Protein AF-A0A4P1QQV0-F1 (afdb_monomer)

InterPro domains:
  IPR004294 Carotenoid oxygenase [PF03055] (55-415)
  IPR004938 Xyloglucan fucosyltransferase [PF03254] (453-888)
  IPR004938 Xyloglucan fucosyltransferase [PTHR31889] (452-916)

pLDDT: mean 86.98, std 12.22, range [26.97, 98.62]

Structure (mmCIF, N/CA/C/O backbone):
data_AF-A0A4P1QQV0-F1
#
_entry.id   AF-A0A4P1QQV0-F1
#
loop_
_atom_site.group_PDB
_atom_site.id
_atom_site.type_symbol
_atom_site.label_atom_id
_atom_site.label_alt_id
_atom_site.label_comp_id
_atom_site.label_asym_id
_atom_site.label_entity_id
_atom_site.label_seq_id
_atom_site.pdbx_PDB_ins_code
_atom_site.Cartn_x
_atom_site.Cartn_y
_atom_site.Cartn_z
_atom_site.occupancy
_atom_site.B_iso_or_equiv
_atom_site.auth_seq_id
_atom_site.auth_comp_id
_atom_site.auth_asym_id
_atom_site.auth_atom_id
_atom_site.pdbx_PDB_model_num
ATOM 1 N N . MET A 1 1 ? -5.397 29.997 20.749 1.00 28.81 1 MET A N 1
ATOM 2 C CA . MET A 1 1 ? -5.699 28.592 20.401 1.00 28.81 1 MET A CA 1
ATOM 3 C C . MET A 1 1 ? -4.624 28.133 19.436 1.00 28.81 1 MET A C 1
ATOM 5 O O . MET A 1 1 ? -4.626 28.580 18.302 1.00 28.81 1 MET A O 1
ATOM 9 N N . GLY A 1 2 ? -3.623 27.404 19.932 1.00 26.97 2 GLY A N 1
ATOM 10 C CA . GLY A 1 2 ? -2.485 26.960 19.126 1.00 26.97 2 GLY A CA 1
ATOM 11 C C . GLY A 1 2 ? -2.745 25.570 18.563 1.00 26.97 2 GLY A C 1
ATOM 12 O O . GLY A 1 2 ? -2.901 24.629 19.336 1.00 26.97 2 GLY A O 1
ATOM 13 N N . ASP A 1 3 ? -2.794 25.460 17.238 1.00 30.89 3 ASP A N 1
ATOM 14 C CA . ASP A 1 3 ? -2.775 24.190 16.512 1.00 30.89 3 ASP A CA 1
ATOM 15 C C . ASP A 1 3 ? -1.402 23.522 16.691 1.00 30.89 3 ASP A C 1
ATOM 17 O O . ASP A 1 3 ? -0.443 23.806 15.967 1.00 30.89 3 ASP A O 1
ATOM 21 N N . GLU A 1 4 ? -1.279 22.621 17.667 1.00 36.97 4 GLU A N 1
ATOM 22 C CA . GLU A 1 4 ? -0.143 21.701 17.712 1.00 36.97 4 GLU A CA 1
ATOM 23 C C . GLU A 1 4 ? -0.261 20.716 16.537 1.00 36.97 4 GLU A C 1
ATOM 25 O O . GLU A 1 4 ? -1.077 19.792 16.532 1.00 36.97 4 GLU A O 1
ATOM 30 N N . LYS A 1 5 ? 0.561 20.932 15.502 1.00 41.78 5 LYS A N 1
ATOM 31 C CA . LYS A 1 5 ? 0.723 20.025 14.359 1.00 41.78 5 LYS A CA 1
ATOM 32 C C . LYS A 1 5 ? 1.166 18.639 14.851 1.00 41.78 5 LYS A C 1
ATOM 34 O O . LYS A 1 5 ? 2.349 18.426 15.110 1.00 41.78 5 LYS A O 1
ATOM 39 N N . LYS A 1 6 ? 0.232 17.685 14.945 1.00 48.50 6 LYS A N 1
ATOM 40 C CA . LYS A 1 6 ? 0.545 16.258 15.139 1.00 48.50 6 LYS A CA 1
ATOM 41 C C . LYS A 1 6 ? 1.461 15.791 13.999 1.00 48.50 6 LYS A C 1
ATOM 43 O O . LYS A 1 6 ? 1.125 15.975 12.827 1.00 48.50 6 LYS A O 1
ATOM 48 N N . LYS A 1 7 ? 2.633 15.232 14.321 1.00 48.97 7 LYS A N 1
ATOM 49 C CA . LYS A 1 7 ? 3.580 14.713 13.320 1.00 48.97 7 LYS A CA 1
ATOM 50 C C . LYS A 1 7 ? 2.992 13.450 12.680 1.00 48.97 7 LYS A C 1
ATOM 52 O O . LYS A 1 7 ? 2.766 12.456 13.367 1.00 48.97 7 LYS A O 1
ATOM 57 N N . LYS A 1 8 ? 2.734 13.502 11.371 1.00 44.75 8 LYS A N 1
ATOM 58 C CA . LYS A 1 8 ? 2.303 12.342 10.580 1.00 44.75 8 LYS A CA 1
ATOM 59 C C . LYS A 1 8 ? 3.512 11.498 10.177 1.00 44.75 8 LYS A C 1
ATOM 61 O O . LYS A 1 8 ? 4.556 12.042 9.822 1.00 44.75 8 LYS A O 1
ATOM 66 N N . ILE A 1 9 ? 3.348 10.184 10.226 1.00 50.03 9 ILE A N 1
ATOM 67 C CA . ILE A 1 9 ? 4.211 9.196 9.573 1.00 50.03 9 ILE A CA 1
ATOM 68 C C . ILE A 1 9 ? 3.624 8.962 8.162 1.00 50.03 9 ILE A C 1
ATOM 70 O O . ILE A 1 9 ? 2.456 9.277 7.920 1.00 50.03 9 ILE A O 1
ATOM 74 N N . ASN A 1 10 ? 4.427 8.488 7.202 1.00 49.56 10 ASN A N 1
ATOM 75 C CA . ASN A 1 10 ? 3.963 8.181 5.838 1.00 49.56 10 ASN A CA 1
ATOM 76 C C . ASN A 1 10 ? 2.647 7.366 5.857 1.00 49.56 10 ASN A C 1
ATOM 78 O O . ASN A 1 10 ? 2.529 6.428 6.640 1.00 49.56 10 ASN A O 1
ATOM 82 N N . GLY A 1 11 ? 1.683 7.711 4.991 1.00 54.28 11 GLY A N 1
ATOM 83 C CA . GLY A 1 11 ? 0.434 6.947 4.815 1.00 54.28 11 GLY A CA 1
ATOM 84 C C . GLY A 1 11 ? -0.737 7.315 5.741 1.00 54.28 11 GLY A C 1
ATOM 85 O O . GLY A 1 11 ? -1.587 6.475 5.999 1.00 54.28 11 GLY A O 1
ATOM 86 N N . GLY A 1 12 ? -0.792 8.539 6.284 1.00 67.06 12 GLY A N 1
ATOM 87 C CA . GLY A 1 12 ? -1.937 8.999 7.095 1.00 67.06 12 GLY A CA 1
ATOM 88 C C . GLY A 1 12 ? -1.940 8.518 8.555 1.00 67.06 12 GLY A C 1
ATOM 89 O O . GLY A 1 12 ? -2.862 8.837 9.306 1.00 67.06 12 G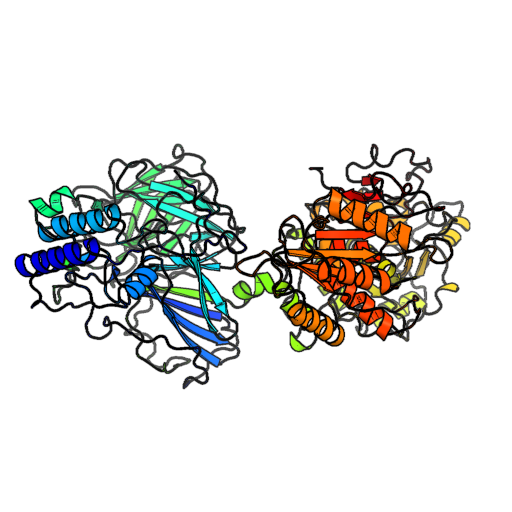LY A O 1
ATOM 90 N N . ILE A 1 13 ? -0.893 7.805 8.986 1.00 84.69 13 ILE A N 1
ATOM 91 C CA . ILE A 1 13 ? -0.717 7.338 10.367 1.00 84.69 13 ILE A CA 1
ATOM 92 C C . ILE A 1 13 ? -0.191 8.484 11.239 1.00 84.69 13 ILE A C 1
ATOM 94 O O . ILE A 1 13 ? 0.818 9.130 10.944 1.00 84.69 13 ILE A O 1
ATOM 98 N N . VAL A 1 14 ? -0.865 8.731 12.355 1.00 88.06 14 VAL A N 1
ATOM 99 C CA . VAL A 1 14 ? -0.533 9.764 13.332 1.00 88.06 14 VAL A CA 1
ATOM 100 C C . VAL A 1 14 ? 0.299 9.154 14.452 1.00 88.06 14 VAL A C 1
ATOM 102 O O . VAL A 1 14 ? -0.146 8.239 15.150 1.00 88.06 14 VAL A O 1
ATOM 105 N N . LYS A 1 15 ? 1.502 9.695 14.669 1.00 89.19 15 LYS A N 1
ATOM 106 C CA . LYS A 1 15 ? 2.315 9.310 15.822 1.00 89.19 15 LYS A CA 1
ATOM 107 C C . LYS A 1 15 ? 1.627 9.774 17.109 1.00 89.19 15 LYS A C 1
ATOM 109 O O . LYS A 1 15 ? 1.236 10.936 17.223 1.00 89.19 15 LYS A O 1
ATOM 114 N N . VAL A 1 16 ? 1.482 8.864 18.067 1.00 90.62 16 VAL A N 1
ATOM 115 C CA . VAL A 1 16 ? 0.832 9.130 19.355 1.00 90.62 16 VAL A CA 1
ATOM 116 C C . VAL A 1 16 ? 1.882 9.597 20.359 1.00 90.62 16 VAL A C 1
ATOM 118 O O . VAL A 1 16 ? 2.790 8.842 20.690 1.00 90.62 16 VAL A O 1
ATOM 121 N N . GLU A 1 17 ? 1.774 10.854 20.795 1.00 92.44 17 GLU A N 1
ATOM 122 C CA . GLU A 1 17 ? 2.676 11.502 21.763 1.00 92.44 17 GLU A CA 1
ATOM 123 C C . GLU A 1 17 ? 1.850 12.340 22.767 1.00 92.44 17 GLU A C 1
ATOM 125 O O . GLU A 1 17 ? 1.796 13.570 22.647 1.00 92.44 17 GLU A O 1
ATOM 130 N N . PRO A 1 18 ? 1.138 11.701 23.717 1.00 94.06 18 PRO A N 1
ATOM 131 C CA . PRO A 1 18 ? 0.326 12.404 24.709 1.00 94.06 18 PRO A CA 1
ATOM 132 C C . PRO A 1 18 ? 1.200 13.171 25.714 1.00 94.06 18 PRO A C 1
ATOM 134 O O . PRO A 1 18 ? 2.331 12.779 26.008 1.00 94.06 18 PRO A O 1
ATOM 137 N N . LYS A 1 19 ? 0.666 14.260 26.278 1.00 94.75 19 LYS A N 1
ATOM 138 C CA . LYS A 1 19 ? 1.368 15.152 27.223 1.00 94.75 19 LYS A CA 1
ATOM 139 C C . LYS A 1 19 ? 0.699 15.188 28.610 1.00 94.75 19 LYS A C 1
ATOM 141 O O . LYS A 1 19 ? 0.204 16.246 29.016 1.00 94.75 19 LYS A O 1
ATOM 146 N N . PRO A 1 20 ? 0.690 14.070 29.362 1.00 93.94 20 PRO A N 1
ATOM 147 C CA . PRO A 1 20 ? 0.177 14.049 30.730 1.00 93.94 20 PRO A CA 1
ATOM 148 C C . PRO A 1 20 ? 1.051 14.892 31.673 1.00 93.94 20 PRO A C 1
ATOM 150 O O . PRO A 1 20 ? 2.231 15.140 31.406 1.00 93.94 20 PRO A O 1
ATOM 153 N N . LYS A 1 21 ? 0.496 15.315 32.816 1.00 92.69 21 LYS A N 1
ATOM 154 C CA . LYS A 1 21 ? 1.224 16.117 33.816 1.00 92.69 21 LYS A CA 1
ATOM 155 C C . LYS A 1 21 ? 1.221 15.478 35.199 1.00 92.69 21 LYS A C 1
ATOM 157 O O . LYS A 1 21 ? 0.175 15.315 35.826 1.00 92.69 21 LYS A O 1
ATOM 162 N N . LYS A 1 22 ? 2.421 15.231 35.734 1.00 88.25 22 LYS A N 1
ATOM 163 C CA . LYS A 1 22 ? 2.633 15.023 37.176 1.00 88.25 22 LYS A CA 1
ATOM 164 C C . LYS A 1 22 ? 2.656 16.372 37.898 1.00 88.25 22 LYS A C 1
ATOM 166 O O . LYS A 1 22 ? 3.213 17.345 37.398 1.00 88.25 22 LYS A O 1
ATOM 171 N N . GLY A 1 23 ? 2.060 16.433 39.086 1.00 89.62 23 GLY A N 1
ATOM 172 C CA . GLY A 1 23 ? 2.042 17.653 39.894 1.00 89.62 23 GLY A CA 1
ATOM 173 C C . GLY A 1 23 ? 1.128 17.559 41.110 1.00 89.62 23 GLY A C 1
ATOM 174 O O . GLY A 1 23 ? 0.591 16.493 41.417 1.00 89.62 23 GLY A O 1
ATOM 175 N N . PHE A 1 24 ? 0.942 18.691 41.793 1.00 91.00 24 PHE A N 1
ATOM 176 C CA . PHE A 1 24 ? 0.086 18.792 42.978 1.00 91.00 24 PHE A CA 1
ATOM 177 C C . PHE A 1 24 ? -1.354 18.350 42.683 1.00 91.00 24 PHE A C 1
ATOM 179 O O . PHE A 1 24 ? -1.897 17.513 43.397 1.00 91.00 24 PHE A O 1
ATOM 186 N N . SER A 1 25 ? -1.930 18.819 41.571 1.00 90.00 25 SER A N 1
ATOM 187 C CA . SER A 1 25 ? -3.295 18.471 41.162 1.00 90.00 25 SER A CA 1
ATOM 188 C C . SER A 1 25 ? -3.485 16.964 40.950 1.00 90.00 25 SER A C 1
ATOM 190 O O . SER A 1 25 ? -4.475 16.416 41.415 1.00 90.00 25 SER A O 1
ATOM 192 N N . CYS A 1 26 ? -2.516 16.269 40.337 1.00 92.88 26 CYS A N 1
ATOM 193 C CA . CYS A 1 26 ? -2.547 14.805 40.202 1.00 92.88 26 CYS A CA 1
ATOM 194 C C . CYS A 1 26 ? -2.596 14.114 41.574 1.00 92.88 26 CYS A C 1
ATOM 196 O O . CYS A 1 26 ? -3.436 13.248 41.790 1.00 92.88 26 CYS A O 1
ATOM 198 N N . LYS A 1 27 ? -1.744 14.532 42.524 1.00 92.94 27 LYS A N 1
ATOM 199 C CA . LYS A 1 27 ? -1.697 13.946 43.876 1.00 92.94 27 LYS A CA 1
ATOM 200 C C . LYS A 1 27 ? -3.004 14.145 44.646 1.00 92.94 27 LYS A C 1
ATOM 202 O O . LYS A 1 27 ? -3.452 13.223 45.319 1.00 92.94 27 LYS A O 1
ATOM 207 N N . VAL A 1 28 ? -3.606 15.331 44.545 1.00 94.50 28 VAL A N 1
ATOM 208 C CA . VAL A 1 28 ? -4.887 15.639 45.199 1.00 94.50 28 VAL A CA 1
ATOM 209 C C . VAL A 1 28 ? -6.013 14.780 44.624 1.00 94.50 28 VAL A C 1
ATOM 211 O O . VAL A 1 28 ? -6.783 14.205 45.388 1.00 94.50 28 VAL A O 1
ATOM 214 N N . ILE A 1 29 ? -6.087 14.641 43.297 1.00 94.56 29 ILE A N 1
ATOM 215 C CA . ILE A 1 29 ? -7.108 13.801 42.656 1.00 94.56 29 ILE A CA 1
ATOM 216 C C . ILE A 1 29 ? -6.908 12.324 43.009 1.00 94.56 29 ILE A C 1
ATOM 218 O O . ILE A 1 29 ? -7.879 11.636 43.294 1.00 94.56 29 ILE A O 1
ATOM 222 N N . ASP A 1 30 ? -5.668 11.835 43.038 1.00 93.44 30 ASP A N 1
ATOM 223 C CA . ASP A 1 30 ? -5.383 10.448 43.420 1.00 93.44 30 ASP A CA 1
ATOM 224 C C . ASP A 1 30 ? -5.745 10.165 44.888 1.00 93.44 30 ASP A C 1
ATOM 226 O O . ASP A 1 30 ? -6.200 9.071 45.217 1.00 93.44 30 ASP A O 1
ATOM 230 N N . LEU A 1 31 ? -5.569 11.142 45.786 1.00 93.94 31 LEU A N 1
ATOM 231 C CA . LEU A 1 31 ? -6.027 11.032 47.174 1.00 93.94 31 LEU A CA 1
ATOM 232 C C . LEU A 1 31 ? -7.559 10.989 47.251 1.00 93.94 31 LEU A C 1
ATOM 234 O O . LEU A 1 31 ? -8.109 10.183 48.001 1.00 93.94 31 LEU A O 1
ATOM 238 N N . LEU A 1 32 ? -8.234 11.827 46.459 1.00 94.44 32 LEU A N 1
ATOM 239 C CA . LEU A 1 32 ? -9.691 11.846 46.357 1.00 94.44 32 LEU A CA 1
ATOM 240 C C . LEU A 1 32 ? -10.234 10.511 45.828 1.00 94.44 32 LEU A C 1
ATOM 242 O O . LEU A 1 32 ? -11.150 9.960 46.428 1.00 94.44 32 LEU A O 1
ATOM 246 N N . GLU A 1 33 ? -9.645 9.963 44.762 1.00 94.25 33 GLU A N 1
ATOM 247 C CA . GLU A 1 33 ? -10.017 8.655 44.208 1.00 94.25 33 GLU A CA 1
ATOM 248 C C . GLU A 1 33 ? -9.857 7.547 45.248 1.00 94.25 33 GLU A C 1
ATOM 250 O O . GLU A 1 33 ? -10.793 6.790 45.479 1.00 94.25 33 GLU A O 1
ATOM 255 N N . LYS A 1 34 ? -8.723 7.497 45.958 1.00 92.81 34 LYS A N 1
ATOM 256 C CA . LYS A 1 34 ? -8.511 6.513 47.032 1.00 92.81 34 LYS A CA 1
ATOM 257 C C . LYS A 1 34 ? -9.562 6.607 48.135 1.00 92.81 34 LYS A C 1
ATOM 259 O O . LYS A 1 34 ? -9.987 5.580 48.656 1.00 92.81 34 LYS A O 1
ATOM 264 N N . LEU A 1 35 ? -9.969 7.821 48.504 1.00 93.88 35 LEU A N 1
ATOM 265 C CA . LEU A 1 35 ? -11.002 8.037 49.514 1.00 93.88 35 LEU A CA 1
ATOM 266 C C . LEU A 1 35 ? -12.379 7.584 49.012 1.00 93.88 35 LEU A C 1
ATOM 268 O O . LEU A 1 35 ? -13.092 6.909 49.748 1.00 93.88 35 LEU A O 1
ATOM 272 N N . VAL A 1 36 ? -12.723 7.892 47.758 1.00 93.19 36 VAL A N 1
ATOM 273 C CA . VAL A 1 36 ? -13.963 7.425 47.118 1.00 93.19 36 VAL A CA 1
ATOM 274 C C . VAL A 1 36 ? -13.999 5.900 47.048 1.00 93.19 36 VAL A C 1
ATOM 276 O O . VAL A 1 36 ? -14.971 5.301 47.496 1.00 93.19 36 VAL A O 1
ATOM 279 N N . VAL A 1 37 ? -12.933 5.264 46.561 1.00 91.12 37 VAL A N 1
ATOM 280 C CA . VAL A 1 37 ? -12.830 3.800 46.467 1.00 91.12 37 VAL A CA 1
ATOM 281 C C . VAL A 1 37 ? -12.969 3.162 47.847 1.00 91.12 37 VAL A C 1
ATOM 283 O O . VAL A 1 37 ? -13.774 2.258 48.017 1.00 91.12 37 VAL A O 1
ATOM 286 N N . LYS A 1 38 ? -12.285 3.687 48.869 1.00 91.38 38 LYS A N 1
ATOM 287 C CA . LYS A 1 38 ? -12.387 3.163 50.239 1.00 91.38 38 LYS A CA 1
ATOM 288 C C . LYS A 1 38 ? -13.804 3.250 50.828 1.00 91.38 38 LYS A C 1
ATOM 290 O O . LYS A 1 38 ? -14.156 2.419 51.658 1.00 91.38 38 LYS A O 1
ATOM 295 N N . LEU A 1 39 ? -14.577 4.277 50.474 1.00 90.81 39 LEU A N 1
ATOM 296 C CA . LEU A 1 39 ? -15.914 4.507 51.032 1.00 90.81 39 LEU A CA 1
ATOM 297 C C . LEU A 1 39 ? -17.029 3.788 50.265 1.00 90.81 39 LEU A C 1
ATOM 299 O O . LEU A 1 39 ? -18.043 3.449 50.867 1.00 90.81 39 LEU A O 1
ATOM 303 N N . PHE A 1 40 ? -16.865 3.603 48.954 1.00 87.56 40 PHE A N 1
ATOM 304 C CA . PHE A 1 40 ? -17.956 3.211 48.056 1.00 87.56 40 PHE A CA 1
ATOM 305 C C . PHE A 1 40 ? -17.685 1.934 47.248 1.00 87.56 40 PHE A C 1
ATOM 307 O O . PHE A 1 40 ? -18.562 1.521 46.491 1.00 87.56 40 PHE A O 1
ATOM 314 N N . TYR A 1 41 ? -16.513 1.309 47.388 1.00 85.88 41 TYR A N 1
ATOM 315 C CA . TYR A 1 41 ? -16.156 0.077 46.686 1.00 85.88 41 TYR A CA 1
ATOM 316 C C . TYR A 1 41 ? -15.678 -1.004 47.662 1.00 85.88 41 TYR A C 1
ATOM 318 O O . TYR A 1 41 ? -14.809 -0.760 48.500 1.00 85.88 41 TYR A O 1
ATOM 326 N N . ASP A 1 42 ? -16.228 -2.212 47.537 1.00 83.88 42 ASP A N 1
ATOM 327 C CA . ASP A 1 42 ? -15.823 -3.367 48.340 1.00 83.88 42 ASP A CA 1
ATOM 328 C C . ASP A 1 42 ? -14.694 -4.138 47.643 1.00 83.88 42 ASP A C 1
ATOM 330 O O . ASP A 1 42 ? -14.918 -4.934 46.733 1.00 83.88 42 ASP A O 1
ATOM 334 N N . SER A 1 43 ? -13.458 -3.907 48.089 1.00 80.44 43 SER A N 1
ATOM 335 C CA . SER A 1 43 ? -12.269 -4.568 47.544 1.00 80.44 43 SER A CA 1
ATOM 336 C C . SER A 1 43 ? -12.101 -6.028 47.981 1.00 80.44 43 SER A C 1
ATOM 338 O O . SER A 1 43 ? -11.128 -6.658 47.573 1.00 80.44 43 SER A O 1
ATOM 340 N N . SER A 1 44 ? -12.969 -6.558 48.851 1.00 79.31 44 SER A N 1
ATOM 341 C CA . SER A 1 44 ? -12.918 -7.968 49.264 1.00 79.31 44 SER A CA 1
ATOM 342 C C . SER A 1 44 ? -13.528 -8.917 48.227 1.00 79.31 44 SER A C 1
ATOM 344 O O . SER A 1 44 ? -13.255 -10.117 48.254 1.00 79.31 44 SER A O 1
ATOM 346 N N . ILE A 1 45 ? -14.315 -8.379 47.291 1.00 76.81 45 ILE A N 1
ATOM 347 C CA . ILE A 1 45 ? -14.943 -9.140 46.215 1.00 76.81 45 ILE A CA 1
ATOM 348 C C . ILE A 1 45 ? -13.878 -9.488 45.158 1.00 76.81 45 ILE A C 1
ATOM 350 O O . ILE A 1 45 ? -13.246 -8.581 44.611 1.00 76.81 45 ILE A O 1
ATOM 354 N N . PRO A 1 46 ? -13.655 -10.779 44.847 1.00 70.81 46 PRO A N 1
ATOM 355 C CA . PRO A 1 46 ? -12.667 -11.182 43.853 1.00 70.81 46 PRO A CA 1
ATOM 356 C C . PRO A 1 46 ? -13.089 -10.767 42.438 1.00 70.81 46 PRO A C 1
ATOM 358 O O . PRO A 1 46 ? -14.269 -10.792 42.088 1.00 70.81 46 PRO A O 1
ATOM 361 N N . HIS A 1 47 ? -12.103 -10.436 41.603 1.00 78.69 47 HIS A N 1
ATOM 362 C CA . HIS A 1 47 ? -12.318 -10.096 40.200 1.00 78.69 47 HIS A CA 1
ATOM 363 C C . HIS A 1 47 ? -12.184 -11.334 39.316 1.00 78.69 47 HIS A C 1
ATOM 365 O O . HIS A 1 47 ? -11.077 -11.704 38.927 1.00 78.69 47 HIS A O 1
ATOM 371 N N . HIS A 1 48 ? -13.313 -11.916 38.906 1.00 82.56 48 HIS A N 1
ATOM 372 C CA . HIS A 1 48 ? -13.312 -13.116 38.063 1.00 82.56 48 HIS A CA 1
ATOM 373 C C . HIS A 1 48 ? -12.472 -12.949 36.781 1.00 82.56 48 HIS A C 1
ATOM 375 O O . HIS A 1 48 ? -11.709 -13.839 36.409 1.00 82.56 48 HIS A O 1
ATOM 381 N N . TYR A 1 49 ? -12.549 -11.774 36.146 1.00 85.75 49 TYR A N 1
ATOM 382 C CA . TYR A 1 49 ? -11.814 -11.450 34.915 1.00 85.75 49 TYR A CA 1
ATOM 383 C C . TYR A 1 49 ? -10.336 -11.087 35.115 1.00 85.75 49 TYR A C 1
ATOM 385 O O . TYR A 1 49 ? -9.687 -10.647 34.171 1.00 85.75 49 TYR A O 1
ATOM 393 N N . LEU A 1 50 ? -9.796 -11.250 36.322 1.00 89.50 50 LEU A N 1
ATOM 394 C CA . LEU A 1 50 ? -8.363 -11.120 36.608 1.00 89.50 50 LEU A CA 1
ATOM 395 C C . LEU A 1 50 ? -7.763 -12.423 37.152 1.00 89.50 50 LEU A C 1
ATOM 397 O O . LEU A 1 50 ? -6.560 -12.476 37.413 1.00 89.50 50 LEU A O 1
ATOM 401 N N . ASP A 1 51 ? -8.576 -13.473 37.274 1.00 87.75 51 ASP A N 1
ATOM 402 C CA . ASP A 1 51 ? -8.184 -14.763 37.825 1.00 87.75 51 ASP A CA 1
ATOM 403 C C . ASP A 1 51 ? -7.986 -15.823 36.729 1.00 87.75 51 ASP A C 1
ATOM 405 O O . ASP A 1 51 ? -8.446 -15.705 35.590 1.00 87.75 51 ASP A O 1
ATOM 409 N N . ALA A 1 52 ? -7.283 -16.902 37.082 1.00 90.19 52 ALA A N 1
ATOM 410 C CA . ALA A 1 52 ? -7.027 -18.047 36.205 1.00 90.19 52 ALA A CA 1
ATOM 411 C C . ALA A 1 52 ? -6.509 -17.630 34.807 1.00 90.19 52 ALA A C 1
ATOM 413 O O . ALA A 1 52 ? -5.501 -16.927 34.701 1.00 90.19 52 ALA A O 1
ATOM 414 N N . ASN A 1 53 ? -7.162 -18.079 33.728 1.00 92.50 53 ASN A N 1
ATOM 415 C CA . ASN A 1 53 ? -6.750 -17.759 32.358 1.00 92.50 53 ASN A CA 1
ATOM 416 C C . ASN A 1 53 ? -7.209 -16.368 31.875 1.00 92.50 53 ASN A C 1
ATOM 418 O O . ASN A 1 53 ? -6.809 -15.950 30.791 1.00 92.50 53 ASN A O 1
ATOM 422 N N . PHE A 1 54 ? -8.018 -15.643 32.655 1.00 91.44 54 PHE A N 1
ATOM 423 C CA . PHE A 1 54 ? -8.304 -14.223 32.412 1.00 91.44 54 PHE A CA 1
ATOM 424 C C . PHE A 1 54 ? -7.229 -13.303 33.005 1.00 91.44 54 PHE A C 1
ATOM 426 O O . PHE A 1 54 ? -7.129 -12.143 32.616 1.00 91.44 54 PHE A O 1
ATOM 433 N N . GLY A 1 55 ? -6.402 -13.812 33.923 1.00 92.62 55 GLY A N 1
ATOM 434 C CA . GLY A 1 55 ? -5.362 -13.017 34.564 1.00 92.62 55 GLY A CA 1
ATOM 435 C C . GLY A 1 55 ? -4.343 -12.428 33.574 1.00 92.62 55 GLY A C 1
ATOM 436 O O . GLY A 1 55 ? -3.966 -13.093 32.598 1.00 92.62 55 GLY A O 1
ATOM 437 N N . PRO A 1 56 ? -3.843 -11.206 33.836 1.00 93.44 56 PRO A N 1
ATOM 438 C CA . PRO A 1 56 ? -2.948 -10.501 32.926 1.00 93.44 56 PRO A CA 1
ATOM 439 C C . PRO A 1 56 ? -1.579 -11.172 32.797 1.00 93.44 56 PRO A C 1
ATOM 441 O O . PRO A 1 56 ? -1.100 -11.878 33.690 1.00 93.44 56 PRO A O 1
ATOM 444 N N . ILE A 1 57 ? -0.918 -10.886 31.679 1.00 93.56 57 ILE A N 1
ATOM 445 C CA . ILE A 1 57 ? 0.500 -11.143 31.439 1.00 93.56 57 ILE A CA 1
ATOM 446 C C . ILE A 1 57 ? 1.232 -9.808 31.386 1.00 93.56 57 ILE A C 1
ATOM 448 O O . ILE A 1 57 ? 0.904 -8.920 30.603 1.00 93.56 57 ILE A O 1
ATOM 452 N N . PHE A 1 58 ? 2.251 -9.663 32.227 1.00 90.62 58 PHE A N 1
ATOM 453 C CA . PHE A 1 58 ? 2.967 -8.395 32.364 1.00 90.62 58 PHE A CA 1
ATOM 454 C C . PHE A 1 58 ? 4.108 -8.227 31.356 1.00 90.62 58 PHE A C 1
ATOM 456 O O . PHE A 1 58 ? 4.476 -7.092 31.031 1.00 90.62 58 PHE A O 1
ATOM 463 N N . HIS A 1 59 ? 4.661 -9.336 30.859 1.00 92.50 59 HIS A N 1
ATOM 464 C CA . HIS A 1 59 ? 5.843 -9.358 30.001 1.00 92.50 59 HIS A CA 1
ATOM 465 C C . HIS A 1 59 ? 5.486 -9.701 28.554 1.00 92.50 59 HIS A C 1
ATOM 467 O O . HIS A 1 59 ? 4.773 -10.664 28.289 1.00 92.50 59 HIS A O 1
ATOM 473 N N . GLU A 1 60 ? 6.014 -8.908 27.624 1.00 95.75 60 GLU A N 1
ATOM 474 C CA . GLU A 1 60 ? 5.951 -9.182 26.188 1.00 95.75 60 GLU A CA 1
ATOM 475 C C . GLU A 1 60 ? 6.949 -10.289 25.825 1.00 95.75 60 GLU A C 1
ATOM 477 O O . GLU A 1 60 ? 8.040 -10.369 26.391 1.00 95.75 60 GLU A O 1
ATOM 482 N N . THR A 1 61 ? 6.594 -11.126 24.856 1.00 96.31 61 THR A N 1
ATOM 483 C CA . THR A 1 61 ? 7.451 -12.200 24.346 1.00 96.31 61 THR A CA 1
ATOM 484 C C . THR A 1 61 ? 8.000 -11.774 22.987 1.00 96.31 61 THR A C 1
ATOM 486 O O . THR A 1 61 ? 7.203 -11.490 22.092 1.00 96.31 61 THR A O 1
ATOM 489 N N . PRO A 1 62 ? 9.327 -11.647 22.793 1.00 95.38 62 PRO A N 1
ATOM 490 C CA . PRO A 1 62 ? 9.895 -11.392 21.469 1.00 95.38 62 PRO A CA 1
ATOM 491 C C . PRO A 1 62 ? 9.669 -12.584 20.526 1.00 95.38 62 PRO A C 1
ATOM 493 O O . PRO A 1 62 ? 9.335 -13.665 21.017 1.00 95.38 62 PRO A O 1
ATOM 496 N N . PRO A 1 63 ? 9.861 -12.413 19.203 1.00 95.88 63 PRO A N 1
ATOM 497 C CA . PRO A 1 63 ? 9.746 -13.507 18.244 1.00 95.88 63 PRO A CA 1
ATOM 498 C C . PRO A 1 63 ? 10.553 -14.727 18.696 1.00 95.88 63 PRO A C 1
ATOM 500 O O . PRO A 1 63 ? 11.783 -14.707 18.750 1.00 95.88 63 PRO A O 1
ATOM 503 N N . THR A 1 64 ? 9.837 -15.776 19.085 1.00 95.44 64 THR A N 1
ATOM 504 C CA . THR A 1 64 ? 10.399 -17.004 19.640 1.00 95.44 64 THR A CA 1
ATOM 505 C C . THR A 1 64 ? 10.260 -18.100 18.601 1.00 95.44 64 THR A C 1
ATOM 507 O O . THR A 1 64 ? 9.158 -18.573 18.322 1.00 95.44 64 THR A O 1
ATOM 510 N N . ILE A 1 65 ? 11.393 -18.452 18.002 1.00 92.38 65 ILE A N 1
ATOM 511 C CA . ILE A 1 65 ? 11.521 -19.500 16.986 1.00 92.38 65 ILE A CA 1
ATOM 512 C C . ILE A 1 65 ? 11.680 -20.885 17.632 1.00 92.38 65 ILE A C 1
ATOM 514 O O . ILE A 1 65 ? 11.906 -20.993 18.836 1.00 92.38 65 ILE A O 1
ATOM 518 N N . ASN A 1 66 ? 11.647 -21.941 16.811 1.00 87.12 66 ASN A N 1
ATOM 519 C CA . ASN A 1 66 ? 11.886 -23.335 17.221 1.00 87.12 66 ASN A CA 1
ATOM 520 C C . ASN A 1 66 ? 10.919 -23.832 18.308 1.00 87.12 66 ASN A C 1
ATOM 522 O O . ASN A 1 66 ? 11.316 -24.550 19.227 1.00 87.12 66 ASN A O 1
ATOM 526 N N . LEU A 1 67 ? 9.648 -23.447 18.199 1.00 93.81 67 LEU A N 1
ATOM 527 C CA . LEU A 1 67 ? 8.598 -23.948 19.079 1.00 93.81 67 LEU A CA 1
ATOM 528 C C . LEU A 1 67 ? 8.460 -25.473 18.924 1.00 93.81 67 LEU A C 1
ATOM 530 O O . LEU A 1 67 ? 8.473 -25.957 17.785 1.00 93.81 67 LEU A O 1
ATOM 534 N N . PRO A 1 68 ? 8.313 -26.240 20.021 1.00 93.38 68 PRO A N 1
ATOM 535 C CA . PRO A 1 68 ? 8.079 -27.674 19.928 1.00 93.38 68 PRO A CA 1
ATOM 536 C C . PRO A 1 68 ? 6.814 -27.959 19.111 1.00 93.38 68 PRO A C 1
ATOM 538 O O . PRO A 1 68 ? 5.731 -27.462 19.423 1.00 93.38 68 PRO A O 1
ATOM 541 N N . LEU A 1 69 ? 6.972 -28.758 18.055 1.00 92.00 69 LEU A N 1
ATOM 542 C CA . LEU A 1 69 ? 5.912 -29.130 17.124 1.00 92.00 69 LEU A CA 1
ATOM 543 C C . LEU A 1 69 ? 5.693 -30.644 17.184 1.00 92.00 69 LEU A C 1
ATOM 545 O O . LEU A 1 69 ? 6.620 -31.419 16.948 1.00 92.00 69 LEU A O 1
ATOM 549 N N . LYS A 1 70 ? 4.461 -31.068 17.470 1.00 91.81 70 LYS A N 1
ATOM 550 C CA . LYS A 1 70 ? 3.998 -32.454 17.286 1.00 91.81 70 LYS A CA 1
ATOM 551 C C . LYS A 1 70 ? 3.112 -32.502 16.045 1.00 91.81 70 LYS A C 1
ATOM 553 O O . LYS A 1 70 ? 2.247 -31.646 15.904 1.00 91.81 70 LYS A O 1
ATOM 558 N N . GLY A 1 71 ? 3.303 -33.484 15.166 1.00 90.62 71 GLY A N 1
ATOM 559 C CA . GLY A 1 71 ? 2.621 -33.529 13.866 1.00 90.62 71 GLY A CA 1
ATOM 560 C C . GLY A 1 71 ? 3.337 -32.684 12.808 1.00 90.62 71 GLY A C 1
ATOM 561 O O . GLY A 1 71 ? 4.562 -32.577 12.837 1.00 90.62 71 GLY A O 1
ATOM 562 N N . TYR A 1 72 ? 2.596 -32.105 11.862 1.00 88.31 72 TYR A N 1
ATOM 563 C CA . TYR A 1 72 ? 3.174 -31.355 10.741 1.00 88.31 72 TYR A CA 1
ATOM 564 C C . TYR A 1 72 ? 2.297 -30.162 10.337 1.00 88.31 72 TYR A C 1
ATOM 566 O O . TYR A 1 72 ? 1.095 -30.306 10.127 1.00 88.31 72 TYR A O 1
ATOM 574 N N . LEU A 1 73 ? 2.905 -28.978 10.221 1.00 87.31 73 LEU A N 1
ATOM 575 C CA . LEU A 1 73 ? 2.236 -27.774 9.726 1.00 87.31 73 LEU A CA 1
ATOM 576 C C . LEU A 1 73 ? 2.239 -27.785 8.188 1.00 87.31 73 LEU A C 1
ATOM 578 O O . LEU A 1 73 ? 3.325 -27.840 7.616 1.00 87.31 73 LEU A O 1
ATOM 582 N N . PRO A 1 74 ? 1.076 -27.706 7.513 1.00 82.88 74 PRO A N 1
ATOM 583 C CA . PRO A 1 74 ? 1.017 -27.731 6.052 1.00 82.88 74 PRO A CA 1
ATOM 584 C C . PRO A 1 74 ? 1.843 -26.618 5.396 1.00 82.88 74 PRO A C 1
ATOM 586 O O . PRO A 1 74 ? 1.664 -25.449 5.732 1.00 82.88 74 PRO A O 1
ATOM 589 N N . ASP A 1 75 ? 2.660 -26.959 4.394 1.00 76.69 75 ASP A N 1
ATOM 590 C CA . ASP A 1 75 ? 3.502 -25.991 3.662 1.00 76.69 75 ASP A CA 1
ATOM 591 C C . ASP A 1 75 ? 2.696 -24.866 2.988 1.00 76.69 75 ASP A C 1
ATOM 593 O O . ASP A 1 75 ? 3.222 -23.787 2.723 1.00 76.69 75 ASP A O 1
ATOM 597 N N . CYS A 1 76 ? 1.412 -25.099 2.697 1.00 75.12 76 CYS A N 1
ATOM 598 C CA . CYS A 1 76 ? 0.527 -24.096 2.106 1.00 75.12 76 CYS A CA 1
ATOM 599 C C . CYS A 1 76 ? 0.026 -23.043 3.111 1.00 75.12 76 CYS A C 1
ATOM 601 O O . CYS A 1 76 ? -0.485 -22.001 2.695 1.00 75.12 76 CYS A O 1
ATOM 603 N N . LEU A 1 77 ? 0.164 -23.283 4.419 1.00 82.94 77 LEU A N 1
ATOM 604 C CA . LEU A 1 77 ? -0.298 -22.379 5.467 1.00 82.94 77 LEU A CA 1
ATOM 605 C C . LEU A 1 77 ? 0.784 -21.340 5.789 1.00 82.94 77 LEU A C 1
ATOM 607 O O . LEU A 1 77 ? 1.507 -21.469 6.769 1.00 82.94 77 LEU A O 1
ATOM 611 N N . ASN A 1 78 ? 0.876 -20.289 4.970 1.00 86.38 78 ASN A N 1
ATOM 612 C CA . ASN A 1 78 ? 1.863 -19.218 5.146 1.00 86.38 78 ASN A CA 1
ATOM 613 C C . ASN A 1 78 ? 1.200 -17.881 5.504 1.00 86.38 78 ASN A C 1
ATOM 615 O O . ASN A 1 78 ? 0.426 -17.311 4.726 1.00 86.38 78 ASN A O 1
ATOM 619 N N . GLY A 1 79 ? 1.529 -17.346 6.679 1.00 90.75 79 GLY A N 1
ATOM 620 C CA . GLY A 1 79 ? 0.927 -16.116 7.190 1.00 90.75 79 GLY A CA 1
ATOM 621 C C . GLY A 1 79 ? 1.256 -15.836 8.652 1.00 90.75 79 GLY A C 1
ATOM 622 O O . GLY A 1 79 ? 2.187 -16.409 9.217 1.00 90.75 79 GLY A O 1
ATOM 623 N N . GLU A 1 80 ? 0.507 -14.917 9.242 1.00 94.31 80 GLU A N 1
ATOM 624 C CA . GLU A 1 80 ? 0.555 -14.576 10.661 1.00 94.31 80 GLU A CA 1
ATOM 625 C C . GLU A 1 80 ? -0.853 -14.724 11.242 1.00 94.31 80 GLU A C 1
ATOM 627 O O . GLU A 1 80 ? -1.763 -13.968 10.887 1.00 94.31 80 GLU A O 1
ATOM 632 N N . PHE A 1 81 ? -1.044 -15.693 12.137 1.00 95.81 81 PHE A N 1
ATOM 633 C CA . PHE A 1 81 ? -2.251 -15.754 12.953 1.00 95.81 81 PHE A CA 1
ATOM 634 C C . PHE A 1 81 ? -2.100 -14.790 14.124 1.00 95.81 81 PHE A C 1
ATOM 636 O O . PHE A 1 81 ? -1.228 -14.973 14.966 1.00 95.81 81 PHE A O 1
ATOM 643 N N . VAL A 1 82 ? -2.958 -13.781 14.201 1.00 97.00 82 VAL A N 1
ATOM 644 C CA . VAL A 1 82 ? -2.958 -12.790 15.277 1.00 97.00 82 VAL A CA 1
ATOM 645 C C . VAL A 1 82 ? -4.266 -12.852 16.046 1.00 97.00 82 VAL A C 1
ATOM 647 O O . VAL A 1 82 ? -5.337 -12.961 15.458 1.00 97.00 82 VAL A O 1
ATOM 650 N N . ARG A 1 83 ? -4.211 -12.726 17.370 1.00 97.19 83 ARG A N 1
ATOM 651 C CA . ARG A 1 83 ? -5.406 -12.550 18.200 1.00 97.19 83 ARG A CA 1
ATOM 652 C C . ARG A 1 83 ? -5.183 -11.445 19.209 1.00 97.19 83 ARG A C 1
ATOM 654 O O . ARG A 1 83 ? -4.206 -11.482 19.957 1.00 97.19 83 ARG A O 1
ATOM 661 N N . VAL A 1 84 ? -6.107 -10.490 19.234 1.00 97.50 84 VAL A N 1
ATOM 662 C CA . VAL A 1 84 ? -6.110 -9.408 20.215 1.00 97.50 84 VAL A CA 1
ATOM 663 C C . VAL A 1 84 ? -7.017 -9.765 21.391 1.00 97.50 84 VAL A C 1
ATOM 665 O O . VAL A 1 84 ? -7.985 -10.517 21.258 1.00 97.50 84 VAL A O 1
ATOM 668 N N . GLY A 1 85 ? -6.680 -9.258 22.566 1.00 96.62 85 GLY A N 1
ATOM 669 C CA . GLY A 1 85 ? -7.529 -9.370 23.736 1.00 96.62 85 GLY A CA 1
ATOM 670 C C . GLY A 1 85 ? -7.173 -8.354 24.814 1.00 96.62 85 GLY A C 1
ATOM 671 O O . GLY A 1 85 ? -6.171 -7.640 24.694 1.00 96.62 85 GLY A O 1
ATOM 672 N N . PRO A 1 86 ? -7.999 -8.285 25.864 1.00 96.25 86 PRO A N 1
ATOM 673 C CA . PRO A 1 86 ? -7.787 -7.401 26.991 1.00 96.25 86 PRO A CA 1
ATOM 674 C C . PRO A 1 86 ? -6.737 -7.996 27.930 1.00 96.25 86 PRO A C 1
ATOM 676 O O . PRO A 1 86 ? -6.826 -9.142 28.360 1.00 96.25 86 PRO A O 1
ATOM 679 N N . ASN A 1 87 ? -5.747 -7.193 28.285 1.00 96.44 87 ASN A N 1
ATOM 680 C CA . ASN A 1 87 ? -4.686 -7.574 29.195 1.00 96.44 87 ASN A CA 1
ATOM 681 C C . ASN A 1 87 ? -4.246 -6.321 29.971 1.00 96.44 87 ASN A C 1
ATOM 683 O O . ASN A 1 87 ? -3.416 -5.564 29.476 1.00 96.44 87 ASN A O 1
ATOM 687 N N . PRO A 1 88 ? -4.808 -6.038 31.158 1.00 95.56 88 PRO A N 1
ATOM 688 C CA . PRO A 1 88 ? -4.488 -4.817 31.894 1.00 95.56 88 PRO A CA 1
ATOM 689 C C . PRO A 1 88 ? -3.007 -4.802 32.293 1.00 95.56 88 PRO A C 1
ATOM 691 O O . PRO A 1 88 ? -2.541 -5.687 33.015 1.00 95.56 88 PRO A O 1
ATOM 694 N N . LYS A 1 89 ? -2.255 -3.792 31.837 1.00 95.44 89 LYS A N 1
ATOM 695 C CA . LYS A 1 89 ? -0.825 -3.653 32.163 1.00 95.44 89 LYS A CA 1
ATOM 696 C C . LYS A 1 89 ? -0.613 -3.347 33.644 1.00 95.44 89 LYS A C 1
ATOM 698 O O . LYS A 1 89 ? 0.346 -3.826 34.248 1.00 95.44 89 LYS A O 1
ATOM 703 N N . PHE A 1 90 ? -1.511 -2.545 34.208 1.00 94.62 90 PHE A N 1
ATOM 704 C CA . PHE A 1 90 ? -1.525 -2.151 35.610 1.00 94.62 90 PHE A CA 1
ATOM 705 C C . PHE A 1 90 ? -2.785 -2.679 36.286 1.00 94.62 90 PHE A C 1
ATOM 707 O O . PHE A 1 90 ? -3.856 -2.709 35.679 1.00 94.62 90 PHE A O 1
ATOM 714 N N . ALA A 1 91 ? -2.663 -3.057 37.560 1.00 90.75 91 ALA A N 1
ATOM 715 C CA . ALA A 1 91 ? -3.812 -3.486 38.345 1.00 90.75 91 ALA A CA 1
ATOM 716 C C . ALA A 1 91 ? -4.888 -2.378 38.380 1.00 90.75 91 ALA A C 1
ATOM 718 O O . ALA A 1 91 ? -4.547 -1.199 38.553 1.00 90.75 91 ALA A O 1
ATOM 719 N N . PRO A 1 92 ? -6.175 -2.725 38.207 1.00 89.31 92 PRO A N 1
ATOM 720 C CA . PRO A 1 92 ? -7.253 -1.758 38.328 1.00 89.31 92 PRO A CA 1
ATOM 721 C C . PRO A 1 92 ? -7.332 -1.223 39.762 1.00 89.31 92 PRO A C 1
ATOM 723 O O . PRO A 1 92 ? -7.038 -1.922 40.726 1.00 89.31 92 PRO A O 1
ATOM 726 N N . VAL A 1 93 ? -7.722 0.046 39.892 1.00 86.69 93 VAL A N 1
ATOM 727 C CA . VAL A 1 93 ? -7.855 0.714 41.199 1.00 86.69 93 VAL A CA 1
ATOM 728 C C . VAL A 1 93 ? -9.085 0.208 41.966 1.00 86.69 93 VAL A C 1
ATOM 730 O O . VAL A 1 93 ? -9.053 0.148 43.192 1.00 86.69 93 VAL A O 1
ATOM 733 N N . ALA A 1 94 ? -10.156 -0.128 41.245 1.00 87.44 94 ALA A N 1
ATOM 734 C CA . ALA A 1 94 ? -11.428 -0.596 41.782 1.00 87.44 94 ALA A CA 1
ATOM 735 C C . ALA A 1 94 ? -12.095 -1.552 40.775 1.00 87.44 94 ALA A C 1
ATOM 737 O O . ALA A 1 94 ? -11.520 -2.591 40.465 1.00 87.44 94 ALA A O 1
ATOM 738 N N . GLY A 1 95 ? -13.258 -1.193 40.226 1.00 85.62 95 GLY A N 1
ATOM 739 C CA . GLY A 1 95 ? -14.026 -2.036 39.318 1.00 85.62 95 GLY A CA 1
ATOM 740 C C . GLY A 1 95 ? -13.255 -2.436 38.055 1.00 85.62 95 GLY A C 1
ATOM 741 O O . GLY A 1 95 ? -12.437 -1.682 37.516 1.00 85.62 95 GLY A O 1
ATOM 742 N N . TYR A 1 96 ? -13.530 -3.647 37.566 1.00 87.56 96 TYR A N 1
ATOM 743 C CA . TYR A 1 96 ? -12.937 -4.173 36.339 1.00 87.56 96 TYR A CA 1
ATOM 744 C C . TYR A 1 96 ? -13.909 -5.095 35.601 1.00 87.56 96 TYR A C 1
ATOM 746 O O . TYR A 1 96 ? -14.401 -6.073 36.168 1.00 87.56 96 TYR A O 1
ATOM 754 N N . HIS A 1 97 ? -14.148 -4.790 34.328 1.00 87.50 97 HIS A N 1
ATOM 755 C CA . HIS A 1 97 ? -14.835 -5.654 33.378 1.00 87.50 97 HIS A CA 1
ATOM 756 C C . HIS A 1 97 ? -13.822 -6.255 32.394 1.00 87.50 97 HIS A C 1
ATOM 758 O O . HIS A 1 97 ? -12.796 -5.640 32.103 1.00 87.50 97 HIS A O 1
ATOM 764 N N . TRP A 1 98 ? -14.115 -7.422 31.813 1.00 87.00 98 TRP A N 1
ATOM 765 C CA . TRP A 1 98 ? -13.213 -8.070 30.850 1.00 87.00 98 TRP A CA 1
ATOM 766 C C . TRP A 1 98 ? -12.825 -7.141 29.686 1.00 87.00 98 TRP A C 1
ATOM 768 O O . TRP A 1 98 ? -11.684 -7.129 29.241 1.00 87.00 98 TRP A O 1
ATOM 778 N N . PHE A 1 99 ? -13.747 -6.282 29.247 1.00 89.81 99 PHE A N 1
ATOM 779 C CA . PHE A 1 99 ? -13.539 -5.344 28.133 1.00 89.81 99 PHE A CA 1
ATOM 780 C C . PHE A 1 99 ? -12.567 -4.189 28.452 1.00 89.81 99 PHE A C 1
ATOM 782 O O . PHE A 1 99 ? -12.172 -3.460 27.543 1.00 89.81 99 PHE A O 1
ATOM 789 N N . ASP A 1 100 ? -12.157 -4.010 29.713 1.00 91.38 100 ASP A N 1
ATOM 790 C CA . ASP A 1 100 ? -11.385 -2.844 30.168 1.00 91.38 100 ASP A CA 1
ATOM 791 C C . ASP A 1 100 ? -9.865 -2.959 29.999 1.00 91.38 100 ASP A C 1
ATOM 793 O O . ASP A 1 100 ? -9.158 -1.952 30.138 1.00 91.38 100 ASP A O 1
ATOM 797 N N . GLY A 1 101 ? -9.347 -4.170 29.766 1.00 94.31 101 GLY A N 1
ATOM 798 C CA . GLY A 1 101 ? -7.905 -4.424 29.683 1.00 94.31 101 GLY A CA 1
ATOM 799 C C . GLY A 1 101 ? -7.248 -3.780 28.463 1.00 94.31 101 GLY A C 1
ATOM 800 O O . GLY A 1 101 ? -7.883 -3.620 27.423 1.00 94.31 101 GLY A O 1
ATOM 801 N N . ASP A 1 102 ? -5.963 -3.443 28.569 1.00 97.62 102 ASP A N 1
ATOM 802 C CA . ASP A 1 102 ? -5.190 -2.913 27.441 1.00 97.62 102 ASP A CA 1
ATOM 803 C C . ASP A 1 102 ? -5.074 -3.952 26.321 1.00 97.62 102 ASP A C 1
ATOM 805 O O . ASP A 1 102 ? -5.005 -5.150 26.587 1.00 97.62 102 ASP A O 1
ATOM 809 N N . GLY A 1 103 ? -5.060 -3.519 25.062 1.00 97.75 103 GLY A N 1
ATOM 810 C CA . GLY A 1 103 ? -4.944 -4.429 23.928 1.00 97.75 103 GLY A CA 1
ATOM 811 C C . GLY A 1 103 ? -3.580 -5.104 23.898 1.00 97.75 103 GLY A C 1
ATOM 812 O O . GLY A 1 103 ? -2.554 -4.434 23.787 1.00 97.75 103 GLY A O 1
ATOM 813 N N . MET A 1 104 ? -3.567 -6.433 23.952 1.00 98.12 104 MET A N 1
ATOM 814 C CA . MET A 1 104 ? -2.377 -7.248 23.729 1.00 98.12 104 MET A CA 1
ATOM 815 C C . MET A 1 104 ? -2.635 -8.216 22.580 1.00 98.12 104 MET A C 1
ATOM 817 O O . MET A 1 104 ? -3.644 -8.921 22.559 1.00 98.12 104 MET A O 1
ATOM 821 N N . ILE A 1 105 ? -1.728 -8.218 21.605 1.00 98.31 105 ILE A N 1
ATOM 822 C CA . ILE A 1 105 ? -1.775 -9.092 20.438 1.00 98.31 105 ILE A CA 1
ATOM 823 C C . ILE A 1 105 ? -0.821 -10.255 20.674 1.00 98.31 105 ILE A C 1
ATOM 825 O O . ILE A 1 105 ? 0.352 -10.056 20.995 1.00 98.31 105 ILE A O 1
ATOM 829 N N . HIS A 1 106 ? -1.336 -11.461 20.478 1.00 98.06 106 HIS A N 1
ATOM 830 C CA . HIS A 1 106 ? -0.556 -12.686 20.383 1.00 98.06 106 HIS A CA 1
ATOM 831 C C . HIS A 1 106 ? -0.473 -13.093 18.914 1.00 98.06 106 HIS A C 1
ATOM 833 O O . HIS A 1 106 ? -1.512 -13.207 18.263 1.00 98.06 106 HIS A O 1
ATOM 839 N N . GLY A 1 107 ? 0.745 -13.271 18.408 1.00 97.12 107 GLY A N 1
ATOM 840 C CA . GLY A 1 107 ? 1.027 -13.668 17.030 1.00 97.12 107 GLY A CA 1
ATOM 841 C C . GLY A 1 107 ? 1.633 -15.067 16.961 1.00 97.12 107 GLY A C 1
ATOM 842 O O . GLY A 1 107 ? 2.429 -15.449 17.825 1.00 97.12 107 GLY A O 1
ATOM 843 N N . LEU A 1 108 ? 1.228 -15.833 15.953 1.00 96.81 108 LEU A N 1
ATOM 844 C CA . LEU A 1 108 ? 1.837 -17.088 15.543 1.00 96.81 108 LEU A CA 1
ATOM 845 C C . LEU A 1 108 ? 2.112 -17.020 14.035 1.00 96.81 108 LEU A C 1
ATOM 847 O O . LEU A 1 108 ? 1.224 -17.276 13.211 1.00 96.81 108 LEU A O 1
ATOM 851 N N . ARG A 1 109 ? 3.353 -16.689 13.676 1.00 94.31 109 ARG A N 1
ATOM 852 C CA . ARG A 1 109 ? 3.859 -16.771 12.304 1.00 94.31 109 ARG A CA 1
ATOM 853 C C . ARG A 1 109 ? 3.922 -18.232 11.915 1.00 94.31 109 ARG A C 1
ATOM 855 O O . ARG A 1 109 ? 4.553 -19.009 12.627 1.00 94.31 109 ARG A O 1
ATOM 862 N N . ILE A 1 110 ? 3.344 -18.591 10.776 1.00 93.12 110 ILE A N 1
ATOM 863 C CA . ILE A 1 110 ? 3.554 -19.898 10.151 1.00 93.12 110 ILE A CA 1
ATOM 864 C C . ILE A 1 110 ? 4.187 -19.654 8.787 1.00 93.12 110 ILE A C 1
ATOM 866 O O . ILE A 1 110 ? 3.676 -18.858 7.992 1.00 93.12 110 ILE A O 1
ATOM 870 N N . LYS A 1 111 ? 5.341 -20.278 8.551 1.00 88.31 111 LYS A N 1
ATOM 871 C CA . LYS A 1 111 ? 6.078 -20.166 7.292 1.00 88.31 111 LYS A CA 1
ATOM 872 C C . LYS A 1 111 ? 6.900 -21.423 7.044 1.00 88.31 111 LYS A C 1
ATOM 874 O O . LYS A 1 111 ? 7.679 -21.813 7.912 1.00 88.31 111 LYS A O 1
ATOM 879 N N . ASP A 1 112 ? 6.733 -22.031 5.873 1.00 85.12 112 ASP A N 1
ATOM 880 C CA . ASP A 1 112 ? 7.516 -23.191 5.421 1.00 85.12 112 ASP A CA 1
ATOM 881 C C . ASP A 1 112 ? 7.541 -24.328 6.468 1.00 85.12 112 ASP A C 1
ATOM 883 O O . ASP A 1 112 ? 8.600 -24.828 6.861 1.00 85.12 112 ASP A O 1
ATOM 887 N N . GLY A 1 113 ? 6.365 -24.658 7.015 1.00 85.56 113 GLY A N 1
ATOM 888 C CA . GLY A 1 113 ? 6.193 -25.702 8.033 1.00 85.56 113 GLY A CA 1
ATOM 889 C C . GLY A 1 113 ? 6.727 -25.356 9.433 1.00 85.56 113 GLY A C 1
ATOM 890 O O . GLY A 1 113 ? 6.728 -26.214 10.317 1.00 85.56 113 GLY A O 1
ATOM 891 N N . LYS A 1 114 ? 7.180 -24.118 9.671 1.00 89.75 114 LYS A N 1
ATOM 892 C CA . LYS A 1 114 ? 7.712 -23.646 10.962 1.00 89.75 114 LYS A CA 1
ATOM 893 C C . LYS A 1 114 ? 6.794 -22.622 11.611 1.00 89.75 114 LYS A C 1
ATOM 895 O O . LYS A 1 114 ? 6.100 -21.883 10.916 1.00 89.75 114 LYS A O 1
ATOM 900 N N . ALA A 1 115 ? 6.852 -22.550 12.941 1.00 93.75 115 ALA A N 1
ATOM 901 C CA . ALA A 1 115 ? 6.096 -21.593 13.739 1.00 93.75 115 ALA A CA 1
ATOM 902 C C . ALA A 1 115 ? 7.002 -20.670 14.576 1.00 93.75 115 ALA A C 1
ATOM 904 O O . ALA A 1 115 ? 7.971 -21.135 15.184 1.00 93.75 115 ALA A O 1
ATOM 905 N N . THR A 1 116 ? 6.643 -19.386 14.647 1.00 95.75 116 THR A N 1
ATOM 906 C CA . THR A 1 116 ? 7.260 -18.377 15.528 1.00 95.75 116 THR A CA 1
ATOM 907 C C . THR A 1 116 ? 6.172 -17.693 16.344 1.00 95.75 116 THR A C 1
ATOM 909 O O . THR A 1 116 ? 5.179 -17.248 15.778 1.00 95.75 116 THR A O 1
ATOM 912 N N . TYR A 1 117 ? 6.350 -17.585 17.660 1.00 97.50 117 TYR A N 1
ATOM 913 C CA . TYR A 1 117 ? 5.380 -16.940 18.552 1.00 97.50 117 TYR A CA 1
ATOM 914 C C . TYR A 1 117 ? 5.865 -15.567 19.018 1.00 97.50 117 TYR A C 1
ATOM 916 O O . TYR A 1 117 ? 7.048 -15.392 19.312 1.00 97.50 117 TYR A O 1
ATOM 924 N N . VAL A 1 118 ? 4.943 -14.616 19.158 1.00 97.56 118 VAL A N 1
ATOM 925 C CA . VAL A 1 118 ? 5.207 -13.273 19.685 1.00 97.56 118 VAL A CA 1
ATOM 926 C C . VAL A 1 118 ? 4.045 -12.791 20.555 1.00 97.56 118 VAL A C 1
ATOM 928 O O . VAL A 1 118 ? 2.893 -13.190 20.370 1.00 97.56 118 VAL A O 1
ATOM 931 N N . SER A 1 119 ? 4.324 -11.882 21.489 1.00 97.69 119 SER A N 1
ATOM 932 C CA . SER A 1 119 ? 3.278 -11.103 22.149 1.00 97.69 119 SER A CA 1
ATOM 933 C C . SER A 1 119 ? 3.687 -9.642 22.357 1.00 97.69 119 SER A C 1
ATOM 935 O O . SER A 1 119 ? 4.826 -9.342 22.737 1.00 97.69 119 SER A O 1
ATOM 937 N N . ARG A 1 120 ? 2.767 -8.717 22.060 1.00 97.81 120 ARG A N 1
ATOM 938 C CA . ARG A 1 120 ? 2.993 -7.261 22.097 1.00 97.81 120 ARG A CA 1
ATOM 939 C C . ARG A 1 120 ? 1.753 -6.522 22.579 1.00 97.81 120 ARG A C 1
ATOM 941 O O . ARG A 1 120 ? 0.646 -6.810 22.132 1.00 97.81 120 ARG A O 1
ATOM 948 N N . PHE A 1 121 ? 1.940 -5.525 23.434 1.00 98.31 121 PHE A N 1
ATOM 949 C CA . PHE A 1 121 ? 0.904 -4.543 23.725 1.00 98.31 121 PHE A CA 1
ATOM 950 C C . PHE A 1 121 ? 0.720 -3.604 22.533 1.00 98.31 121 PHE A C 1
ATOM 952 O O . PHE A 1 121 ? 1.689 -3.138 21.925 1.00 98.31 121 PHE A O 1
ATOM 959 N N . VAL A 1 122 ? -0.529 -3.253 22.245 1.00 98.06 122 VAL A N 1
ATOM 960 C CA . VAL A 1 122 ? -0.837 -2.129 21.366 1.00 98.06 122 VAL A CA 1
ATOM 961 C C . VAL A 1 122 ? -0.482 -0.849 22.115 1.00 98.06 122 VAL A C 1
ATOM 963 O O . VAL A 1 122 ? -1.020 -0.567 23.185 1.00 98.06 122 VAL A O 1
ATOM 966 N N . ARG A 1 123 ? 0.446 -0.057 21.570 1.00 96.94 123 ARG A N 1
ATOM 967 C CA . ARG A 1 123 ? 0.982 1.149 22.227 1.00 96.94 123 ARG A CA 1
ATOM 968 C C . ARG A 1 123 ? 0.015 2.337 22.133 1.00 96.94 123 ARG A C 1
ATOM 970 O O . ARG A 1 123 ? 0.324 3.356 21.511 1.00 96.94 123 ARG A O 1
ATOM 977 N N . THR A 1 124 ? -1.155 2.200 22.754 1.00 97.44 124 THR A N 1
ATOM 978 C CA . THR A 1 124 ? -2.221 3.210 22.768 1.00 97.44 124 THR A CA 1
ATOM 979 C C . THR A 1 124 ? -1.833 4.469 23.545 1.00 97.44 124 THR A C 1
ATOM 981 O O . THR A 1 124 ? -0.961 4.444 24.415 1.00 97.44 124 THR A O 1
ATOM 984 N N . SER A 1 125 ? -2.516 5.584 23.262 1.00 96.62 125 SER A N 1
ATOM 985 C CA . SER A 1 125 ? -2.398 6.828 24.039 1.00 96.62 125 SER A CA 1
ATOM 986 C C . SER A 1 125 ? -2.638 6.595 25.533 1.00 96.62 125 SER A C 1
ATOM 988 O O . SER A 1 125 ? -1.901 7.121 26.368 1.00 96.62 125 SER A O 1
ATOM 990 N N . ARG A 1 126 ? -3.645 5.779 25.870 1.00 96.19 126 ARG A N 1
ATOM 991 C CA . ARG A 1 126 ? -3.968 5.397 27.248 1.00 96.19 126 ARG A CA 1
ATOM 992 C C . ARG A 1 126 ? -2.803 4.661 27.907 1.00 96.19 126 ARG A C 1
ATOM 994 O O . ARG A 1 126 ? -2.330 5.109 28.949 1.00 96.19 126 ARG A O 1
ATOM 1001 N N . LEU A 1 127 ? -2.302 3.597 27.277 1.00 96.69 127 LEU A N 1
ATOM 1002 C CA . LEU A 1 127 ? -1.234 2.773 27.843 1.00 96.69 127 LEU A CA 1
ATOM 1003 C C . LEU A 1 127 ? 0.051 3.581 28.066 1.00 96.69 127 LEU A C 1
ATOM 1005 O O . LEU A 1 127 ? 0.627 3.522 29.147 1.00 96.69 127 LEU A O 1
ATOM 1009 N N . GLN A 1 128 ? 0.460 4.400 27.091 1.00 96.94 128 GLN A N 1
ATOM 1010 C CA . GLN A 1 128 ? 1.649 5.254 27.226 1.00 96.94 128 GLN A CA 1
ATOM 1011 C C . GLN A 1 128 ? 1.542 6.221 28.418 1.00 96.94 128 GLN A C 1
ATOM 1013 O O . GLN A 1 128 ? 2.526 6.485 29.112 1.00 96.94 128 GLN A O 1
ATOM 1018 N N . GLN A 1 129 ? 0.345 6.756 28.678 1.00 97.50 129 GLN A N 1
ATOM 1019 C CA . GLN A 1 129 ? 0.111 7.634 29.823 1.00 97.50 129 GLN A CA 1
ATOM 1020 C C . GLN A 1 129 ? 0.118 6.867 31.147 1.00 97.50 129 GLN A C 1
ATOM 1022 O O . GLN A 1 129 ? 0.710 7.338 32.117 1.00 97.50 129 GLN A O 1
ATOM 1027 N N . GLU A 1 130 ? -0.495 5.687 31.211 1.00 96.31 130 GLU A N 1
ATOM 1028 C CA . GLU A 1 130 ? -0.461 4.853 32.418 1.00 96.31 130 GLU A CA 1
ATOM 1029 C C . GLU A 1 130 ? 0.959 4.356 32.724 1.00 96.31 130 GLU A C 1
ATOM 1031 O O . GLU A 1 130 ? 1.369 4.387 33.883 1.00 96.31 130 GLU A O 1
ATOM 1036 N N . GLU A 1 131 ? 1.766 4.040 31.704 1.00 95.94 131 GLU A N 1
ATOM 1037 C CA . GLU A 1 131 ? 3.205 3.771 31.840 1.00 95.94 131 GLU A CA 1
ATOM 1038 C C . GLU A 1 131 ? 3.962 4.991 32.386 1.00 95.94 131 GLU A C 1
ATOM 1040 O O . GLU A 1 131 ? 4.780 4.854 33.298 1.00 95.94 131 GLU A O 1
ATOM 1045 N N . TYR A 1 132 ? 3.642 6.203 31.918 1.00 96.12 132 TYR A N 1
ATOM 1046 C CA . TYR A 1 132 ? 4.207 7.437 32.472 1.00 96.12 132 TYR A CA 1
ATOM 1047 C C . TYR A 1 132 ? 3.877 7.612 33.964 1.00 96.12 132 TYR A C 1
ATOM 1049 O O . TYR A 1 132 ? 4.725 8.075 34.737 1.00 96.12 132 TYR A O 1
ATOM 1057 N N . PHE A 1 133 ? 2.672 7.243 34.403 1.00 95.31 133 PHE A N 1
ATOM 1058 C CA . PHE A 1 133 ? 2.269 7.309 35.812 1.00 95.31 133 PHE A CA 1
ATOM 1059 C C . PHE A 1 133 ? 2.695 6.095 36.650 1.00 95.31 133 PHE A C 1
ATOM 1061 O O . PHE A 1 133 ? 2.749 6.222 37.873 1.00 95.31 133 PHE A O 1
ATOM 1068 N N . GLY A 1 134 ? 2.995 4.955 36.026 1.00 95.00 134 GLY A N 1
ATOM 1069 C CA . GLY A 1 134 ? 3.245 3.672 36.689 1.00 95.00 134 GLY A CA 1
ATOM 1070 C C . GLY A 1 134 ? 2.007 3.074 37.369 1.00 95.00 134 GLY A C 1
ATOM 1071 O O . GLY A 1 134 ? 2.147 2.312 38.321 1.00 95.00 134 GLY A O 1
ATOM 1072 N N . SER A 1 135 ? 0.799 3.480 36.965 1.00 93.81 135 SER A N 1
ATOM 1073 C CA . SER A 1 135 ? -0.471 3.032 37.558 1.00 93.81 135 SER A CA 1
ATOM 1074 C C . SER A 1 135 ? -1.649 3.288 36.618 1.00 93.81 135 SER A C 1
ATOM 1076 O O . SER A 1 135 ? -1.583 4.189 35.780 1.00 93.81 135 SER A O 1
ATOM 1078 N N . ALA A 1 136 ? -2.740 2.538 36.801 1.00 93.44 136 ALA A N 1
ATOM 1079 C CA . ALA A 1 136 ? -3.991 2.779 36.090 1.00 93.44 136 ALA A CA 1
ATOM 1080 C C . ALA A 1 136 ? -4.567 4.163 36.448 1.00 93.44 136 ALA A C 1
ATOM 1082 O O . ALA A 1 136 ? -4.619 4.536 37.624 1.00 93.44 136 ALA A O 1
ATOM 1083 N N . LYS A 1 137 ? -5.001 4.928 35.440 1.00 92.62 137 LYS A N 1
ATOM 1084 C CA . LYS A 1 137 ? -5.517 6.305 35.587 1.00 92.62 137 LYS A CA 1
ATOM 1085 C C . LYS A 1 137 ? -6.849 6.548 34.901 1.00 92.62 137 LYS A C 1
ATOM 1087 O O . LYS A 1 137 ? -7.558 7.478 35.293 1.00 92.62 137 LYS A O 1
ATOM 1092 N N . PHE A 1 138 ? -7.176 5.751 33.893 1.00 92.31 138 PHE A N 1
ATOM 1093 C CA . PHE A 1 138 ? -8.401 5.926 33.132 1.00 92.31 138 PHE A CA 1
ATOM 1094 C C . PHE A 1 138 ? -9.560 5.160 33.776 1.00 92.31 138 PHE A C 1
ATOM 1096 O O . PHE A 1 138 ? -9.388 4.083 34.365 1.00 92.31 138 PHE A O 1
ATOM 1103 N N . MET A 1 139 ? -10.744 5.758 33.663 1.00 88.75 139 MET A N 1
ATOM 1104 C CA . MET A 1 139 ? -12.011 5.159 34.076 1.00 88.75 139 MET A CA 1
ATOM 1105 C C . MET A 1 139 ? -12.304 3.889 33.271 1.00 88.75 139 MET A C 1
ATOM 1107 O O . MET A 1 139 ? -12.021 3.832 32.071 1.00 88.75 139 MET A O 1
ATOM 1111 N N . LYS A 1 140 ? -12.896 2.897 33.935 1.00 89.25 140 LYS A N 1
ATOM 1112 C CA . LYS A 1 140 ? -13.242 1.586 33.380 1.00 89.25 140 LYS A CA 1
ATOM 1113 C C . LYS A 1 140 ? -14.755 1.377 33.346 1.00 89.25 140 LYS A C 1
ATOM 1115 O O . LYS A 1 140 ? -15.483 1.992 34.119 1.00 89.25 140 LYS A O 1
ATOM 1120 N N . ILE A 1 141 ? -15.233 0.493 32.476 1.00 86.06 141 ILE A N 1
ATOM 1121 C CA . ILE A 1 141 ? -16.634 0.053 32.428 1.00 86.06 141 ILE A CA 1
ATOM 1122 C C . ILE A 1 141 ? -17.019 -0.594 33.758 1.00 86.06 141 ILE A C 1
ATOM 1124 O O . ILE A 1 141 ? -18.091 -0.302 34.282 1.00 86.06 141 ILE A O 1
ATOM 1128 N N . GLY A 1 142 ? -16.122 -1.390 34.347 1.00 85.06 142 GLY A N 1
ATOM 1129 C CA . GLY A 1 142 ? -16.338 -1.989 35.664 1.00 85.06 142 GLY A CA 1
ATOM 1130 C C . GLY A 1 142 ? -16.565 -0.976 36.795 1.00 85.06 142 GLY A C 1
ATOM 1131 O O . GLY A 1 142 ? -17.133 -1.343 37.819 1.00 85.06 142 GLY A O 1
ATOM 1132 N N . ASP A 1 143 ? -16.174 0.294 36.620 1.00 86.00 143 ASP A N 1
ATOM 1133 C CA . ASP A 1 143 ? -16.440 1.352 37.601 1.00 86.00 143 ASP A CA 1
ATOM 1134 C C . ASP A 1 143 ? -17.885 1.891 37.511 1.00 86.00 143 ASP A C 1
ATOM 1136 O O . ASP A 1 143 ? -18.376 2.492 38.463 1.00 86.00 143 ASP A O 1
ATOM 1140 N N . LEU A 1 144 ? -18.587 1.705 36.384 1.00 85.44 144 LEU A N 1
ATOM 1141 C CA . LEU A 1 144 ? -19.821 2.423 36.019 1.00 85.44 144 LEU A CA 1
ATOM 1142 C C . LEU A 1 144 ? -21.104 1.831 36.621 1.00 85.44 144 LEU A C 1
ATOM 1144 O O . LEU A 1 144 ? -22.070 1.560 35.905 1.00 85.44 144 LEU A O 1
ATOM 1148 N N . LYS A 1 145 ? -21.133 1.662 37.944 1.00 84.31 145 LYS A N 1
ATOM 1149 C CA . LYS A 1 145 ? -22.314 1.184 38.673 1.00 84.31 145 LYS A CA 1
ATOM 1150 C C . LYS A 1 145 ? -22.632 2.069 39.877 1.00 84.31 145 LYS A C 1
ATOM 1152 O O . LYS A 1 145 ? -21.745 2.418 40.660 1.00 84.31 145 LYS A O 1
ATOM 1157 N N . GLY A 1 146 ? -23.905 2.433 40.027 1.00 85.75 146 GLY A N 1
ATOM 1158 C CA . GLY A 1 146 ? -24.393 3.181 41.185 1.00 85.75 146 GLY A CA 1
ATOM 1159 C C . GLY A 1 146 ? -23.771 4.571 41.362 1.00 85.75 146 GLY A C 1
ATOM 1160 O O . GLY A 1 146 ? -23.276 5.207 40.426 1.00 85.75 146 GLY A O 1
ATOM 1161 N N . ILE A 1 147 ? -23.785 5.052 42.610 1.00 87.62 147 ILE A N 1
ATOM 1162 C CA . ILE A 1 147 ? -23.164 6.329 43.010 1.00 87.62 147 ILE A CA 1
ATOM 1163 C C . ILE A 1 147 ? -21.641 6.288 42.818 1.00 87.62 147 ILE A C 1
ATOM 1165 O O . ILE A 1 147 ? -21.048 7.300 42.441 1.00 87.62 147 ILE A O 1
ATOM 1169 N N . PHE A 1 148 ? -21.013 5.126 43.030 1.00 88.56 148 PHE A N 1
ATOM 1170 C CA . PHE A 1 148 ? -19.579 4.939 42.816 1.00 88.56 148 PHE A CA 1
ATOM 1171 C C . PHE A 1 148 ? -19.175 5.303 41.381 1.00 88.56 148 PHE A C 1
ATOM 1173 O O . PHE A 1 148 ? -18.297 6.146 41.185 1.00 88.56 148 PHE A O 1
ATOM 1180 N N . GLY A 1 149 ? -19.892 4.779 40.383 1.00 88.31 149 GLY A N 1
ATOM 1181 C CA . GLY A 1 149 ? -19.653 5.108 38.979 1.00 88.31 149 GLY A CA 1
ATOM 1182 C C . GLY A 1 149 ? -19.796 6.593 38.670 1.00 88.31 149 GLY A C 1
ATOM 1183 O O . GLY A 1 149 ? -18.954 7.159 37.972 1.00 88.31 149 GLY A O 1
ATOM 1184 N N . LEU A 1 150 ? -20.791 7.272 39.254 1.00 89.94 150 LEU A N 1
ATOM 1185 C CA . LEU A 1 150 ? -20.934 8.723 39.100 1.00 89.94 150 LEU A CA 1
ATOM 1186 C C . LEU A 1 150 ? -19.708 9.478 39.640 1.00 89.94 150 LEU A C 1
ATOM 1188 O O . LEU A 1 150 ? -19.230 10.417 38.997 1.00 89.94 150 LEU A O 1
ATOM 1192 N N . LEU A 1 151 ? -19.185 9.087 40.804 1.00 92.31 151 LEU A N 1
ATOM 1193 C CA . LEU A 1 151 ? -17.995 9.713 41.388 1.00 92.31 151 LEU A CA 1
ATOM 1194 C C . LEU A 1 151 ? -16.750 9.468 40.525 1.00 92.31 151 LEU A C 1
ATOM 1196 O O . LEU A 1 151 ? -15.996 10.408 40.270 1.00 92.31 151 LEU A O 1
ATOM 1200 N N . MET A 1 152 ? -16.575 8.251 40.005 1.00 91.50 152 MET A N 1
ATOM 1201 C CA . MET A 1 152 ? -15.456 7.905 39.120 1.00 91.50 152 MET A CA 1
ATOM 1202 C C . MET A 1 152 ? -15.504 8.674 37.790 1.00 91.50 152 MET A C 1
ATOM 1204 O O . MET A 1 152 ? -14.476 9.194 37.346 1.00 91.50 152 MET A O 1
ATOM 1208 N N . VAL A 1 153 ? -16.693 8.862 37.200 1.00 90.69 153 VAL A N 1
ATOM 1209 C CA . VAL A 1 153 ? -16.889 9.724 36.016 1.00 90.69 153 VAL A CA 1
ATOM 1210 C C . VAL A 1 153 ? -16.424 11.154 36.300 1.00 90.69 153 VAL A C 1
ATOM 1212 O O . VAL A 1 153 ? -15.663 11.729 35.517 1.00 90.69 153 VAL A O 1
ATOM 1215 N N . ASN A 1 154 ? -16.834 11.726 37.436 1.00 93.12 154 ASN A N 1
ATOM 1216 C CA . ASN A 1 154 ? -16.446 13.085 37.823 1.00 93.12 154 ASN A CA 1
ATOM 1217 C C . ASN A 1 154 ? -14.937 13.209 38.087 1.00 93.12 154 ASN A C 1
ATOM 1219 O O . ASN A 1 154 ? -14.327 14.205 37.691 1.00 93.12 154 ASN A O 1
ATOM 1223 N N . ILE A 1 155 ? -14.312 12.193 38.690 1.00 93.88 155 ILE A N 1
ATOM 1224 C CA . ILE A 1 155 ? -12.855 12.137 38.874 1.00 93.88 155 ILE A CA 1
ATOM 1225 C C . ILE A 1 155 ? -12.140 12.140 37.518 1.00 93.88 155 ILE A C 1
ATOM 1227 O O . ILE A 1 155 ? -11.210 12.929 37.329 1.00 93.88 155 ILE A O 1
ATOM 1231 N N . ASN A 1 156 ? -12.577 11.328 36.549 1.00 92.31 156 ASN A N 1
ATOM 1232 C CA . ASN A 1 156 ? -11.964 11.308 35.217 1.00 92.31 156 ASN A CA 1
ATOM 1233 C C . ASN A 1 156 ? -12.123 12.655 34.493 1.00 92.31 156 ASN A C 1
ATOM 1235 O O . ASN A 1 156 ? -11.158 13.182 33.938 1.00 92.31 156 ASN A O 1
ATOM 1239 N N . MET A 1 157 ? -13.312 13.267 34.561 1.00 92.94 157 MET A N 1
ATOM 1240 C CA . MET A 1 157 ? -13.543 14.612 34.018 1.00 92.94 157 MET A CA 1
ATOM 1241 C C . MET A 1 157 ? -12.621 15.655 34.661 1.00 92.94 157 MET A C 1
ATOM 1243 O O . MET A 1 157 ? -12.066 16.510 33.965 1.00 92.94 157 MET A O 1
ATOM 1247 N N . LEU A 1 158 ? -12.410 15.572 35.977 1.00 94.62 158 LEU A N 1
ATOM 1248 C CA . LEU A 1 158 ? -11.504 16.457 36.701 1.00 94.62 158 LEU A CA 1
ATOM 1249 C C . LEU A 1 158 ? -10.040 16.249 36.278 1.00 94.62 158 LEU A C 1
ATOM 1251 O O . LEU A 1 158 ? -9.329 17.236 36.072 1.00 94.62 158 LEU A O 1
ATOM 1255 N N . ARG A 1 159 ? -9.601 14.995 36.080 1.00 94.75 159 ARG A N 1
ATOM 1256 C CA . ARG A 1 159 ? -8.263 14.669 35.545 1.00 94.75 159 ARG A CA 1
ATOM 1257 C C . ARG A 1 159 ? -8.040 15.314 34.182 1.00 94.75 159 ARG A C 1
ATOM 1259 O O . ARG A 1 159 ? -7.001 15.945 33.985 1.00 94.75 159 ARG A O 1
ATOM 1266 N N . ASN A 1 160 ? -9.005 15.196 33.272 1.00 93.06 160 ASN A N 1
ATOM 1267 C CA . ASN A 1 160 ? -8.906 15.775 31.933 1.00 93.06 160 ASN A CA 1
ATOM 1268 C C . ASN A 1 160 ? -8.904 17.318 31.988 1.00 93.06 160 ASN A C 1
ATOM 1270 O O . ASN A 1 160 ? -8.004 17.969 31.456 1.00 93.06 160 ASN A O 1
ATOM 1274 N N . LYS A 1 161 ? -9.830 17.932 32.742 1.00 93.44 161 LYS A N 1
ATOM 1275 C CA . LYS A 1 161 ? -9.920 19.400 32.881 1.00 93.44 161 LYS A CA 1
ATOM 1276 C C . LYS A 1 161 ? -8.649 20.024 33.464 1.00 93.44 161 LYS A C 1
ATOM 1278 O O . LYS A 1 161 ? -8.229 21.095 33.027 1.00 93.44 161 LYS A O 1
ATOM 1283 N N . LEU A 1 162 ? -8.023 19.354 34.432 1.00 93.81 162 LEU A N 1
ATOM 1284 C CA . LEU A 1 162 ? -6.760 19.784 35.040 1.00 93.81 162 LEU A CA 1
ATOM 1285 C C . LEU A 1 162 ? -5.518 19.330 34.251 1.00 93.81 162 LEU A C 1
ATOM 1287 O O . LEU A 1 162 ? -4.396 19.562 34.704 1.00 93.81 162 LEU A O 1
ATOM 1291 N N . LYS A 1 163 ? -5.702 18.732 33.063 1.00 92.75 163 LYS A N 1
ATOM 1292 C CA . LYS A 1 163 ? -4.640 18.234 32.173 1.00 92.75 163 LYS A CA 1
ATOM 1293 C C . LYS A 1 163 ? -3.681 17.263 32.865 1.00 92.75 163 LYS A C 1
ATOM 1295 O O . LYS A 1 163 ? -2.482 17.263 32.587 1.00 92.75 163 LYS A O 1
ATOM 1300 N N . VAL A 1 164 ? -4.200 16.477 33.808 1.00 95.00 164 VAL A N 1
ATOM 1301 C CA . VAL A 1 164 ? -3.463 15.363 34.415 1.00 95.00 164 VAL A CA 1
ATOM 1302 C C . VAL A 1 164 ? -3.309 14.260 33.375 1.00 95.00 164 VAL A C 1
ATOM 1304 O O . VAL A 1 164 ? -2.193 13.810 33.138 1.00 95.00 164 VAL A O 1
ATOM 1307 N N . VAL A 1 165 ? -4.404 13.912 32.699 1.00 95.38 165 VAL A N 1
ATOM 1308 C CA . VAL A 1 165 ? -4.414 13.052 31.507 1.00 95.38 165 VAL A CA 1
ATOM 1309 C C . VAL A 1 165 ? -4.632 13.897 30.250 1.00 95.38 165 VAL A C 1
ATOM 1311 O O . VAL A 1 165 ? -5.183 14.997 30.322 1.00 95.38 165 VAL A O 1
ATOM 1314 N N . ASP A 1 166 ? -4.192 13.381 29.109 1.00 94.62 166 ASP A N 1
ATOM 1315 C CA . ASP A 1 166 ? -4.334 13.968 27.780 1.00 94.62 166 ASP A CA 1
ATOM 1316 C C . ASP A 1 166 ? -5.174 13.042 26.887 1.00 94.62 166 ASP A C 1
ATOM 1318 O O . ASP A 1 166 ? -4.689 12.043 26.357 1.00 94.62 166 ASP A O 1
ATOM 1322 N N . GLU A 1 167 ? -6.452 13.375 26.713 1.00 91.81 167 GLU A N 1
ATOM 1323 C CA . GLU A 1 167 ? -7.387 12.607 25.878 1.00 91.81 167 GLU A CA 1
ATOM 1324 C C . GLU A 1 167 ? -7.378 13.059 24.399 1.00 91.81 167 GLU A C 1
ATOM 1326 O O . GLU A 1 167 ? -8.200 12.608 23.603 1.00 91.81 167 GLU A O 1
ATOM 1331 N N . SER A 1 168 ? -6.443 13.926 23.975 1.00 91.12 168 SER A N 1
ATOM 1332 C CA . SER A 1 168 ? -6.403 14.461 22.599 1.00 91.12 168 SER A CA 1
ATOM 1333 C C . SER A 1 168 ? -6.125 13.413 21.508 1.00 91.12 168 SER A C 1
ATOM 1335 O O . SER A 1 168 ? -6.295 13.695 20.314 1.00 91.12 168 SER A O 1
ATOM 1337 N N . TYR A 1 169 ? -5.695 12.210 21.894 1.00 91.06 169 TYR A N 1
ATOM 1338 C CA . TYR A 1 169 ? -5.479 11.043 21.030 1.00 91.06 169 TYR A CA 1
ATOM 1339 C C . TYR A 1 169 ? -6.434 9.882 21.351 1.00 91.06 169 TYR A C 1
ATOM 1341 O O . TYR A 1 169 ? -6.139 8.747 20.992 1.00 91.06 169 TYR A O 1
ATOM 1349 N N . GLY A 1 170 ? -7.547 10.154 22.035 1.00 90.81 170 GLY A N 1
ATOM 1350 C CA . GLY A 1 170 ? -8.465 9.113 22.486 1.00 90.81 170 GLY A CA 1
ATOM 1351 C C . GLY A 1 170 ? -8.025 8.449 23.794 1.00 90.81 170 GLY A C 1
ATOM 1352 O O . GLY A 1 170 ? -7.005 8.807 24.396 1.00 90.81 170 GLY A O 1
ATOM 1353 N N . ARG A 1 171 ? -8.850 7.504 24.252 1.00 92.12 171 ARG A N 1
ATOM 1354 C CA . ARG A 1 171 ? -8.744 6.810 25.554 1.00 92.12 171 ARG A CA 1
ATOM 1355 C C . ARG A 1 171 ? -8.972 5.294 25.458 1.00 92.12 171 ARG A C 1
ATOM 1357 O O . ARG A 1 171 ? -9.112 4.625 26.481 1.00 92.12 171 ARG A O 1
ATOM 1364 N N . GLY A 1 172 ? -9.075 4.775 24.243 1.00 93.06 172 GLY A N 1
ATOM 1365 C CA . GLY A 1 172 ? -9.363 3.385 23.940 1.00 93.06 172 GLY A CA 1
ATOM 1366 C C . GLY A 1 172 ? -8.178 2.469 24.202 1.00 93.06 172 GLY A C 1
ATOM 1367 O O . GLY A 1 172 ? -7.022 2.886 24.316 1.00 93.06 172 GLY A O 1
ATOM 1368 N N . THR A 1 173 ? -8.496 1.186 24.303 1.00 95.75 173 THR A N 1
ATOM 1369 C CA . THR A 1 173 ? -7.550 0.114 24.629 1.00 95.75 173 THR A CA 1
ATOM 1370 C C . THR A 1 173 ? -7.057 -0.643 23.400 1.00 95.75 173 THR A C 1
ATOM 1372 O O . THR A 1 173 ? -6.075 -1.366 23.517 1.00 95.75 173 THR A O 1
ATOM 1375 N N . ALA A 1 174 ? -7.697 -0.466 22.236 1.00 97.00 174 ALA A N 1
ATOM 1376 C CA . ALA A 1 174 ? -7.416 -1.207 20.998 1.00 97.00 174 ALA A CA 1
ATOM 1377 C C . ALA A 1 174 ? -7.388 -2.737 21.206 1.00 97.00 174 ALA A C 1
ATOM 1379 O O . ALA A 1 174 ? -6.503 -3.426 20.703 1.00 97.00 174 ALA A O 1
ATOM 1380 N N . ASN A 1 175 ? -8.323 -3.254 22.012 1.00 96.75 175 ASN A N 1
ATOM 1381 C CA . ASN A 1 175 ? -8.315 -4.638 22.482 1.00 96.75 175 ASN A CA 1
ATOM 1382 C C . ASN A 1 175 ? -9.334 -5.554 21.794 1.00 96.75 175 ASN A C 1
ATOM 1384 O O . ASN A 1 175 ? -9.298 -6.749 22.057 1.00 96.75 175 ASN A O 1
ATOM 1388 N N . THR A 1 176 ? -10.249 -5.010 20.986 1.00 95.94 176 THR A N 1
ATOM 1389 C CA . THR A 1 176 ? -11.494 -5.690 20.613 1.00 95.94 176 THR A CA 1
ATOM 1390 C C . THR A 1 176 ? -11.283 -6.585 19.403 1.00 95.94 176 THR A C 1
ATOM 1392 O O . THR A 1 176 ? -11.400 -7.800 19.520 1.00 95.94 176 THR A O 1
ATOM 1395 N N . ALA A 1 177 ? -10.900 -6.012 18.261 1.00 96.75 177 ALA A N 1
ATOM 1396 C CA . ALA A 1 177 ? -10.760 -6.757 17.015 1.00 96.75 177 ALA A CA 1
ATOM 1397 C C . ALA A 1 177 ? -9.553 -6.322 16.182 1.00 96.75 177 ALA A C 1
ATOM 1399 O O . ALA A 1 177 ? -8.909 -5.306 16.458 1.00 96.75 177 ALA A O 1
ATOM 1400 N N . LEU A 1 178 ? -9.259 -7.117 15.154 1.00 97.12 178 LEU A N 1
ATOM 1401 C CA . LEU A 1 178 ? -8.209 -6.873 14.175 1.00 97.12 178 LEU A CA 1
ATOM 1402 C C . LEU A 1 178 ? -8.794 -6.969 12.766 1.00 97.12 178 LEU A C 1
ATOM 1404 O O . LEU A 1 178 ? -9.564 -7.887 12.487 1.00 97.12 178 LEU A O 1
ATOM 1408 N N . ILE A 1 179 ? -8.396 -6.062 11.876 1.00 95.69 179 ILE A N 1
ATOM 1409 C CA . ILE A 1 179 ? -8.737 -6.141 10.450 1.00 95.69 179 ILE A CA 1
ATOM 1410 C C . ILE A 1 179 ? -7.570 -5.691 9.579 1.00 95.69 179 ILE A C 1
ATOM 1412 O O . ILE A 1 179 ? -6.835 -4.781 9.953 1.00 95.69 179 ILE A O 1
ATOM 1416 N N . TYR A 1 180 ? -7.384 -6.312 8.416 1.00 93.44 180 TYR A N 1
ATOM 1417 C CA . TYR A 1 180 ? -6.352 -5.910 7.463 1.00 93.44 180 TYR A CA 1
ATOM 1418 C C . TYR A 1 180 ? -6.956 -5.095 6.319 1.00 93.44 180 TYR A C 1
ATOM 1420 O O . TYR A 1 180 ? -7.815 -5.586 5.592 1.00 93.44 180 TYR A O 1
ATOM 1428 N N . HIS A 1 181 ? -6.500 -3.857 6.145 1.00 91.94 181 HIS A N 1
ATOM 1429 C CA . HIS A 1 181 ? -6.966 -2.973 5.078 1.00 91.94 181 HIS A CA 1
ATOM 1430 C C . HIS A 1 181 ? -5.881 -1.957 4.709 1.00 91.94 181 HIS A C 1
ATOM 1432 O O . HIS A 1 181 ? -5.165 -1.456 5.578 1.00 91.94 181 HIS A O 1
ATOM 1438 N N . HIS A 1 182 ? -5.755 -1.637 3.418 1.00 86.19 182 HIS A N 1
ATOM 1439 C CA . HIS A 1 182 ? -4.765 -0.688 2.903 1.00 86.19 182 HIS A CA 1
ATOM 1440 C C . HIS A 1 182 ? -3.331 -0.947 3.420 1.00 86.19 182 HIS A C 1
ATOM 1442 O O . HIS A 1 182 ? -2.684 -0.069 3.990 1.00 86.19 182 HIS A O 1
ATOM 1448 N N . GLY A 1 183 ? -2.855 -2.191 3.308 1.00 80.62 183 GLY A N 1
ATOM 1449 C CA . GLY A 1 183 ? -1.492 -2.577 3.704 1.00 80.62 183 GLY A CA 1
ATOM 1450 C C . GLY A 1 183 ? -1.233 -2.642 5.218 1.00 80.62 183 GLY A C 1
ATOM 1451 O O . GLY A 1 183 ? -0.144 -3.036 5.635 1.00 80.62 183 GLY A O 1
ATOM 1452 N N . ASN A 1 184 ? -2.215 -2.295 6.054 1.00 86.81 184 ASN A N 1
ATOM 1453 C CA . ASN A 1 184 ? -2.059 -2.200 7.502 1.00 86.81 184 ASN A CA 1
ATOM 1454 C C . ASN A 1 184 ? -2.982 -3.183 8.229 1.00 86.81 184 ASN A C 1
ATOM 1456 O O . ASN A 1 184 ? -4.163 -3.300 7.903 1.00 86.81 184 ASN A O 1
ATOM 1460 N N . LEU A 1 185 ? -2.455 -3.838 9.267 1.00 95.31 185 LEU A N 1
ATOM 1461 C CA . LEU A 1 185 ? -3.273 -4.524 10.265 1.00 95.31 185 LEU A CA 1
ATOM 1462 C C . LEU A 1 185 ? -3.752 -3.478 11.277 1.00 95.31 185 LEU A C 1
ATOM 1464 O O . LEU A 1 185 ? -2.939 -2.793 11.887 1.00 95.31 185 LEU A O 1
ATOM 1468 N N . LEU A 1 186 ? -5.055 -3.323 11.456 1.00 96.94 186 LEU A N 1
ATOM 1469 C CA . LEU A 1 186 ? -5.654 -2.322 12.330 1.00 96.94 186 LEU A CA 1
ATOM 1470 C C . LEU A 1 186 ? -6.169 -2.987 13.605 1.00 96.94 186 LEU A C 1
ATOM 1472 O O . LEU A 1 186 ? -7.004 -3.882 13.528 1.00 96.94 186 LEU A O 1
ATOM 1476 N N . ALA A 1 187 ? -5.695 -2.532 14.764 1.00 98.00 187 ALA A N 1
ATOM 1477 C CA . ALA A 1 187 ? -6.235 -2.881 16.074 1.00 98.00 187 ALA A CA 1
ATOM 1478 C C . ALA A 1 187 ? -7.369 -1.923 16.445 1.00 98.00 187 ALA A C 1
ATOM 1480 O O . ALA A 1 187 ? -7.196 -0.699 16.422 1.00 98.00 187 ALA A O 1
ATOM 1481 N N . LEU A 1 188 ? -8.529 -2.491 16.763 1.00 97.44 188 LEU A N 1
ATOM 1482 C CA . LEU A 1 188 ? -9.793 -1.778 16.895 1.00 97.44 188 LEU A CA 1
ATOM 1483 C C . LEU A 1 188 ? -10.314 -1.824 18.331 1.00 97.44 188 LEU A C 1
ATOM 1485 O O . LEU A 1 188 ? -10.099 -2.788 19.070 1.00 97.44 188 LEU A O 1
ATOM 1489 N N . ASN A 1 189 ? -11.022 -0.770 18.720 1.00 95.50 189 ASN A N 1
ATOM 1490 C CA . ASN A 1 189 ? -11.783 -0.713 19.957 1.00 95.50 189 ASN A CA 1
ATOM 1491 C C . ASN A 1 189 ? -13.061 0.081 19.731 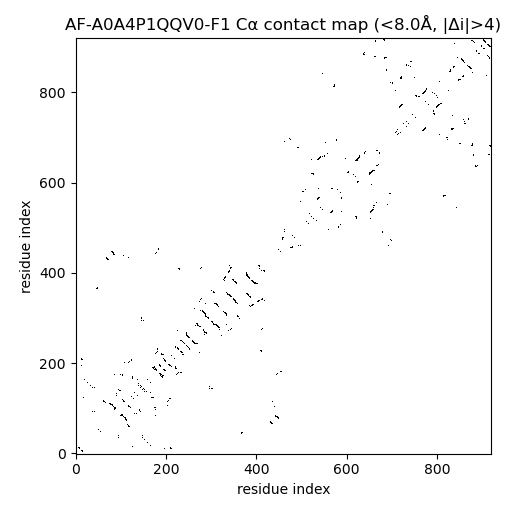1.00 95.50 189 ASN A C 1
ATOM 1493 O O . ASN A 1 189 ? -13.028 1.117 19.080 1.00 95.50 189 ASN A O 1
ATOM 1497 N N . GLU A 1 190 ? -14.142 -0.385 20.345 1.00 90.75 190 GLU A N 1
ATOM 1498 C CA . GLU A 1 190 ? -15.510 0.085 20.125 1.00 90.75 190 GLU A CA 1
ATOM 1499 C C . GLU A 1 190 ? -15.702 1.610 20.134 1.00 90.75 190 GLU A C 1
ATOM 1501 O O . GLU A 1 190 ? -16.519 2.152 19.394 1.00 90.75 190 GLU A O 1
ATOM 1506 N N . GLY A 1 191 ? -14.953 2.313 20.987 1.00 88.19 191 GLY A N 1
ATOM 1507 C CA . GLY A 1 191 ? -15.132 3.740 21.235 1.00 88.19 191 GLY A CA 1
ATOM 1508 C C . GLY A 1 191 ? -13.973 4.630 20.794 1.00 88.19 191 GLY A C 1
ATOM 1509 O O . GLY A 1 191 ? -13.946 5.789 21.212 1.00 88.19 191 GLY A O 1
ATOM 1510 N N . ASP A 1 192 ? -12.998 4.129 20.031 1.00 92.81 192 ASP A N 1
ATOM 1511 C CA . ASP A 1 192 ? -11.798 4.901 19.682 1.00 92.81 192 ASP A CA 1
ATOM 1512 C C . ASP A 1 192 ? -11.334 4.676 18.236 1.00 92.81 192 ASP A C 1
ATOM 1514 O O . ASP A 1 192 ? -11.891 3.886 17.480 1.00 92.81 192 ASP A O 1
ATOM 1518 N N . LYS A 1 193 ? -10.319 5.431 17.825 1.00 94.19 193 LYS A N 1
ATOM 1519 C CA . LYS A 1 193 ? -9.711 5.337 16.502 1.00 94.19 193 LYS A CA 1
ATOM 1520 C C . LYS A 1 193 ? -8.849 4.074 16.367 1.00 94.19 193 LYS A C 1
ATOM 1522 O O . LYS A 1 193 ? -8.218 3.660 17.344 1.00 94.19 193 LYS A O 1
ATOM 1527 N N . PRO A 1 194 ? -8.734 3.510 15.150 1.00 95.81 194 PRO A N 1
ATOM 1528 C CA . PRO A 1 194 ? -7.864 2.368 14.888 1.00 95.81 194 PRO A CA 1
ATOM 1529 C C . PRO A 1 194 ? -6.384 2.668 15.151 1.00 95.81 194 PRO A C 1
ATOM 1531 O O . PRO A 1 194 ? -5.901 3.769 14.871 1.00 95.81 194 PRO A O 1
ATOM 1534 N N . TYR A 1 195 ? -5.639 1.657 15.594 1.00 96.94 195 TYR A N 1
ATOM 1535 C CA . TYR A 1 195 ? -4.176 1.688 15.672 1.00 96.94 195 TYR A CA 1
ATOM 1536 C C . TYR A 1 195 ? -3.567 0.788 14.598 1.00 96.94 195 TYR A C 1
ATOM 1538 O O . TYR A 1 195 ? -3.871 -0.399 14.536 1.00 96.94 195 TYR A O 1
ATOM 1546 N N . ALA A 1 196 ? -2.690 1.340 13.761 1.00 96.06 196 ALA A N 1
ATOM 1547 C CA . ALA A 1 196 ? -1.982 0.587 12.736 1.00 96.06 196 ALA A CA 1
ATOM 1548 C C . ALA A 1 196 ? -0.844 -0.234 13.355 1.00 96.06 196 ALA A C 1
ATOM 1550 O O . ALA A 1 196 ? 0.012 0.294 14.073 1.00 96.06 196 ALA A O 1
ATOM 1551 N N . ILE A 1 197 ? -0.829 -1.523 13.040 1.00 96.12 197 ILE A N 1
ATOM 1552 C CA . ILE A 1 197 ? 0.145 -2.523 13.452 1.00 96.12 197 ILE A CA 1
ATOM 1553 C C . ILE A 1 197 ? 0.869 -3.020 12.202 1.00 96.12 197 ILE A C 1
ATOM 1555 O O . ILE A 1 197 ? 0.254 -3.415 11.210 1.00 96.12 197 ILE A O 1
ATOM 1559 N N . LYS A 1 198 ? 2.197 -3.012 12.257 1.00 90.44 198 LYS A N 1
ATOM 1560 C CA . LYS A 1 198 ? 3.054 -3.628 11.253 1.00 90.44 198 LYS A CA 1
ATOM 1561 C C . LYS A 1 198 ? 3.382 -5.054 11.667 1.00 90.44 198 LYS A C 1
ATOM 1563 O O . LYS A 1 198 ? 3.783 -5.268 12.808 1.00 90.44 198 LYS A O 1
ATOM 1568 N N . VAL A 1 199 ? 3.256 -5.980 10.721 1.00 90.00 199 VAL A N 1
ATOM 1569 C CA . VAL A 1 199 ? 3.722 -7.366 10.841 1.00 90.00 199 VAL A CA 1
ATOM 1570 C C . VAL A 1 199 ? 5.059 -7.480 10.112 1.00 90.00 199 VAL A C 1
ATOM 1572 O O . VAL A 1 199 ? 5.151 -7.122 8.935 1.00 90.00 199 VAL A O 1
ATOM 1575 N N . PHE A 1 200 ? 6.107 -7.917 10.805 1.00 85.31 200 PHE A N 1
ATOM 1576 C CA . PHE A 1 200 ? 7.436 -8.111 10.228 1.00 85.31 200 PHE A CA 1
ATOM 1577 C C . PHE A 1 200 ? 7.627 -9.535 9.690 1.00 85.31 200 PHE A C 1
ATOM 1579 O O . PHE A 1 200 ? 6.871 -10.451 9.999 1.00 85.31 200 PHE A O 1
ATOM 1586 N N . GLU A 1 201 ? 8.647 -9.726 8.849 1.00 82.75 201 GLU A N 1
ATOM 1587 C CA . GLU A 1 201 ? 8.947 -11.036 8.249 1.00 82.75 201 GLU A CA 1
ATOM 1588 C C . GLU A 1 201 ? 9.320 -12.103 9.281 1.00 82.75 201 GLU A C 1
ATOM 1590 O O . GLU A 1 201 ? 8.967 -13.269 9.103 1.00 82.75 201 GLU A O 1
ATOM 1595 N N . ASP A 1 202 ? 9.996 -11.699 10.356 1.00 84.25 202 ASP A N 1
ATOM 1596 C CA . ASP A 1 202 ? 10.388 -12.556 11.478 1.00 84.25 202 ASP A CA 1
ATOM 1597 C C . ASP A 1 202 ? 9.226 -12.883 12.433 1.00 84.25 202 ASP A C 1
ATOM 1599 O O . ASP A 1 202 ? 9.412 -13.651 13.375 1.00 84.25 202 ASP A O 1
ATOM 1603 N N . GLY A 1 203 ? 8.034 -12.337 12.175 1.00 87.81 203 GLY A N 1
ATOM 1604 C CA . GLY A 1 203 ? 6.851 -12.487 13.015 1.00 87.81 203 GLY A CA 1
ATOM 1605 C C . GLY A 1 203 ? 6.732 -11.443 14.123 1.00 87.81 203 GLY A C 1
ATOM 1606 O O . GLY A 1 203 ? 5.795 -11.536 14.906 1.00 87.81 203 GLY A O 1
ATOM 1607 N N . ASP A 1 204 ? 7.623 -10.444 14.233 1.00 93.69 204 ASP A N 1
ATOM 1608 C CA . ASP A 1 204 ? 7.409 -9.374 15.218 1.00 93.69 204 ASP A CA 1
ATOM 1609 C C . ASP A 1 204 ? 6.231 -8.463 14.826 1.00 93.69 204 ASP A C 1
ATOM 1611 O O . ASP A 1 204 ? 5.878 -8.308 13.652 1.00 93.69 204 ASP A O 1
ATOM 1615 N N . LEU A 1 205 ? 5.646 -7.808 15.828 1.00 95.25 205 LEU A N 1
ATOM 1616 C CA . LEU A 1 205 ? 4.544 -6.865 15.685 1.00 95.25 205 LEU A CA 1
ATOM 1617 C C . LEU A 1 205 ? 4.944 -5.502 16.256 1.00 95.25 205 LEU A C 1
ATOM 1619 O O . LEU A 1 205 ? 5.434 -5.393 17.380 1.00 95.25 205 LEU A O 1
ATOM 1623 N N . GLN A 1 206 ? 4.678 -4.428 15.515 1.00 94.25 206 GLN A N 1
ATOM 1624 C CA . GLN A 1 206 ? 4.931 -3.065 15.989 1.00 94.25 206 GLN A CA 1
ATOM 1625 C C . GLN A 1 206 ? 3.727 -2.162 15.775 1.00 94.25 206 GLN A C 1
ATOM 1627 O O . GLN A 1 206 ? 3.239 -2.006 14.660 1.00 94.25 206 GLN A O 1
ATOM 1632 N N . THR A 1 207 ? 3.304 -1.479 16.839 1.00 95.69 207 THR A N 1
ATOM 1633 C CA . THR A 1 207 ? 2.362 -0.361 16.721 1.00 95.69 207 THR A CA 1
ATOM 1634 C C . THR A 1 207 ? 3.044 0.820 16.030 1.00 95.69 207 THR A C 1
ATOM 1636 O O . THR A 1 207 ? 4.005 1.379 16.557 1.00 95.69 207 THR A O 1
ATOM 1639 N N . LEU A 1 208 ? 2.541 1.214 14.862 1.00 92.94 208 LEU A N 1
ATOM 1640 C CA . LEU A 1 208 ? 3.037 2.362 14.100 1.00 92.94 208 LEU A CA 1
ATOM 1641 C C . LEU A 1 208 ? 2.447 3.682 14.609 1.00 92.94 208 LEU A C 1
ATOM 1643 O O . LEU A 1 208 ? 3.143 4.695 14.684 1.00 92.94 208 LEU A O 1
ATOM 1647 N N . GLY A 1 209 ? 1.161 3.676 14.956 1.00 92.06 209 GLY A N 1
ATOM 1648 C CA . GLY A 1 209 ? 0.437 4.859 15.408 1.00 92.06 209 GLY A CA 1
ATOM 1649 C C . GLY A 1 209 ? -1.068 4.732 15.197 1.00 92.06 209 GLY A C 1
ATOM 1650 O O . GLY A 1 209 ? -1.572 3.663 14.872 1.00 92.06 209 GLY A O 1
ATOM 1651 N N . MET A 1 210 ? -1.779 5.837 15.383 1.00 93.31 210 MET A N 1
ATOM 1652 C CA . MET A 1 210 ? -3.236 5.922 15.261 1.00 93.31 210 MET A CA 1
ATOM 1653 C C . MET A 1 210 ? -3.638 6.354 13.845 1.00 93.31 210 MET A C 1
ATOM 1655 O O . MET A 1 210 ? -2.967 7.191 13.246 1.00 93.31 210 MET A O 1
ATOM 1659 N N . VAL A 1 211 ? -4.749 5.844 13.319 1.00 92.62 211 VAL A N 1
ATOM 1660 C CA . VAL A 1 211 ? -5.284 6.218 12.001 1.00 92.62 211 VAL A CA 1
ATOM 1661 C C . VAL A 1 211 ? -6.464 7.174 12.176 1.00 92.62 211 VAL A C 1
ATOM 1663 O O . VAL A 1 211 ? -7.449 6.840 12.829 1.00 92.62 211 VAL A O 1
ATOM 1666 N N . ASP A 1 212 ? -6.376 8.378 11.602 1.00 89.69 212 ASP A N 1
ATOM 1667 C CA . ASP A 1 212 ? -7.461 9.375 11.642 1.00 89.69 212 ASP A CA 1
ATOM 1668 C C . ASP A 1 212 ? -8.023 9.756 10.263 1.00 89.69 212 ASP A C 1
ATOM 1670 O O . ASP A 1 212 ? -8.872 10.649 10.175 1.00 89.69 212 ASP A O 1
ATOM 1674 N N . TYR A 1 213 ? -7.576 9.057 9.211 1.00 89.31 213 TYR A N 1
ATOM 1675 C CA . TYR A 1 213 ? -8.005 9.233 7.820 1.00 89.31 213 TYR A CA 1
ATOM 1676 C C . TYR A 1 213 ? -7.918 10.691 7.359 1.00 89.31 213 TYR A C 1
ATOM 1678 O O . TYR A 1 213 ? -8.897 11.278 6.904 1.00 89.31 213 TYR A O 1
ATOM 1686 N N . ASP A 1 214 ? -6.754 11.313 7.557 1.00 85.50 214 ASP A N 1
ATOM 1687 C CA . ASP A 1 214 ? -6.528 12.733 7.272 1.00 85.50 214 ASP A CA 1
ATOM 1688 C C . ASP A 1 214 ? -7.533 13.652 7.977 1.00 85.50 214 ASP A C 1
ATOM 1690 O O . ASP A 1 214 ? -8.016 14.638 7.419 1.00 85.50 214 ASP A O 1
ATOM 1694 N N . LYS A 1 215 ? -7.809 13.338 9.248 1.00 88.38 215 LYS A N 1
ATOM 1695 C CA . LYS A 1 215 ? -8.805 13.998 10.107 1.00 88.38 215 LYS A CA 1
ATOM 1696 C C . LYS A 1 215 ? -10.264 13.833 9.657 1.00 88.38 215 LYS A C 1
ATOM 1698 O O . LYS A 1 215 ? -11.133 14.493 10.224 1.00 88.38 215 LYS A O 1
ATOM 1703 N N . ARG A 1 216 ? -10.566 12.964 8.685 1.00 90.31 216 ARG A N 1
ATOM 1704 C CA . ARG A 1 216 ? -11.948 12.694 8.240 1.00 90.31 216 ARG A CA 1
ATOM 1705 C C . ARG A 1 216 ? -12.721 11.816 9.230 1.00 90.31 216 ARG A C 1
ATOM 1707 O O . ARG A 1 216 ? -13.951 11.885 9.265 1.00 90.31 216 ARG A O 1
ATOM 1714 N N . LEU A 1 217 ? -12.017 11.063 10.081 1.00 90.88 217 LEU A N 1
ATOM 1715 C CA . LEU A 1 217 ? -12.614 10.299 11.176 1.00 90.88 217 LEU A CA 1
ATOM 1716 C C . LEU A 1 217 ? -12.781 11.168 12.434 1.00 90.88 217 LEU A C 1
ATOM 1718 O O . LEU A 1 217 ? -11.839 11.376 13.211 1.00 90.88 217 LEU A O 1
ATOM 1722 N N . ALA A 1 218 ? -14.005 11.665 12.622 1.00 85.56 218 ALA A N 1
ATOM 1723 C CA . ALA A 1 218 ? -14.403 12.524 13.743 1.00 85.56 218 ALA A CA 1
ATOM 1724 C C . ALA A 1 218 ? -15.353 11.849 14.754 1.00 85.56 218 ALA A C 1
ATOM 1726 O O . ALA A 1 218 ? -15.604 12.410 15.815 1.00 85.56 218 ALA A O 1
ATOM 1727 N N . HIS A 1 219 ? -15.867 10.662 14.434 1.00 86.06 219 HIS A N 1
ATOM 1728 C CA . HIS A 1 219 ? -16.757 9.864 15.282 1.00 86.06 219 HIS A CA 1
ATOM 1729 C C . HIS A 1 219 ? -16.064 8.553 15.702 1.00 86.06 219 HIS A C 1
ATOM 1731 O O . HIS A 1 219 ? -15.014 8.229 15.135 1.00 86.06 219 HIS A O 1
ATOM 1737 N N . PRO A 1 220 ? -16.617 7.801 16.674 1.00 84.88 220 PRO A N 1
ATOM 1738 C CA . PRO A 1 220 ? -16.134 6.462 17.007 1.00 84.88 220 PRO A CA 1
ATOM 1739 C C . PRO A 1 220 ? -16.063 5.542 15.782 1.00 84.88 220 PRO A C 1
ATOM 1741 O O . PRO A 1 220 ? -16.826 5.704 14.827 1.00 84.88 220 PRO A O 1
ATOM 1744 N N . PHE A 1 221 ? -15.132 4.594 15.813 1.00 92.06 221 PHE A N 1
ATOM 1745 C CA . PHE A 1 221 ? -14.932 3.577 14.788 1.00 92.06 221 PHE A CA 1
ATOM 1746 C C . PHE A 1 221 ? -15.160 2.226 15.468 1.00 92.06 221 PHE A C 1
ATOM 1748 O O . PHE A 1 221 ? -14.342 1.815 16.286 1.00 92.06 221 PHE A O 1
ATOM 1755 N N . THR A 1 222 ? -16.291 1.578 15.187 1.00 93.12 222 THR A N 1
ATOM 1756 C CA . THR A 1 222 ? -16.664 0.315 15.851 1.00 93.12 222 THR A CA 1
ATOM 1757 C C . THR A 1 222 ? -15.644 -0.787 15.583 1.00 93.12 222 THR A C 1
ATOM 1759 O O . THR A 1 222 ? -14.843 -0.719 14.644 1.00 93.12 222 THR A O 1
ATOM 1762 N N . ALA A 1 223 ? -15.658 -1.831 16.411 1.00 93.31 223 ALA A N 1
ATOM 1763 C CA . ALA A 1 223 ? -14.693 -2.914 16.286 1.00 93.31 223 ALA A CA 1
ATOM 1764 C C . ALA A 1 223 ? -14.933 -3.845 15.082 1.00 93.31 223 ALA A C 1
ATOM 1766 O O . ALA A 1 223 ? -14.067 -4.661 14.782 1.00 93.31 223 ALA A O 1
ATOM 1767 N N . HIS A 1 224 ? -16.054 -3.715 14.364 1.00 96.06 224 HIS A N 1
ATOM 1768 C CA . HIS A 1 224 ? -16.461 -4.676 13.333 1.00 96.06 224 HIS A CA 1
ATOM 1769 C C . HIS A 1 224 ? -16.704 -4.080 11.938 1.00 96.06 224 HIS A C 1
ATOM 1771 O O . HIS A 1 224 ? -17.765 -4.297 11.346 1.00 96.06 224 HIS A O 1
ATOM 1777 N N . PRO A 1 225 ? -15.727 -3.374 11.343 1.00 96.81 225 PRO A N 1
ATOM 1778 C CA . PRO A 1 225 ? -15.798 -3.067 9.923 1.00 96.81 225 PRO A CA 1
ATOM 1779 C C . PRO A 1 225 ? -15.805 -4.357 9.084 1.00 96.81 225 PRO A C 1
ATOM 1781 O O . PRO A 1 225 ? -15.276 -5.392 9.498 1.00 96.81 225 PRO A O 1
ATOM 1784 N N . LYS A 1 226 ? -16.366 -4.293 7.874 1.00 97.19 226 LYS A N 1
ATOM 1785 C CA . LYS A 1 226 ? -16.356 -5.397 6.902 1.00 97.19 226 LYS A CA 1
ATOM 1786 C C . LYS A 1 226 ? -15.598 -4.966 5.652 1.00 97.19 226 LYS A C 1
ATOM 1788 O O . LYS A 1 226 ? -15.875 -3.900 5.110 1.00 97.19 226 LYS A O 1
ATOM 1793 N N . VAL A 1 227 ? -14.651 -5.782 5.196 1.00 96.19 227 VAL A N 1
ATOM 1794 C CA . VAL A 1 227 ? -13.934 -5.567 3.929 1.00 96.19 227 VAL A CA 1
ATOM 1795 C C . VAL A 1 227 ? -14.597 -6.414 2.850 1.00 96.19 227 VAL A C 1
ATOM 1797 O O . VAL A 1 227 ? -14.761 -7.619 3.041 1.00 96.19 227 VAL A O 1
ATOM 1800 N N . ASP A 1 228 ? -14.977 -5.802 1.729 1.00 92.94 228 ASP A N 1
ATOM 1801 C CA . ASP A 1 228 ? -15.440 -6.545 0.556 1.00 92.94 228 ASP A CA 1
ATOM 1802 C C . ASP A 1 228 ? -14.217 -7.098 -0.198 1.00 92.94 228 ASP A C 1
ATOM 1804 O O . ASP A 1 228 ? -13.411 -6.317 -0.712 1.00 92.94 228 ASP A O 1
ATOM 1808 N N . PRO A 1 229 ? -14.052 -8.429 -0.300 1.00 82.44 229 PRO A N 1
ATOM 1809 C CA . PRO A 1 229 ? -12.884 -9.025 -0.941 1.00 82.44 229 PRO A CA 1
ATOM 1810 C C . PRO A 1 229 ? -12.793 -8.747 -2.452 1.00 82.44 229 PRO A C 1
ATOM 1812 O O . PRO A 1 229 ? -11.728 -8.958 -3.030 1.00 82.44 229 PRO A O 1
ATOM 1815 N N . PHE A 1 230 ? -13.870 -8.280 -3.099 1.00 81.69 230 PHE A N 1
ATOM 1816 C CA . PHE A 1 230 ? -13.897 -8.004 -4.541 1.00 81.69 230 PHE A CA 1
ATOM 1817 C C . PHE A 1 230 ? -13.562 -6.552 -4.875 1.00 81.69 230 PHE A C 1
ATOM 1819 O O . PHE A 1 230 ? -12.864 -6.306 -5.857 1.00 81.69 230 PHE A O 1
ATOM 1826 N N . THR A 1 231 ? -14.046 -5.594 -4.080 1.00 82.38 231 THR A N 1
ATOM 1827 C CA . THR A 1 231 ? -13.740 -4.169 -4.293 1.00 82.38 231 THR A CA 1
ATOM 1828 C C . THR A 1 231 ? -12.529 -3.702 -3.492 1.00 82.38 231 THR A C 1
ATOM 1830 O O . THR A 1 231 ? -11.970 -2.652 -3.789 1.00 82.38 231 THR A O 1
ATOM 1833 N N . GLY A 1 232 ? -12.125 -4.461 -2.468 1.00 84.94 232 GLY A N 1
ATOM 1834 C CA . GLY A 1 232 ? -11.078 -4.077 -1.525 1.00 84.94 232 GLY A CA 1
ATOM 1835 C C . GLY A 1 232 ? -11.499 -2.967 -0.557 1.00 84.94 232 GLY A C 1
ATOM 1836 O O . GLY A 1 232 ? -10.694 -2.565 0.278 1.00 84.94 232 GLY A O 1
ATOM 1837 N N . GLU A 1 233 ? -12.734 -2.472 -0.650 1.00 93.88 233 GLU A N 1
ATOM 1838 C CA . GLU A 1 233 ? -13.252 -1.398 0.193 1.00 93.88 233 GLU A CA 1
ATOM 1839 C C . GLU A 1 233 ? -13.638 -1.914 1.579 1.00 93.88 233 GLU A C 1
ATOM 1841 O O . GLU A 1 233 ? -14.115 -3.039 1.744 1.00 93.88 233 GLU A O 1
ATOM 1846 N N . MET A 1 234 ? -13.478 -1.056 2.582 1.00 97.44 234 MET A N 1
ATOM 1847 C CA . MET A 1 234 ? -13.895 -1.308 3.951 1.00 97.44 234 MET A CA 1
ATOM 1848 C C . MET A 1 234 ? -15.118 -0.470 4.310 1.00 97.44 234 MET A C 1
ATOM 1850 O O . MET A 1 234 ? -15.103 0.760 4.271 1.00 97.44 234 MET A O 1
ATOM 1854 N N . PHE A 1 235 ? -16.164 -1.153 4.739 1.00 98.00 235 PHE A N 1
ATOM 1855 C CA . PHE A 1 235 ? -17.402 -0.581 5.233 1.00 98.00 235 PHE A CA 1
ATOM 1856 C C . PHE A 1 235 ? -17.364 -0.554 6.758 1.00 98.00 235 PHE A C 1
ATOM 1858 O O . PHE A 1 235 ? -16.986 -1.536 7.397 1.00 98.00 235 PHE A O 1
ATOM 1865 N N . THR A 1 236 ? -17.725 0.574 7.360 1.00 96.81 236 THR A N 1
ATOM 1866 C CA . THR A 1 236 ? -17.659 0.761 8.813 1.00 96.81 236 THR A CA 1
ATOM 1867 C C . THR A 1 236 ? -18.734 1.724 9.290 1.00 96.81 236 THR A C 1
ATOM 1869 O O . THR A 1 236 ? -19.289 2.502 8.515 1.00 96.81 236 THR A O 1
ATOM 1872 N N . PHE A 1 237 ? -19.015 1.706 10.585 1.00 95.94 237 PHE A N 1
ATOM 1873 C CA . PHE A 1 237 ? -19.899 2.668 11.218 1.00 95.94 237 PHE A CA 1
ATOM 1874 C C . PHE A 1 237 ? -19.404 3.020 12.624 1.00 95.94 237 PHE A C 1
ATOM 1876 O O . PHE A 1 237 ? -18.546 2.347 13.200 1.00 95.94 237 PHE A O 1
ATOM 1883 N N . GLY A 1 238 ? -19.941 4.104 13.168 1.00 95.38 238 GLY A N 1
ATOM 1884 C CA . GLY A 1 238 ? -19.781 4.500 14.560 1.00 95.38 238 GLY A CA 1
ATOM 1885 C C . GLY A 1 238 ? -21.128 4.825 15.175 1.00 95.38 238 GLY A C 1
ATOM 1886 O O . GLY A 1 238 ? -21.980 5.386 14.485 1.00 95.38 238 GLY A O 1
ATOM 1887 N N . TYR A 1 239 ? -21.303 4.529 16.462 1.00 93.75 239 TYR A N 1
ATOM 1888 C CA . TYR A 1 239 ? -22.460 4.984 17.228 1.00 93.75 239 TYR A CA 1
ATOM 1889 C C . TYR A 1 239 ? -22.059 5.947 18.360 1.00 93.75 239 TYR A C 1
ATOM 1891 O O . TYR A 1 239 ? -20.906 5.988 18.793 1.00 93.75 239 TYR A O 1
ATOM 1899 N N . SER A 1 240 ? -23.005 6.766 18.818 1.00 91.31 240 SER A N 1
ATOM 1900 C CA . SER A 1 240 ? -22.786 7.862 19.767 1.00 91.31 240 SER A CA 1
ATOM 1901 C C . SER A 1 240 ? -23.924 7.977 20.782 1.00 91.31 240 SER A C 1
ATOM 1903 O O . SER A 1 240 ? -25.053 7.570 20.529 1.00 91.31 240 SER A O 1
ATOM 1905 N N . GLN A 1 241 ? -23.640 8.596 21.931 1.00 89.50 241 GLN A N 1
ATOM 1906 C CA . GLN A 1 241 ? -24.649 8.942 22.942 1.00 89.50 241 GLN A CA 1
ATOM 1907 C C . GLN A 1 241 ? -25.404 10.243 22.612 1.00 89.50 241 GLN A C 1
ATOM 1909 O O . GLN A 1 241 ? -26.392 10.570 23.268 1.00 89.50 241 GLN A O 1
ATOM 1914 N N . THR A 1 242 ? -24.951 10.996 21.605 1.00 90.12 242 THR A N 1
ATOM 1915 C CA . THR A 1 242 ? -25.584 12.232 21.119 1.00 90.12 242 THR A CA 1
ATOM 1916 C C . THR A 1 242 ? -25.800 12.173 19.606 1.00 90.12 242 THR A C 1
ATOM 1918 O O . THR A 1 242 ? -24.945 11.600 18.926 1.00 90.12 242 THR A O 1
ATOM 1921 N N . PRO A 1 243 ? -26.860 12.803 19.059 1.00 90.69 243 PRO A N 1
ATOM 1922 C CA . PRO A 1 243 ? -27.096 12.844 17.617 1.00 90.69 243 PRO A CA 1
ATOM 1923 C C . PRO A 1 243 ? -25.917 13.441 16.814 1.00 90.69 243 PRO A C 1
ATOM 1925 O O . PRO A 1 243 ? -25.308 14.406 17.287 1.00 90.69 243 PRO A O 1
ATOM 1928 N N . PRO A 1 244 ? -25.621 12.934 15.599 1.00 93.00 244 PRO A N 1
ATOM 1929 C CA . PRO A 1 244 ? -26.198 11.727 14.999 1.00 93.00 244 PRO A CA 1
ATOM 1930 C C . PRO A 1 244 ? -25.783 10.466 15.774 1.00 93.00 244 PRO A C 1
ATOM 1932 O O . PRO A 1 244 ? -24.607 10.277 16.081 1.00 93.00 244 PRO A O 1
ATOM 1935 N N . TYR A 1 245 ? -26.758 9.610 16.100 1.00 94.44 245 TYR A N 1
ATOM 1936 C CA . TYR A 1 245 ? -26.521 8.432 16.940 1.00 94.44 245 TYR A CA 1
ATOM 1937 C C . TYR A 1 245 ? -25.770 7.327 16.212 1.00 94.44 245 TYR A C 1
ATOM 1939 O O . TYR A 1 245 ? -25.042 6.595 16.867 1.00 94.44 245 TYR A O 1
ATOM 1947 N N . VAL A 1 246 ? -25.918 7.218 14.891 1.00 95.75 246 VAL A N 1
ATOM 1948 C CA . VAL A 1 246 ? -25.207 6.254 14.047 1.00 95.75 246 VAL A CA 1
ATOM 1949 C C . VAL A 1 246 ? -24.674 6.985 12.818 1.00 95.75 246 VAL A C 1
ATOM 1951 O O . VAL A 1 246 ? -25.363 7.807 12.215 1.00 95.75 246 VAL A O 1
ATOM 1954 N N . THR A 1 247 ? -23.421 6.726 12.455 1.00 95.69 247 THR A N 1
ATOM 1955 C CA . THR A 1 247 ? -22.772 7.286 11.264 1.00 95.69 247 THR A CA 1
ATOM 1956 C C . THR A 1 247 ? -22.062 6.185 10.495 1.00 95.69 247 THR A C 1
ATOM 1958 O O . THR A 1 247 ? -21.126 5.577 11.010 1.00 95.69 247 THR A O 1
ATOM 1961 N N . TYR A 1 248 ? -22.479 5.959 9.255 1.00 96.81 248 TYR A N 1
ATOM 1962 C CA . TYR A 1 248 ? -21.905 4.987 8.334 1.00 96.81 248 TYR A CA 1
ATOM 1963 C C . TYR A 1 248 ? -20.838 5.613 7.426 1.00 96.81 248 TYR A C 1
ATOM 1965 O O . TYR A 1 248 ? -20.885 6.805 7.102 1.00 96.81 248 TYR A O 1
ATOM 1973 N N . ARG A 1 249 ? -19.845 4.808 7.039 1.00 95.56 249 ARG A N 1
ATOM 1974 C CA . ARG A 1 249 ? -18.688 5.200 6.232 1.00 95.56 249 ARG A CA 1
ATOM 1975 C C . ARG A 1 249 ? -18.266 4.080 5.290 1.00 95.56 249 ARG A C 1
ATOM 1977 O O . ARG A 1 249 ? -18.230 2.909 5.660 1.00 95.56 249 ARG A O 1
ATOM 1984 N N . VAL A 1 250 ? -17.808 4.498 4.115 1.00 96.75 250 VAL A N 1
ATOM 1985 C CA . VAL A 1 250 ? -17.071 3.660 3.165 1.00 96.75 250 VAL A CA 1
ATOM 1986 C C . VAL A 1 250 ? -15.634 4.159 3.106 1.00 96.75 250 VAL A C 1
ATOM 1988 O O . VAL A 1 250 ? -15.391 5.369 3.081 1.00 96.75 250 VAL A O 1
ATOM 1991 N N . ILE A 1 251 ? -14.677 3.244 3.095 1.00 96.19 251 ILE A N 1
ATOM 1992 C CA . ILE A 1 251 ? -13.255 3.529 2.943 1.00 96.19 251 ILE A CA 1
ATOM 1993 C C . ILE A 1 251 ? -12.779 2.753 1.718 1.00 96.19 251 ILE A C 1
ATOM 1995 O O . ILE A 1 251 ? -12.938 1.538 1.663 1.00 96.19 251 ILE A O 1
ATOM 1999 N N . SER A 1 252 ? -12.208 3.448 0.739 1.00 89.94 252 SER A N 1
ATOM 2000 C CA . SER A 1 252 ? -11.676 2.826 -0.477 1.00 89.94 252 SER A CA 1
ATOM 2001 C C . SER A 1 252 ? -10.550 1.837 -0.154 1.00 89.94 252 SER A C 1
ATOM 2003 O O . SER A 1 252 ? -9.842 2.069 0.826 1.00 89.94 252 SER A O 1
ATOM 2005 N N . GLU A 1 253 ? -10.237 0.893 -1.046 1.00 85.44 253 GLU A N 1
ATOM 2006 C CA . GLU A 1 253 ? -9.044 0.022 -0.933 1.00 85.44 253 GLU A CA 1
ATOM 2007 C C . GLU A 1 253 ? -7.736 0.810 -0.668 1.00 85.44 253 GLU A C 1
ATOM 2009 O O . GLU A 1 253 ? -6.844 0.373 0.069 1.00 85.44 253 GLU A O 1
ATOM 2014 N N . ASP A 1 254 ? -7.642 2.032 -1.204 1.00 78.81 254 ASP A N 1
ATOM 2015 C CA . ASP A 1 254 ? -6.512 2.950 -1.022 1.00 78.81 254 ASP A CA 1
ATOM 2016 C C . ASP A 1 254 ? -6.537 3.758 0.295 1.00 78.81 254 ASP A C 1
ATOM 2018 O O . ASP A 1 254 ? -5.755 4.688 0.479 1.00 78.81 254 ASP A O 1
ATOM 2022 N N . GLY A 1 255 ? -7.423 3.428 1.236 1.00 85.44 255 GLY A N 1
ATOM 2023 C CA . GLY A 1 255 ? -7.472 4.075 2.549 1.00 85.44 255 GLY A CA 1
ATOM 2024 C C . GLY A 1 255 ? -8.126 5.462 2.576 1.00 85.44 255 GLY A C 1
ATOM 2025 O O . GLY A 1 255 ? -8.089 6.117 3.617 1.00 85.44 255 GLY A O 1
ATOM 2026 N N . TYR A 1 256 ? -8.759 5.923 1.493 1.00 89.06 256 TYR A N 1
ATOM 2027 C CA . TYR A 1 256 ? -9.544 7.158 1.489 1.00 89.06 256 TYR A CA 1
ATOM 2028 C C . TYR A 1 256 ? -10.923 6.942 2.128 1.00 89.06 256 TYR A C 1
ATOM 2030 O O . TYR A 1 256 ? -11.719 6.136 1.659 1.00 89.06 256 TYR A O 1
ATOM 2038 N N . MET A 1 257 ? -11.233 7.688 3.192 1.00 93.00 257 MET A N 1
ATOM 2039 C CA . MET A 1 257 ? -12.540 7.636 3.859 1.00 93.00 257 MET A CA 1
ATOM 2040 C C . MET A 1 257 ? -13.545 8.565 3.168 1.00 93.00 257 MET A C 1
ATOM 2042 O O . MET A 1 257 ? -13.397 9.784 3.224 1.00 93.00 257 MET A O 1
ATOM 2046 N N . HIS A 1 258 ? -14.605 8.028 2.573 1.00 93.12 258 HIS A N 1
ATOM 2047 C CA . HIS A 1 258 ? -15.668 8.814 1.941 1.00 93.12 258 HIS A CA 1
ATOM 2048 C C . HIS A 1 258 ? -16.516 9.597 2.959 1.00 93.12 258 HIS A C 1
ATOM 2050 O O . HIS A 1 258 ? -16.330 9.494 4.176 1.00 93.12 258 HIS A O 1
ATOM 2056 N N . ASP A 1 259 ? -17.398 10.463 2.459 1.00 93.69 259 ASP A N 1
ATOM 2057 C CA . ASP A 1 259 ? -18.270 11.308 3.284 1.00 93.69 259 ASP A CA 1
ATOM 2058 C C . ASP A 1 259 ? -19.198 10.473 4.194 1.00 93.69 259 ASP A C 1
ATOM 2060 O O . ASP A 1 259 ? -19.511 9.328 3.862 1.00 93.69 259 ASP A O 1
ATOM 2064 N N . PRO A 1 260 ? -19.580 10.995 5.379 1.00 94.88 260 PRO A N 1
ATOM 2065 C CA . PRO A 1 260 ? -20.425 10.267 6.321 1.00 94.88 260 PRO A CA 1
ATOM 2066 C C . PRO A 1 260 ? -21.856 10.158 5.818 1.00 94.88 260 PRO A C 1
ATOM 2068 O O . PRO A 1 260 ? -22.389 11.118 5.269 1.00 94.88 260 PRO A O 1
ATOM 2071 N N . VAL A 1 261 ? -22.502 9.044 6.152 1.00 95.94 261 VAL A N 1
ATOM 2072 C CA . VAL A 1 261 ? -23.947 8.859 6.002 1.00 95.94 261 VAL A CA 1
ATOM 2073 C C . VAL A 1 261 ? -24.552 8.695 7.399 1.00 95.94 261 VAL A C 1
ATOM 2075 O O . VAL A 1 261 ? -24.404 7.632 8.007 1.00 95.94 261 VAL A O 1
ATOM 2078 N N . PRO A 1 262 ? -25.166 9.742 7.975 1.00 95.62 262 PRO A N 1
ATOM 2079 C CA . PRO A 1 262 ? -25.896 9.621 9.233 1.00 95.62 262 PRO A CA 1
ATOM 2080 C C . PRO A 1 262 ? -27.097 8.685 9.068 1.00 95.62 262 PRO A C 1
ATOM 2082 O O . PRO A 1 262 ? -27.811 8.792 8.074 1.00 95.62 262 PRO A O 1
ATOM 2085 N N . ILE A 1 263 ? -27.323 7.802 10.042 1.00 95.75 263 ILE A N 1
ATOM 2086 C CA . ILE A 1 263 ? -28.503 6.931 10.102 1.00 95.75 263 ILE A CA 1
ATOM 2087 C C . ILE A 1 263 ? -29.344 7.357 11.304 1.00 95.75 263 ILE A C 1
ATOM 2089 O O . ILE A 1 263 ? -28.875 7.345 12.448 1.00 95.75 263 ILE A O 1
ATOM 2093 N N . THR A 1 264 ? -30.581 7.761 11.043 1.00 94.38 264 THR A N 1
ATOM 2094 C CA . THR A 1 264 ? -31.507 8.270 12.048 1.00 94.38 264 THR A CA 1
ATOM 2095 C C . THR A 1 264 ? -32.177 7.115 12.781 1.00 94.38 264 THR A C 1
ATOM 2097 O O . THR A 1 264 ? -32.908 6.306 12.211 1.00 94.38 264 THR A O 1
ATOM 2100 N N . ILE A 1 265 ? -31.961 7.085 14.093 1.00 94.44 265 ILE A N 1
ATOM 2101 C CA . ILE A 1 265 ? -32.657 6.226 15.055 1.00 94.44 265 ILE A CA 1
ATOM 2102 C C . ILE A 1 265 ? -33.201 7.099 16.191 1.00 94.44 265 ILE A C 1
ATOM 2104 O O . ILE A 1 265 ? -32.758 8.236 16.364 1.00 94.44 265 ILE A O 1
ATOM 2108 N N . SER A 1 266 ? -34.191 6.606 16.938 1.00 90.75 266 SER A N 1
ATOM 2109 C CA . SER A 1 266 ? -34.911 7.430 17.921 1.00 90.75 266 SER A CA 1
ATOM 2110 C C . SER A 1 266 ? -34.086 7.746 19.165 1.00 90.75 266 SER A C 1
ATOM 2112 O O . SER A 1 266 ? -34.234 8.817 19.746 1.00 90.75 266 SER A O 1
ATOM 2114 N N . ASP A 1 267 ? -33.213 6.824 19.558 1.00 92.69 267 ASP A N 1
ATOM 2115 C CA . ASP A 1 267 ? -32.520 6.836 20.838 1.00 92.69 267 ASP A CA 1
ATOM 2116 C C . ASP A 1 267 ? -31.100 6.272 20.679 1.00 92.69 267 ASP A C 1
ATOM 2118 O O . ASP A 1 267 ? -30.840 5.507 19.747 1.00 92.69 267 ASP A O 1
ATOM 2122 N N . PRO A 1 268 ? -30.166 6.600 21.588 1.00 93.25 268 PRO A N 1
ATOM 2123 C CA . PRO A 1 268 ? -28.836 6.012 21.573 1.00 93.25 268 PRO A CA 1
ATOM 2124 C C . PRO A 1 268 ? -28.902 4.542 22.009 1.00 93.25 268 PRO A C 1
ATOM 2126 O O . PRO A 1 268 ? -29.136 4.237 23.185 1.00 93.25 268 PRO A O 1
ATOM 2129 N N . VAL A 1 269 ? -28.640 3.638 21.068 1.00 93.88 269 VAL A N 1
ATOM 2130 C CA . VAL A 1 269 ? -28.543 2.189 21.299 1.00 93.88 269 VAL A CA 1
ATOM 2131 C C . VAL A 1 269 ? -27.113 1.699 21.108 1.00 93.88 269 VAL A C 1
ATOM 2133 O O . VAL A 1 269 ? -26.325 2.300 20.374 1.00 93.88 269 VAL A O 1
ATOM 2136 N N . MET A 1 270 ? -26.765 0.608 21.783 1.00 92.44 270 MET A N 1
ATOM 2137 C CA . MET A 1 270 ? -25.514 -0.107 21.554 1.00 92.44 270 MET A CA 1
ATOM 2138 C C . MET A 1 270 ? -25.654 -0.966 20.295 1.00 92.44 270 MET A C 1
ATOM 2140 O O . MET A 1 270 ? -26.548 -1.807 20.215 1.00 92.44 270 MET A O 1
ATOM 2144 N N . MET A 1 271 ? -24.776 -0.738 19.318 1.00 93.81 271 MET A N 1
ATOM 2145 C CA . MET A 1 271 ? -24.753 -1.457 18.046 1.00 93.81 271 MET A CA 1
ATOM 2146 C C . MET A 1 271 ? -23.328 -1.948 17.795 1.00 93.81 271 MET A C 1
ATOM 2148 O O . MET A 1 271 ? -22.486 -1.183 17.334 1.00 93.81 271 MET A O 1
ATOM 2152 N N . HIS A 1 272 ? -23.062 -3.205 18.155 1.00 93.50 272 HIS A N 1
ATOM 2153 C CA . HIS A 1 272 ? -21.700 -3.745 18.181 1.00 93.50 272 HIS A CA 1
ATOM 2154 C C . HIS A 1 272 ? -21.136 -4.072 16.797 1.00 93.50 272 HIS A C 1
ATOM 2156 O O . HIS A 1 272 ? -20.004 -3.734 16.451 1.00 93.50 272 HIS A O 1
ATOM 2162 N N . ASP A 1 273 ? -21.956 -4.747 16.002 1.00 95.56 273 ASP A N 1
ATOM 2163 C CA . ASP A 1 273 ? -21.605 -5.258 14.688 1.00 95.56 273 ASP A CA 1
ATOM 2164 C C . ASP A 1 273 ? -22.643 -4.779 13.667 1.00 95.56 273 ASP A C 1
ATOM 2166 O O . ASP A 1 273 ? -23.680 -4.206 14.006 1.00 95.56 273 ASP A O 1
ATOM 2170 N N . PHE A 1 274 ? -22.358 -5.016 12.398 1.00 97.12 274 PHE A N 1
ATOM 2171 C CA . PHE A 1 274 ? -23.274 -4.847 11.280 1.00 97.12 274 PHE A CA 1
ATOM 2172 C C . PHE A 1 274 ? -22.941 -5.901 10.216 1.00 97.12 274 PHE A C 1
ATOM 2174 O O . PHE A 1 274 ? -22.053 -6.735 10.406 1.00 97.12 274 PHE A O 1
ATOM 2181 N N . ALA A 1 275 ? -23.654 -5.920 9.099 1.00 97.62 275 ALA A N 1
ATOM 2182 C CA . ALA A 1 275 ? -23.321 -6.813 7.995 1.00 97.62 275 ALA A CA 1
ATOM 2183 C C . ALA A 1 275 ? -23.368 -6.075 6.661 1.00 97.62 275 ALA A C 1
ATOM 2185 O O . ALA A 1 275 ? -24.012 -5.035 6.532 1.00 97.62 275 ALA A O 1
ATOM 2186 N N . ILE A 1 276 ? -22.681 -6.629 5.668 1.00 98.06 276 ILE A N 1
ATOM 2187 C CA . ILE A 1 276 ? -22.744 -6.173 4.281 1.00 98.06 276 ILE A CA 1
ATOM 2188 C C . ILE A 1 276 ? -23.157 -7.338 3.390 1.00 98.06 276 ILE A C 1
ATOM 2190 O O . ILE A 1 276 ? -22.927 -8.491 3.747 1.00 98.06 276 ILE A O 1
ATOM 2194 N N . THR A 1 277 ? -23.720 -7.021 2.235 1.00 97.75 277 THR A N 1
ATOM 2195 C CA . THR A 1 277 ? -23.897 -7.913 1.090 1.00 97.75 277 THR A CA 1
ATOM 2196 C C . THR A 1 277 ? -23.164 -7.329 -0.124 1.00 97.75 277 THR A C 1
ATOM 2198 O O . THR A 1 277 ? -22.416 -6.347 -0.015 1.00 97.75 277 THR A O 1
ATOM 2201 N N . GLU A 1 278 ? -23.369 -7.912 -1.304 1.00 94.06 278 GLU A N 1
ATOM 2202 C CA . GLU A 1 278 ? -22.864 -7.347 -2.554 1.00 94.06 278 GLU A CA 1
ATOM 2203 C C . GLU A 1 278 ? -23.375 -5.920 -2.801 1.00 94.06 278 GLU A C 1
ATOM 2205 O O . GLU A 1 278 ? -22.613 -5.083 -3.272 1.00 94.06 278 GLU A O 1
ATOM 2210 N N . ASN A 1 279 ? -24.613 -5.601 -2.418 1.00 95.69 279 ASN A N 1
ATOM 2211 C CA . ASN A 1 279 ? -25.234 -4.309 -2.714 1.00 95.69 279 ASN A CA 1
ATOM 2212 C C . ASN A 1 279 ? -25.720 -3.532 -1.484 1.00 95.69 279 ASN A C 1
ATOM 2214 O O . ASN A 1 279 ? -25.951 -2.325 -1.590 1.00 95.69 279 ASN A O 1
ATOM 2218 N N . TYR A 1 280 ? -25.842 -4.160 -0.313 1.00 98.38 280 TYR A N 1
ATOM 2219 C CA . TYR A 1 280 ? -26.468 -3.559 0.867 1.00 98.38 280 TYR A CA 1
ATOM 2220 C C . TYR A 1 280 ? -25.573 -3.582 2.112 1.00 98.38 280 TYR A C 1
ATOM 2222 O O . TYR A 1 280 ? -24.674 -4.404 2.255 1.00 98.38 280 TYR A O 1
ATOM 2230 N N . ALA A 1 281 ? -25.839 -2.660 3.032 1.00 98.25 281 ALA A N 1
ATOM 2231 C CA . ALA A 1 281 ? -25.392 -2.672 4.417 1.00 98.25 281 ALA A CA 1
ATOM 2232 C C . ALA A 1 281 ? -26.614 -2.884 5.325 1.00 98.25 281 ALA A C 1
ATOM 2234 O O . ALA A 1 281 ? -27.697 -2.364 5.048 1.00 98.25 281 ALA A O 1
ATOM 2235 N N . ILE A 1 282 ? -26.443 -3.653 6.399 1.00 98.50 282 ILE A N 1
ATOM 2236 C CA . ILE A 1 282 ? -27.510 -4.058 7.317 1.00 98.50 282 ILE A CA 1
ATOM 2237 C C . ILE A 1 282 ? -27.184 -3.528 8.713 1.00 98.50 282 ILE A C 1
ATOM 2239 O O . ILE A 1 282 ? -26.235 -3.990 9.347 1.00 98.50 282 ILE A O 1
ATOM 2243 N N . PHE A 1 283 ? -27.985 -2.579 9.193 1.00 97.62 283 PHE A N 1
ATOM 2244 C CA . PHE A 1 283 ? -27.890 -1.986 10.528 1.00 97.62 283 PHE A CA 1
ATOM 2245 C C . PHE A 1 283 ? -28.879 -2.642 11.486 1.00 97.62 283 PHE A C 1
ATOM 2247 O O . PHE A 1 283 ? -29.987 -2.997 11.088 1.00 97.62 283 PHE A O 1
ATOM 2254 N N . MET A 1 284 ? -28.501 -2.764 12.757 1.00 95.69 284 MET A N 1
ATOM 2255 C CA . MET A 1 284 ? -29.302 -3.447 13.775 1.00 95.69 284 MET A CA 1
ATOM 2256 C C . MET A 1 284 ? -29.683 -2.469 14.886 1.00 95.69 284 MET A C 1
ATOM 2258 O O . MET A 1 284 ? -28.902 -2.209 15.798 1.00 95.69 284 MET A O 1
ATOM 2262 N N . ASP A 1 285 ? -30.879 -1.899 14.793 1.00 96.12 285 ASP A N 1
ATOM 2263 C CA . ASP A 1 285 ? -31.452 -1.069 15.849 1.00 96.12 285 ASP A CA 1
ATOM 2264 C C . ASP A 1 285 ? -32.152 -1.978 16.866 1.00 96.12 285 ASP A C 1
ATOM 2266 O O . ASP A 1 285 ? -33.318 -2.366 16.723 1.00 96.12 285 ASP A O 1
ATOM 2270 N N . LEU A 1 286 ? -31.362 -2.407 17.850 1.00 95.75 286 LEU A N 1
ATOM 2271 C CA . LEU A 1 286 ? -31.744 -3.375 18.872 1.00 95.75 286 LEU A CA 1
ATOM 2272 C C . LEU A 1 286 ? -31.977 -2.658 20.208 1.00 95.75 286 LEU A C 1
ATOM 2274 O O . LEU A 1 286 ? -31.296 -1.675 20.502 1.00 95.75 286 LEU A O 1
ATOM 2278 N N . PRO A 1 287 ? -32.895 -3.144 21.061 1.00 94.12 287 PRO A N 1
ATOM 2279 C CA . PRO A 1 287 ? -33.376 -2.390 22.218 1.00 94.12 287 PRO A CA 1
ATOM 2280 C C . PRO A 1 287 ? -32.440 -2.445 23.441 1.00 94.12 287 PRO A C 1
ATOM 2282 O O . PRO A 1 287 ? -32.896 -2.622 24.569 1.00 94.12 287 PRO A O 1
ATOM 2285 N N . LEU A 1 288 ? -31.129 -2.276 23.238 1.00 92.62 288 LEU A N 1
ATOM 2286 C CA . LEU A 1 288 ? -30.128 -2.107 24.295 1.00 92.62 288 LEU A CA 1
ATOM 2287 C C . LEU A 1 288 ? -29.703 -0.634 24.373 1.00 92.62 288 LEU A C 1
ATOM 2289 O O . LEU A 1 288 ? -28.848 -0.172 23.617 1.00 92.62 288 LEU A O 1
ATOM 2293 N N . TYR A 1 289 ? -30.315 0.113 25.288 1.00 92.00 289 TYR A N 1
ATOM 2294 C CA . TYR A 1 289 ? -30.221 1.572 25.340 1.00 92.00 289 TYR A CA 1
ATOM 2295 C C . TYR A 1 289 ? -29.116 2.070 26.269 1.00 92.00 289 TYR A C 1
ATOM 2297 O O . TYR A 1 289 ? -28.894 1.521 27.351 1.00 92.00 289 TYR A O 1
ATOM 2305 N N . PHE A 1 290 ? -28.508 3.200 25.905 1.00 88.94 290 PHE A N 1
ATOM 2306 C CA . PHE A 1 290 ? -27.663 3.979 26.808 1.00 88.94 290 PHE A CA 1
ATOM 2307 C C . PHE A 1 290 ? -28.527 4.808 27.766 1.00 88.94 290 PHE A C 1
ATOM 2309 O O . PHE A 1 290 ? -29.080 5.842 27.384 1.00 88.94 290 PHE A O 1
ATOM 2316 N N . ARG A 1 291 ? -28.605 4.407 29.042 1.00 86.75 291 ARG A N 1
ATOM 2317 C CA . ARG A 1 291 ? -29.412 5.088 30.071 1.00 86.75 291 ARG A CA 1
ATOM 2318 C C . ARG A 1 291 ? -28.597 5.500 31.310 1.00 86.75 291 ARG A C 1
ATOM 2320 O O . ARG A 1 291 ? -28.858 5.030 32.415 1.00 86.75 291 ARG A O 1
ATOM 2327 N N . PRO A 1 292 ? -27.675 6.482 31.204 1.00 83.25 292 PRO A N 1
ATOM 2328 C CA . PRO A 1 292 ? -26.840 6.921 32.333 1.00 83.25 292 PRO A CA 1
ATOM 2329 C C . PRO A 1 292 ? -27.612 7.373 33.584 1.00 83.25 292 PRO A C 1
ATOM 2331 O O . PRO A 1 292 ? -27.088 7.313 34.693 1.00 83.25 292 PRO A O 1
ATOM 2334 N N . LYS A 1 293 ? -28.862 7.838 33.429 1.00 83.81 293 LYS A N 1
ATOM 2335 C CA . LYS A 1 293 ? -29.722 8.236 34.559 1.00 83.81 293 LYS A CA 1
ATOM 2336 C C . LYS A 1 293 ? -30.143 7.044 35.426 1.00 83.81 293 LYS A C 1
ATOM 2338 O O . LYS A 1 293 ? -30.344 7.226 36.626 1.00 83.81 293 LYS A O 1
ATOM 2343 N N . GLU A 1 294 ? -30.280 5.859 34.836 1.00 83.50 294 GLU A N 1
ATOM 2344 C CA . GLU A 1 294 ? -30.655 4.631 35.547 1.00 83.50 294 GLU A CA 1
ATOM 2345 C C . GLU A 1 294 ? -29.489 4.092 36.383 1.00 83.50 294 GLU A C 1
ATOM 2347 O O . GLU A 1 294 ? -29.727 3.536 37.450 1.00 83.50 294 GLU A O 1
ATOM 2352 N N . MET A 1 295 ? -28.236 4.380 36.002 1.00 82.88 295 MET A N 1
ATOM 2353 C CA . MET A 1 295 ? -27.045 3.957 36.752 1.00 82.88 295 MET A CA 1
ATOM 2354 C C . MET A 1 295 ? -27.114 4.337 38.237 1.00 82.88 295 MET A C 1
ATOM 2356 O O . MET A 1 295 ? -26.819 3.525 39.108 1.00 82.88 295 MET A O 1
ATOM 2360 N N . VAL A 1 296 ? -27.537 5.569 38.539 1.00 83.12 296 VAL A N 1
ATOM 2361 C CA . VAL A 1 296 ? -27.638 6.072 39.920 1.00 83.12 296 VAL A CA 1
ATOM 2362 C C . VAL A 1 296 ? -28.989 5.736 40.550 1.00 83.12 296 VAL A C 1
ATOM 2364 O O . VAL A 1 296 ? -29.041 5.413 41.732 1.00 83.12 296 VAL A O 1
ATOM 2367 N N . LYS A 1 297 ? -30.084 5.823 39.781 1.00 84.38 297 LYS A N 1
ATOM 2368 C CA . LYS A 1 297 ? -31.448 5.630 40.303 1.00 84.38 297 LYS A CA 1
ATOM 2369 C C . LYS A 1 297 ? -31.784 4.171 40.593 1.00 84.38 297 LYS A C 1
ATOM 2371 O O . LYS A 1 297 ? -32.462 3.895 41.574 1.00 84.38 297 LYS A O 1
ATOM 2376 N N . GLU A 1 298 ? -31.335 3.268 39.731 1.00 79.56 298 GLU A N 1
ATOM 2377 C CA . GLU A 1 298 ? -31.673 1.842 39.767 1.00 79.56 298 GLU A CA 1
ATOM 2378 C C . GLU A 1 298 ? -30.479 0.965 40.159 1.00 79.56 298 GLU A C 1
ATOM 2380 O O . GLU A 1 298 ? -30.626 -0.247 40.272 1.00 79.56 298 GLU A O 1
ATOM 2385 N N . ASN A 1 299 ? -29.306 1.567 40.393 1.00 79.81 299 ASN A N 1
ATOM 2386 C CA . ASN A 1 299 ? -28.066 0.863 40.727 1.00 79.81 299 ASN A CA 1
ATOM 2387 C C . ASN A 1 299 ? -27.668 -0.206 39.684 1.00 79.81 299 ASN A C 1
ATOM 2389 O O . ASN A 1 299 ? -27.170 -1.278 40.037 1.00 79.81 299 ASN A O 1
ATOM 2393 N N . LYS A 1 300 ? -27.892 0.102 38.402 1.00 79.00 300 LYS A N 1
ATOM 2394 C CA . LYS A 1 300 ? -27.574 -0.742 37.239 1.00 79.00 300 LYS A CA 1
ATOM 2395 C C . LYS A 1 300 ? -26.350 -0.229 36.477 1.00 79.00 300 LYS A C 1
ATOM 2397 O O . LYS A 1 300 ? -25.864 0.874 36.744 1.00 79.00 300 LYS A O 1
ATOM 2402 N N . LEU A 1 301 ? -25.850 -1.012 35.526 1.00 77.75 301 LEU A N 1
ATOM 2403 C CA . LEU A 1 301 ? -24.932 -0.508 34.498 1.00 77.75 301 LEU A CA 1
ATOM 2404 C C . LEU A 1 301 ? -25.611 0.559 33.619 1.00 77.75 301 LEU A C 1
ATOM 2406 O O . LEU A 1 301 ? -26.827 0.722 33.607 1.00 77.75 301 LEU A O 1
ATOM 2410 N N . ILE A 1 302 ? -24.817 1.302 32.844 1.00 82.50 302 ILE A N 1
ATOM 2411 C CA . ILE A 1 302 ? -25.324 2.352 31.936 1.00 82.50 302 ILE A CA 1
ATOM 2412 C C . ILE A 1 302 ? -26.096 1.814 30.714 1.00 82.50 302 ILE A C 1
ATOM 2414 O O . ILE A 1 302 ? -26.580 2.613 29.910 1.00 82.50 302 ILE A O 1
ATOM 2418 N N . PHE A 1 303 ? -26.174 0.491 30.561 1.00 84.62 303 PHE A N 1
ATOM 2419 C CA . PHE A 1 303 ? -26.848 -0.202 29.469 1.00 84.62 303 PHE A CA 1
ATOM 2420 C C . PHE A 1 303 ? -28.077 -0.928 30.002 1.00 84.62 303 PHE A C 1
ATOM 2422 O O . PHE A 1 303 ? -27.947 -1.772 30.886 1.00 84.62 303 PHE A O 1
ATOM 2429 N N . SER A 1 304 ? -29.238 -0.642 29.419 1.00 86.44 304 SER A N 1
ATOM 2430 C CA . SER A 1 304 ? -30.506 -1.249 29.828 1.00 86.44 304 SER A CA 1
ATOM 2431 C C . SER A 1 304 ? -31.222 -1.833 28.621 1.00 86.44 304 SER A C 1
ATOM 2433 O O . SER A 1 304 ? -31.498 -1.121 27.650 1.00 86.44 304 SER A O 1
ATOM 2435 N N . PHE A 1 305 ? -31.519 -3.130 28.682 1.00 89.38 305 PHE A N 1
ATOM 2436 C CA . PHE A 1 305 ? -32.289 -3.819 27.655 1.00 89.38 305 PHE A CA 1
ATOM 2437 C C . PHE A 1 305 ? -33.793 -3.618 27.875 1.00 89.38 305 PHE A C 1
ATOM 2439 O O . PHE A 1 305 ? -34.291 -3.795 28.987 1.00 89.38 305 PHE A O 1
ATOM 2446 N N . ASP A 1 306 ? -34.525 -3.259 26.823 1.00 90.75 306 ASP A N 1
ATOM 2447 C CA . ASP A 1 306 ? -35.980 -3.110 26.850 1.00 90.75 306 ASP A CA 1
ATOM 2448 C C . ASP A 1 306 ? -36.647 -4.299 26.145 1.00 90.75 306 ASP A C 1
ATOM 2450 O O . ASP A 1 306 ? -36.775 -4.343 24.918 1.00 90.75 306 ASP A O 1
ATOM 2454 N N . SER A 1 307 ? -37.101 -5.272 26.935 1.00 90.12 307 SER A N 1
ATOM 2455 C CA . SER A 1 307 ? -37.776 -6.475 26.433 1.00 90.12 307 SER A CA 1
ATOM 2456 C C . SER A 1 307 ? -39.148 -6.196 25.805 1.00 90.12 307 SER A C 1
ATOM 2458 O O . SER A 1 307 ? -39.706 -7.066 25.135 1.00 90.12 307 SER A O 1
ATOM 2460 N N . THR A 1 308 ? -39.703 -4.987 25.970 1.00 91.69 308 THR A N 1
ATOM 2461 C CA . THR A 1 308 ? -41.012 -4.614 25.407 1.00 91.69 308 THR A CA 1
ATOM 2462 C C . THR A 1 308 ? -40.929 -4.116 23.962 1.00 91.69 308 THR A C 1
ATOM 2464 O O . THR A 1 308 ? -41.947 -4.022 23.271 1.00 91.69 308 THR A O 1
ATOM 2467 N N . LYS A 1 309 ? -39.723 -3.794 23.481 1.00 93.06 309 LYS A N 1
ATOM 2468 C CA . LYS A 1 309 ? -39.479 -3.250 22.141 1.00 93.06 309 LYS A CA 1
ATOM 2469 C C . LYS A 1 309 ? -39.115 -4.356 21.156 1.00 93.06 309 LYS A C 1
ATOM 2471 O O . LYS A 1 309 ? -38.424 -5.307 21.498 1.00 93.06 309 LYS A O 1
ATOM 2476 N N . LYS A 1 310 ? -39.557 -4.234 19.907 1.00 93.38 310 LYS A N 1
ATOM 2477 C CA . LYS A 1 310 ? -39.121 -5.129 18.825 1.00 93.38 310 LYS A CA 1
ATOM 2478 C C . LYS A 1 310 ? -37.705 -4.781 18.363 1.00 93.38 310 LYS A C 1
ATOM 2480 O O . LYS A 1 310 ? -37.265 -3.648 18.537 1.00 93.38 310 LYS A O 1
ATOM 2485 N N . ALA A 1 311 ? -37.031 -5.742 17.737 1.00 94.81 311 ALA A N 1
ATOM 2486 C CA . ALA A 1 311 ? -35.777 -5.499 17.033 1.00 94.81 311 ALA A CA 1
ATOM 2487 C C . ALA A 1 311 ? -36.061 -4.950 15.627 1.00 94.81 311 ALA A C 1
ATOM 2489 O O . ALA A 1 311 ? -36.987 -5.423 14.956 1.00 94.81 311 ALA A O 1
ATOM 2490 N N . ARG A 1 312 ? -35.271 -3.969 15.174 1.00 96.12 312 ARG A N 1
ATOM 2491 C CA . ARG A 1 312 ? -35.384 -3.392 13.829 1.00 96.12 312 ARG A CA 1
ATOM 2492 C C . ARG A 1 312 ? -34.088 -3.561 13.040 1.00 96.12 312 ARG A C 1
ATOM 2494 O O . ARG A 1 312 ? -33.000 -3.332 13.557 1.00 96.12 312 ARG A O 1
ATOM 2501 N N . PHE A 1 313 ? -34.217 -3.914 11.767 1.00 98.00 313 PHE A N 1
ATOM 2502 C CA . PHE A 1 313 ? -33.097 -4.140 10.854 1.00 98.00 313 PHE A CA 1
ATOM 2503 C C . PHE A 1 313 ? -33.212 -3.201 9.659 1.00 98.00 313 PHE A C 1
ATOM 2505 O O . PHE A 1 313 ? -34.206 -3.240 8.935 1.00 98.00 313 PHE A O 1
ATOM 2512 N N . GLY A 1 314 ? -32.228 -2.326 9.484 1.00 98.00 314 GLY A N 1
ATOM 2513 C CA . GLY A 1 314 ? -32.194 -1.328 8.423 1.00 98.00 314 GLY A CA 1
ATOM 2514 C C . GLY A 1 314 ? -31.323 -1.806 7.275 1.00 98.00 314 GLY A C 1
ATOM 2515 O O . GLY A 1 314 ? -30.108 -1.889 7.432 1.00 98.00 314 GLY A O 1
ATOM 2516 N N . VAL A 1 315 ? -31.927 -2.106 6.128 1.00 98.44 315 VAL A N 1
ATOM 2517 C CA . VAL A 1 315 ? -31.210 -2.495 4.908 1.00 98.44 315 VAL A CA 1
ATOM 2518 C C . VAL A 1 315 ? -31.040 -1.262 4.026 1.00 98.44 315 VAL A C 1
ATOM 2520 O O . VAL A 1 315 ? -32.023 -0.688 3.558 1.00 98.44 315 VAL A O 1
ATOM 2523 N N . LEU A 1 316 ? -29.796 -0.839 3.816 1.00 98.19 316 LEU A N 1
ATOM 2524 C CA . LEU A 1 316 ? -29.425 0.366 3.073 1.00 98.19 316 LEU A CA 1
ATOM 2525 C C . LEU A 1 316 ? -28.552 -0.016 1.871 1.00 98.19 316 LEU A C 1
ATOM 2527 O O . LEU A 1 316 ? -27.600 -0.769 2.062 1.00 98.19 316 LEU A O 1
ATOM 2531 N N . PRO A 1 317 ? -28.781 0.509 0.653 1.00 97.81 317 PRO A N 1
ATOM 2532 C CA . PRO A 1 317 ? -27.814 0.366 -0.433 1.00 97.81 317 PRO A CA 1
ATOM 2533 C C . PRO A 1 317 ? -26.433 0.862 0.010 1.00 97.81 317 PRO A C 1
ATOM 2535 O O . PRO A 1 317 ? -26.287 1.996 0.466 1.00 97.81 317 PRO A O 1
ATOM 2538 N N . ARG A 1 318 ? -25.397 0.032 -0.113 1.00 95.62 318 ARG A N 1
ATOM 2539 C CA . ARG A 1 318 ? -24.117 0.248 0.586 1.00 95.62 318 ARG A CA 1
ATOM 2540 C C . ARG A 1 318 ? -23.351 1.508 0.160 1.00 95.62 318 ARG A C 1
ATOM 2542 O O . ARG A 1 318 ? -22.475 1.947 0.900 1.00 95.62 318 ARG A O 1
ATOM 2549 N N . TYR A 1 319 ? -23.691 2.097 -0.991 1.00 95.81 319 TYR A N 1
ATOM 2550 C CA . TYR A 1 319 ? -23.134 3.361 -1.504 1.00 95.81 319 TYR A CA 1
ATOM 2551 C C . TYR A 1 319 ? -24.114 4.543 -1.457 1.00 95.81 319 TYR A C 1
ATOM 2553 O O . TYR A 1 319 ? -23.856 5.579 -2.082 1.00 95.81 319 TYR A O 1
ATOM 2561 N N . ALA A 1 320 ? -25.240 4.404 -0.751 1.00 94.75 320 ALA A N 1
ATOM 2562 C CA . ALA A 1 320 ? -26.182 5.496 -0.552 1.00 94.75 320 ALA A CA 1
ATOM 2563 C C . ALA A 1 320 ? -25.464 6.726 0.029 1.00 94.75 320 ALA A C 1
ATOM 2565 O O . ALA A 1 320 ? -24.552 6.604 0.846 1.00 94.75 320 ALA A O 1
ATOM 2566 N N . LYS A 1 321 ? -25.849 7.920 -0.430 1.00 94.00 321 LYS A N 1
ATOM 2567 C CA . LYS A 1 321 ? -25.285 9.195 0.051 1.00 94.00 321 LYS A CA 1
ATOM 2568 C C . LYS A 1 321 ? -26.036 9.754 1.256 1.00 94.00 321 LYS A C 1
ATOM 2570 O O . LYS A 1 321 ? -25.523 10.630 1.943 1.00 94.00 321 LYS A O 1
ATOM 2575 N N . ASP A 1 322 ? -27.222 9.222 1.509 1.00 93.56 322 ASP A N 1
ATOM 2576 C CA . ASP A 1 322 ? -28.124 9.581 2.589 1.00 93.56 322 ASP A CA 1
ATOM 2577 C C . ASP A 1 322 ? -28.947 8.353 3.005 1.00 93.56 322 ASP A C 1
ATOM 2579 O O . ASP A 1 322 ? -28.920 7.301 2.361 1.00 93.56 322 ASP A O 1
ATOM 2583 N N . GLU A 1 323 ? -29.683 8.491 4.103 1.00 93.38 323 GLU A N 1
ATOM 2584 C CA . GLU A 1 323 ? -30.523 7.428 4.646 1.00 93.38 323 GLU A CA 1
ATOM 2585 C C . GLU A 1 323 ? -31.863 7.238 3.922 1.00 93.38 323 GLU A C 1
ATOM 2587 O O . GLU A 1 323 ? -32.595 6.322 4.278 1.00 93.38 323 GLU A O 1
ATOM 2592 N N . GLN A 1 324 ? -32.227 8.048 2.916 1.00 94.50 324 GLN A N 1
ATOM 2593 C CA . GLN A 1 324 ? -33.581 8.021 2.326 1.00 94.50 324 GLN A CA 1
ATOM 2594 C C . GLN A 1 324 ? -33.938 6.666 1.701 1.00 94.50 324 GLN A C 1
ATOM 2596 O O . GLN A 1 324 ? -35.108 6.330 1.540 1.00 94.50 324 GLN A O 1
ATOM 2601 N N . HIS A 1 325 ? -32.915 5.886 1.360 1.00 93.19 325 HIS A N 1
ATOM 2602 C CA . HIS A 1 325 ? -33.030 4.578 0.732 1.00 93.19 325 HIS A CA 1
ATOM 2603 C C . HIS A 1 325 ? -32.996 3.419 1.739 1.00 93.19 325 HIS A C 1
ATOM 2605 O O . HIS A 1 325 ? -32.990 2.260 1.323 1.00 93.19 325 HIS A O 1
ATOM 2611 N N . ILE A 1 326 ? -32.938 3.698 3.047 1.00 96.88 326 ILE A N 1
ATOM 2612 C CA . ILE A 1 326 ? -32.974 2.654 4.069 1.00 96.88 326 ILE A CA 1
ATOM 2613 C C . ILE A 1 326 ? -34.374 2.049 4.160 1.00 96.88 326 ILE A C 1
ATOM 2615 O O . ILE A 1 326 ? -35.383 2.755 4.217 1.00 96.88 326 ILE A O 1
ATOM 2619 N N . ARG A 1 327 ? -34.442 0.720 4.225 1.00 97.44 327 ARG A N 1
ATOM 2620 C CA . ARG A 1 327 ? -35.686 -0.012 4.456 1.00 97.44 327 ARG A CA 1
ATOM 2621 C C . ARG A 1 327 ? -35.605 -0.752 5.783 1.00 97.44 327 ARG A C 1
ATOM 2623 O O . ARG A 1 327 ? -34.740 -1.603 5.968 1.00 97.44 327 ARG A O 1
ATOM 2630 N N . TRP A 1 328 ? -36.501 -0.407 6.705 1.00 97.62 328 TRP A N 1
ATOM 2631 C CA . TRP A 1 328 ? -36.553 -0.995 8.042 1.00 97.62 328 TRP A CA 1
ATOM 2632 C C . TRP A 1 328 ? -37.499 -2.193 8.094 1.00 97.62 328 TRP A C 1
ATOM 2634 O O . TRP A 1 328 ? -38.635 -2.121 7.628 1.00 97.62 328 TRP A O 1
ATOM 2644 N N . PHE A 1 329 ? -37.034 -3.270 8.715 1.00 98.19 329 PHE A N 1
ATOM 2645 C CA . PHE A 1 329 ? -37.774 -4.504 8.944 1.00 98.19 329 PHE A CA 1
ATOM 2646 C C . PHE A 1 329 ? -37.892 -4.770 10.442 1.00 98.19 329 PHE A C 1
ATOM 2648 O O . PHE A 1 329 ? -36.924 -4.586 11.177 1.00 98.19 329 PHE A O 1
ATOM 2655 N N . GLU A 1 330 ? -39.057 -5.225 10.899 1.00 96.69 330 GLU A N 1
ATOM 2656 C CA . GLU A 1 330 ? -39.274 -5.588 12.301 1.00 96.69 330 GLU A CA 1
ATOM 2657 C C . GLU A 1 330 ? -39.225 -7.104 12.497 1.00 96.69 330 GLU A C 1
ATOM 2659 O O . GLU A 1 330 ? -39.870 -7.858 11.769 1.00 96.69 330 GLU A O 1
ATOM 2664 N N . LEU A 1 331 ? -38.525 -7.540 13.542 1.00 95.62 331 LEU A N 1
ATOM 2665 C CA . LEU A 1 331 ? -38.525 -8.917 14.028 1.00 95.62 331 LEU A CA 1
ATOM 2666 C C . LEU A 1 331 ? -38.821 -8.942 15.541 1.00 95.62 331 LEU A C 1
ATOM 2668 O O . LEU A 1 331 ? -38.751 -7.904 16.211 1.00 95.62 331 LEU A O 1
ATOM 2672 N N . PRO A 1 332 ? -39.197 -10.107 16.106 1.00 94.06 332 PRO A N 1
ATOM 2673 C CA . PRO A 1 332 ? -39.325 -10.278 17.552 1.00 94.06 332 PRO A CA 1
ATOM 2674 C C . PRO A 1 332 ? -38.105 -9.764 18.329 1.00 94.06 332 PRO A C 1
ATOM 2676 O O . PRO A 1 332 ? -36.995 -9.740 17.805 1.00 94.06 332 PRO A O 1
ATOM 2679 N N . ASN A 1 333 ? -38.328 -9.368 19.585 1.00 91.88 333 ASN A N 1
ATOM 2680 C CA . ASN A 1 333 ? -37.295 -8.831 20.469 1.00 91.88 333 ASN A CA 1
ATOM 2681 C C . ASN A 1 333 ? -36.052 -9.746 20.526 1.00 91.88 333 ASN A C 1
ATOM 2683 O O . ASN A 1 333 ? -36.155 -10.969 20.690 1.00 91.88 333 ASN A O 1
ATOM 2687 N N . CYS A 1 334 ? -34.878 -9.140 20.352 1.00 92.75 334 CYS A N 1
ATOM 2688 C CA . CYS A 1 334 ? -33.595 -9.819 20.441 1.00 92.75 334 CYS A CA 1
ATOM 2689 C C . CYS A 1 334 ? -32.434 -8.836 20.585 1.00 92.75 334 CYS A C 1
ATOM 2691 O O . CYS A 1 334 ? -32.570 -7.650 20.283 1.00 92.75 334 CYS A O 1
ATOM 2693 N N . PHE A 1 335 ? -31.272 -9.362 20.962 1.00 93.62 335 PHE A N 1
ATOM 2694 C CA . PHE A 1 335 ? -29.999 -8.664 20.861 1.00 93.62 335 PHE A CA 1
ATOM 2695 C C . PHE A 1 335 ? -28.975 -9.504 20.093 1.00 93.62 335 PHE A C 1
ATOM 2697 O O . PHE A 1 335 ? -29.055 -10.730 20.096 1.00 93.62 335 PHE A O 1
ATOM 2704 N N . ILE A 1 336 ? -28.033 -8.847 19.422 1.00 94.00 336 ILE A N 1
ATOM 2705 C CA . ILE A 1 336 ? -26.991 -9.476 18.611 1.00 94.00 336 ILE A CA 1
ATOM 2706 C C . ILE A 1 336 ? -25.685 -8.748 18.910 1.00 94.00 336 ILE A C 1
ATOM 2708 O O . ILE A 1 336 ? -25.584 -7.544 18.669 1.00 94.00 336 ILE A O 1
ATOM 2712 N N . PHE A 1 337 ? -24.683 -9.485 19.394 1.00 91.69 337 PHE A N 1
ATOM 2713 C CA . PHE A 1 337 ? -23.305 -8.990 19.420 1.00 91.69 337 PHE A CA 1
ATOM 2714 C C . PHE A 1 337 ? -22.621 -9.209 18.071 1.00 91.69 337 PHE A C 1
ATOM 2716 O O . PHE A 1 337 ? -22.015 -8.280 17.555 1.00 91.69 337 PHE A O 1
ATOM 2723 N N . HIS A 1 338 ? -22.748 -10.400 17.474 1.00 94.06 338 HIS A N 1
ATOM 2724 C CA . HIS A 1 338 ? -21.971 -10.768 16.289 1.00 94.06 338 HIS A CA 1
ATOM 2725 C C . HIS A 1 338 ? -22.819 -11.340 15.158 1.00 94.06 338 HIS A C 1
ATOM 2727 O O . HIS A 1 338 ? -23.677 -12.204 15.360 1.00 94.06 338 HIS A O 1
ATOM 2733 N N . ASN A 1 339 ? -22.487 -10.926 13.938 1.00 94.00 339 ASN A N 1
ATOM 2734 C CA . ASN A 1 339 ? -22.999 -11.520 12.713 1.00 94.00 339 ASN A CA 1
ATOM 2735 C C . ASN A 1 339 ? -21.971 -12.478 12.108 1.00 94.00 339 ASN A C 1
ATOM 2737 O O . ASN A 1 339 ? -20.774 -12.194 12.092 1.00 94.00 339 ASN A O 1
ATOM 2741 N N . ALA A 1 340 ? -22.444 -13.594 11.554 1.00 91.94 340 ALA A N 1
ATOM 2742 C CA . ALA A 1 340 ? -21.598 -14.521 10.814 1.00 91.94 340 ALA A CA 1
ATOM 2743 C C . ALA A 1 340 ? -21.347 -14.017 9.385 1.00 91.94 340 ALA A C 1
ATOM 2745 O O . ALA A 1 340 ? -20.201 -13.779 9.013 1.00 91.94 340 ALA A O 1
ATOM 2746 N N . ASN A 1 341 ? -22.404 -13.852 8.583 1.00 94.69 341 ASN A N 1
ATOM 2747 C CA . ASN A 1 341 ? -22.332 -13.304 7.224 1.00 94.69 341 ASN A CA 1
ATOM 2748 C C . ASN A 1 341 ? -23.725 -12.878 6.735 1.00 94.69 341 ASN A C 1
ATOM 2750 O O . ASN A 1 341 ? -24.733 -13.265 7.328 1.00 94.69 341 ASN A O 1
ATOM 2754 N N . ALA A 1 342 ? -23.781 -12.138 5.630 1.00 97.12 342 ALA A N 1
ATOM 2755 C CA . ALA A 1 342 ? -25.014 -11.830 4.917 1.00 97.12 342 ALA A CA 1
ATOM 2756 C C . ALA A 1 342 ? -24.813 -11.919 3.398 1.00 97.12 342 ALA A C 1
ATOM 2758 O O . ALA A 1 342 ? -23.693 -11.782 2.909 1.00 97.12 342 ALA A O 1
ATOM 2759 N N . TRP A 1 343 ? -25.885 -12.174 2.650 1.00 97.44 343 TRP A N 1
ATOM 2760 C CA . TRP A 1 343 ? -25.874 -12.199 1.184 1.00 97.44 343 TRP A CA 1
ATOM 2761 C C . TRP A 1 343 ? -27.270 -11.943 0.609 1.00 97.44 343 TRP A C 1
ATOM 2763 O O . TRP A 1 343 ? -28.247 -11.836 1.346 1.00 97.44 343 TRP A O 1
ATOM 2773 N N . GLU A 1 344 ? -27.357 -11.843 -0.713 1.00 97.06 344 GLU A N 1
ATOM 2774 C CA . GLU A 1 344 ? -28.608 -11.649 -1.450 1.00 97.06 344 GLU A CA 1
ATOM 2775 C C . GLU A 1 344 ? -29.040 -12.958 -2.132 1.00 97.06 344 GLU A C 1
ATOM 2777 O O . GLU A 1 344 ? -28.220 -13.654 -2.737 1.00 97.06 344 GLU A O 1
ATOM 2782 N N . GLU A 1 345 ? -30.325 -13.301 -2.029 1.00 95.50 345 GLU A N 1
ATOM 2783 C CA . GLU A 1 345 ? -30.985 -14.392 -2.753 1.00 95.50 345 GLU A CA 1
ATOM 2784 C C . GLU A 1 345 ? -32.237 -13.841 -3.434 1.00 95.50 345 GLU A C 1
ATOM 2786 O O . GLU A 1 345 ? -33.249 -13.602 -2.779 1.00 95.50 345 GLU A O 1
ATOM 2791 N N . GLU A 1 346 ? -32.169 -13.646 -4.752 1.00 93.50 346 GLU A N 1
ATOM 2792 C CA . GLU A 1 346 ? -33.260 -13.056 -5.538 1.00 93.50 346 GLU A CA 1
ATOM 2793 C C . GLU A 1 346 ? -33.705 -11.694 -4.969 1.00 93.50 346 GLU A C 1
ATOM 2795 O O . GLU A 1 346 ? -32.967 -10.716 -5.062 1.00 93.50 346 GLU A O 1
ATOM 2800 N N . ASP A 1 347 ? -34.899 -11.633 -4.376 1.00 95.12 347 ASP A N 1
ATOM 2801 C CA . ASP A 1 347 ? -35.488 -10.431 -3.780 1.00 95.12 347 ASP A CA 1
ATOM 2802 C C . ASP A 1 347 ? -35.275 -10.343 -2.258 1.00 95.12 347 ASP A C 1
ATOM 2804 O O . ASP A 1 347 ? -35.828 -9.453 -1.602 1.00 95.12 347 ASP A O 1
ATOM 2808 N N . GLU A 1 348 ? -34.518 -11.271 -1.672 1.00 97.31 348 GLU A N 1
ATOM 2809 C CA . GLU A 1 348 ? -34.275 -11.358 -0.237 1.00 97.31 348 GLU A CA 1
ATOM 2810 C C . GLU A 1 348 ? -32.824 -11.058 0.131 1.00 97.31 348 GLU A C 1
ATOM 2812 O O . GLU A 1 348 ? -31.878 -11.495 -0.519 1.00 97.31 348 GLU A O 1
ATOM 2817 N N . VAL A 1 349 ? -32.650 -10.363 1.249 1.00 98.25 349 VAL A N 1
ATOM 2818 C CA . VAL A 1 349 ? -31.375 -10.276 1.957 1.00 98.25 349 VAL A CA 1
ATOM 2819 C C . VAL A 1 349 ? -31.397 -11.288 3.096 1.00 98.25 349 VAL A C 1
ATOM 2821 O O . VAL A 1 349 ? -32.305 -11.272 3.929 1.00 98.25 349 VAL A O 1
ATOM 2824 N N . VAL A 1 350 ? -30.397 -12.163 3.137 1.00 98.06 350 VAL A N 1
ATOM 2825 C CA . VAL A 1 350 ? -30.223 -13.198 4.160 1.00 98.06 350 VAL A CA 1
ATOM 2826 C C . VAL A 1 350 ? -29.111 -12.777 5.113 1.00 98.06 350 VAL A C 1
ATOM 2828 O O . VAL A 1 350 ? -28.035 -12.384 4.671 1.00 98.06 350 VAL A O 1
ATOM 2831 N N . LEU A 1 351 ? -29.350 -12.881 6.418 1.00 97.56 351 LEU A N 1
ATOM 2832 C CA . LEU A 1 351 ? -28.394 -12.597 7.487 1.00 97.56 351 LEU A CA 1
ATOM 2833 C C . LEU A 1 351 ? -28.273 -13.812 8.407 1.00 97.56 351 LEU A C 1
ATOM 2835 O O . LEU A 1 351 ? -29.267 -14.283 8.955 1.00 97.56 351 LEU A O 1
ATOM 2839 N N . ILE A 1 352 ? -27.048 -14.283 8.626 1.00 95.62 352 ILE A N 1
ATOM 2840 C CA . ILE A 1 352 ? -26.737 -15.308 9.624 1.00 95.62 352 ILE A CA 1
ATOM 2841 C C . ILE A 1 352 ? -26.110 -14.636 10.838 1.00 95.62 352 ILE A C 1
ATOM 2843 O O . ILE A 1 352 ? -25.107 -13.930 10.710 1.00 95.62 352 ILE A O 1
ATOM 2847 N N . THR A 1 353 ? -26.682 -14.857 12.018 1.00 94.25 353 THR A N 1
ATOM 2848 C CA . THR A 1 353 ? -26.349 -14.077 13.214 1.00 94.25 353 THR A CA 1
ATOM 2849 C C . THR A 1 353 ? -26.445 -14.874 14.514 1.00 94.25 353 THR A C 1
ATOM 2851 O O . THR A 1 353 ? -27.179 -15.862 14.589 1.00 94.25 353 THR A O 1
ATOM 2854 N N . CYS A 1 354 ? -25.692 -14.450 15.531 1.00 92.69 354 CYS A N 1
ATOM 2855 C CA . CYS A 1 354 ? -25.720 -14.997 16.885 1.00 92.69 354 CYS A CA 1
ATOM 2856 C C . CYS A 1 354 ? -26.654 -14.147 17.754 1.00 92.69 354 CYS A C 1
ATOM 2858 O O . CYS A 1 354 ? -26.337 -13.019 18.134 1.00 92.69 354 CYS A O 1
ATOM 2860 N N . ARG A 1 355 ? -27.833 -14.697 18.036 1.00 91.06 355 ARG A N 1
ATOM 2861 C CA . ARG A 1 355 ? -28.930 -14.028 18.731 1.00 91.06 355 ARG A CA 1
ATOM 2862 C C . ARG A 1 355 ? -28.930 -14.369 20.221 1.00 91.06 355 ARG A C 1
ATOM 2864 O O . ARG A 1 355 ? -28.830 -15.538 20.579 1.00 91.06 355 ARG A O 1
ATOM 2871 N N . ILE A 1 356 ? -29.166 -13.357 21.053 1.00 89.31 356 ILE A N 1
ATOM 2872 C CA . ILE A 1 356 ? -29.453 -13.467 22.488 1.00 89.31 356 ILE A CA 1
ATOM 2873 C C . ILE A 1 356 ? -30.900 -13.050 22.747 1.00 89.31 356 ILE A C 1
ATOM 2875 O O . ILE A 1 356 ? -31.404 -12.070 22.181 1.00 89.31 356 ILE A O 1
ATOM 2879 N N . GLU A 1 357 ? -31.562 -13.783 23.632 1.00 85.38 357 GLU A N 1
ATOM 2880 C CA . GLU A 1 357 ? -32.869 -13.432 24.172 1.00 85.38 357 GLU A CA 1
ATOM 2881 C C . GLU A 1 357 ? -32.710 -12.742 25.536 1.00 85.38 357 GLU A C 1
ATOM 2883 O O . GLU A 1 357 ? -32.122 -13.308 26.448 1.00 85.38 357 GLU A O 1
ATOM 2888 N N . ASN A 1 358 ? -33.232 -11.515 25.669 1.00 81.75 358 ASN A N 1
ATOM 2889 C CA . ASN A 1 358 ? -33.255 -10.735 26.918 1.00 81.75 358 ASN A CA 1
ATOM 2890 C C . ASN A 1 358 ? -31.896 -10.620 27.660 1.00 81.75 358 ASN A C 1
ATOM 2892 O O . ASN A 1 358 ? -31.801 -11.052 28.811 1.00 81.75 358 ASN A O 1
ATOM 2896 N N . PRO A 1 359 ? -30.845 -10.027 27.052 1.00 82.81 359 PRO A N 1
ATOM 2897 C CA . PRO A 1 359 ? -29.542 -9.894 27.706 1.00 82.81 359 PRO A CA 1
ATOM 2898 C C . PRO A 1 359 ? -29.601 -9.016 28.968 1.00 82.81 359 PRO A C 1
ATOM 2900 O O . PRO A 1 359 ? -30.147 -7.912 28.941 1.00 82.81 359 PRO A O 1
ATOM 2903 N N . ASP A 1 360 ? -28.940 -9.465 30.038 1.00 76.69 360 ASP A N 1
ATOM 2904 C CA . ASP A 1 360 ? -28.706 -8.684 31.261 1.00 76.69 360 ASP A CA 1
ATOM 2905 C C . ASP A 1 360 ? -27.202 -8.491 31.520 1.00 76.69 360 ASP A C 1
ATOM 2907 O O . ASP A 1 360 ? -26.515 -9.352 32.075 1.00 76.69 360 ASP A O 1
ATOM 2911 N N . LEU A 1 361 ? -26.675 -7.333 31.115 1.00 72.69 361 LEU A N 1
ATOM 2912 C CA . LEU A 1 361 ? -25.247 -7.033 31.233 1.00 72.69 361 LEU A CA 1
ATOM 2913 C C . LEU A 1 361 ? -24.766 -6.866 32.684 1.00 72.69 361 LEU A C 1
ATOM 2915 O O . LEU A 1 361 ? -23.565 -6.969 32.934 1.00 72.69 361 LEU A O 1
ATOM 2919 N N . ASP A 1 362 ? -25.659 -6.652 33.655 1.00 67.81 362 ASP A N 1
ATOM 2920 C CA . ASP A 1 362 ? -25.273 -6.607 35.069 1.00 67.81 362 ASP A CA 1
ATOM 2921 C C . ASP A 1 362 ? -24.845 -7.992 35.588 1.00 67.81 362 ASP A C 1
ATOM 2923 O O . ASP A 1 362 ? -23.994 -8.069 36.479 1.00 67.81 362 ASP A O 1
ATOM 2927 N N . MET A 1 363 ? -25.368 -9.081 35.004 1.00 60.59 363 MET A N 1
ATOM 2928 C CA . MET A 1 363 ? -25.038 -10.464 35.384 1.00 60.59 363 MET A CA 1
ATOM 2929 C C . MET A 1 363 ? -23.645 -10.919 34.931 1.00 60.59 363 MET A C 1
ATOM 2931 O O . MET A 1 363 ? -23.119 -11.894 35.463 1.00 60.59 363 MET A O 1
ATOM 2935 N N . VAL A 1 364 ? -23.039 -10.213 33.974 1.00 57.12 364 VAL A N 1
ATOM 2936 C CA . VAL A 1 364 ? -21.678 -10.474 33.472 1.00 57.12 364 VAL A CA 1
ATOM 2937 C C . VAL A 1 364 ? -20.665 -9.443 33.980 1.00 57.12 364 VAL A C 1
ATOM 2939 O O . VAL A 1 364 ? -19.528 -9.399 33.524 1.00 57.12 364 VAL A O 1
ATOM 2942 N N . ASN A 1 365 ? -21.038 -8.610 34.957 1.00 59.34 365 ASN A N 1
ATOM 2943 C CA . ASN A 1 365 ? -20.104 -7.693 35.602 1.00 59.34 365 ASN A CA 1
ATOM 2944 C C . ASN A 1 365 ? -19.235 -8.447 36.632 1.00 59.34 365 ASN A C 1
ATOM 2946 O O . ASN A 1 365 ? -19.745 -9.269 37.391 1.00 59.34 365 ASN A O 1
ATOM 2950 N N . GLY A 1 366 ? -17.924 -8.172 36.664 1.00 53.59 366 GLY A N 1
ATOM 2951 C CA . GLY A 1 366 ? -16.841 -9.058 37.142 1.00 53.59 366 GLY A CA 1
ATOM 2952 C C . GLY A 1 366 ? -16.833 -9.547 38.605 1.00 53.59 366 GLY A C 1
ATOM 2953 O O . GLY A 1 366 ? -15.833 -10.132 39.019 1.00 53.59 366 GLY A O 1
ATOM 2954 N N . ALA A 1 367 ? -17.904 -9.323 39.369 1.00 54.38 367 ALA A N 1
ATOM 2955 C CA . ALA A 1 367 ? -18.091 -9.713 40.768 1.00 54.38 367 ALA A CA 1
ATOM 2956 C C . ALA A 1 367 ? -18.832 -11.056 40.971 1.00 54.38 367 ALA A C 1
ATOM 2958 O O . ALA A 1 367 ? -18.812 -11.592 42.079 1.00 54.38 367 ALA A O 1
ATOM 2959 N N . VAL A 1 368 ? -19.512 -11.605 39.954 1.00 52.28 368 VAL A N 1
ATOM 2960 C CA . VAL A 1 368 ? -20.418 -12.759 40.132 1.00 52.28 368 VAL A CA 1
ATOM 2961 C C . VAL A 1 368 ? -19.821 -14.049 39.568 1.00 52.28 368 VAL A C 1
ATOM 2963 O O . VAL A 1 368 ? -19.481 -14.139 38.390 1.00 52.28 368 VAL A O 1
ATOM 2966 N N . LYS A 1 369 ? -19.732 -15.077 40.419 1.00 43.81 369 LYS A N 1
ATOM 2967 C CA . LYS A 1 369 ? -19.411 -16.454 40.031 1.00 43.81 369 LYS A CA 1
ATOM 2968 C C . LYS A 1 369 ? -20.713 -17.197 39.681 1.00 43.81 369 LYS A C 1
ATOM 2970 O O . LYS A 1 369 ? -21.538 -17.412 40.559 1.00 43.81 369 LYS A O 1
ATOM 2975 N N . GLU A 1 370 ? -20.847 -17.564 38.405 1.00 51.94 370 GLU A N 1
ATOM 2976 C CA . GLU A 1 370 ? -21.701 -18.621 37.817 1.00 51.94 370 GLU A CA 1
ATOM 2977 C C . GLU A 1 370 ? -23.230 -18.623 38.072 1.00 51.94 370 GLU A C 1
ATOM 2979 O O . GLU A 1 370 ? -23.719 -19.097 39.094 1.00 51.94 370 GLU A O 1
ATOM 2984 N N . LYS A 1 371 ? -23.987 -18.241 37.029 1.00 43.88 371 LYS A N 1
ATOM 2985 C CA . LYS A 1 371 ? -25.011 -19.058 36.330 1.00 43.88 371 LYS A CA 1
ATOM 2986 C C . LYS A 1 371 ? -25.405 -18.332 35.031 1.00 43.88 371 LYS A C 1
ATOM 2988 O O . LYS A 1 371 ? -26.272 -17.468 35.030 1.00 43.88 371 LYS A O 1
ATOM 2993 N N . LEU A 1 372 ? -24.729 -18.663 33.928 1.00 51.25 372 LEU A N 1
ATOM 2994 C CA . LEU A 1 372 ? -24.949 -18.100 32.581 1.00 51.25 372 LEU A CA 1
ATOM 2995 C C . LEU A 1 372 ? -26.168 -18.718 31.863 1.00 51.25 372 LEU A C 1
ATOM 2997 O O . LEU A 1 372 ? -26.251 -18.659 30.640 1.00 51.25 372 LEU A O 1
ATOM 3001 N N . ASP A 1 373 ? -27.121 -19.301 32.598 1.00 47.41 373 ASP A N 1
ATOM 3002 C CA . ASP A 1 373 ? -28.308 -19.937 32.006 1.00 47.41 373 ASP A CA 1
ATOM 3003 C C . ASP A 1 373 ? -29.134 -18.935 31.160 1.00 47.41 373 ASP A C 1
ATOM 3005 O O . ASP A 1 373 ? -29.838 -19.339 30.237 1.00 47.41 373 ASP A O 1
ATOM 3009 N N . SER A 1 374 ? -29.005 -17.624 31.425 1.00 48.97 374 SER A N 1
ATOM 3010 C CA . SER A 1 374 ? -29.661 -16.526 30.696 1.00 48.97 374 SER A CA 1
ATOM 3011 C C . SER A 1 374 ? -28.889 -15.975 29.484 1.00 48.97 374 SER A C 1
ATOM 3013 O O . SER A 1 374 ? -29.444 -15.169 28.745 1.00 48.97 374 SER A O 1
ATOM 3015 N N . PHE A 1 375 ? -27.639 -16.389 29.241 1.00 62.09 375 PHE A N 1
ATOM 3016 C CA . PHE A 1 375 ? -26.793 -15.890 28.139 1.00 62.09 375 PHE A CA 1
ATOM 3017 C C . PHE A 1 375 ? -26.497 -17.002 27.127 1.00 62.09 375 PHE A C 1
ATOM 3019 O O . PHE A 1 375 ? -25.357 -17.414 26.905 1.00 62.09 375 PHE A O 1
ATOM 3026 N N . THR A 1 376 ? -27.551 -17.523 26.506 1.00 76.31 376 THR A N 1
ATOM 3027 C CA . THR A 1 376 ? -27.431 -18.483 25.407 1.00 76.31 376 THR A CA 1
ATOM 3028 C C . THR A 1 376 ? -27.432 -17.744 24.071 1.00 76.31 376 THR A C 1
ATOM 3030 O O . THR A 1 376 ? -28.447 -17.221 23.624 1.00 76.31 376 THR A O 1
ATOM 3033 N N . ASN A 1 377 ? -26.259 -17.680 23.438 1.00 84.19 377 ASN A N 1
ATOM 3034 C CA . ASN A 1 377 ? -26.112 -17.190 22.069 1.00 84.19 377 ASN A CA 1
ATOM 3035 C C . ASN A 1 377 ? -26.517 -18.287 21.089 1.00 84.19 377 ASN A C 1
ATOM 3037 O O . ASN A 1 377 ? -25.890 -19.338 21.068 1.00 84.19 377 ASN A O 1
ATOM 3041 N N . GLU A 1 378 ? -27.517 -18.067 20.250 1.00 88.75 378 GLU A N 1
ATOM 3042 C CA . GLU A 1 378 ? -28.019 -19.082 19.326 1.00 88.75 378 GLU A CA 1
ATOM 3043 C C . GLU A 1 378 ? -27.889 -18.617 17.876 1.00 88.75 378 GLU A C 1
ATOM 3045 O O . GLU A 1 378 ? -28.111 -17.449 17.562 1.00 88.75 378 GLU A O 1
ATOM 3050 N N . LEU A 1 379 ? -27.554 -19.533 16.965 1.00 91.19 379 LEU A N 1
ATOM 3051 C CA . LEU A 1 379 ? -27.398 -19.195 15.551 1.00 91.19 379 LEU A CA 1
ATOM 3052 C C . LEU A 1 379 ? -28.768 -19.102 14.865 1.00 91.19 379 LEU A C 1
ATOM 3054 O O . LEU A 1 379 ? -29.541 -20.064 14.899 1.00 91.19 379 LEU A O 1
ATOM 3058 N N . TYR A 1 380 ? -29.048 -17.978 14.210 1.00 94.00 380 TYR A N 1
ATOM 3059 C CA . TYR A 1 380 ? -30.280 -17.716 13.466 1.00 94.00 380 TYR A CA 1
ATOM 3060 C C . TYR A 1 380 ? -29.987 -17.311 12.021 1.00 94.00 380 TYR A C 1
ATOM 3062 O O . TYR A 1 380 ? -29.009 -16.626 11.734 1.00 94.00 380 TYR A O 1
ATOM 3070 N N . GLU A 1 381 ? -30.885 -17.711 11.127 1.00 95.50 381 GLU A N 1
ATOM 3071 C CA . GLU A 1 381 ? -31.048 -17.158 9.787 1.00 95.50 381 GLU A CA 1
ATOM 3072 C C . GLU A 1 381 ? -32.197 -16.153 9.820 1.00 95.50 381 GLU A C 1
ATOM 3074 O O . GLU A 1 381 ? -33.298 -16.486 10.256 1.00 95.50 381 GLU A O 1
ATOM 3079 N N . MET A 1 382 ? -31.950 -14.934 9.361 1.00 97.31 382 MET A N 1
ATOM 3080 C CA . MET A 1 382 ? -32.951 -13.888 9.183 1.00 97.31 382 MET A CA 1
ATOM 3081 C C . MET A 1 382 ? -33.056 -13.555 7.698 1.00 97.31 382 MET A C 1
ATOM 3083 O O . MET A 1 382 ? -32.038 -13.446 7.018 1.00 97.31 382 MET A O 1
ATOM 3087 N N . ARG A 1 383 ? -34.279 -13.405 7.192 1.00 98.25 383 ARG A N 1
ATOM 3088 C CA . ARG A 1 383 ? -34.556 -13.087 5.786 1.00 98.25 383 ARG A CA 1
ATOM 3089 C C . ARG A 1 383 ? -35.389 -11.823 5.694 1.00 98.25 383 ARG A C 1
ATOM 3091 O O . ARG A 1 383 ? -36.391 -11.703 6.400 1.00 98.25 383 ARG A O 1
ATOM 3098 N N . PHE A 1 384 ? -34.991 -10.915 4.811 1.00 98.38 384 PHE A N 1
ATOM 3099 C CA . PHE A 1 384 ? -35.631 -9.622 4.586 1.00 98.38 384 PHE A CA 1
ATOM 3100 C C . PHE A 1 384 ? -36.000 -9.487 3.111 1.00 98.38 384 PHE A C 1
ATOM 3102 O O . PHE A 1 384 ? -35.124 -9.332 2.263 1.00 98.38 384 PHE A O 1
ATOM 3109 N N . ASN A 1 385 ? -37.291 -9.537 2.788 1.00 97.88 385 ASN A N 1
ATOM 3110 C CA . ASN A 1 385 ? -37.748 -9.417 1.411 1.00 97.88 385 ASN A CA 1
ATOM 3111 C C . ASN A 1 385 ? -37.842 -7.940 1.004 1.00 97.88 385 ASN A C 1
ATOM 3113 O O . ASN A 1 385 ? -38.717 -7.190 1.453 1.00 97.88 385 ASN A O 1
ATOM 3117 N N . ILE A 1 386 ? -36.941 -7.527 0.117 1.00 96.19 386 ILE A N 1
ATOM 3118 C CA . ILE A 1 386 ? -36.767 -6.141 -0.314 1.00 96.19 386 ILE A CA 1
ATOM 3119 C C . ILE A 1 386 ? -37.926 -5.663 -1.183 1.00 96.19 386 ILE A C 1
ATOM 3121 O O . ILE A 1 386 ? -38.125 -4.461 -1.280 1.00 96.19 386 ILE A O 1
ATOM 3125 N N . LYS A 1 387 ? -38.744 -6.537 -1.779 1.00 94.88 387 LYS A N 1
ATOM 3126 C CA . LYS A 1 387 ? -39.941 -6.108 -2.521 1.00 94.88 387 LYS A CA 1
ATOM 3127 C C . LYS A 1 387 ? -41.157 -5.994 -1.610 1.00 94.88 387 LYS A C 1
ATOM 3129 O O . LYS A 1 387 ? -41.761 -4.922 -1.528 1.00 94.88 387 LYS A O 1
ATOM 3134 N N . THR A 1 388 ? -41.492 -7.061 -0.889 1.00 96.19 388 THR A N 1
ATOM 3135 C CA . THR A 1 388 ? -42.733 -7.161 -0.104 1.00 96.19 388 THR A CA 1
ATOM 3136 C C . THR A 1 388 ? -42.658 -6.448 1.244 1.00 96.19 388 THR A C 1
ATOM 3138 O O . THR A 1 388 ? -43.690 -6.057 1.780 1.00 96.19 388 THR A O 1
ATOM 3141 N N . GLY A 1 389 ? -41.457 -6.237 1.795 1.00 94.69 389 GLY A N 1
ATOM 3142 C CA . GLY A 1 389 ? -41.274 -5.673 3.137 1.00 94.69 389 GLY A CA 1
ATOM 3143 C C . GLY A 1 389 ? -41.480 -6.685 4.264 1.00 94.69 389 GLY A C 1
ATOM 3144 O O . GLY A 1 389 ? -41.519 -6.292 5.426 1.00 94.69 389 GLY A O 1
ATOM 3145 N N . GLN A 1 390 ? -41.626 -7.972 3.941 1.00 96.69 390 GLN A N 1
ATOM 3146 C CA . GLN A 1 390 ? -41.746 -9.032 4.938 1.00 96.69 390 GLN A CA 1
ATOM 3147 C C . GLN A 1 390 ? -40.371 -9.431 5.483 1.00 96.69 390 GLN A C 1
ATOM 3149 O O . GLN A 1 390 ? -39.379 -9.423 4.754 1.00 96.69 390 GLN A O 1
ATOM 3154 N N . ALA A 1 391 ? -40.328 -9.811 6.759 1.00 97.69 391 ALA A N 1
ATOM 3155 C CA . ALA A 1 391 ? -39.145 -10.367 7.399 1.00 97.69 391 ALA A CA 1
ATOM 3156 C C . ALA A 1 391 ? -39.489 -11.646 8.160 1.00 97.69 391 ALA A C 1
ATOM 3158 O O . ALA A 1 391 ? -40.580 -11.779 8.719 1.00 97.69 391 ALA A O 1
ATOM 3159 N N . SER A 1 392 ? -38.549 -12.584 8.193 1.00 97.00 392 SER A N 1
ATOM 3160 C CA . SER A 1 392 ? -38.675 -13.829 8.948 1.00 97.00 392 SER A CA 1
ATOM 3161 C C . SER A 1 392 ? -37.353 -14.202 9.611 1.00 97.00 392 SER A C 1
ATOM 3163 O O . SER A 1 392 ? -36.293 -13.705 9.235 1.00 97.00 392 SER A O 1
ATOM 3165 N N . GLN A 1 393 ? -37.419 -15.069 10.622 1.00 95.69 393 GLN A N 1
ATOM 3166 C CA . GLN A 1 393 ? -36.234 -15.621 11.267 1.00 95.69 393 GLN A CA 1
ATOM 3167 C C . GLN A 1 393 ? -36.429 -17.097 11.608 1.00 95.69 393 GLN A C 1
ATOM 3169 O O . GLN A 1 393 ? -37.532 -17.526 11.954 1.00 95.69 393 GLN A O 1
ATOM 3174 N N . LYS A 1 394 ? -35.344 -17.865 11.545 1.00 94.88 394 LYS A N 1
ATOM 3175 C CA . LYS A 1 394 ? -35.308 -19.301 11.810 1.00 94.88 394 LYS A CA 1
ATOM 3176 C C . LYS A 1 394 ? -34.051 -19.656 12.596 1.00 94.88 394 LYS A C 1
ATOM 3178 O O . LYS A 1 394 ? -32.946 -19.305 12.200 1.00 94.88 394 LYS A O 1
ATOM 3183 N N . LYS A 1 395 ? -34.215 -20.410 13.681 1.00 93.12 395 LYS A N 1
ATOM 3184 C CA . LYS A 1 395 ? -33.097 -20.969 14.451 1.00 93.12 395 LYS A CA 1
ATOM 3185 C C . LYS A 1 395 ? -32.383 -22.062 13.647 1.00 93.12 395 LYS A C 1
ATOM 3187 O O . LYS A 1 395 ? -33.040 -22.952 13.105 1.00 93.12 395 LYS A O 1
ATOM 3192 N N . LEU A 1 396 ? -31.055 -21.998 13.583 1.00 89.06 396 LEU A N 1
ATOM 3193 C CA . LEU A 1 396 ? -30.197 -22.936 12.848 1.00 89.06 396 LEU A CA 1
ATOM 3194 C C . LEU A 1 396 ? -29.487 -23.955 13.750 1.00 89.06 396 LEU A C 1
ATOM 3196 O O . LEU A 1 396 ? -29.241 -25.075 13.314 1.00 89.06 396 LEU A O 1
ATOM 3200 N N . SER A 1 397 ? -29.150 -23.581 14.988 1.00 74.06 397 SER A N 1
ATOM 3201 C CA . SER A 1 397 ? -28.352 -24.401 15.914 1.00 74.06 397 SER A CA 1
ATOM 3202 C C . SER A 1 397 ? -29.058 -24.571 17.258 1.00 74.06 397 SER A C 1
ATOM 3204 O O . SER A 1 397 ? -29.643 -23.616 17.763 1.00 74.06 397 SER A O 1
ATOM 3206 N N . ALA A 1 398 ? -28.994 -25.772 17.844 1.00 65.38 398 ALA A N 1
ATOM 3207 C CA . ALA A 1 398 ? -29.452 -26.035 19.213 1.00 65.38 398 ALA A CA 1
ATOM 3208 C C . ALA A 1 398 ? -28.387 -25.715 20.290 1.00 65.38 398 ALA A C 1
ATOM 3210 O O . ALA A 1 398 ? -28.774 -25.221 21.346 1.00 65.38 398 ALA A O 1
ATOM 3211 N N . PRO A 1 399 ? -27.076 -25.949 20.058 1.00 74.06 399 PRO A N 1
ATOM 3212 C CA . PRO A 1 399 ? -26.016 -25.468 20.949 1.00 74.06 399 PRO A CA 1
ATOM 3213 C C . PRO A 1 399 ? -25.833 -23.947 20.941 1.00 74.06 399 PRO A C 1
ATOM 3215 O O . PRO A 1 399 ? -26.105 -23.294 19.927 1.00 74.06 399 PRO A O 1
ATOM 3218 N N . ALA A 1 400 ? -25.273 -23.425 22.039 1.00 78.31 400 ALA A N 1
ATOM 3219 C CA . ALA A 1 400 ? -24.840 -22.037 22.133 1.00 78.31 400 ALA A CA 1
ATOM 3220 C C . ALA A 1 400 ? -23.589 -21.787 21.262 1.00 78.31 400 ALA A C 1
ATOM 3222 O O . ALA A 1 400 ? -22.590 -22.495 21.397 1.00 78.31 400 ALA A O 1
ATOM 3223 N N . VAL A 1 401 ? -23.644 -20.796 20.370 1.00 81.06 401 VAL A N 1
ATOM 3224 C CA . VAL A 1 401 ? -22.602 -20.449 19.390 1.00 81.06 401 VAL A CA 1
ATOM 3225 C C . VAL A 1 401 ? -22.411 -18.934 19.364 1.00 81.06 401 VAL A C 1
ATOM 3227 O O . VAL A 1 401 ? -23.370 -18.200 19.148 1.00 81.06 401 VAL A O 1
ATOM 3230 N N . ASP A 1 402 ? -21.172 -18.470 19.520 1.00 83.69 402 ASP A N 1
ATOM 3231 C CA . ASP A 1 402 ? -20.788 -17.056 19.414 1.00 83.69 402 ASP A CA 1
ATOM 3232 C C . ASP A 1 402 ? -19.401 -16.919 18.756 1.00 83.69 402 ASP A C 1
ATOM 3234 O O . ASP A 1 402 ? -18.729 -17.925 18.511 1.00 83.69 402 ASP A O 1
ATOM 3238 N N . PHE A 1 403 ? -18.977 -15.688 18.455 1.00 86.44 403 PHE A N 1
ATOM 3239 C CA . PHE A 1 403 ? -17.758 -15.354 17.710 1.00 86.44 403 PHE A CA 1
ATOM 3240 C C . PHE A 1 403 ? -17.656 -16.108 16.367 1.00 86.44 403 PHE A C 1
ATOM 3242 O O . PHE A 1 403 ? -16.631 -16.743 16.088 1.00 86.44 403 PHE A O 1
ATOM 3249 N N . PRO A 1 404 ? -18.699 -16.064 15.512 1.00 87.69 404 PRO A N 1
ATOM 3250 C CA . PRO A 1 404 ? -18.691 -16.799 14.258 1.00 87.69 404 PRO A CA 1
ATOM 3251 C C . PRO A 1 404 ? -17.555 -16.322 13.345 1.00 87.69 404 PRO A C 1
ATOM 3253 O O . PRO A 1 404 ? -17.227 -15.136 13.270 1.00 87.69 404 PRO A O 1
ATOM 3256 N N . ARG A 1 405 ? -16.964 -17.267 12.613 1.00 84.62 405 ARG A N 1
ATOM 3257 C CA . ARG A 1 405 ? -15.968 -16.998 11.573 1.00 84.62 405 ARG A CA 1
ATOM 3258 C C . ARG A 1 405 ? -16.420 -17.631 10.271 1.00 84.62 405 ARG A C 1
ATOM 3260 O O . ARG A 1 405 ? -16.788 -18.802 10.236 1.00 84.62 405 ARG A O 1
ATOM 3267 N N . VAL A 1 406 ? -16.357 -16.848 9.203 1.00 84.44 406 VAL A N 1
ATOM 3268 C CA . VAL A 1 406 ? -16.599 -17.300 7.833 1.00 84.44 406 VAL A CA 1
ATOM 3269 C C . VAL A 1 406 ? -15.341 -17.123 7.001 1.00 84.44 406 VAL A C 1
ATOM 3271 O O . VAL A 1 406 ? -14.412 -16.417 7.398 1.00 84.44 406 VAL A O 1
ATOM 3274 N N . ASN A 1 407 ? -15.299 -17.784 5.847 1.00 82.75 407 ASN A N 1
ATOM 3275 C CA . ASN A 1 407 ? -14.251 -17.529 4.874 1.00 82.75 407 ASN A CA 1
ATOM 3276 C C . ASN A 1 407 ? -14.376 -16.080 4.376 1.00 82.75 407 ASN A C 1
ATOM 3278 O O . ASN A 1 407 ? -15.334 -15.740 3.684 1.00 82.75 407 ASN A O 1
ATOM 3282 N N . GLU A 1 408 ? -13.399 -15.243 4.726 1.00 84.75 408 GLU A N 1
ATOM 3283 C CA . GLU A 1 408 ? -13.408 -13.805 4.441 1.00 84.75 408 GLU A CA 1
ATOM 3284 C C . GLU A 1 408 ? -13.445 -13.495 2.935 1.00 84.75 408 GLU A C 1
ATOM 3286 O O . GLU A 1 408 ? -13.964 -12.447 2.552 1.00 84.75 408 GLU A O 1
ATOM 3291 N N . SER A 1 409 ? -13.008 -14.425 2.070 1.00 82.62 409 SER A N 1
ATOM 3292 C CA . SER A 1 409 ? -13.147 -14.321 0.606 1.00 82.62 409 SER A CA 1
ATOM 3293 C C . SER A 1 409 ? -14.602 -14.323 0.118 1.00 82.62 409 SER A C 1
ATOM 3295 O O . SER A 1 409 ? -14.854 -14.002 -1.040 1.00 82.62 409 SER A O 1
ATOM 3297 N N . TYR A 1 410 ? -15.554 -14.661 0.989 1.00 85.12 410 TYR A N 1
ATOM 3298 C CA . TYR A 1 410 ? -16.991 -14.668 0.715 1.00 85.12 410 TYR A CA 1
ATOM 3299 C C . TYR A 1 410 ? -17.763 -13.678 1.598 1.00 85.12 410 TYR A C 1
ATOM 3301 O O . TYR A 1 410 ? -18.981 -13.785 1.722 1.00 85.12 410 TYR A O 1
ATOM 3309 N N . THR A 1 411 ? -17.088 -12.706 2.217 1.00 89.44 411 THR A N 1
ATOM 3310 C CA . THR A 1 411 ? -17.779 -11.650 2.973 1.00 89.44 411 THR A CA 1
ATOM 3311 C C . THR A 1 411 ? -18.789 -10.940 2.065 1.00 89.44 411 THR A C 1
ATOM 3313 O O . THR A 1 411 ? -18.451 -10.509 0.959 1.00 89.44 411 THR A O 1
ATOM 3316 N N . GLY A 1 412 ? -20.043 -10.868 2.513 1.00 92.00 412 GLY A N 1
ATOM 3317 C CA . GLY A 1 412 ? -21.153 -10.279 1.760 1.00 92.00 412 GLY A CA 1
ATOM 3318 C C . GLY A 1 412 ? -21.735 -11.151 0.645 1.00 92.00 412 GLY A C 1
ATOM 3319 O O . GLY A 1 412 ? -22.588 -10.693 -0.115 1.00 92.00 412 GLY A O 1
ATOM 3320 N N . ARG A 1 413 ? -21.274 -12.399 0.520 1.00 90.56 413 ARG A N 1
ATOM 3321 C CA . ARG A 1 413 ? -21.711 -13.371 -0.488 1.00 90.56 413 ARG A CA 1
ATOM 3322 C C . ARG A 1 413 ? -22.032 -14.702 0.170 1.00 90.56 413 ARG A C 1
ATOM 3324 O O . ARG A 1 413 ? -21.618 -14.981 1.294 1.00 90.56 413 ARG A O 1
ATOM 3331 N N . LYS A 1 414 ? -22.793 -15.537 -0.537 1.00 88.69 414 LYS A N 1
ATOM 3332 C CA . LYS A 1 414 ? -23.237 -16.824 -0.004 1.00 88.69 414 LYS A CA 1
ATOM 3333 C C . LYS A 1 414 ? -22.032 -17.682 0.383 1.00 88.69 414 LYS A C 1
ATOM 3335 O O . LYS A 1 414 ? -21.150 -17.942 -0.434 1.00 88.69 414 LYS A O 1
ATOM 3340 N N . SER A 1 415 ? -22.014 -18.120 1.636 1.00 81.19 415 SER A N 1
ATOM 3341 C CA . SER A 1 415 ? -20.929 -18.900 2.228 1.00 81.19 415 SER A CA 1
ATOM 3342 C C . SER A 1 415 ? -21.477 -19.978 3.156 1.00 81.19 415 SER A C 1
ATOM 3344 O O . SER A 1 415 ? -22.626 -19.911 3.587 1.00 81.19 415 SER A O 1
ATOM 3346 N N . TYR A 1 416 ? -20.628 -20.928 3.538 1.00 72.50 416 TYR A N 1
ATOM 3347 C CA . TYR A 1 416 ? -20.955 -21.929 4.551 1.00 72.50 416 TYR A CA 1
ATOM 3348 C C . TYR A 1 416 ? -20.365 -21.534 5.909 1.00 72.50 416 TYR A C 1
ATOM 3350 O O . TYR A 1 416 ? -19.214 -21.103 5.989 1.00 72.50 416 TYR A O 1
ATOM 3358 N N . VAL A 1 417 ? -21.153 -21.691 6.975 1.00 68.88 417 VAL A N 1
ATOM 3359 C CA . VAL A 1 417 ? -20.682 -21.618 8.364 1.00 68.88 417 VAL A CA 1
ATOM 3360 C C . VAL A 1 417 ? -20.491 -23.049 8.850 1.00 68.88 417 VAL A C 1
ATOM 3362 O O . VAL A 1 417 ? -21.447 -23.822 8.891 1.00 68.88 417 VAL A O 1
ATOM 3365 N N . HIS A 1 418 ? -19.265 -23.409 9.217 1.00 67.38 418 HIS A N 1
ATOM 3366 C CA . HIS A 1 418 ? -18.983 -24.705 9.826 1.00 67.38 418 HIS A CA 1
ATOM 3367 C C . HIS A 1 418 ? -19.029 -24.562 11.348 1.00 67.38 418 HIS A C 1
ATOM 3369 O O . HIS A 1 418 ? -18.181 -23.893 11.935 1.00 67.38 418 HIS A O 1
ATOM 3375 N N . VAL A 1 419 ? -20.023 -25.186 11.985 1.00 66.75 419 VAL A N 1
ATOM 3376 C CA . VAL A 1 419 ? -20.105 -25.278 13.448 1.00 66.75 419 VAL A CA 1
ATOM 3377 C C . VAL A 1 419 ? -19.456 -26.589 13.871 1.00 66.75 419 VAL A C 1
ATOM 3379 O O . VAL A 1 419 ? -19.950 -27.664 13.539 1.00 66.75 419 VAL A O 1
ATOM 3382 N N . VAL A 1 420 ? -18.334 -26.496 14.580 1.00 69.56 420 VAL A N 1
ATOM 3383 C CA . VAL A 1 420 ? -17.605 -27.653 15.110 1.00 69.56 420 VAL A CA 1
ATOM 3384 C C . VAL A 1 420 ? -17.751 -27.648 16.626 1.00 69.56 420 VAL A C 1
ATOM 3386 O O . VAL A 1 420 ? -17.327 -26.696 17.280 1.00 69.56 420 VAL A O 1
ATOM 3389 N N . ASP A 1 421 ? -18.346 -28.697 17.198 1.00 67.62 421 ASP A N 1
ATOM 3390 C CA . ASP A 1 421 ? -18.355 -28.873 18.651 1.00 67.62 421 ASP A CA 1
ATOM 3391 C C . ASP A 1 421 ? -16.967 -29.340 19.097 1.00 67.62 421 ASP A C 1
ATOM 3393 O O . ASP A 1 421 ? -16.560 -30.474 18.831 1.00 67.62 421 ASP A O 1
ATOM 3397 N N . ALA A 1 422 ? -16.249 -28.459 19.795 1.00 67.12 422 ALA A N 1
ATOM 3398 C CA . ALA A 1 422 ? -14.907 -28.713 20.304 1.00 67.12 422 ALA A CA 1
ATOM 3399 C C . ALA A 1 422 ? -14.815 -29.957 21.209 1.00 67.12 422 ALA A C 1
ATOM 3401 O O . ALA A 1 422 ? -13.743 -30.548 21.296 1.00 67.12 422 ALA A O 1
ATOM 3402 N N . LYS A 1 423 ? -15.912 -30.391 21.852 1.00 67.38 423 LYS A N 1
ATOM 3403 C CA . LYS A 1 423 ? -15.951 -31.632 22.650 1.00 67.38 423 LYS A CA 1
ATOM 3404 C C . LYS A 1 423 ? -15.949 -32.896 21.789 1.00 67.38 423 LYS A C 1
ATOM 3406 O O . LYS A 1 423 ? -15.587 -33.958 22.282 1.00 67.38 423 LYS A O 1
ATOM 3411 N N . THR A 1 424 ? -16.388 -32.784 20.536 1.00 70.75 424 THR A N 1
ATOM 3412 C CA . THR A 1 424 ? -16.513 -33.902 19.581 1.00 70.75 424 THR A CA 1
ATOM 3413 C C . THR A 1 424 ? -15.504 -33.837 18.436 1.00 70.75 424 THR A C 1
ATOM 3415 O O . THR A 1 424 ? -15.411 -34.776 17.647 1.00 70.75 424 THR A O 1
ATOM 3418 N N . MET A 1 425 ? -14.749 -32.739 18.333 1.00 77.19 425 MET A N 1
ATOM 3419 C CA . MET A 1 425 ? -13.634 -32.619 17.401 1.00 77.19 425 MET A CA 1
ATOM 3420 C C . MET A 1 425 ? -12.632 -33.754 17.653 1.00 77.19 425 MET A C 1
ATOM 3422 O O . MET A 1 425 ? -12.424 -34.145 18.802 1.00 77.19 425 MET A O 1
ATOM 3426 N N . SER A 1 426 ? -12.029 -34.288 16.581 1.00 74.25 426 SER A N 1
ATOM 3427 C CA . SER A 1 426 ? -10.999 -35.331 16.686 1.00 74.25 426 SER A CA 1
ATOM 3428 C C . SER A 1 426 ? -9.979 -34.963 17.763 1.00 74.25 426 SER A C 1
ATOM 3430 O O . SER A 1 426 ? -9.435 -33.857 17.744 1.00 74.25 426 SER A O 1
ATOM 3432 N N . ALA A 1 427 ? -9.713 -35.894 18.681 1.00 72.06 427 ALA A N 1
ATOM 3433 C CA . ALA A 1 427 ? -8.706 -35.713 19.723 1.00 72.06 427 ALA A CA 1
ATOM 3434 C C . ALA A 1 427 ? -7.277 -35.628 19.152 1.00 72.06 427 ALA A C 1
ATOM 3436 O O . ALA A 1 427 ? -6.372 -35.170 19.848 1.00 72.06 427 ALA A O 1
ATOM 3437 N N . ASP A 1 428 ? -7.094 -36.026 17.889 1.00 81.88 428 ASP A N 1
ATOM 3438 C CA . ASP A 1 428 ? -5.812 -36.061 17.192 1.00 81.88 428 ASP A CA 1
ATOM 3439 C C . ASP A 1 428 ? -5.705 -34.894 16.189 1.00 81.88 428 ASP A C 1
ATOM 3441 O O . ASP A 1 428 ? -6.180 -35.006 15.051 1.00 81.88 428 ASP A O 1
ATOM 3445 N N . PRO A 1 429 ? -5.120 -33.745 16.577 1.00 86.00 429 PRO A N 1
ATOM 3446 C CA . PRO A 1 429 ? -4.869 -32.634 15.664 1.00 86.00 429 PRO A CA 1
ATOM 3447 C C . PRO A 1 429 ? -3.727 -32.950 14.685 1.00 86.00 429 PRO A C 1
ATOM 3449 O O . PRO A 1 429 ? -2.772 -33.647 15.019 1.00 86.00 429 PRO A O 1
ATOM 3452 N N . VAL A 1 430 ? -3.779 -32.355 13.488 1.00 86.75 430 VAL A N 1
ATOM 3453 C CA . VAL A 1 430 ? -2.717 -32.471 12.462 1.00 86.75 430 VAL A CA 1
ATOM 3454 C C . VAL A 1 430 ? -1.373 -31.919 12.961 1.00 86.75 430 VAL A C 1
ATOM 3456 O O . VAL A 1 430 ? -0.313 -32.448 12.623 1.00 86.75 430 VAL A O 1
ATOM 3459 N N . ALA A 1 431 ? -1.419 -30.860 13.772 1.00 88.81 431 ALA A N 1
ATOM 3460 C CA . ALA A 1 431 ? -0.257 -30.229 14.378 1.00 88.81 431 ALA A CA 1
ATOM 3461 C C . ALA A 1 431 ? -0.594 -29.663 15.765 1.00 88.81 431 ALA A C 1
ATOM 3463 O O . ALA A 1 431 ? -1.668 -29.097 15.967 1.00 88.81 431 ALA A O 1
ATOM 3464 N N . VAL A 1 432 ? 0.352 -29.757 16.701 1.00 91.75 432 VAL A N 1
ATOM 3465 C CA . VAL A 1 432 ? 0.321 -29.098 18.013 1.00 91.75 432 VAL A CA 1
ATOM 3466 C C . VAL A 1 432 ? 1.600 -28.296 18.172 1.00 91.75 432 VAL A C 1
ATOM 3468 O O . VAL A 1 432 ? 2.688 -28.869 18.152 1.00 91.75 432 VAL A O 1
ATOM 3471 N N . VAL A 1 433 ? 1.461 -26.984 18.347 1.00 92.50 433 VAL A N 1
ATOM 3472 C CA . VAL A 1 433 ? 2.576 -26.076 18.633 1.00 92.50 433 VAL A CA 1
ATOM 3473 C C . VAL A 1 433 ? 2.551 -25.733 20.118 1.00 92.50 433 VAL A C 1
ATOM 3475 O O . VAL A 1 433 ? 1.577 -25.160 20.607 1.00 92.50 433 VAL A O 1
ATOM 3478 N N . GLU A 1 434 ? 3.611 -26.077 20.845 1.00 94.06 434 GLU A N 1
ATOM 3479 C CA . GLU A 1 434 ? 3.752 -25.711 22.255 1.00 94.06 434 GLU A CA 1
ATOM 3480 C C . GLU A 1 434 ? 4.259 -24.266 22.368 1.00 94.06 434 GLU A C 1
ATOM 3482 O O . GLU A 1 434 ? 5.307 -23.906 21.830 1.00 94.06 434 GLU A O 1
ATOM 3487 N N . LEU A 1 435 ? 3.493 -23.418 23.057 1.00 94.31 435 LEU A N 1
ATOM 3488 C CA . LEU A 1 435 ? 3.815 -22.001 23.234 1.00 94.31 435 LEU A CA 1
ATOM 3489 C C . LEU A 1 435 ? 4.653 -21.787 24.507 1.00 94.31 435 LEU A C 1
ATOM 3491 O O . LEU A 1 435 ? 4.447 -22.488 25.498 1.00 94.31 435 LEU A O 1
ATOM 3495 N N . PRO A 1 436 ? 5.568 -20.797 24.531 1.00 91.69 436 PRO A N 1
ATOM 3496 C CA . PRO A 1 436 ? 6.516 -20.622 25.637 1.00 91.69 436 PRO A CA 1
ATOM 3497 C C . PRO A 1 436 ? 5.855 -20.180 26.951 1.00 91.69 436 PRO A C 1
ATOM 3499 O O . PRO A 1 436 ? 6.417 -20.374 28.028 1.00 91.69 436 PRO A O 1
ATOM 3502 N N . HIS A 1 437 ? 4.665 -19.581 26.876 1.00 88.94 437 HIS A N 1
ATOM 3503 C CA . HIS A 1 437 ? 3.908 -19.096 28.025 1.00 88.94 437 HIS A CA 1
ATOM 3504 C C . HIS A 1 437 ? 2.407 -19.301 27.810 1.00 88.94 437 HIS A C 1
ATOM 3506 O O . HIS A 1 437 ? 1.944 -19.507 26.687 1.00 88.94 437 HIS A O 1
ATOM 3512 N N . ARG A 1 438 ? 1.637 -19.182 28.900 1.00 93.31 438 ARG A N 1
ATOM 3513 C CA . ARG A 1 438 ? 0.170 -19.116 28.860 1.00 93.31 438 ARG A CA 1
ATOM 3514 C C . ARG A 1 438 ? -0.280 -18.027 27.883 1.00 93.31 438 ARG A C 1
ATOM 3516 O O . ARG A 1 438 ? 0.290 -16.941 27.872 1.00 93.31 438 ARG A O 1
ATOM 3523 N N . VAL A 1 439 ? -1.345 -18.289 27.132 1.00 94.19 439 VAL A N 1
ATOM 3524 C CA . VAL A 1 439 ? -2.050 -17.274 26.345 1.00 94.19 439 VAL A CA 1
ATOM 3525 C C . VAL A 1 439 ? -3.413 -17.028 27.012 1.00 94.19 439 VAL A C 1
ATOM 3527 O O . VAL A 1 439 ? -4.218 -17.963 27.053 1.00 94.19 439 VAL A O 1
ATOM 3530 N N . PRO A 1 440 ? -3.691 -15.824 27.554 1.00 93.69 440 PRO A N 1
ATOM 3531 C CA . PRO A 1 440 ? -4.951 -15.526 28.238 1.00 93.69 440 PRO A CA 1
ATOM 3532 C C . PRO A 1 440 ? -6.140 -15.639 27.287 1.00 93.69 440 PRO A C 1
ATOM 3534 O O . PRO A 1 440 ? -5.957 -15.713 26.072 1.00 93.69 440 PRO A O 1
ATOM 3537 N N . TYR A 1 441 ? -7.371 -15.627 27.788 1.00 93.38 441 TYR A N 1
ATOM 3538 C CA . TYR A 1 441 ? -8.522 -15.478 26.893 1.00 93.38 441 TYR A CA 1
ATOM 3539 C C . TYR A 1 441 ? -8.486 -14.123 26.168 1.00 93.38 441 TYR A C 1
ATOM 3541 O O . TYR A 1 441 ? -8.073 -13.112 26.728 1.00 93.38 441 TYR A O 1
ATOM 3549 N N . GLY A 1 442 ? -8.897 -14.117 24.901 1.00 92.44 442 GLY A N 1
ATOM 3550 C CA . GLY A 1 442 ? -8.940 -12.922 24.058 1.00 92.44 442 GLY A CA 1
ATOM 3551 C C . GLY A 1 442 ? -10.254 -12.833 23.292 1.00 92.44 442 GLY A C 1
ATOM 3552 O O . GLY A 1 442 ? -11.162 -13.623 23.542 1.00 92.44 442 GLY A O 1
ATOM 3553 N N . PHE A 1 443 ? -10.327 -11.892 22.356 1.00 94.00 443 PHE A N 1
ATOM 3554 C CA . PHE A 1 443 ? -11.506 -11.658 21.525 1.00 94.00 443 PHE A CA 1
ATOM 3555 C C . PHE A 1 443 ? -11.249 -12.143 20.095 1.00 94.00 443 PHE A C 1
ATOM 3557 O O . PHE A 1 443 ? -10.978 -13.328 19.879 1.00 94.00 443 PHE A O 1
ATOM 3564 N N . HIS A 1 444 ? -11.322 -11.252 19.105 1.00 94.62 444 HIS A N 1
ATOM 3565 C CA . HIS A 1 444 ? -11.254 -11.635 17.703 1.00 94.62 444 HIS A CA 1
ATOM 3566 C C . HIS A 1 444 ? -9.819 -11.928 17.258 1.00 94.62 444 HIS A C 1
ATOM 3568 O O . HIS A 1 444 ? -8.859 -11.221 17.582 1.00 94.62 444 HIS A O 1
ATOM 3574 N N . ALA A 1 445 ? -9.694 -12.994 16.474 1.00 93.56 445 ALA A N 1
ATOM 3575 C CA . ALA A 1 445 ? -8.475 -13.333 15.762 1.00 93.56 445 ALA A CA 1
ATOM 3576 C C . ALA A 1 445 ? -8.537 -12.859 14.307 1.00 93.56 445 ALA A C 1
ATOM 3578 O O . ALA A 1 445 ? -9.604 -12.539 13.791 1.00 93.56 445 ALA A O 1
ATOM 3579 N N . PHE A 1 446 ? -7.402 -12.837 13.629 1.00 93.31 446 PHE A N 1
ATOM 3580 C CA . PHE A 1 446 ? -7.288 -12.563 12.206 1.00 93.31 446 PHE A CA 1
ATOM 3581 C C . PHE A 1 446 ? -6.104 -13.356 11.644 1.00 93.31 446 PHE A C 1
ATOM 3583 O O . PHE A 1 446 ? -5.140 -13.619 12.362 1.00 93.31 446 PHE A O 1
ATOM 3590 N N . PHE A 1 447 ? -6.163 -13.753 10.373 1.00 92.62 447 PHE A N 1
ATOM 3591 C CA . PHE A 1 447 ? -5.044 -14.418 9.705 1.00 92.62 447 PHE A CA 1
ATOM 3592 C C . PHE A 1 447 ? -4.527 -13.535 8.573 1.00 92.62 447 PHE A C 1
ATOM 3594 O O . PHE A 1 447 ? -5.168 -13.386 7.534 1.00 92.62 447 PHE A O 1
ATOM 3601 N N . VAL A 1 448 ? -3.357 -12.931 8.770 1.00 90.25 448 VAL A N 1
ATOM 3602 C CA . VAL A 1 448 ? -2.715 -12.115 7.739 1.00 90.25 448 VAL A CA 1
ATOM 3603 C C . VAL A 1 448 ? -1.971 -13.051 6.793 1.00 90.25 448 VAL A C 1
ATOM 3605 O O . VAL A 1 448 ? -0.937 -13.614 7.150 1.00 90.25 448 VAL A O 1
ATOM 3608 N N . THR A 1 449 ? -2.497 -13.240 5.583 1.00 85.25 449 THR A N 1
ATOM 3609 C CA . THR A 1 449 ? -1.845 -14.109 4.592 1.00 85.25 449 THR A CA 1
ATOM 3610 C C . THR A 1 449 ? -0.521 -13.517 4.118 1.00 85.25 449 THR A C 1
ATOM 3612 O O . THR A 1 449 ? -0.349 -12.296 4.047 1.00 85.25 449 THR A O 1
ATOM 3615 N N . GLU A 1 450 ? 0.406 -14.380 3.706 1.00 77.12 450 GLU A N 1
ATOM 3616 C CA . GLU A 1 450 ? 1.658 -13.918 3.111 1.00 77.12 450 GLU A CA 1
ATOM 3617 C C . GLU A 1 450 ? 1.423 -13.093 1.831 1.00 77.12 450 GLU A C 1
ATOM 3619 O O . GLU A 1 450 ? 2.140 -12.131 1.581 1.00 77.12 450 GLU A O 1
ATOM 3624 N N . VAL A 1 451 ? 0.382 -13.405 1.048 1.00 65.56 451 VAL A N 1
ATOM 3625 C CA . VAL A 1 451 ? -0.004 -12.628 -0.144 1.00 65.56 451 VAL A CA 1
ATOM 3626 C C . VAL A 1 451 ? -0.409 -11.203 0.238 1.00 65.56 451 VAL A C 1
ATOM 3628 O O . VAL A 1 451 ? 0.050 -10.248 -0.390 1.00 65.56 451 VAL A O 1
ATOM 3631 N N . SER A 1 452 ? -1.199 -11.045 1.305 1.00 65.19 452 SER A N 1
ATOM 3632 C CA . SER A 1 452 ? -1.575 -9.733 1.842 1.00 65.19 452 SER A CA 1
ATOM 3633 C C . SER A 1 452 ? -0.340 -8.941 2.286 1.00 65.19 452 SER A C 1
ATOM 3635 O O . SER A 1 452 ? -0.214 -7.772 1.934 1.00 65.19 452 SER A O 1
ATOM 3637 N N . MET A 1 453 ? 0.626 -9.592 2.948 1.00 61.94 453 MET A N 1
ATOM 3638 C CA . MET A 1 453 ? 1.911 -8.976 3.326 1.00 61.94 453 MET A CA 1
ATOM 3639 C C . MET A 1 453 ? 2.799 -8.639 2.110 1.00 61.94 453 MET A C 1
ATOM 3641 O O . MET A 1 453 ? 3.590 -7.698 2.156 1.00 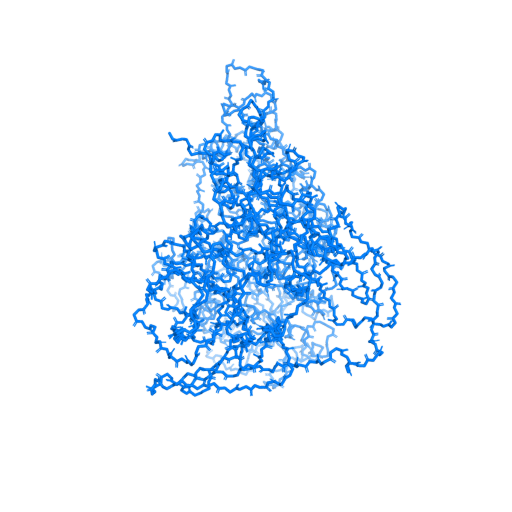61.94 453 MET A O 1
ATOM 3645 N N . LYS A 1 454 ? 2.682 -9.398 1.010 1.00 61.56 454 LYS A N 1
ATOM 3646 C CA . LYS A 1 454 ? 3.495 -9.271 -0.213 1.00 61.56 454 LYS A CA 1
ATOM 3647 C C . LYS A 1 454 ? 2.923 -8.292 -1.252 1.00 61.56 454 LYS A C 1
ATOM 3649 O O . LYS A 1 454 ? 3.664 -7.916 -2.158 1.00 61.56 454 LYS A O 1
ATOM 3654 N N . LYS A 1 455 ? 1.668 -7.823 -1.158 1.00 56.72 455 LYS A N 1
ATOM 3655 C CA . LYS A 1 455 ? 1.050 -6.927 -2.173 1.00 56.72 455 LYS A CA 1
ATOM 3656 C C . LYS A 1 455 ? 1.840 -5.619 -2.382 1.00 56.72 455 LYS A C 1
ATOM 3658 O O . LYS A 1 455 ? 1.936 -5.127 -3.508 1.00 56.72 455 LYS A O 1
ATOM 3663 N N . GLU A 1 456 ? 2.497 -5.107 -1.337 1.00 58.22 456 GLU A N 1
ATOM 3664 C CA . GLU A 1 456 ? 3.449 -3.987 -1.448 1.00 58.22 456 GLU A CA 1
ATOM 3665 C C . GLU A 1 456 ? 4.772 -4.381 -2.126 1.00 58.22 456 GLU A C 1
ATOM 3667 O O . GLU A 1 456 ? 5.287 -3.617 -2.949 1.00 58.22 456 GLU A O 1
ATOM 3672 N N . LYS A 1 457 ? 5.292 -5.589 -1.850 1.00 59.62 457 LYS A N 1
ATOM 3673 C CA . LYS A 1 457 ? 6.490 -6.136 -2.517 1.00 59.62 457 LYS A CA 1
ATOM 3674 C C . LYS A 1 457 ? 6.299 -6.266 -4.028 1.00 59.62 457 LYS A C 1
ATOM 3676 O O . LYS A 1 457 ? 7.262 -6.125 -4.772 1.00 59.62 457 LYS A O 1
ATOM 3681 N N . LEU A 1 458 ? 5.066 -6.503 -4.483 1.00 72.81 458 LEU A N 1
ATOM 3682 C CA . LEU A 1 458 ? 4.737 -6.722 -5.896 1.00 72.81 458 LEU A CA 1
ATOM 3683 C C . LEU A 1 458 ? 4.354 -5.445 -6.666 1.00 72.81 458 LEU A C 1
ATOM 3685 O O . LEU A 1 458 ? 3.858 -5.533 -7.789 1.00 72.81 458 LEU A O 1
ATOM 3689 N N . ILE A 1 459 ? 4.572 -4.256 -6.087 1.00 74.50 459 ILE A N 1
ATOM 3690 C CA . ILE A 1 459 ? 4.290 -2.952 -6.721 1.00 74.50 459 ILE A CA 1
ATOM 3691 C C . ILE A 1 459 ? 2.829 -2.884 -7.211 1.00 74.50 459 ILE A C 1
ATOM 3693 O O . ILE A 1 459 ? 2.551 -2.577 -8.367 1.00 74.50 459 ILE A O 1
ATOM 3697 N N . GLY A 1 460 ? 1.872 -3.238 -6.347 1.00 68.19 460 GLY A N 1
ATOM 3698 C CA . GLY A 1 460 ? 0.449 -3.219 -6.711 1.00 68.19 460 GLY A CA 1
ATOM 3699 C C . GLY A 1 460 ? 0.063 -4.247 -7.781 1.00 68.19 460 GLY A C 1
ATOM 3700 O O . GLY A 1 460 ? -0.906 -4.031 -8.495 1.00 68.19 460 GLY A O 1
ATOM 3701 N N . GLY A 1 461 ? 0.825 -5.340 -7.912 1.00 73.06 461 GLY A N 1
ATOM 3702 C CA . GLY A 1 461 ? 0.553 -6.439 -8.846 1.00 73.06 461 GLY A CA 1
ATOM 3703 C C . GLY A 1 461 ? 1.278 -6.344 -10.192 1.00 73.06 461 GLY A C 1
ATOM 3704 O O . GLY A 1 461 ? 1.131 -7.245 -11.014 1.00 73.06 461 GLY A O 1
ATOM 3705 N N . VAL A 1 462 ? 2.087 -5.300 -10.427 1.00 81.06 462 VAL A N 1
ATOM 3706 C CA . VAL A 1 462 ? 2.944 -5.214 -11.629 1.00 81.06 462 VAL A CA 1
ATOM 3707 C C . VAL A 1 462 ? 3.927 -6.385 -11.688 1.00 81.06 462 VAL A C 1
ATOM 3709 O O . VAL A 1 462 ? 4.184 -6.912 -12.770 1.00 81.06 462 VAL A O 1
ATOM 3712 N N . LEU A 1 463 ? 4.473 -6.799 -10.540 1.00 84.69 463 LEU A N 1
ATOM 3713 C CA . LEU A 1 463 ? 5.442 -7.891 -10.460 1.00 84.69 463 LEU A CA 1
ATOM 3714 C C . LEU A 1 463 ? 4.765 -9.241 -10.201 1.00 84.69 463 LEU A C 1
ATOM 3716 O O . LEU A 1 463 ? 3.848 -9.340 -9.386 1.00 84.69 463 LEU A O 1
ATOM 3720 N N . ALA A 1 464 ? 5.297 -10.289 -10.833 1.00 80.25 464 ALA A N 1
ATOM 3721 C CA . ALA A 1 464 ? 4.896 -11.668 -10.577 1.00 80.25 464 ALA A CA 1
ATOM 3722 C C . ALA A 1 464 ? 5.351 -12.146 -9.196 1.00 80.25 464 ALA A C 1
ATOM 3724 O O . ALA A 1 464 ? 6.496 -11.917 -8.794 1.00 80.25 464 ALA A O 1
ATOM 3725 N N . SER A 1 465 ? 4.504 -12.917 -8.518 1.00 71.75 465 SER A N 1
ATOM 3726 C CA . SER A 1 465 ? 4.965 -13.851 -7.490 1.00 71.75 465 SER A CA 1
ATOM 3727 C C . SER A 1 465 ? 5.652 -15.057 -8.142 1.00 71.75 465 SER A C 1
ATOM 3729 O O . SER A 1 465 ? 5.246 -15.482 -9.221 1.00 71.75 465 SER A O 1
ATOM 3731 N N . GLY A 1 466 ? 6.651 -15.645 -7.478 1.00 73.19 466 GLY A N 1
ATOM 3732 C CA . GLY A 1 466 ? 7.268 -16.911 -7.904 1.00 73.19 466 GLY A CA 1
ATOM 3733 C C . GLY A 1 466 ? 8.721 -16.819 -8.375 1.00 73.19 466 GLY A C 1
ATOM 3734 O O . GLY A 1 466 ? 9.338 -17.856 -8.592 1.00 73.19 466 GLY A O 1
ATOM 3735 N N . PHE A 1 467 ? 9.299 -15.618 -8.493 1.00 79.31 467 PHE A N 1
ATOM 3736 C CA . PHE A 1 467 ? 10.755 -15.495 -8.621 1.00 79.31 467 PHE A CA 1
ATOM 3737 C C . PHE A 1 467 ? 11.435 -15.911 -7.313 1.00 79.31 467 PHE A C 1
ATOM 3739 O O . PHE A 1 467 ? 10.954 -15.570 -6.232 1.00 79.31 467 PHE A O 1
ATOM 3746 N N . ASP A 1 468 ? 12.588 -16.571 -7.414 1.00 79.44 468 ASP A N 1
ATOM 3747 C CA . ASP A 1 468 ? 13.472 -16.785 -6.268 1.00 79.44 468 ASP A CA 1
ATOM 3748 C C . ASP A 1 468 ? 13.976 -15.429 -5.744 1.00 79.44 468 ASP A C 1
ATOM 3750 O O . ASP A 1 468 ? 14.695 -14.710 -6.447 1.00 79.44 468 ASP A O 1
ATOM 3754 N N . GLU A 1 469 ? 13.595 -15.077 -4.510 1.00 77.56 469 GLU A N 1
ATOM 3755 C CA . GLU A 1 469 ? 13.944 -13.794 -3.889 1.00 77.56 469 GLU A CA 1
ATOM 3756 C C . GLU A 1 469 ? 15.466 -13.602 -3.770 1.00 77.56 469 GLU A C 1
ATOM 3758 O O . GLU A 1 469 ? 15.950 -12.470 -3.824 1.00 77.56 469 GLU A O 1
ATOM 3763 N N . THR A 1 470 ? 16.235 -14.691 -3.661 1.00 80.56 470 THR A N 1
ATOM 3764 C CA . THR A 1 470 ? 17.695 -14.619 -3.510 1.00 80.56 470 THR A CA 1
ATOM 3765 C C . THR A 1 470 ? 18.410 -14.348 -4.834 1.00 80.56 470 THR A C 1
ATOM 3767 O O . THR A 1 470 ? 19.420 -13.640 -4.851 1.00 80.56 470 THR A O 1
ATOM 3770 N N . SER A 1 471 ? 17.857 -14.809 -5.961 1.00 84.56 471 SER A N 1
ATOM 3771 C CA . SER A 1 471 ? 18.402 -14.556 -7.303 1.00 84.56 471 SER A CA 1
ATOM 3772 C C . SER A 1 471 ? 18.376 -13.078 -7.716 1.00 84.56 471 SER A C 1
ATOM 3774 O O . SER A 1 471 ? 19.230 -12.630 -8.483 1.00 84.56 471 SER A O 1
ATOM 3776 N N . CYS A 1 472 ? 17.412 -12.305 -7.203 1.00 89.56 472 CYS A N 1
ATOM 3777 C CA . CYS A 1 472 ? 17.257 -10.885 -7.504 1.00 89.56 472 CYS A CA 1
ATOM 3778 C C . CYS A 1 472 ? 16.604 -10.133 -6.336 1.00 89.56 472 CYS A C 1
ATOM 3780 O O . CYS A 1 472 ? 15.402 -9.852 -6.333 1.00 89.56 472 CYS A O 1
ATOM 3782 N N . ILE A 1 473 ? 17.424 -9.745 -5.361 1.00 87.62 473 ILE A N 1
ATOM 3783 C CA . ILE A 1 473 ? 16.985 -9.114 -4.109 1.00 87.62 473 ILE A CA 1
ATOM 3784 C C . ILE A 1 473 ? 16.268 -7.784 -4.379 1.00 87.62 473 ILE A C 1
ATOM 3786 O O . ILE A 1 473 ? 15.255 -7.465 -3.753 1.00 87.62 473 ILE A O 1
ATOM 3790 N N . SER A 1 474 ? 16.758 -7.004 -5.347 1.00 90.69 474 SER A N 1
ATOM 3791 C CA . SER A 1 474 ? 16.204 -5.682 -5.662 1.00 90.69 474 SER A CA 1
ATOM 3792 C C . SER A 1 474 ? 14.725 -5.729 -6.064 1.00 90.69 474 SER A C 1
ATOM 3794 O O . SER A 1 474 ? 13.981 -4.792 -5.762 1.00 90.69 474 SER A O 1
ATOM 3796 N N . ARG A 1 475 ? 14.268 -6.827 -6.684 1.00 90.00 475 ARG A N 1
ATOM 3797 C CA . ARG A 1 475 ? 12.876 -7.013 -7.112 1.00 90.00 475 ARG A CA 1
ATOM 3798 C C . ARG A 1 475 ? 11.905 -6.875 -5.951 1.00 90.00 475 ARG A C 1
ATOM 3800 O O . ARG A 1 475 ? 10.917 -6.161 -6.076 1.00 90.00 475 ARG A O 1
ATOM 3807 N N . PHE A 1 476 ? 12.242 -7.482 -4.817 1.00 81.75 476 PHE A N 1
ATOM 3808 C CA . PHE A 1 476 ? 11.367 -7.556 -3.650 1.00 81.75 476 PHE A CA 1
ATOM 3809 C C . PHE A 1 476 ? 11.785 -6.639 -2.508 1.00 81.75 476 PHE A C 1
ATOM 3811 O O . PHE A 1 476 ? 10.969 -6.367 -1.640 1.00 81.75 476 PHE A O 1
ATOM 3818 N N . GLN A 1 477 ? 13.021 -6.132 -2.493 1.00 84.00 477 GLN A N 1
ATOM 3819 C CA . GLN A 1 477 ? 13.485 -5.214 -1.449 1.00 84.00 477 GLN A CA 1
ATOM 3820 C C . GLN A 1 477 ? 13.330 -3.739 -1.845 1.00 84.00 477 GLN A C 1
ATOM 3822 O O . GLN A 1 477 ? 13.283 -2.866 -0.979 1.00 84.00 477 GLN A O 1
ATOM 3827 N N . SER A 1 478 ? 13.229 -3.429 -3.143 1.00 85.38 478 SER A N 1
ATOM 3828 C CA . SER A 1 478 ? 13.213 -2.040 -3.621 1.00 85.38 478 SER A CA 1
ATOM 3829 C C . SER A 1 478 ? 12.086 -1.183 -3.049 1.00 85.38 478 SER A C 1
ATOM 3831 O O . SER A 1 478 ? 12.287 0.018 -2.865 1.00 85.38 478 SER A O 1
ATOM 3833 N N . HIS A 1 479 ? 10.926 -1.769 -2.735 1.00 82.75 479 HIS A N 1
ATOM 3834 C CA . HIS A 1 479 ? 9.803 -1.027 -2.156 1.00 82.75 479 HIS A CA 1
ATOM 3835 C C . HIS A 1 479 ? 10.140 -0.423 -0.780 1.00 82.75 479 HIS A C 1
ATOM 3837 O O . HIS A 1 479 ? 9.591 0.617 -0.441 1.00 82.75 479 HIS A O 1
ATOM 3843 N N . LEU A 1 480 ? 11.083 -1.004 -0.023 1.00 79.31 480 LEU A N 1
ATOM 3844 C CA . LEU A 1 480 ? 11.520 -0.481 1.281 1.00 79.31 480 LEU A CA 1
ATOM 3845 C C . LEU A 1 480 ? 12.301 0.836 1.168 1.00 79.31 480 LEU A C 1
ATOM 3847 O O . LEU A 1 480 ? 12.392 1.592 2.132 1.00 79.31 480 LEU A O 1
ATOM 3851 N N . TYR A 1 481 ? 12.882 1.095 -0.002 1.00 81.94 481 TYR A N 1
ATOM 3852 C CA . TYR A 1 481 ? 13.714 2.268 -0.278 1.00 81.94 481 TYR A CA 1
ATOM 3853 C C . TYR A 1 481 ? 12.946 3.362 -1.022 1.00 81.94 481 TYR A C 1
ATOM 3855 O O . TYR A 1 481 ? 13.397 4.505 -1.092 1.00 81.94 481 TYR A O 1
ATOM 3863 N N . ARG A 1 482 ? 11.796 3.016 -1.606 1.00 82.44 482 ARG A N 1
ATOM 3864 C CA . ARG A 1 482 ? 10.960 3.922 -2.391 1.00 82.44 482 ARG A CA 1
ATOM 3865 C C . ARG A 1 482 ? 9.835 4.478 -1.529 1.00 82.44 482 ARG A C 1
ATOM 3867 O O . ARG A 1 482 ? 9.333 3.825 -0.621 1.00 82.44 482 ARG A O 1
ATOM 3874 N N . LYS A 1 483 ? 9.395 5.691 -1.853 1.00 78.06 483 LYS A N 1
ATOM 3875 C CA . LYS A 1 483 ? 8.128 6.206 -1.332 1.00 78.06 483 LYS A CA 1
ATOM 3876 C C . LYS A 1 483 ? 6.961 5.438 -1.948 1.00 78.06 483 LYS A C 1
ATOM 3878 O O . LYS A 1 483 ? 7.065 4.944 -3.073 1.00 78.06 483 LYS A O 1
ATOM 3883 N N . ALA A 1 484 ? 5.851 5.369 -1.214 1.00 70.38 484 ALA A N 1
ATOM 3884 C CA . ALA A 1 484 ? 4.601 4.858 -1.755 1.00 70.38 484 ALA A CA 1
ATOM 3885 C C . ALA A 1 484 ? 4.238 5.647 -3.024 1.00 70.38 484 ALA A C 1
ATOM 3887 O O . ALA A 1 484 ? 4.232 6.879 -3.016 1.00 70.38 484 ALA A O 1
ATOM 3888 N N . SER A 1 485 ? 3.998 4.924 -4.118 1.00 74.75 485 SER A N 1
ATOM 3889 C CA . SER A 1 485 ? 3.623 5.529 -5.395 1.00 74.75 485 SER A CA 1
ATOM 3890 C C . SER A 1 485 ? 2.163 5.974 -5.369 1.00 74.75 485 SER A C 1
ATOM 3892 O O . SER A 1 485 ? 1.319 5.138 -5.026 1.00 74.75 485 SER A O 1
ATOM 3894 N N . PRO A 1 486 ? 1.845 7.210 -5.794 1.00 78.19 486 PRO A N 1
ATOM 3895 C CA . PRO A 1 486 ? 0.471 7.585 -6.105 1.00 78.19 486 PRO A CA 1
ATOM 3896 C C . PRO A 1 486 ? -0.016 6.959 -7.425 1.00 78.19 486 PRO A C 1
ATOM 3898 O O . PRO A 1 486 ? -1.206 6.717 -7.565 1.00 78.19 486 PRO A O 1
ATOM 3901 N N . HIS A 1 487 ? 0.891 6.641 -8.356 1.00 86.06 487 HIS A N 1
ATOM 3902 C CA . HIS A 1 487 ? 0.570 6.058 -9.662 1.00 86.06 487 HIS A CA 1
ATOM 3903 C C . HIS A 1 487 ? 0.376 4.546 -9.538 1.00 86.06 487 HIS A C 1
ATOM 3905 O O . HIS A 1 487 ? 1.336 3.814 -9.236 1.00 86.06 487 HIS A O 1
ATOM 3911 N N . LYS A 1 488 ? -0.860 4.080 -9.732 1.00 83.12 488 LYS A N 1
ATOM 3912 C CA . LYS A 1 488 ? -1.253 2.669 -9.610 1.00 83.12 488 LYS A CA 1
ATOM 3913 C C . LYS A 1 488 ? -1.418 2.037 -10.996 1.00 83.12 488 LYS A C 1
ATOM 3915 O O . LYS A 1 488 ? -2.005 2.661 -11.876 1.00 83.12 488 LYS A O 1
ATOM 3920 N N . PRO A 1 489 ? -0.932 0.800 -11.204 1.00 86.38 489 PRO A N 1
ATOM 3921 C CA . PRO A 1 489 ? -1.175 0.091 -12.456 1.00 86.38 489 PRO A CA 1
ATOM 3922 C C . PRO A 1 489 ? -2.672 -0.204 -12.620 1.00 86.38 489 PRO A C 1
ATOM 3924 O O . PRO A 1 489 ? -3.355 -0.530 -11.649 1.00 86.38 489 PRO A O 1
ATOM 3927 N N . SER A 1 490 ? -3.183 -0.159 -13.850 1.00 87.19 490 SER A N 1
ATOM 3928 C CA . SER A 1 490 ? -4.541 -0.640 -14.110 1.00 87.19 490 SER A CA 1
ATOM 3929 C C . SER A 1 490 ? -4.602 -2.174 -14.012 1.00 87.19 490 SER A C 1
ATOM 3931 O O . SER A 1 490 ? -3.629 -2.855 -14.366 1.00 87.19 490 SER A O 1
ATOM 3933 N N . PRO A 1 491 ? -5.750 -2.762 -13.625 1.00 82.75 491 PRO A N 1
ATOM 3934 C CA . PRO A 1 491 ? -5.948 -4.210 -13.706 1.00 82.75 491 PRO A CA 1
ATOM 3935 C C . PRO A 1 491 ? -5.702 -4.763 -15.117 1.00 82.75 491 PRO A C 1
ATOM 3937 O O . PRO A 1 491 ? -5.173 -5.862 -15.277 1.00 82.75 491 PRO A O 1
ATOM 3940 N N . TYR A 1 492 ? -6.026 -3.978 -16.150 1.00 85.50 492 TYR A N 1
ATOM 3941 C CA . TYR A 1 492 ? -5.829 -4.363 -17.545 1.00 85.50 492 TYR A CA 1
ATOM 3942 C C . TYR A 1 492 ? -4.347 -4.437 -17.940 1.00 85.50 492 TYR A C 1
ATOM 3944 O O . TYR A 1 492 ? -3.941 -5.361 -18.646 1.00 85.50 492 TYR A O 1
ATOM 3952 N N . LEU A 1 493 ? -3.512 -3.515 -17.448 1.00 92.56 493 LEU A N 1
ATOM 3953 C CA . LEU A 1 493 ? -2.059 -3.596 -17.608 1.00 92.56 493 LEU A CA 1
ATOM 3954 C C . LEU A 1 493 ? -1.507 -4.847 -16.929 1.00 92.56 493 LEU A C 1
ATOM 3956 O O . LEU A 1 493 ? -0.737 -5.573 -17.550 1.00 92.56 493 LEU A O 1
ATOM 3960 N N . ILE A 1 494 ? -1.920 -5.123 -15.688 1.00 88.56 494 ILE A N 1
ATOM 3961 C CA . ILE A 1 494 ? -1.491 -6.326 -14.962 1.00 88.56 494 ILE A CA 1
ATOM 3962 C C . ILE A 1 494 ? -1.832 -7.570 -15.786 1.00 88.56 494 ILE A C 1
ATOM 3964 O O . ILE A 1 494 ? -0.944 -8.378 -16.049 1.00 88.56 494 ILE A O 1
ATOM 3968 N N . TYR A 1 495 ? -3.073 -7.676 -16.265 1.00 85.31 495 TYR A N 1
ATOM 3969 C CA . TYR A 1 495 ? -3.524 -8.757 -17.143 1.00 85.31 495 TYR A CA 1
ATOM 3970 C C . TYR A 1 495 ? -2.648 -8.911 -18.399 1.00 85.31 495 TYR A C 1
ATOM 3972 O O . TYR A 1 495 ? -2.168 -10.009 -18.681 1.00 85.31 495 TYR A O 1
ATOM 3980 N N . LYS A 1 496 ? -2.359 -7.818 -19.122 1.00 91.88 496 LYS A N 1
ATOM 3981 C CA . LYS A 1 496 ? -1.475 -7.849 -20.303 1.00 91.88 496 LYS A CA 1
ATOM 3982 C C . LYS A 1 496 ? -0.059 -8.318 -19.959 1.00 91.88 496 LYS A C 1
ATOM 3984 O O . LYS A 1 496 ? 0.519 -9.083 -20.725 1.00 91.88 496 LYS A O 1
ATOM 3989 N N . LEU A 1 497 ? 0.490 -7.903 -18.814 1.00 93.75 497 LEU A N 1
ATOM 3990 C CA . LEU A 1 497 ? 1.809 -8.348 -18.356 1.00 93.75 497 LEU A CA 1
ATOM 3991 C C . LEU A 1 497 ? 1.820 -9.848 -18.025 1.00 93.75 497 LEU A C 1
ATOM 3993 O O . LEU A 1 497 ? 2.739 -10.539 -18.455 1.00 93.75 497 LEU A O 1
ATOM 3997 N N . ARG A 1 498 ? 0.789 -10.369 -17.340 1.00 92.44 498 ARG A N 1
ATOM 3998 C CA . ARG A 1 498 ? 0.657 -11.813 -17.059 1.00 92.44 498 ARG A CA 1
ATOM 3999 C C . ARG A 1 498 ? 0.592 -12.630 -18.356 1.00 92.44 498 ARG A C 1
ATOM 4001 O O . ARG A 1 498 ? 1.365 -13.565 -18.534 1.00 92.44 498 ARG A O 1
ATOM 4008 N N . ASN A 1 499 ? -0.260 -12.226 -19.299 1.00 88.62 499 ASN A N 1
ATOM 4009 C CA . ASN A 1 499 ? -0.373 -12.889 -20.603 1.00 88.62 499 ASN A CA 1
ATOM 4010 C C . ASN A 1 499 ? 0.944 -12.855 -21.387 1.00 88.62 499 ASN A C 1
ATOM 4012 O O . ASN A 1 499 ? 1.307 -13.817 -22.064 1.00 88.62 499 ASN A O 1
ATOM 4016 N N . TYR A 1 500 ? 1.664 -11.735 -21.313 1.00 96.06 500 TYR A N 1
ATOM 4017 C CA . TYR A 1 500 ? 2.962 -11.612 -21.956 1.00 96.06 500 TYR A CA 1
ATOM 4018 C C . TYR A 1 500 ? 3.991 -12.567 -21.336 1.00 96.06 500 TYR A C 1
ATOM 4020 O O . TYR A 1 500 ? 4.760 -13.193 -22.065 1.00 96.06 500 TYR A O 1
ATOM 4028 N N . GLU A 1 501 ? 4.014 -12.709 -20.009 1.00 92.50 501 GLU A N 1
ATOM 4029 C CA . GLU A 1 501 ? 4.880 -13.681 -19.335 1.00 92.50 501 GLU A CA 1
ATOM 4030 C C . GLU A 1 501 ? 4.575 -15.108 -19.807 1.00 92.50 501 GLU A C 1
ATOM 4032 O O . GLU A 1 501 ? 5.503 -15.819 -20.181 1.00 92.50 501 GLU A O 1
ATOM 4037 N N . GLU A 1 502 ? 3.301 -15.500 -19.909 1.00 91.12 502 GLU A N 1
ATOM 4038 C CA . GLU A 1 502 ? 2.904 -16.810 -20.449 1.00 91.12 502 GLU A CA 1
ATOM 4039 C C . GLU A 1 502 ? 3.368 -17.013 -21.899 1.00 91.12 502 GLU A C 1
ATOM 4041 O O . GLU A 1 502 ? 3.912 -18.068 -22.253 1.00 91.12 502 GLU A O 1
ATOM 4046 N N . LEU A 1 503 ? 3.201 -15.991 -22.748 1.00 93.81 503 LEU A N 1
ATOM 4047 C CA . LEU A 1 503 ? 3.717 -15.998 -24.115 1.00 93.81 503 LEU A CA 1
ATOM 4048 C C . LEU A 1 503 ? 5.233 -16.217 -24.113 1.00 93.81 503 LEU A C 1
ATOM 4050 O O . LEU A 1 503 ? 5.737 -17.048 -24.874 1.00 93.81 503 LEU A O 1
ATOM 4054 N N . HIS A 1 504 ? 5.954 -15.500 -23.257 1.00 96.12 504 HIS A N 1
ATOM 4055 C CA . HIS A 1 504 ? 7.403 -15.561 -23.187 1.00 96.12 504 HIS A CA 1
ATOM 4056 C C . HIS A 1 504 ? 7.904 -16.898 -22.623 1.00 96.12 504 HIS A C 1
ATOM 4058 O O . HIS A 1 504 ? 8.868 -17.447 -23.153 1.00 96.12 504 HIS A O 1
ATOM 4064 N N . THR A 1 505 ? 7.245 -17.477 -21.620 1.00 93.44 505 THR A N 1
ATOM 4065 C CA . THR A 1 505 ? 7.561 -18.819 -21.107 1.00 93.44 505 THR A CA 1
ATOM 4066 C C . THR A 1 505 ? 7.341 -19.887 -22.180 1.00 93.44 505 THR A C 1
ATOM 4068 O O . THR A 1 505 ? 8.132 -20.820 -22.303 1.00 93.44 505 THR A O 1
ATOM 4071 N N . ARG A 1 506 ? 6.298 -19.747 -23.007 1.00 93.38 506 ARG A N 1
ATOM 4072 C CA . ARG A 1 506 ? 5.988 -20.705 -24.077 1.00 93.38 506 ARG A CA 1
ATOM 4073 C C . ARG A 1 506 ? 6.910 -20.583 -25.293 1.00 93.38 506 ARG A C 1
ATOM 4075 O O . ARG A 1 506 ? 7.285 -21.600 -25.872 1.00 93.38 506 ARG A O 1
ATOM 4082 N N . CYS A 1 507 ? 7.216 -19.357 -25.715 1.00 95.56 507 CYS A N 1
ATOM 4083 C CA . CYS A 1 507 ? 7.863 -19.053 -26.996 1.00 95.56 507 CYS A CA 1
ATOM 4084 C C . CYS A 1 507 ? 9.300 -18.518 -26.866 1.00 95.56 507 CYS A C 1
ATOM 4086 O O . CYS A 1 507 ? 9.948 -18.279 -27.888 1.00 95.56 507 CYS A O 1
ATOM 4088 N N . GLY A 1 508 ? 9.788 -18.296 -25.645 1.00 95.12 508 GLY A N 1
ATOM 4089 C CA . GLY A 1 508 ? 11.102 -17.727 -25.362 1.00 95.12 508 GLY A CA 1
ATOM 4090 C C . GLY A 1 508 ? 12.269 -18.655 -25.710 1.00 95.12 508 GLY A C 1
ATOM 4091 O O . GLY A 1 508 ? 12.065 -19.801 -26.127 1.00 95.12 508 GLY A O 1
ATOM 4092 N N . PRO A 1 509 ? 13.513 -18.175 -25.551 1.00 93.88 509 PRO A N 1
ATOM 4093 C CA . PRO A 1 509 ? 14.712 -18.955 -25.834 1.00 93.88 509 PRO A CA 1
ATOM 4094 C C . PRO A 1 509 ? 14.727 -20.303 -25.105 1.00 93.88 509 PRO A C 1
ATOM 4096 O O . PRO A 1 509 ? 14.161 -20.444 -24.026 1.00 93.88 509 PRO A O 1
ATOM 4099 N N . ASN A 1 510 ? 15.405 -21.295 -25.688 1.00 90.31 510 ASN A N 1
ATOM 4100 C CA . ASN A 1 510 ? 15.530 -22.667 -25.162 1.00 90.31 510 ASN A CA 1
ATOM 4101 C C . ASN A 1 510 ? 14.227 -23.493 -25.122 1.00 90.31 510 ASN A C 1
ATOM 4103 O O . ASN A 1 510 ? 14.240 -24.640 -24.676 1.00 90.31 510 ASN A O 1
ATOM 4107 N N . THR A 1 511 ? 13.113 -22.967 -25.634 1.00 93.81 511 THR A N 1
ATOM 4108 C CA . THR A 1 511 ? 11.867 -23.728 -25.797 1.00 93.81 511 THR A CA 1
ATOM 4109 C C . THR A 1 511 ? 11.820 -24.454 -27.145 1.00 93.81 511 THR A C 1
ATOM 4111 O O . THR A 1 511 ? 12.401 -24.016 -28.141 1.00 93.81 511 THR A O 1
ATOM 4114 N N . ARG A 1 512 ? 11.047 -25.549 -27.224 1.00 91.94 512 ARG A N 1
ATOM 4115 C CA . ARG A 1 512 ? 10.796 -26.249 -28.502 1.00 91.94 512 ARG A CA 1
ATOM 4116 C C . ARG A 1 512 ? 10.110 -25.342 -29.530 1.00 91.94 512 ARG A C 1
ATOM 4118 O O . ARG A 1 512 ? 10.389 -25.445 -30.724 1.00 91.94 512 ARG A O 1
ATOM 4125 N N . ALA A 1 513 ? 9.221 -24.460 -29.067 1.00 92.62 513 ALA A N 1
ATOM 4126 C CA . ALA A 1 513 ? 8.503 -23.518 -29.918 1.00 92.62 513 ALA A CA 1
ATOM 4127 C C . ALA A 1 513 ? 9.452 -22.492 -30.558 1.00 92.62 513 ALA A C 1
ATOM 4129 O O . ALA A 1 513 ? 9.325 -22.220 -31.755 1.00 92.62 513 ALA A O 1
ATOM 4130 N N . TYR A 1 514 ? 10.442 -21.999 -29.805 1.00 93.94 514 TYR A N 1
ATOM 4131 C CA . TYR A 1 514 ? 11.493 -21.125 -30.326 1.00 93.94 514 TYR A CA 1
ATOM 4132 C C . TYR A 1 514 ? 12.320 -21.792 -31.417 1.00 93.94 514 TYR A C 1
ATOM 4134 O O . TYR A 1 514 ? 12.403 -21.262 -32.525 1.00 93.94 514 TYR A O 1
ATOM 4142 N N . THR A 1 515 ? 12.870 -22.980 -31.152 1.00 92.12 515 THR A N 1
ATOM 4143 C CA . THR A 1 515 ? 13.688 -23.704 -32.136 1.00 92.12 515 THR A CA 1
ATOM 4144 C C . THR A 1 515 ? 12.912 -23.967 -33.425 1.00 92.12 515 THR A C 1
ATOM 4146 O O . THR A 1 515 ? 13.415 -23.693 -34.513 1.00 92.12 515 THR A O 1
ATOM 4149 N N . ARG A 1 516 ? 11.657 -24.426 -33.314 1.00 90.50 516 ARG A N 1
ATOM 4150 C CA . ARG A 1 516 ? 10.791 -24.689 -34.472 1.00 90.50 516 ARG A CA 1
ATOM 4151 C C . ARG A 1 516 ? 10.490 -23.420 -35.269 1.00 90.50 516 ARG A C 1
ATOM 4153 O O . ARG A 1 516 ? 10.532 -23.457 -36.495 1.00 90.50 516 ARG A O 1
ATOM 4160 N N . SER A 1 517 ? 10.175 -22.320 -34.587 1.00 91.75 517 SER A N 1
ATOM 4161 C CA . SER A 1 517 ? 9.847 -21.054 -35.250 1.00 91.75 517 SER A CA 1
ATOM 4162 C C . SER A 1 517 ? 11.077 -20.464 -35.946 1.00 91.75 517 SER A C 1
ATOM 4164 O O . SER A 1 517 ? 10.990 -20.092 -37.111 1.00 91.75 517 SER A O 1
ATOM 4166 N N . MET A 1 518 ? 12.243 -20.459 -35.289 1.00 91.31 518 MET A N 1
ATOM 4167 C CA . MET A 1 518 ? 13.493 -19.966 -35.882 1.00 91.31 518 MET A CA 1
ATOM 4168 C C . MET A 1 518 ? 13.928 -20.774 -37.111 1.00 91.31 518 MET A C 1
ATOM 4170 O O . MET A 1 518 ? 14.334 -20.171 -38.100 1.00 91.31 518 MET A O 1
ATOM 4174 N N . MET A 1 519 ? 13.796 -22.108 -37.097 1.00 89.06 519 MET A N 1
ATOM 4175 C CA . MET A 1 519 ? 14.093 -22.945 -38.273 1.00 89.06 519 MET A CA 1
ATOM 4176 C C . MET A 1 519 ? 13.242 -22.556 -39.489 1.00 89.06 519 MET A C 1
ATOM 4178 O O . MET A 1 519 ? 13.771 -22.395 -40.585 1.00 89.06 519 MET A O 1
ATOM 4182 N N . LYS A 1 520 ? 11.936 -22.343 -39.292 1.00 86.56 520 LYS A N 1
ATOM 4183 C CA . LYS A 1 520 ? 11.025 -21.923 -40.369 1.00 86.56 520 LYS A CA 1
ATOM 4184 C C . LYS A 1 520 ? 11.345 -20.536 -40.914 1.00 86.56 520 LYS A C 1
ATOM 4186 O O . LYS A 1 520 ? 11.318 -20.334 -42.123 1.00 86.56 520 LYS A O 1
ATOM 4191 N N . ILE A 1 521 ? 11.674 -19.598 -40.024 1.00 88.62 521 ILE A N 1
ATOM 4192 C CA . ILE A 1 521 ? 12.033 -18.226 -40.399 1.00 88.62 521 ILE A CA 1
ATOM 4193 C C . ILE A 1 521 ? 13.289 -18.218 -41.278 1.00 88.62 521 ILE A C 1
ATOM 4195 O O . ILE A 1 521 ? 13.309 -17.521 -42.292 1.00 88.62 521 ILE A O 1
ATOM 4199 N N . VAL A 1 522 ? 14.303 -19.015 -40.921 1.00 88.06 522 VAL A N 1
ATOM 4200 C CA . VAL A 1 522 ? 15.546 -19.163 -41.699 1.00 88.06 522 VAL A CA 1
ATOM 4201 C C . VAL A 1 522 ? 15.292 -19.799 -43.068 1.00 88.06 522 VAL A C 1
ATOM 4203 O O . VAL A 1 522 ? 15.913 -19.384 -44.040 1.00 88.06 522 VAL A O 1
ATOM 4206 N N . ASN A 1 523 ? 14.354 -20.744 -43.164 1.00 84.75 523 ASN A N 1
ATOM 4207 C CA . ASN A 1 523 ? 13.974 -21.386 -44.427 1.00 84.75 523 ASN A CA 1
ATOM 4208 C C . ASN A 1 523 ? 12.972 -20.567 -45.268 1.00 84.75 523 ASN A C 1
ATOM 4210 O O . ASN A 1 523 ? 12.509 -21.056 -46.295 1.00 84.75 523 ASN A O 1
ATOM 4214 N N . SER A 1 524 ? 12.613 -19.350 -44.839 1.00 76.88 524 SER A N 1
ATOM 4215 C CA . SER A 1 524 ? 11.642 -18.474 -45.517 1.00 76.88 524 SER A CA 1
ATOM 4216 C C . SER A 1 524 ? 10.256 -19.103 -45.746 1.00 76.88 524 SER A C 1
ATOM 4218 O O . SER A 1 524 ? 9.541 -18.729 -46.672 1.00 76.88 524 SER A O 1
ATOM 4220 N N . GLU A 1 525 ? 9.829 -20.029 -44.882 1.00 67.25 525 GLU A N 1
ATOM 4221 C CA . GLU A 1 525 ? 8.488 -20.621 -44.947 1.00 67.25 525 GLU A CA 1
ATOM 4222 C C . GLU A 1 525 ? 7.448 -19.672 -44.326 1.00 67.25 525 GLU A C 1
ATOM 4224 O O . GLU A 1 525 ? 7.305 -19.614 -43.103 1.00 67.25 525 GLU A O 1
ATOM 4229 N N . ASN A 1 526 ? 6.693 -18.947 -45.160 1.00 58.69 526 ASN A N 1
ATOM 4230 C CA . ASN A 1 526 ? 5.705 -17.951 -44.713 1.00 58.69 526 ASN A CA 1
ATOM 4231 C C . ASN A 1 526 ? 4.270 -18.494 -44.552 1.00 58.69 526 ASN A C 1
ATOM 4233 O O . ASN A 1 526 ? 3.327 -17.735 -44.330 1.00 58.69 526 ASN A O 1
ATOM 4237 N N . ASN A 1 527 ? 4.082 -19.815 -44.640 1.00 51.94 527 ASN A N 1
ATOM 4238 C CA . ASN A 1 527 ? 2.758 -20.430 -44.564 1.00 51.94 527 ASN A CA 1
ATOM 4239 C C . ASN A 1 527 ? 2.132 -20.189 -43.184 1.00 51.94 527 ASN A C 1
ATOM 4241 O O . ASN A 1 527 ? 2.629 -20.723 -42.186 1.00 51.94 527 ASN A O 1
ATOM 4245 N N . GLY A 1 528 ? 1.041 -19.411 -43.161 1.00 51.00 528 GLY A N 1
ATOM 4246 C CA . GLY A 1 528 ? 0.249 -18.962 -42.006 1.00 51.00 528 GLY A CA 1
ATOM 4247 C C . GLY A 1 528 ? -0.351 -20.082 -41.150 1.00 51.00 528 GLY A C 1
ATOM 4248 O O . GLY A 1 528 ? -1.561 -20.196 -40.991 1.00 51.00 528 GLY A O 1
ATOM 4249 N N . ASN A 1 529 ? 0.507 -20.924 -40.584 1.00 50.78 529 ASN A N 1
ATOM 4250 C CA . ASN A 1 529 ? 0.133 -22.040 -39.739 1.00 50.78 529 ASN A CA 1
ATOM 4251 C C . ASN A 1 529 ? -0.191 -21.556 -38.325 1.00 50.78 529 ASN A C 1
ATOM 4253 O O . ASN A 1 529 ? 0.631 -20.916 -37.662 1.00 50.78 529 ASN A O 1
ATOM 4257 N N . ALA A 1 530 ? -1.364 -21.959 -37.836 1.00 50.75 530 ALA A N 1
ATOM 4258 C CA . ALA A 1 530 ? -1.727 -21.870 -36.431 1.00 50.75 530 ALA A CA 1
ATOM 4259 C C . ALA A 1 530 ? -0.629 -22.522 -35.561 1.00 50.75 530 ALA A C 1
ATOM 4261 O O . ALA A 1 530 ? -0.303 -23.698 -35.731 1.00 50.75 530 ALA A O 1
ATOM 4262 N N . GLY A 1 531 ? -0.028 -21.744 -34.651 1.00 61.44 531 GLY A N 1
ATOM 4263 C CA . GLY A 1 531 ? 0.955 -22.228 -33.669 1.00 61.44 531 GLY A CA 1
ATOM 4264 C C . GLY A 1 531 ? 2.414 -21.778 -33.848 1.00 61.44 531 GLY A C 1
ATOM 4265 O O . GLY A 1 531 ? 3.271 -22.285 -33.125 1.00 61.44 531 GLY A O 1
ATOM 4266 N N . MET A 1 532 ? 2.730 -20.856 -34.769 1.00 79.81 532 MET A N 1
ATOM 4267 C CA . MET A 1 532 ? 4.071 -20.248 -34.870 1.00 79.81 532 MET A CA 1
ATOM 4268 C C . MET A 1 532 ? 4.197 -18.994 -33.987 1.00 79.81 532 MET A C 1
ATOM 4270 O O . MET A 1 532 ? 3.301 -18.152 -33.977 1.00 79.81 532 MET A O 1
ATOM 4274 N N . CYS A 1 533 ? 5.306 -18.861 -33.254 1.00 91.88 533 CYS A N 1
ATOM 4275 C CA . CYS A 1 533 ? 5.571 -17.694 -32.409 1.00 91.88 533 CYS A CA 1
ATOM 4276 C C . CYS A 1 533 ? 6.174 -16.545 -33.237 1.00 91.88 533 CYS A C 1
ATOM 4278 O O . CYS A 1 533 ? 6.968 -16.785 -34.150 1.00 91.88 533 CYS A O 1
ATOM 4280 N N . LYS A 1 534 ? 5.832 -15.300 -32.890 1.00 94.88 534 LYS A N 1
ATOM 4281 C CA . LYS A 1 534 ? 6.395 -14.085 -33.496 1.00 94.88 534 LYS A CA 1
ATOM 4282 C C . LYS A 1 534 ? 7.410 -13.437 -32.559 1.00 94.88 534 LYS A C 1
ATOM 4284 O O . LYS A 1 534 ? 7.262 -13.489 -31.338 1.00 94.88 534 LYS A O 1
ATOM 4289 N N . TYR A 1 535 ? 8.425 -12.803 -33.134 1.00 97.00 535 TYR A N 1
ATOM 4290 C CA . TYR A 1 535 ? 9.580 -12.292 -32.401 1.00 97.00 535 TYR A CA 1
ATOM 4291 C C . TYR A 1 535 ? 9.876 -10.838 -32.750 1.00 97.00 535 TYR A C 1
ATOM 4293 O O . TYR A 1 535 ? 9.672 -10.395 -33.885 1.00 97.00 535 TYR A O 1
ATOM 4301 N N . LEU A 1 536 ? 10.382 -10.116 -31.755 1.00 97.94 536 LEU A N 1
ATOM 4302 C CA . LEU A 1 536 ? 10.886 -8.757 -31.871 1.00 97.94 536 LEU A CA 1
ATOM 4303 C C . LEU A 1 536 ? 12.256 -8.680 -31.195 1.00 97.94 536 LEU A C 1
ATOM 4305 O O . LEU A 1 536 ? 12.371 -8.765 -29.974 1.00 97.94 536 LEU A O 1
ATOM 4309 N N . VAL A 1 537 ? 13.306 -8.525 -31.993 1.00 97.88 537 VAL A N 1
ATOM 4310 C CA . VAL A 1 537 ? 14.681 -8.399 -31.512 1.00 97.88 537 VAL A CA 1
ATOM 4311 C C . VAL A 1 537 ? 15.019 -6.923 -31.344 1.00 97.88 537 VAL A C 1
ATOM 4313 O O . VAL A 1 537 ? 15.104 -6.188 -32.324 1.00 97.88 537 VAL A O 1
ATOM 4316 N N . CYS A 1 538 ? 15.244 -6.495 -30.106 1.00 96.88 538 CYS A N 1
ATOM 4317 C CA . CYS A 1 538 ? 15.698 -5.152 -29.770 1.00 96.88 538 CYS A CA 1
ATOM 4318 C C . CYS A 1 538 ? 17.228 -5.077 -29.845 1.00 96.88 538 CYS A C 1
ATOM 4320 O O . CYS A 1 538 ? 17.940 -5.817 -29.156 1.00 96.88 538 CYS A O 1
ATOM 4322 N N . VAL A 1 539 ? 17.737 -4.151 -30.658 1.00 95.00 539 VAL A N 1
ATOM 4323 C CA . VAL A 1 539 ? 19.157 -3.791 -30.749 1.00 95.00 539 VAL A CA 1
ATOM 4324 C C . VAL A 1 539 ? 19.322 -2.355 -30.239 1.00 95.00 539 VAL A C 1
ATOM 4326 O O . VAL A 1 539 ? 19.356 -1.410 -31.036 1.00 95.00 539 VAL A O 1
ATOM 4329 N N . PRO A 1 540 ? 19.384 -2.161 -28.911 1.00 92.56 540 PRO A N 1
ATOM 4330 C CA . PRO A 1 540 ? 19.538 -0.839 -28.329 1.00 92.56 540 PRO A CA 1
ATOM 4331 C C . PRO A 1 540 ? 20.975 -0.329 -28.516 1.00 92.56 540 PRO A C 1
ATOM 4333 O O . PRO A 1 540 ? 21.943 -1.089 -28.448 1.00 92.56 540 PRO A O 1
ATOM 4336 N N . VAL A 1 541 ? 21.133 0.972 -28.754 1.00 90.81 541 VAL A N 1
ATOM 4337 C CA . VAL A 1 541 ? 22.422 1.599 -29.108 1.00 90.81 541 VAL A CA 1
ATOM 4338 C C . VAL A 1 541 ? 22.679 2.893 -28.328 1.00 90.81 541 VAL A C 1
ATOM 4340 O O . VAL A 1 541 ? 21.798 3.400 -27.638 1.00 90.81 541 VAL A O 1
ATOM 4343 N N . ASN A 1 542 ? 23.907 3.420 -28.420 1.00 89.56 542 ASN A N 1
ATOM 4344 C CA . ASN A 1 542 ? 24.437 4.550 -27.637 1.00 89.56 542 ASN A CA 1
ATOM 4345 C C . ASN A 1 542 ? 24.548 4.244 -26.127 1.00 89.56 542 ASN A C 1
ATOM 4347 O O . ASN A 1 542 ? 24.773 3.097 -25.744 1.00 89.56 542 ASN A O 1
ATOM 4351 N N . GLY A 1 543 ? 24.503 5.270 -25.268 1.00 88.81 543 GLY A N 1
ATOM 4352 C CA . GLY A 1 543 ? 24.685 5.131 -23.817 1.00 88.81 543 GLY A CA 1
ATOM 4353 C C . GLY A 1 543 ? 23.522 4.430 -23.105 1.00 88.81 543 GLY A C 1
ATOM 4354 O O . GLY A 1 543 ? 22.422 4.338 -23.644 1.00 88.81 543 GLY A O 1
ATOM 4355 N N . LEU A 1 544 ? 23.761 3.976 -21.870 1.00 93.00 544 LEU A N 1
ATOM 4356 C CA . LEU A 1 544 ? 22.823 3.156 -21.089 1.00 93.00 544 LEU A CA 1
ATOM 4357 C C . LEU A 1 544 ? 21.412 3.764 -20.968 1.00 93.00 544 LEU A C 1
ATOM 4359 O O . LEU A 1 544 ? 20.435 3.043 -21.149 1.00 93.00 544 LEU A O 1
ATOM 4363 N N . GLY A 1 545 ? 21.293 5.081 -20.758 1.00 95.00 545 GLY A N 1
ATOM 4364 C CA . GLY A 1 545 ? 19.993 5.766 -20.704 1.00 95.00 545 GLY A CA 1
ATOM 4365 C C . GLY A 1 545 ? 19.162 5.596 -21.983 1.00 95.00 545 GLY A C 1
ATOM 4366 O O . GLY A 1 545 ? 17.991 5.231 -21.909 1.00 95.00 545 GLY A O 1
ATOM 4367 N N . ASN A 1 546 ? 19.784 5.754 -23.160 1.00 95.19 546 ASN A N 1
ATOM 4368 C CA . ASN A 1 546 ? 19.131 5.546 -24.463 1.00 95.19 546 ASN A CA 1
ATOM 4369 C C . ASN A 1 546 ? 18.678 4.095 -24.640 1.00 95.19 546 ASN A C 1
ATOM 4371 O O . ASN A 1 546 ? 17.609 3.824 -25.182 1.00 95.19 546 ASN A O 1
ATOM 4375 N N . GLN A 1 547 ? 19.493 3.153 -24.168 1.00 95.31 547 GLN A N 1
ATOM 4376 C CA . GLN A 1 547 ? 19.174 1.735 -24.267 1.00 95.31 547 GLN A CA 1
ATOM 4377 C C . GLN A 1 547 ? 17.959 1.378 -23.417 1.00 95.31 547 GLN A C 1
ATOM 4379 O O . GLN A 1 547 ? 17.062 0.703 -23.905 1.00 95.31 547 GLN A O 1
ATOM 4384 N N . MET A 1 548 ? 17.888 1.868 -22.180 1.00 97.62 548 MET A N 1
ATOM 4385 C CA . MET A 1 548 ? 16.772 1.586 -21.277 1.00 97.62 548 MET A CA 1
ATOM 4386 C C . MET A 1 548 ? 15.442 2.151 -21.791 1.00 97.62 548 MET A C 1
ATOM 4388 O O . MET A 1 548 ? 14.447 1.429 -21.821 1.00 97.62 548 MET A O 1
ATOM 4392 N N . ILE A 1 549 ? 15.419 3.407 -22.253 1.00 97.88 549 ILE A N 1
ATOM 4393 C CA . ILE A 1 549 ? 14.202 3.996 -22.840 1.00 97.88 549 ILE A CA 1
ATOM 4394 C C . ILE A 1 549 ? 13.777 3.271 -24.124 1.00 97.88 549 ILE A C 1
ATOM 4396 O O . ILE A 1 549 ? 12.595 2.987 -24.304 1.00 97.88 549 ILE A O 1
ATOM 4400 N N . SER A 1 550 ? 14.735 2.877 -24.968 1.00 97.19 550 SER A N 1
ATOM 4401 C CA . SER A 1 550 ? 14.481 2.122 -26.200 1.00 97.19 550 SER A CA 1
ATOM 4402 C C . SER A 1 550 ? 13.948 0.712 -25.916 1.00 97.19 550 SER A C 1
ATOM 4404 O O . SER A 1 550 ? 12.973 0.283 -26.535 1.00 97.19 550 SER A O 1
ATOM 4406 N N . ILE A 1 551 ? 14.510 0.005 -24.928 1.00 98.19 551 ILE A N 1
ATOM 4407 C CA . ILE A 1 551 ? 14.032 -1.319 -24.499 1.00 98.19 551 ILE A CA 1
ATOM 4408 C C . ILE A 1 551 ? 12.597 -1.225 -23.973 1.00 98.19 551 ILE A C 1
ATOM 4410 O O . ILE A 1 551 ? 11.764 -2.032 -24.374 1.00 98.19 551 ILE A O 1
ATOM 4414 N N . ALA A 1 552 ? 12.282 -0.238 -23.127 1.00 98.38 552 ALA A N 1
ATOM 4415 C CA . ALA A 1 552 ? 10.926 -0.058 -22.606 1.00 98.38 552 ALA A CA 1
ATOM 4416 C C . ALA A 1 552 ? 9.908 0.247 -23.721 1.00 98.38 552 ALA A C 1
ATOM 4418 O O . ALA A 1 552 ? 8.832 -0.350 -23.751 1.00 98.38 552 ALA A O 1
ATOM 4419 N N . ALA A 1 553 ? 10.266 1.113 -24.677 1.00 98.25 553 ALA A N 1
ATOM 4420 C CA . ALA A 1 553 ? 9.428 1.408 -25.841 1.00 98.25 553 ALA A CA 1
ATOM 4421 C C . ALA A 1 553 ? 9.214 0.168 -26.729 1.00 98.25 553 ALA A C 1
ATOM 4423 O O . ALA A 1 553 ? 8.094 -0.130 -27.145 1.00 98.25 553 ALA A O 1
ATOM 4424 N N . THR A 1 554 ? 10.282 -0.600 -26.960 1.00 98.31 554 THR A N 1
ATOM 4425 C CA . THR A 1 554 ? 10.237 -1.845 -27.740 1.00 98.31 554 THR A CA 1
ATOM 4426 C C . THR A 1 554 ? 9.418 -2.921 -27.032 1.00 98.31 554 THR A C 1
ATOM 4428 O O . THR A 1 554 ? 8.702 -3.671 -27.687 1.00 98.31 554 THR A O 1
ATOM 4431 N N . PHE A 1 555 ? 9.472 -2.981 -25.701 1.00 98.62 555 PHE A N 1
ATOM 4432 C CA . PHE A 1 555 ? 8.659 -3.893 -24.904 1.00 98.62 555 PHE A CA 1
ATOM 4433 C C . PHE A 1 555 ? 7.167 -3.582 -25.015 1.00 98.62 555 PHE A C 1
ATOM 4435 O O . PHE A 1 555 ? 6.384 -4.495 -25.261 1.00 98.62 555 PHE A O 1
ATOM 4442 N N . LEU A 1 556 ? 6.767 -2.310 -24.909 1.00 98.50 556 LEU A N 1
ATOM 4443 C CA . LEU A 1 556 ? 5.367 -1.937 -25.118 1.00 98.50 556 LEU A CA 1
ATOM 4444 C C . LEU A 1 556 ? 4.891 -2.350 -26.515 1.00 98.50 556 LEU A C 1
ATOM 4446 O O . LEU A 1 556 ? 3.828 -2.948 -26.656 1.00 98.50 556 LEU A O 1
ATOM 4450 N N . TYR A 1 557 ? 5.707 -2.097 -27.538 1.00 98.25 557 TYR A N 1
ATOM 4451 C CA . TYR A 1 557 ? 5.406 -2.530 -28.899 1.00 98.25 557 TYR A CA 1
ATOM 4452 C C . TYR A 1 557 ? 5.297 -4.063 -29.022 1.00 98.25 557 TYR A C 1
ATOM 4454 O O . TYR A 1 557 ? 4.413 -4.561 -29.716 1.00 98.25 557 TYR A O 1
ATOM 4462 N N . ALA A 1 558 ? 6.129 -4.824 -28.303 1.00 98.25 558 ALA A N 1
ATOM 4463 C CA . ALA A 1 558 ? 6.044 -6.284 -28.239 1.00 98.25 558 ALA A CA 1
ATOM 4464 C C . ALA A 1 558 ? 4.710 -6.761 -27.639 1.00 98.25 558 ALA A C 1
ATOM 4466 O O . ALA A 1 558 ? 4.072 -7.650 -28.200 1.00 98.25 558 ALA A O 1
ATOM 4467 N N . VAL A 1 559 ? 4.265 -6.134 -26.543 1.00 97.81 559 VAL A N 1
ATOM 4468 C CA . VAL A 1 559 ? 2.980 -6.427 -25.883 1.00 97.81 559 VAL A CA 1
ATOM 4469 C C . VAL A 1 559 ? 1.795 -6.095 -26.793 1.00 97.81 559 VAL A C 1
ATOM 4471 O O . VAL A 1 559 ? 0.842 -6.862 -26.852 1.00 97.81 559 VAL A O 1
ATOM 4474 N N . LEU A 1 560 ? 1.851 -4.982 -27.529 1.00 97.06 560 LEU A N 1
ATOM 4475 C CA . LEU A 1 560 ? 0.779 -4.565 -28.445 1.00 97.06 560 LEU A CA 1
ATOM 4476 C C . LEU A 1 560 ? 0.681 -5.426 -29.710 1.00 97.06 560 LEU A C 1
ATOM 4478 O O . LEU A 1 560 ? -0.355 -5.427 -30.366 1.00 97.06 560 LEU A O 1
ATOM 4482 N N . THR A 1 561 ? 1.754 -6.134 -30.068 1.00 96.06 561 THR A N 1
ATOM 4483 C CA . THR A 1 561 ? 1.833 -6.936 -31.299 1.00 96.06 561 THR A CA 1
ATOM 4484 C C . THR A 1 561 ? 1.931 -8.442 -31.046 1.00 96.06 561 THR A C 1
ATOM 4486 O O . THR A 1 561 ? 2.160 -9.201 -31.992 1.00 96.06 561 THR A O 1
ATOM 4489 N N . ASP A 1 562 ? 1.762 -8.878 -29.792 1.00 95.44 562 ASP A N 1
ATOM 4490 C CA . ASP A 1 562 ? 1.875 -10.272 -29.341 1.00 95.44 562 ASP A CA 1
ATOM 4491 C C . ASP A 1 562 ? 3.190 -10.947 -29.785 1.00 95.44 562 ASP A C 1
ATOM 4493 O O . ASP A 1 562 ? 3.219 -12.080 -30.281 1.00 95.44 562 ASP A O 1
ATOM 4497 N N . ARG A 1 563 ? 4.312 -10.232 -29.628 1.00 97.12 563 ARG A N 1
ATOM 4498 C CA . ARG A 1 563 ? 5.660 -10.701 -29.992 1.00 97.12 563 ARG A CA 1
ATOM 4499 C C . ARG A 1 563 ? 6.510 -10.967 -28.763 1.00 97.12 563 ARG A C 1
ATOM 4501 O O . ARG A 1 563 ? 6.492 -10.205 -27.807 1.00 97.12 563 ARG A O 1
ATOM 4508 N N . VAL A 1 564 ? 7.349 -11.995 -28.831 1.00 97.94 564 VAL A N 1
ATOM 4509 C CA . VAL A 1 564 ? 8.395 -12.227 -27.828 1.00 97.94 564 VAL A CA 1
ATOM 4510 C C . VAL A 1 564 ? 9.532 -11.226 -28.039 1.00 97.94 564 VAL A C 1
ATOM 4512 O O . VAL A 1 564 ? 10.183 -11.238 -29.089 1.00 97.94 564 VAL A O 1
ATOM 4515 N N . LEU A 1 565 ? 9.786 -10.380 -27.039 1.00 98.44 565 LEU A N 1
ATOM 4516 C CA . LEU A 1 565 ? 10.935 -9.476 -26.999 1.00 98.44 565 LEU A CA 1
ATOM 4517 C C . LEU A 1 565 ? 12.223 -10.245 -26.694 1.00 98.44 565 LEU A C 1
ATOM 4519 O O . LEU A 1 565 ? 12.334 -10.876 -25.648 1.00 98.44 565 LEU A O 1
ATOM 4523 N N . LEU A 1 566 ? 13.231 -10.097 -27.552 1.00 98.06 566 LEU A N 1
ATOM 4524 C CA . LEU A 1 566 ? 14.597 -10.552 -27.292 1.00 98.06 566 LEU A CA 1
ATOM 4525 C C . LEU A 1 566 ? 15.559 -9.369 -27.379 1.00 98.06 566 LEU A C 1
ATOM 4527 O O . LEU A 1 566 ? 15.576 -8.652 -28.375 1.00 98.06 566 LEU A O 1
ATOM 4531 N N . VAL A 1 567 ? 16.381 -9.157 -26.359 1.00 96.69 567 VAL A N 1
ATOM 4532 C CA . VAL A 1 567 ? 17.275 -8.001 -26.257 1.00 96.69 567 VAL A CA 1
ATOM 4533 C C . VAL A 1 567 ? 18.716 -8.427 -26.497 1.00 96.69 567 VAL A C 1
ATOM 4535 O O . VAL A 1 567 ? 19.251 -9.319 -25.834 1.00 96.69 567 VAL A O 1
ATOM 4538 N N . ARG A 1 568 ? 19.379 -7.757 -27.443 1.00 94.31 568 ARG A N 1
ATOM 4539 C CA . ARG A 1 568 ? 20.810 -7.935 -27.693 1.00 94.31 568 ARG A CA 1
ATOM 4540 C C . ARG A 1 568 ? 21.626 -6.983 -26.822 1.00 94.31 568 ARG A C 1
ATOM 4542 O O . ARG A 1 568 ? 21.862 -5.837 -27.201 1.00 94.31 568 ARG A O 1
ATOM 4549 N N . PHE A 1 569 ? 22.115 -7.478 -25.689 1.00 87.56 569 PHE A N 1
ATOM 4550 C CA . PHE A 1 569 ? 23.077 -6.742 -24.867 1.00 87.56 569 PHE A CA 1
ATOM 4551 C C . PHE A 1 569 ? 24.515 -6.891 -25.382 1.00 87.56 569 PHE A C 1
ATOM 4553 O O . PHE A 1 569 ? 24.914 -7.941 -25.893 1.00 87.56 569 PHE A O 1
ATOM 4560 N N . GLY A 1 570 ? 25.302 -5.824 -25.224 1.00 81.44 570 GLY A N 1
ATOM 4561 C CA . GLY A 1 570 ? 26.760 -5.896 -25.334 1.00 81.44 570 GLY A CA 1
ATOM 4562 C C . GLY A 1 570 ? 27.367 -6.652 -24.150 1.00 81.44 570 GLY A C 1
ATOM 4563 O O . GLY A 1 570 ? 26.738 -6.757 -23.095 1.00 81.44 570 GLY A O 1
ATOM 4564 N N . GLU A 1 571 ? 28.586 -7.177 -24.313 1.00 79.88 571 GLU A N 1
ATOM 4565 C CA . GLU A 1 571 ? 29.269 -7.946 -23.257 1.00 79.88 571 GLU A CA 1
ATOM 4566 C C . GLU A 1 571 ? 29.407 -7.161 -21.940 1.00 79.88 571 GLU A C 1
ATOM 4568 O O . GLU A 1 571 ? 29.258 -7.713 -20.853 1.00 79.88 571 GLU A O 1
ATOM 4573 N N . ASP A 1 572 ? 29.552 -5.842 -22.053 1.00 76.62 572 ASP A N 1
ATOM 4574 C CA . ASP A 1 572 ? 29.651 -4.860 -20.972 1.00 76.62 572 ASP A CA 1
ATOM 4575 C C . ASP A 1 572 ? 28.366 -4.663 -20.147 1.00 76.62 572 ASP A C 1
ATOM 4577 O O . ASP A 1 572 ? 28.347 -3.845 -19.227 1.00 76.62 572 ASP A O 1
ATOM 4581 N N . LYS A 1 573 ? 27.272 -5.353 -20.492 1.00 83.06 573 LYS A N 1
ATOM 4582 C CA . LYS A 1 573 ? 25.949 -5.165 -19.871 1.00 83.06 573 LYS A CA 1
ATOM 4583 C C . LYS A 1 573 ? 25.333 -6.445 -19.319 1.00 83.06 573 LYS A C 1
ATOM 4585 O O . LYS A 1 573 ? 24.306 -6.377 -18.640 1.00 83.06 573 LYS A O 1
ATOM 4590 N N . TYR A 1 574 ? 25.953 -7.603 -19.554 1.00 81.56 574 TYR A N 1
ATOM 4591 C CA . TYR A 1 574 ? 25.502 -8.840 -18.918 1.00 81.56 574 TYR A CA 1
ATOM 4592 C C . TYR A 1 574 ? 25.673 -8.739 -17.400 1.00 81.56 574 TYR A C 1
ATOM 4594 O O . TYR A 1 574 ? 26.743 -8.391 -16.894 1.00 81.56 574 TYR A O 1
ATOM 4602 N N . GLY A 1 575 ? 24.597 -9.044 -16.674 1.00 82.12 575 GLY A N 1
ATOM 4603 C CA . GLY A 1 575 ? 24.563 -8.969 -15.215 1.00 82.12 575 GLY A CA 1
ATOM 4604 C C . GLY A 1 575 ? 24.283 -7.576 -14.640 1.00 82.12 575 GLY A C 1
ATOM 4605 O O . GLY A 1 575 ? 24.419 -7.406 -13.433 1.00 82.12 575 GLY A O 1
ATOM 4606 N N . LEU A 1 576 ? 23.882 -6.584 -15.448 1.00 90.50 576 LEU A N 1
ATOM 4607 C CA . LEU A 1 576 ? 23.375 -5.299 -14.929 1.00 90.50 576 LEU A CA 1
ATOM 4608 C C . LEU A 1 576 ? 21.941 -5.404 -14.395 1.00 90.50 576 LEU A C 1
ATOM 4610 O O . LEU A 1 576 ? 21.610 -4.838 -13.351 1.00 90.50 576 LEU A O 1
ATOM 4614 N N . PHE A 1 577 ? 21.100 -6.138 -15.122 1.00 94.69 577 PHE A N 1
ATOM 4615 C CA . PHE A 1 577 ? 19.682 -6.316 -14.830 1.00 94.69 577 PHE A CA 1
ATOM 4616 C C . PHE A 1 577 ? 19.391 -7.773 -14.479 1.00 94.69 577 PHE A C 1
ATOM 4618 O O . PHE A 1 577 ? 20.021 -8.683 -15.021 1.00 94.69 577 PHE A O 1
ATOM 4625 N N . CYS A 1 578 ? 18.419 -7.993 -13.601 1.00 94.75 578 CYS A N 1
ATOM 4626 C CA . CYS A 1 578 ? 17.825 -9.310 -13.409 1.00 94.75 578 CYS A CA 1
ATOM 4627 C C . CYS A 1 578 ? 16.930 -9.697 -14.595 1.00 94.75 578 CYS A C 1
ATOM 4629 O O . CYS A 1 578 ? 16.475 -8.836 -15.346 1.00 94.75 578 CYS A O 1
ATOM 4631 N N . GLU A 1 579 ? 16.607 -10.986 -14.709 1.00 94.50 579 GLU A N 1
ATOM 4632 C CA . GLU A 1 579 ? 15.629 -11.475 -15.688 1.00 94.50 579 GLU A CA 1
ATOM 4633 C C . GLU A 1 579 ? 14.220 -10.952 -15.372 1.00 94.50 579 GLU A C 1
ATOM 4635 O O . GLU A 1 579 ? 13.738 -11.177 -14.261 1.00 94.50 579 GLU A O 1
ATOM 4640 N N . PRO A 1 580 ? 13.531 -10.251 -16.287 1.00 94.62 580 PRO A N 1
ATOM 4641 C CA . PRO A 1 580 ? 12.228 -9.653 -15.991 1.00 94.62 580 PRO A CA 1
ATOM 4642 C C . PRO A 1 580 ? 11.057 -10.640 -16.090 1.00 94.62 580 PRO A C 1
ATOM 4644 O O . PRO A 1 580 ? 10.006 -10.365 -15.520 1.00 94.62 580 PRO A O 1
ATOM 4647 N N . PHE A 1 581 ? 11.221 -11.773 -16.783 1.00 94.00 581 PHE A N 1
ATOM 4648 C CA . PHE A 1 581 ? 10.144 -12.727 -17.069 1.00 94.00 581 PHE A CA 1
ATOM 4649 C C . PHE A 1 581 ? 10.364 -14.047 -16.328 1.00 94.00 581 PHE A C 1
ATOM 4651 O O . PHE A 1 581 ? 11.468 -14.591 -16.324 1.00 94.00 581 PHE A O 1
ATOM 4658 N N . LEU A 1 582 ? 9.312 -14.569 -15.698 1.00 85.44 582 LEU A N 1
ATOM 4659 C CA . LEU A 1 582 ? 9.404 -15.771 -14.875 1.00 85.44 582 LEU A CA 1
ATOM 4660 C C . LEU A 1 582 ? 9.756 -17.002 -15.731 1.00 85.44 582 LEU A C 1
ATOM 4662 O O . LEU A 1 582 ? 9.167 -17.226 -16.790 1.00 85.44 582 LEU A O 1
ATOM 4666 N N . ASN A 1 583 ? 10.710 -17.814 -15.262 1.00 85.81 583 ASN A N 1
ATOM 4667 C CA . ASN A 1 583 ? 11.157 -19.055 -15.916 1.00 85.81 583 ASN A CA 1
ATOM 4668 C C . ASN A 1 583 ? 11.580 -18.895 -17.389 1.00 85.81 583 ASN A C 1
ATOM 4670 O O . ASN A 1 583 ? 11.487 -19.837 -18.176 1.00 85.81 583 ASN A O 1
ATOM 4674 N N . SER A 1 584 ? 12.037 -17.707 -17.780 1.00 92.94 584 SER A N 1
ATOM 4675 C CA . SER A 1 584 ? 12.477 -17.421 -19.141 1.00 92.94 584 SER A CA 1
ATOM 4676 C C . SER A 1 584 ? 13.587 -16.369 -19.143 1.00 92.94 584 SER A C 1
ATOM 4678 O O . SER A 1 584 ? 13.847 -15.728 -18.131 1.00 92.94 584 SER A O 1
ATOM 4680 N N . THR A 1 585 ? 14.243 -16.185 -20.290 1.00 94.31 585 THR A N 1
ATOM 4681 C CA . THR A 1 585 ? 15.239 -15.128 -20.488 1.00 94.31 585 THR A CA 1
ATOM 4682 C C . THR A 1 585 ? 14.867 -14.225 -21.651 1.00 94.31 585 THR A C 1
ATOM 4684 O O . THR A 1 585 ? 14.508 -14.706 -22.725 1.00 94.31 585 THR A O 1
ATOM 4687 N N . TRP A 1 586 ? 14.961 -12.914 -21.448 1.00 95.75 586 TRP A N 1
ATOM 4688 C CA . TRP A 1 586 ? 14.829 -11.920 -22.521 1.00 95.75 586 TRP A CA 1
ATOM 4689 C C . TRP A 1 586 ? 16.107 -11.765 -23.356 1.00 95.75 586 TRP A C 1
ATOM 4691 O O . TRP A 1 586 ? 16.121 -11.016 -24.330 1.00 95.75 586 TRP A O 1
ATOM 4701 N N . LEU A 1 587 ? 17.205 -12.428 -22.982 1.00 95.50 587 LEU A N 1
ATOM 4702 C CA . LEU A 1 587 ? 18.490 -12.287 -23.656 1.00 95.50 587 LEU A CA 1
ATOM 4703 C C . LEU A 1 587 ? 18.449 -12.959 -25.031 1.00 95.50 587 LEU A C 1
ATOM 4705 O O . LEU A 1 587 ? 18.029 -14.109 -25.172 1.00 95.50 587 LEU A O 1
ATOM 4709 N N . LEU A 1 588 ? 18.935 -12.256 -26.055 1.00 95.19 588 LEU A N 1
ATOM 4710 C CA . LEU A 1 588 ? 19.088 -12.838 -27.385 1.00 95.19 588 LEU A CA 1
ATOM 4711 C C . LEU A 1 588 ? 20.167 -13.944 -27.361 1.00 95.19 588 LEU A C 1
ATOM 4713 O O . LEU A 1 588 ? 21.308 -13.661 -26.984 1.00 95.19 588 LEU A O 1
ATOM 4717 N N . PRO A 1 589 ? 19.864 -15.179 -27.808 1.00 93.69 589 PRO A N 1
ATOM 4718 C CA . PRO A 1 589 ? 20.851 -16.257 -27.852 1.00 93.69 589 PRO A CA 1
ATOM 4719 C C . PRO A 1 589 ? 22.062 -15.921 -28.733 1.00 93.69 589 PRO A C 1
ATOM 4721 O O . PRO A 1 589 ? 21.917 -15.376 -29.827 1.00 93.69 589 PRO A O 1
ATOM 4724 N N . LYS A 1 590 ? 23.272 -16.297 -28.293 1.00 89.38 590 LYS A N 1
ATOM 4725 C CA . LYS A 1 590 ? 24.519 -16.039 -29.047 1.00 89.38 590 LYS A CA 1
ATOM 4726 C C . LYS A 1 590 ? 24.561 -16.739 -30.412 1.00 89.38 590 LYS A C 1
ATOM 4728 O O . LYS A 1 590 ? 25.235 -16.266 -31.318 1.00 89.38 590 LYS A O 1
ATOM 4733 N N . ASN A 1 591 ? 23.840 -17.848 -30.562 1.00 89.00 591 ASN A N 1
ATOM 4734 C CA . ASN A 1 591 ? 23.705 -18.612 -31.805 1.00 89.00 591 ASN A CA 1
ATOM 4735 C C . ASN A 1 591 ? 22.545 -18.125 -32.697 1.00 89.00 591 ASN A C 1
ATOM 4737 O O . ASN A 1 591 ? 22.105 -18.859 -33.580 1.00 89.00 591 ASN A O 1
ATOM 4741 N N . PHE A 1 592 ? 22.013 -16.925 -32.458 1.00 93.25 592 PHE A N 1
ATOM 4742 C CA . PHE A 1 592 ? 20.916 -16.377 -33.248 1.00 93.25 592 PHE A CA 1
ATOM 4743 C C . PHE A 1 592 ? 21.303 -16.235 -34.741 1.00 93.25 592 PHE A C 1
ATOM 4745 O O . PHE A 1 592 ? 22.301 -15.574 -35.041 1.00 93.25 592 PHE A O 1
ATOM 4752 N N . PRO A 1 593 ? 20.517 -16.789 -35.691 1.00 88.81 593 PRO A N 1
ATOM 4753 C CA . PRO A 1 593 ? 20.894 -16.855 -37.111 1.00 88.81 593 PRO A CA 1
ATOM 4754 C C . PRO A 1 593 ? 21.143 -15.495 -37.773 1.00 88.81 593 PRO A C 1
ATOM 4756 O O . PRO A 1 593 ? 22.030 -15.358 -38.611 1.00 88.81 593 PRO A O 1
ATOM 4759 N N . PHE A 1 594 ? 20.403 -14.463 -37.358 1.00 89.88 594 PHE A N 1
ATOM 4760 C CA . PHE A 1 594 ? 20.495 -13.111 -37.921 1.00 89.88 594 PHE A CA 1
ATOM 4761 C C . PHE A 1 594 ? 21.340 -12.175 -37.049 1.00 89.88 594 PHE A C 1
ATOM 4763 O O . PHE A 1 594 ? 21.088 -10.971 -36.966 1.00 89.88 594 PHE A O 1
ATOM 4770 N N . TRP A 1 595 ? 22.362 -12.714 -36.371 1.00 86.50 595 TRP A N 1
ATOM 4771 C CA . TRP A 1 595 ? 23.275 -11.917 -35.546 1.00 86.50 595 TRP A CA 1
ATOM 4772 C C . TRP A 1 595 ? 23.937 -10.783 -36.344 1.00 86.50 595 TRP A C 1
ATOM 4774 O O . TRP A 1 595 ? 24.096 -9.670 -35.833 1.00 86.50 595 TRP A O 1
ATOM 4784 N N . ASN A 1 596 ? 24.270 -11.028 -37.617 1.00 85.81 596 ASN A N 1
ATOM 4785 C CA . ASN A 1 596 ? 24.661 -9.984 -38.564 1.00 85.81 596 ASN A CA 1
ATOM 4786 C C . ASN A 1 596 ? 23.438 -9.432 -39.315 1.00 85.81 596 ASN A C 1
ATOM 4788 O O . ASN A 1 596 ? 23.230 -9.701 -40.496 1.00 85.81 596 ASN A O 1
ATOM 4792 N N . TYR A 1 597 ? 22.643 -8.619 -38.624 1.00 81.44 597 TYR A N 1
ATOM 4793 C CA . TYR A 1 597 ? 21.415 -8.026 -39.160 1.00 81.44 597 TYR A CA 1
ATOM 4794 C C . TYR A 1 597 ? 21.633 -7.045 -40.329 1.00 81.44 597 TYR A C 1
ATOM 4796 O O . TYR A 1 597 ? 20.665 -6.622 -40.943 1.00 81.44 597 TYR A O 1
ATOM 4804 N N . LYS A 1 598 ? 22.879 -6.677 -40.673 1.00 79.38 598 LYS A N 1
ATOM 4805 C CA . LYS A 1 598 ? 23.167 -5.797 -41.826 1.00 79.38 598 LYS A CA 1
ATOM 4806 C C . LYS A 1 598 ? 22.804 -6.426 -43.176 1.00 79.38 598 LYS A C 1
ATOM 4808 O O . LYS A 1 598 ? 22.700 -5.705 -44.159 1.00 79.38 598 LYS A O 1
ATOM 4813 N N . LEU A 1 599 ? 22.671 -7.751 -43.217 1.00 79.50 599 LEU A N 1
ATOM 4814 C CA . LEU A 1 599 ? 22.302 -8.515 -44.411 1.00 79.50 599 LEU A CA 1
ATOM 4815 C C . LEU A 1 599 ? 20.785 -8.733 -44.528 1.00 79.50 599 LEU A C 1
ATOM 4817 O O . LEU A 1 599 ? 20.327 -9.300 -45.513 1.00 79.50 599 LEU A O 1
ATOM 4821 N N . VAL A 1 600 ? 20.018 -8.316 -43.518 1.00 86.50 600 VAL A N 1
ATOM 4822 C CA . VAL A 1 600 ? 18.559 -8.432 -43.499 1.00 86.50 600 VAL A CA 1
ATOM 4823 C C . VAL A 1 600 ? 17.956 -7.280 -44.295 1.00 86.50 600 VAL A C 1
ATOM 4825 O O . VAL A 1 600 ? 18.416 -6.141 -44.201 1.00 86.50 600 VAL A O 1
ATOM 4828 N N . GLU A 1 601 ? 16.913 -7.578 -45.067 1.00 85.50 601 GLU A N 1
ATOM 4829 C CA . GLU A 1 601 ? 16.165 -6.576 -45.819 1.00 85.50 601 GLU A CA 1
ATOM 4830 C C . GLU A 1 601 ? 15.579 -5.505 -44.886 1.00 85.50 601 GLU A C 1
ATOM 4832 O O . GLU A 1 601 ? 15.019 -5.804 -43.828 1.00 85.50 601 GLU A O 1
ATOM 4837 N N . THR A 1 602 ? 15.725 -4.234 -45.264 1.00 85.81 602 THR A N 1
ATOM 4838 C CA . THR A 1 602 ? 15.175 -3.117 -44.489 1.00 85.81 602 THR A CA 1
ATOM 4839 C C . THR A 1 602 ? 13.749 -2.827 -44.931 1.00 85.81 602 THR A C 1
ATOM 4841 O O . THR A 1 602 ? 13.444 -2.934 -46.123 1.00 85.81 602 THR A O 1
ATOM 4844 N N . TYR A 1 603 ? 12.891 -2.393 -44.003 1.00 82.12 603 TYR A N 1
ATOM 4845 C CA . TYR A 1 603 ? 11.515 -1.988 -44.322 1.00 82.12 603 TYR A CA 1
ATOM 4846 C C . TYR A 1 603 ? 11.464 -0.966 -45.461 1.00 82.12 603 TYR A C 1
ATOM 4848 O O . TYR A 1 603 ? 10.698 -1.115 -46.408 1.00 82.12 603 TYR A O 1
ATOM 4856 N N . GLN A 1 604 ? 12.371 0.006 -45.445 1.00 76.88 604 GLN A N 1
ATOM 4857 C CA . GLN A 1 604 ? 12.505 0.966 -46.531 1.00 76.88 604 GLN A CA 1
ATOM 4858 C C . GLN A 1 604 ? 12.862 0.315 -47.878 1.00 76.88 604 GLN A C 1
ATOM 4860 O O . GLN A 1 604 ? 12.275 0.670 -48.896 1.00 76.88 604 GLN A O 1
ATOM 4865 N N . SER A 1 605 ? 13.834 -0.602 -47.917 1.00 79.62 605 SER A N 1
ATOM 4866 C CA . SER A 1 605 ? 14.226 -1.256 -49.172 1.00 79.62 605 SER A CA 1
ATOM 4867 C C . SER A 1 605 ? 13.103 -2.126 -49.740 1.00 79.62 605 SER A C 1
ATOM 4869 O O . SER A 1 605 ? 12.917 -2.143 -50.953 1.00 79.62 605 SER A O 1
ATOM 4871 N N . MET A 1 606 ? 12.309 -2.754 -48.868 1.00 81.69 606 MET A N 1
ATOM 4872 C CA . MET A 1 606 ? 11.096 -3.481 -49.237 1.00 81.69 606 MET A CA 1
ATOM 4873 C C . MET A 1 606 ? 10.066 -2.528 -49.866 1.00 81.69 606 MET A C 1
ATOM 4875 O O . MET A 1 606 ? 9.608 -2.771 -50.976 1.00 81.69 606 MET A O 1
ATOM 4879 N N . LEU A 1 607 ? 9.789 -1.384 -49.225 1.00 75.75 607 LEU A N 1
ATOM 4880 C CA . LEU A 1 607 ? 8.883 -0.358 -49.762 1.00 75.75 607 LEU A CA 1
ATOM 4881 C C . LEU A 1 607 ? 9.374 0.277 -51.077 1.00 75.75 607 LEU A C 1
ATOM 4883 O O . LEU A 1 607 ? 8.569 0.726 -51.883 1.00 75.75 607 LEU A O 1
ATOM 4887 N N . GLN A 1 608 ? 10.688 0.370 -51.298 1.00 73.12 608 GLN A N 1
ATOM 4888 C CA . GLN A 1 608 ? 11.258 0.950 -52.522 1.00 73.12 608 GLN A CA 1
ATOM 4889 C C . GLN A 1 608 ? 11.257 -0.013 -53.709 1.00 73.12 608 GLN A C 1
ATOM 4891 O O . GLN A 1 608 ? 11.195 0.443 -54.853 1.00 73.12 608 GLN A O 1
ATOM 4896 N N . LYS A 1 609 ? 11.358 -1.321 -53.451 1.00 70.25 609 LYS A N 1
ATOM 4897 C CA . LYS A 1 609 ? 11.313 -2.354 -54.491 1.00 70.25 609 LYS A CA 1
ATOM 4898 C C . LYS A 1 609 ? 9.934 -2.477 -55.128 1.00 70.25 609 LYS A C 1
ATOM 4900 O O . LYS A 1 609 ? 9.865 -2.924 -56.269 1.00 70.25 609 LYS A O 1
ATOM 4905 N N . ASP A 1 610 ? 8.878 -2.038 -54.443 1.00 60.53 610 ASP A N 1
ATOM 4906 C CA . ASP A 1 610 ? 7.510 -2.293 -54.873 1.00 60.53 610 ASP A CA 1
ATOM 4907 C C . ASP A 1 610 ? 6.681 -1.007 -55.011 1.00 60.53 610 ASP A C 1
ATOM 4909 O O . ASP A 1 610 ? 6.351 -0.328 -54.041 1.00 60.53 610 ASP A O 1
ATOM 4913 N N . LYS A 1 611 ? 6.358 -0.639 -56.259 1.00 54.28 611 LYS A N 1
ATOM 4914 C CA . LYS A 1 611 ? 5.426 0.459 -56.590 1.00 54.28 611 LYS A CA 1
ATOM 4915 C C . LYS A 1 611 ? 3.976 -0.037 -56.758 1.00 54.28 611 LYS A C 1
ATOM 4917 O O . LYS A 1 611 ? 3.120 0.761 -57.140 1.00 54.28 611 LYS A O 1
ATOM 4922 N N . GLY A 1 612 ? 3.701 -1.323 -56.512 1.00 50.81 612 GLY A N 1
ATOM 4923 C CA . GLY A 1 612 ? 2.378 -1.954 -56.578 1.00 50.81 612 GLY A CA 1
ATOM 4924 C C . GLY A 1 612 ? 1.954 -2.556 -55.231 1.00 50.81 612 GLY A C 1
ATOM 4925 O O . GLY A 1 612 ? 2.784 -2.808 -54.369 1.00 50.81 612 GLY A O 1
ATOM 4926 N N . ASN A 1 613 ? 0.644 -2.731 -55.028 1.00 54.88 613 ASN A N 1
ATOM 4927 C CA . ASN A 1 613 ? 0.046 -3.243 -53.785 1.00 54.88 613 ASN A CA 1
ATOM 4928 C C . ASN A 1 613 ? 0.657 -4.588 -53.340 1.00 54.88 613 ASN A C 1
ATOM 4930 O O . ASN A 1 613 ? 0.465 -5.595 -54.018 1.00 54.88 613 ASN A O 1
ATOM 4934 N N . ILE A 1 614 ? 1.298 -4.609 -52.166 1.00 58.44 614 ILE A N 1
ATOM 4935 C CA . ILE A 1 614 ? 1.859 -5.815 -51.535 1.00 58.44 614 ILE A CA 1
ATOM 4936 C C . ILE A 1 614 ? 0.740 -6.828 -51.241 1.00 58.44 614 ILE A C 1
ATOM 4938 O O . ILE A 1 614 ? -0.206 -6.526 -50.506 1.00 58.44 614 ILE A O 1
ATOM 4942 N N . SER A 1 615 ? 0.862 -8.045 -51.777 1.00 59.78 615 SER A N 1
ATOM 4943 C CA . SER A 1 615 ? 0.057 -9.195 -51.356 1.00 59.78 615 SER A CA 1
ATOM 4944 C C . SER A 1 615 ? 0.621 -9.781 -50.048 1.00 59.78 615 SER A C 1
ATOM 4946 O O . SER A 1 615 ? 1.814 -9.668 -49.768 1.00 59.78 615 SER A O 1
ATOM 4948 N N . LYS A 1 616 ? -0.208 -10.432 -49.215 1.00 58.00 616 LYS A N 1
ATOM 4949 C CA . LYS A 1 616 ? 0.271 -11.078 -47.968 1.00 58.00 616 LYS A CA 1
ATOM 4950 C C . LYS A 1 616 ? 1.289 -12.206 -48.217 1.00 58.00 616 LYS A C 1
ATOM 4952 O O . LYS A 1 616 ? 1.958 -12.615 -47.271 1.00 58.00 616 LYS A O 1
ATOM 4957 N N . GLU A 1 617 ? 1.389 -12.708 -49.446 1.00 57.56 617 GLU A N 1
ATOM 4958 C CA . GLU A 1 617 ? 2.206 -13.868 -49.822 1.00 57.56 617 GLU A CA 1
ATOM 4959 C C . GLU A 1 617 ? 3.664 -13.488 -50.152 1.00 57.56 617 GLU A C 1
ATOM 4961 O O . GLU A 1 617 ? 4.542 -14.341 -50.042 1.00 57.56 617 GLU A O 1
ATOM 4966 N N . ASP A 1 618 ? 3.946 -12.206 -50.423 1.00 65.62 618 ASP A N 1
ATOM 4967 C CA . ASP A 1 618 ? 5.271 -11.709 -50.844 1.00 65.62 618 ASP A CA 1
ATOM 4968 C C . ASP A 1 618 ? 6.127 -11.119 -49.702 1.00 65.62 618 ASP A C 1
ATOM 4970 O O . ASP A 1 618 ? 7.245 -10.650 -49.922 1.00 65.62 618 ASP A O 1
ATOM 4974 N N . LEU A 1 619 ? 5.621 -11.110 -48.462 1.00 76.69 619 LEU A N 1
ATOM 4975 C CA . LEU A 1 619 ? 6.338 -10.515 -47.328 1.00 76.69 619 LEU A CA 1
ATOM 4976 C C . LEU A 1 619 ? 7.559 -11.357 -46.908 1.00 76.69 619 LEU A C 1
ATOM 4978 O O . LEU A 1 619 ? 7.468 -12.583 -46.840 1.00 76.69 619 LEU A O 1
ATOM 4982 N N . PRO A 1 620 ? 8.691 -10.739 -46.527 1.00 85.12 620 PRO A N 1
ATOM 4983 C CA . PRO A 1 620 ? 9.844 -11.482 -46.034 1.00 85.12 620 PRO A CA 1
ATOM 4984 C C . PRO A 1 620 ? 9.571 -12.102 -44.654 1.00 85.12 620 PRO A C 1
ATOM 4986 O O . PRO A 1 620 ? 8.835 -11.554 -43.829 1.00 85.12 620 PRO A O 1
ATOM 4989 N N . SER A 1 621 ? 10.225 -13.229 -44.355 1.00 87.69 621 SER A N 1
ATOM 4990 C CA . SER A 1 621 ? 10.133 -13.885 -43.038 1.00 87.69 621 SER A CA 1
ATOM 4991 C C . SER A 1 621 ? 10.834 -13.095 -41.920 1.00 87.69 621 SER A C 1
ATOM 4993 O O . SER A 1 621 ? 10.546 -13.292 -40.735 1.00 87.69 621 SER A O 1
ATOM 4995 N N . THR A 1 622 ? 11.759 -12.202 -42.293 1.00 90.94 622 THR A N 1
ATOM 4996 C CA . THR A 1 622 ? 12.553 -11.357 -41.391 1.00 90.94 622 THR A CA 1
ATOM 4997 C C . THR A 1 622 ? 12.685 -9.949 -41.955 1.00 90.94 622 THR A C 1
ATOM 4999 O O . THR A 1 622 ? 12.998 -9.798 -43.133 1.00 90.94 622 THR A O 1
ATOM 5002 N N . LEU A 1 623 ? 12.527 -8.924 -41.114 1.00 91.88 623 LEU A N 1
ATOM 5003 C CA . LEU A 1 623 ? 12.655 -7.528 -41.536 1.00 91.88 623 LEU A CA 1
ATOM 5004 C C . LEU A 1 623 ? 13.421 -6.673 -40.524 1.00 91.88 623 LEU A C 1
ATOM 5006 O O . LEU A 1 623 ? 13.268 -6.834 -39.310 1.00 91.88 623 LEU A O 1
ATOM 5010 N N . PHE A 1 624 ? 14.228 -5.739 -41.029 1.00 92.38 624 PHE A N 1
ATOM 5011 C CA . PHE A 1 624 ? 14.980 -4.779 -40.225 1.00 92.38 624 PHE A CA 1
ATOM 5012 C C . PHE A 1 624 ? 14.309 -3.395 -40.194 1.00 92.38 624 PHE A C 1
ATOM 5014 O O . PHE A 1 624 ? 14.012 -2.812 -41.240 1.00 92.38 624 PHE A O 1
ATOM 5021 N N . LEU A 1 625 ? 14.126 -2.863 -38.982 1.00 91.31 625 LEU A N 1
ATOM 5022 C CA . LEU A 1 625 ? 13.566 -1.544 -38.675 1.00 91.31 625 LEU A CA 1
ATOM 5023 C C . LEU A 1 625 ? 14.629 -0.665 -38.009 1.00 91.31 625 LEU A C 1
ATOM 5025 O O . LEU A 1 625 ? 15.280 -1.085 -37.044 1.00 91.31 625 LEU A O 1
ATOM 5029 N N . ASN A 1 626 ? 14.790 0.567 -38.489 1.00 89.75 626 ASN A N 1
ATOM 5030 C CA . ASN A 1 626 ? 15.795 1.505 -38.003 1.00 89.75 626 ASN A CA 1
ATOM 5031 C C . ASN A 1 626 ? 15.150 2.783 -37.454 1.00 89.75 626 ASN A C 1
ATOM 5033 O O . ASN A 1 626 ? 15.044 3.798 -38.137 1.00 89.75 626 ASN A O 1
ATOM 5037 N N . LEU A 1 627 ? 14.816 2.754 -36.164 1.00 89.06 627 LEU A N 1
ATOM 5038 C CA . LEU A 1 627 ? 14.218 3.873 -35.430 1.00 89.06 627 LEU A CA 1
ATOM 5039 C C . LEU A 1 627 ? 15.260 4.648 -34.605 1.00 89.06 627 LEU A C 1
ATOM 5041 O O . LEU A 1 627 ? 14.985 5.090 -33.487 1.00 89.06 627 LEU A O 1
ATOM 5045 N N . GLN A 1 628 ? 16.494 4.744 -35.096 1.00 86.31 628 GLN A N 1
ATOM 5046 C CA . GLN A 1 628 ? 17.526 5.587 -34.489 1.00 86.31 628 GLN A CA 1
ATOM 5047 C C . GLN A 1 628 ? 17.342 7.066 -34.843 1.00 86.31 628 GLN A C 1
ATOM 5049 O O . GLN A 1 628 ? 16.776 7.397 -35.884 1.00 86.31 628 GLN A O 1
ATOM 5054 N N . HIS A 1 629 ? 17.940 7.955 -34.044 1.00 76.38 629 HIS A N 1
ATOM 5055 C CA . HIS A 1 629 ? 18.146 9.351 -34.435 1.00 76.38 629 HIS A CA 1
ATOM 5056 C C . HIS A 1 629 ? 19.078 9.447 -35.664 1.00 76.38 629 HIS A C 1
ATOM 5058 O O . HIS A 1 629 ? 20.300 9.521 -35.568 1.00 76.38 629 HIS A O 1
ATOM 5064 N N . THR A 1 630 ? 18.522 9.426 -36.871 1.00 69.94 630 THR A N 1
ATOM 5065 C CA . THR A 1 630 ? 19.282 9.721 -38.092 1.00 69.94 630 THR A CA 1
ATOM 5066 C C . THR A 1 630 ? 18.573 10.807 -38.883 1.00 69.94 630 THR A C 1
ATOM 5068 O O . THR A 1 630 ? 17.362 10.973 -38.779 1.00 69.94 630 THR A O 1
ATOM 5071 N N . LYS A 1 631 ? 19.326 11.580 -39.675 1.00 52.88 631 LYS A N 1
ATOM 5072 C CA . LYS A 1 631 ? 18.759 12.639 -40.533 1.00 52.88 631 LYS A CA 1
ATOM 5073 C C . LYS A 1 631 ? 17.861 12.089 -41.646 1.00 52.88 631 LYS A C 1
ATOM 5075 O O . LYS A 1 631 ? 17.169 12.864 -42.301 1.00 52.88 631 LYS A O 1
ATOM 5080 N N . ASN A 1 632 ? 17.893 10.778 -41.863 1.00 58.69 632 ASN A N 1
ATOM 5081 C CA . ASN A 1 632 ? 17.133 10.132 -42.903 1.00 58.69 632 ASN A CA 1
ATOM 5082 C C . ASN A 1 632 ? 15.841 9.556 -42.337 1.00 58.69 632 ASN A C 1
ATOM 5084 O O . ASN A 1 632 ? 15.823 8.715 -41.443 1.00 58.69 632 ASN A O 1
ATOM 5088 N N . ASP A 1 633 ? 14.757 10.013 -42.930 1.00 62.84 633 ASP A N 1
ATOM 5089 C CA . ASP A 1 633 ? 13.383 9.745 -42.544 1.00 62.84 633 ASP A CA 1
ATOM 5090 C C . ASP A 1 633 ? 12.961 8.420 -43.230 1.00 62.84 633 ASP A C 1
ATOM 5092 O O . ASP A 1 633 ? 12.138 8.383 -44.144 1.00 62.84 633 ASP A O 1
ATOM 5096 N N . HIS A 1 634 ? 13.683 7.337 -42.916 1.00 58.22 634 HIS A N 1
ATOM 5097 C CA . HIS A 1 634 ? 13.618 6.057 -43.636 1.00 58.22 634 HIS A CA 1
ATOM 5098 C C . HIS A 1 634 ? 12.370 5.232 -43.281 1.00 58.22 634 HIS A C 1
ATOM 5100 O O . HIS A 1 634 ? 11.791 4.614 -44.170 1.00 58.22 634 HIS A O 1
ATOM 5106 N N . ASP A 1 635 ? 11.905 5.309 -42.029 1.00 68.38 635 ASP A N 1
ATOM 5107 C CA . ASP A 1 635 ? 10.731 4.588 -41.506 1.00 68.38 635 ASP A CA 1
ATOM 5108 C C . ASP A 1 635 ? 9.582 5.561 -41.140 1.00 68.38 635 ASP A C 1
ATOM 5110 O O . ASP A 1 635 ? 8.905 5.411 -40.121 1.00 68.38 635 ASP A O 1
ATOM 5114 N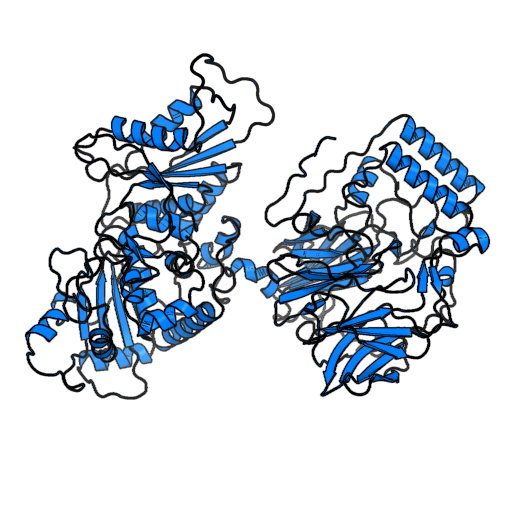 N . LYS A 1 636 ? 9.364 6.586 -41.984 1.00 70.62 636 LYS A N 1
ATOM 5115 C CA . LYS A 1 636 ? 8.405 7.706 -41.793 1.00 70.62 636 LYS A CA 1
ATOM 5116 C C . LYS A 1 636 ? 7.033 7.306 -41.252 1.00 70.62 636 LYS A C 1
ATOM 5118 O O . LYS A 1 636 ? 6.452 8.035 -40.452 1.00 70.62 636 LYS A O 1
ATOM 5123 N N . PHE A 1 637 ? 6.511 6.170 -41.706 1.00 84.38 637 PHE A N 1
ATOM 5124 C CA . PHE A 1 637 ? 5.140 5.737 -41.443 1.00 84.38 637 PHE A CA 1
ATOM 5125 C C . PHE A 1 637 ? 5.037 4.609 -40.414 1.00 84.38 637 PHE A C 1
ATOM 5127 O O . PHE A 1 637 ? 3.970 4.025 -40.272 1.00 84.38 637 PHE A O 1
ATOM 5134 N N . PHE A 1 638 ? 6.095 4.323 -39.641 1.00 88.62 638 PHE A N 1
ATOM 5135 C CA . PHE A 1 638 ? 6.044 3.300 -38.584 1.00 88.62 638 PHE A CA 1
ATOM 5136 C C . PHE A 1 638 ? 4.856 3.491 -37.621 1.00 88.62 638 PHE A C 1
ATOM 5138 O O . PHE A 1 638 ? 4.268 2.520 -37.165 1.00 88.62 638 PHE A O 1
ATOM 5145 N N . HIS A 1 639 ? 4.450 4.730 -37.349 1.00 88.94 639 HIS A N 1
ATOM 5146 C CA . HIS A 1 639 ? 3.322 5.053 -36.472 1.00 88.94 639 HIS A CA 1
ATOM 5147 C C . HIS A 1 639 ? 1.927 4.822 -37.099 1.00 88.94 639 HIS A C 1
ATOM 5149 O O . HIS A 1 639 ? 0.917 5.065 -36.446 1.00 88.94 639 HIS A O 1
ATOM 5155 N N . CYS A 1 640 ? 1.832 4.372 -38.351 1.00 89.44 640 CYS A N 1
ATOM 5156 C CA . CYS A 1 640 ? 0.574 4.285 -39.092 1.00 89.44 640 CYS A CA 1
ATOM 5157 C C . CYS A 1 640 ? 0.015 2.866 -39.183 1.00 89.44 640 CYS A C 1
ATOM 5159 O O . CYS A 1 640 ? 0.772 1.927 -39.417 1.00 89.44 640 CYS A O 1
ATOM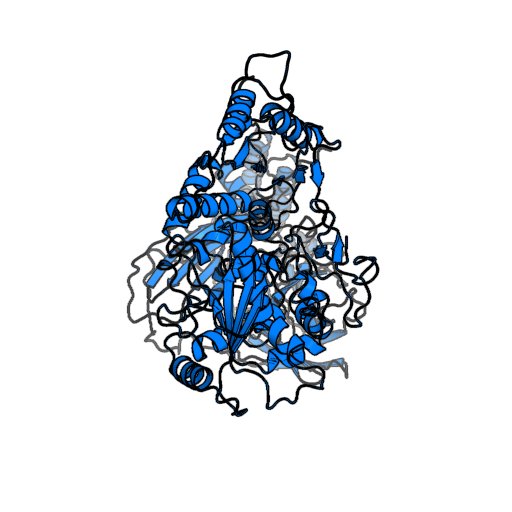 5161 N N . ASP A 1 641 ? -1.315 2.730 -39.103 1.00 87.69 641 ASP A N 1
ATOM 5162 C CA . ASP A 1 641 ? -2.010 1.431 -39.165 1.00 87.69 641 ASP A CA 1
ATOM 5163 C C . ASP A 1 641 ? -1.638 0.627 -40.413 1.00 87.69 641 ASP A C 1
ATOM 5165 O O . ASP A 1 641 ? -1.221 -0.515 -40.293 1.00 87.69 641 ASP A O 1
ATOM 5169 N N . HIS A 1 642 ? -1.633 1.246 -41.599 1.00 85.75 642 HIS A N 1
ATOM 5170 C CA . HIS A 1 642 ? -1.277 0.547 -42.841 1.00 85.75 642 HIS A CA 1
ATOM 5171 C C . HIS A 1 642 ? 0.141 -0.057 -42.819 1.00 85.75 642 HIS A C 1
ATOM 5173 O O . HIS A 1 642 ? 0.386 -1.097 -43.422 1.00 85.75 642 HIS A O 1
ATOM 5179 N N . SER A 1 643 ? 1.088 0.588 -42.129 1.00 87.62 643 SER A N 1
ATOM 5180 C CA . SER A 1 643 ? 2.440 0.050 -41.956 1.00 87.62 643 SER A CA 1
ATOM 5181 C C . SER A 1 643 ? 2.439 -1.070 -40.914 1.00 87.62 643 SER A C 1
ATOM 5183 O O . SER A 1 643 ? 3.091 -2.095 -41.099 1.00 87.62 643 SER A O 1
ATOM 5185 N N . GLN A 1 644 ? 1.677 -0.904 -39.833 1.00 92.25 644 GLN A N 1
ATOM 5186 C CA . GLN A 1 644 ? 1.549 -1.897 -38.767 1.00 92.25 644 GLN A CA 1
ATOM 5187 C C . GLN A 1 644 ? 0.857 -3.182 -39.232 1.00 92.25 644 GLN A C 1
ATOM 5189 O O . GLN A 1 644 ? 1.324 -4.266 -38.890 1.00 92.25 644 GLN A O 1
ATOM 5194 N N . ASP A 1 645 ? -0.155 -3.084 -40.091 1.00 88.19 645 ASP A N 1
ATOM 5195 C CA . ASP A 1 645 ? -0.845 -4.226 -40.696 1.00 88.19 645 ASP A CA 1
ATOM 5196 C C . ASP A 1 645 ? 0.112 -5.097 -41.520 1.00 88.19 645 ASP A C 1
ATOM 5198 O O . ASP A 1 645 ? 0.043 -6.328 -41.480 1.00 88.19 645 ASP A O 1
ATOM 5202 N N . LEU A 1 646 ? 1.059 -4.475 -42.233 1.00 86.50 646 LEU A N 1
ATOM 5203 C CA . LEU A 1 646 ? 2.119 -5.188 -42.949 1.00 86.50 646 LEU A CA 1
ATOM 5204 C C . LEU A 1 646 ? 3.098 -5.838 -41.965 1.00 86.50 646 LEU A C 1
ATOM 5206 O O . LEU A 1 646 ? 3.359 -7.042 -42.037 1.00 86.50 646 LEU A O 1
ATOM 5210 N N . LEU A 1 647 ? 3.602 -5.061 -41.001 1.00 90.25 647 LEU A N 1
ATOM 5211 C CA . LEU A 1 647 ? 4.575 -5.531 -40.014 1.00 90.25 647 LEU A CA 1
ATOM 5212 C C . LEU A 1 647 ? 4.021 -6.650 -39.127 1.00 90.25 647 LEU A C 1
ATOM 5214 O O . LEU A 1 647 ? 4.783 -7.522 -38.709 1.00 90.25 647 LEU A O 1
ATOM 5218 N N . GLN A 1 648 ? 2.715 -6.684 -38.854 1.00 89.44 648 GLN A N 1
ATOM 5219 C CA . GLN A 1 648 ? 2.073 -7.730 -38.059 1.00 89.44 648 GLN A CA 1
ATOM 5220 C C . GLN A 1 648 ? 2.215 -9.115 -38.709 1.00 89.44 648 GLN A C 1
ATOM 5222 O O . GLN A 1 648 ? 2.265 -10.119 -37.991 1.00 89.44 648 GLN A O 1
ATOM 5227 N N . ASN A 1 649 ? 2.331 -9.186 -40.037 1.00 87.06 649 ASN A N 1
ATOM 5228 C CA . ASN A 1 649 ? 2.448 -10.446 -40.773 1.00 87.06 649 ASN A CA 1
ATOM 5229 C C . ASN A 1 649 ? 3.888 -10.978 -40.845 1.00 87.06 649 ASN A C 1
ATOM 5231 O O . ASN A 1 649 ? 4.070 -12.175 -41.034 1.00 87.06 649 ASN A O 1
ATOM 5235 N N . VAL A 1 650 ? 4.905 -10.142 -40.606 1.00 90.19 650 VAL A N 1
ATOM 5236 C CA . VAL A 1 650 ? 6.315 -10.568 -40.606 1.00 90.19 650 VAL A CA 1
ATOM 5237 C C . VAL A 1 650 ? 6.650 -11.317 -39.307 1.00 90.19 650 VAL A C 1
ATOM 5239 O O . VAL A 1 650 ? 6.531 -10.734 -38.227 1.00 90.19 650 VAL A O 1
ATOM 5242 N N . PRO A 1 651 ? 7.101 -12.582 -39.332 1.00 92.00 651 PRO A N 1
ATOM 5243 C CA . PRO A 1 651 ? 7.369 -13.342 -38.109 1.00 92.00 651 PRO A CA 1
ATOM 5244 C C . PRO A 1 651 ? 8.480 -12.783 -37.213 1.00 92.00 651 PRO A C 1
ATOM 5246 O O . PRO A 1 651 ? 8.324 -12.781 -35.990 1.00 92.00 651 PRO A O 1
ATOM 5249 N N . LEU A 1 652 ? 9.578 -12.291 -37.793 1.00 94.56 652 LEU A N 1
ATOM 5250 C CA . LEU A 1 652 ? 10.733 -11.773 -37.058 1.00 94.56 652 LEU A CA 1
ATOM 5251 C C . LEU A 1 652 ? 11.035 -10.324 -37.443 1.00 94.56 652 LEU A C 1
ATOM 5253 O O . LEU A 1 652 ? 11.423 -10.030 -38.570 1.00 94.56 652 LEU A O 1
ATOM 5257 N N . LEU A 1 653 ? 10.924 -9.425 -36.469 1.00 95.75 653 LEU A N 1
ATOM 5258 C CA . LEU A 1 653 ? 11.335 -8.032 -36.614 1.00 95.75 653 LEU A CA 1
ATOM 5259 C C . LEU A 1 653 ? 12.637 -7.794 -35.850 1.00 95.75 653 LEU A C 1
ATOM 5261 O O . LEU A 1 653 ? 12.747 -8.181 -34.689 1.00 95.75 653 LEU A O 1
ATOM 5265 N N . ILE A 1 654 ? 13.609 -7.136 -36.476 1.00 96.25 654 ILE A N 1
ATOM 5266 C CA . ILE A 1 654 ? 14.836 -6.666 -35.823 1.00 96.25 654 ILE A CA 1
ATOM 5267 C C . ILE A 1 654 ? 14.779 -5.144 -35.771 1.00 96.25 654 ILE A C 1
ATOM 5269 O O . ILE A 1 654 ? 14.871 -4.485 -36.801 1.00 96.25 654 ILE A O 1
ATOM 5273 N N . LEU A 1 655 ? 14.631 -4.586 -34.572 1.00 94.75 655 LEU A N 1
ATOM 5274 C CA . LEU A 1 655 ? 14.450 -3.159 -34.338 1.00 94.75 655 LEU A CA 1
ATOM 5275 C C . LEU A 1 655 ? 15.699 -2.572 -33.688 1.00 94.75 655 LEU A C 1
ATOM 5277 O O . LEU A 1 655 ? 16.070 -2.934 -32.570 1.00 94.75 655 LEU A O 1
ATOM 5281 N N . LYS A 1 656 ? 16.337 -1.629 -34.380 1.00 93.81 656 LYS A N 1
ATOM 5282 C CA . LYS A 1 656 ? 17.462 -0.849 -33.859 1.00 93.81 656 LYS A CA 1
ATOM 5283 C C . LYS A 1 656 ? 16.983 0.547 -33.472 1.00 93.81 656 LYS A C 1
ATOM 5285 O O . LYS A 1 656 ? 16.453 1.261 -34.317 1.00 93.81 656 LYS A O 1
ATOM 5290 N N . SER A 1 657 ? 17.177 0.950 -32.216 1.00 93.06 657 SER A N 1
ATOM 5291 C CA . SER A 1 657 ? 16.752 2.277 -31.746 1.00 93.06 657 SER A CA 1
ATOM 5292 C C . SER A 1 657 ? 17.547 2.773 -30.536 1.00 93.06 657 SER A C 1
ATOM 5294 O O . SER A 1 657 ? 18.015 1.992 -29.705 1.00 93.06 657 SER A O 1
ATOM 5296 N N . ASP A 1 658 ? 17.665 4.094 -30.435 1.00 93.44 658 ASP A N 1
ATOM 5297 C CA . ASP A 1 658 ? 18.185 4.853 -29.291 1.00 93.44 658 ASP A CA 1
ATOM 5298 C C . ASP A 1 658 ? 17.173 5.893 -28.774 1.00 93.44 658 ASP A C 1
ATOM 5300 O O . ASP A 1 658 ? 17.547 6.800 -28.032 1.00 93.44 658 ASP A O 1
ATOM 5304 N N . GLN A 1 659 ? 15.906 5.769 -29.179 1.00 93.69 659 GLN A N 1
ATOM 5305 C CA . GLN A 1 659 ? 14.840 6.733 -28.920 1.00 93.69 659 GLN A CA 1
ATOM 5306 C C . GLN A 1 659 ? 13.753 6.140 -28.020 1.00 93.69 659 GLN A C 1
ATOM 5308 O O . GLN A 1 659 ? 13.489 4.938 -28.048 1.00 93.69 659 GLN A O 1
ATOM 5313 N N . TYR A 1 660 ? 13.057 6.999 -27.275 1.00 96.88 660 TYR A N 1
ATOM 5314 C CA . TYR A 1 660 ? 11.821 6.630 -26.587 1.00 96.88 660 TYR A CA 1
ATOM 5315 C C . TYR A 1 660 ? 10.612 6.824 -27.508 1.00 96.88 660 TYR A C 1
ATOM 5317 O O . TYR A 1 660 ? 9.903 7.817 -27.414 1.00 96.88 660 TYR A O 1
ATOM 5325 N N . PHE A 1 661 ? 10.376 5.893 -28.430 1.00 95.62 661 PHE A N 1
ATOM 5326 C CA . PHE A 1 661 ? 9.354 6.051 -29.475 1.00 95.62 661 PHE A CA 1
ATOM 5327 C C . PHE A 1 661 ? 7.911 5.743 -29.028 1.00 95.62 661 PHE A C 1
ATOM 5329 O O . PHE A 1 661 ? 7.018 5.648 -29.867 1.00 95.62 661 PHE A O 1
ATOM 5336 N N . VAL A 1 662 ? 7.638 5.614 -27.724 1.00 96.94 662 VAL A N 1
ATOM 5337 C CA . VAL A 1 662 ? 6.275 5.390 -27.201 1.00 96.94 662 VAL A CA 1
ATOM 5338 C C . VAL A 1 662 ? 5.263 6.433 -27.696 1.00 96.94 662 VAL A C 1
ATOM 5340 O O . VAL A 1 662 ? 4.173 6.021 -28.092 1.00 96.94 662 VAL A O 1
ATOM 5343 N N . PRO A 1 663 ? 5.569 7.747 -27.766 1.00 94.69 663 PRO A N 1
ATOM 5344 C CA . PRO A 1 663 ? 4.627 8.720 -28.316 1.00 94.69 663 PRO A CA 1
ATOM 5345 C C . PRO A 1 663 ? 4.152 8.397 -29.739 1.00 94.69 663 PRO A C 1
ATOM 5347 O O . PRO A 1 663 ? 2.995 8.653 -30.053 1.00 94.69 663 PRO A O 1
ATOM 5350 N N . ALA A 1 664 ? 4.985 7.775 -30.583 1.00 92.94 664 ALA A N 1
ATOM 5351 C CA . ALA A 1 664 ? 4.554 7.326 -31.910 1.00 92.94 664 ALA A CA 1
ATOM 5352 C C . ALA A 1 664 ? 3.531 6.178 -31.853 1.00 92.94 664 ALA A C 1
ATOM 5354 O O . ALA A 1 664 ? 2.695 6.071 -32.743 1.00 92.94 664 ALA A O 1
ATOM 5355 N N . LEU A 1 665 ? 3.537 5.355 -30.801 1.00 94.88 665 LEU A N 1
ATOM 5356 C CA . LEU A 1 665 ? 2.516 4.320 -30.602 1.00 94.88 665 LEU A CA 1
ATOM 5357 C C . LEU A 1 665 ? 1.157 4.930 -30.223 1.00 94.88 665 LEU A C 1
ATOM 5359 O O . LEU A 1 665 ? 0.128 4.394 -30.607 1.00 94.88 665 LEU A O 1
ATOM 5363 N N . PHE A 1 666 ? 1.141 6.079 -29.538 1.00 92.75 666 PHE A N 1
ATOM 5364 C CA . PHE A 1 666 ? -0.090 6.839 -29.271 1.00 92.75 666 PHE A CA 1
ATOM 5365 C C . PHE A 1 666 ? -0.630 7.569 -30.507 1.00 92.75 666 PHE A C 1
ATOM 5367 O O . PHE A 1 666 ? -1.819 7.877 -30.562 1.00 92.75 666 PHE A O 1
ATOM 5374 N N . MET A 1 667 ? 0.222 7.847 -31.499 1.00 90.56 667 MET A N 1
ATOM 5375 C CA . MET A 1 667 ? -0.215 8.414 -32.780 1.00 90.56 667 MET A CA 1
ATOM 5376 C C . MET A 1 667 ? -0.967 7.388 -33.639 1.00 90.56 667 MET A C 1
ATOM 5378 O O . MET A 1 667 ? -1.718 7.782 -34.528 1.00 90.56 667 MET A O 1
ATOM 5382 N N . ASN A 1 668 ? -0.783 6.091 -33.371 1.00 92.50 668 ASN A N 1
ATOM 5383 C CA . ASN A 1 668 ? -1.505 5.007 -34.024 1.00 92.50 668 ASN A CA 1
ATOM 5384 C C . ASN A 1 668 ? -2.883 4.797 -33.351 1.00 92.50 668 ASN A C 1
ATOM 5386 O O . ASN A 1 668 ? -2.919 4.452 -32.168 1.00 92.50 668 ASN A O 1
ATOM 5390 N N . PRO A 1 669 ? -4.018 4.963 -34.056 1.00 90.06 669 PRO A N 1
ATOM 5391 C CA . PRO A 1 669 ? -5.354 4.816 -33.470 1.00 90.06 669 PRO A CA 1
ATOM 5392 C C . PRO A 1 669 ? -5.618 3.447 -32.827 1.00 90.06 669 PRO A C 1
ATOM 5394 O O . PRO A 1 669 ? -6.156 3.384 -31.715 1.00 90.06 669 PRO A O 1
ATOM 5397 N N . SER A 1 670 ? -5.214 2.361 -33.494 1.00 91.62 670 SER A N 1
ATOM 5398 C CA . SER A 1 670 ? -5.433 0.988 -33.028 1.00 91.62 670 SER A CA 1
ATOM 5399 C C . SER A 1 670 ? -4.694 0.726 -31.718 1.00 91.62 670 SER A C 1
ATOM 5401 O O . SER A 1 670 ? -5.297 0.309 -30.727 1.00 91.62 670 SER A O 1
ATOM 5403 N N . PHE A 1 671 ? -3.404 1.058 -31.668 1.00 95.00 671 PHE A N 1
ATOM 5404 C CA . PHE A 1 671 ? -2.598 0.938 -30.459 1.00 95.00 671 PHE A CA 1
ATOM 5405 C C . PHE A 1 671 ? -3.065 1.885 -29.364 1.00 95.00 671 PHE A C 1
ATOM 5407 O O . PHE A 1 671 ? -3.184 1.456 -28.221 1.00 95.00 671 PHE A O 1
ATOM 5414 N N . ASN A 1 672 ? -3.393 3.138 -29.684 1.00 92.25 672 ASN A N 1
ATOM 5415 C CA . ASN A 1 672 ? -3.868 4.104 -28.697 1.00 92.25 672 ASN A CA 1
ATOM 5416 C C . ASN A 1 672 ? -5.102 3.579 -27.939 1.00 92.25 672 ASN A C 1
ATOM 5418 O O . ASN A 1 672 ? -5.173 3.701 -26.715 1.00 92.25 672 ASN A O 1
ATOM 5422 N N . SER A 1 673 ? -6.033 2.916 -28.634 1.00 90.50 673 SER A N 1
ATOM 5423 C CA . SER A 1 673 ? -7.221 2.321 -28.005 1.00 90.50 673 SER A CA 1
ATOM 5424 C C . SER A 1 673 ? -6.892 1.240 -26.960 1.00 90.50 673 SER A C 1
ATOM 5426 O O . SER A 1 673 ? -7.576 1.136 -25.940 1.00 90.50 673 SER A O 1
ATOM 5428 N N . GLU A 1 674 ? -5.818 0.473 -27.169 1.00 92.94 674 GLU A N 1
ATOM 5429 C CA . GLU A 1 674 ? -5.343 -0.556 -26.239 1.00 92.94 674 GLU A CA 1
ATOM 5430 C C . GLU A 1 674 ? -4.488 0.044 -25.119 1.00 92.94 674 GLU A C 1
ATOM 5432 O O . GLU A 1 674 ? -4.699 -0.255 -23.941 1.00 92.94 674 GLU A O 1
ATOM 5437 N N . ILE A 1 675 ? -3.563 0.944 -25.462 1.00 94.88 675 ILE A N 1
ATOM 5438 C CA . ILE A 1 675 ? -2.671 1.605 -24.504 1.00 94.88 675 ILE A CA 1
ATOM 5439 C C . ILE A 1 675 ? -3.486 2.407 -23.481 1.00 94.88 675 ILE A C 1
ATOM 5441 O O . ILE A 1 675 ? -3.182 2.359 -22.291 1.00 94.88 675 ILE A O 1
ATOM 5445 N N . THR A 1 676 ? -4.566 3.076 -23.896 1.00 91.75 676 THR A N 1
ATOM 5446 C CA . THR A 1 676 ? -5.405 3.880 -22.985 1.00 91.75 676 THR A CA 1
ATOM 5447 C C . THR A 1 676 ? -6.143 3.022 -21.945 1.00 91.75 676 THR A C 1
ATOM 5449 O O . THR A 1 676 ? -6.444 3.501 -20.856 1.00 91.75 676 THR A O 1
ATOM 5452 N N . LYS A 1 677 ? -6.389 1.732 -22.224 1.00 90.81 677 LYS A N 1
ATOM 5453 C CA . LYS A 1 677 ? -6.909 0.782 -21.219 1.00 90.81 677 LYS A CA 1
ATOM 5454 C C . LYS A 1 677 ? -5.818 0.345 -20.242 1.00 90.81 677 LYS A C 1
ATOM 5456 O O . LYS A 1 677 ? -6.097 0.100 -19.073 1.00 90.81 677 LYS A O 1
ATOM 5461 N N . MET A 1 678 ? -4.581 0.216 -20.727 1.00 92.94 678 MET A N 1
ATOM 5462 C CA . MET A 1 678 ? -3.427 -0.189 -19.920 1.00 92.94 678 MET A CA 1
ATOM 5463 C C . MET A 1 678 ? -2.980 0.937 -18.974 1.00 92.94 678 MET A C 1
ATOM 5465 O O . MET A 1 678 ? -2.705 0.678 -17.803 1.00 92.94 678 MET A O 1
ATOM 5469 N N . PHE A 1 679 ? -2.951 2.184 -19.440 1.00 94.50 679 PHE A N 1
ATOM 5470 C CA . PHE A 1 679 ? -2.434 3.328 -18.688 1.00 94.50 679 PHE A CA 1
ATOM 5471 C C . PHE A 1 679 ? -3.521 4.391 -18.517 1.00 94.50 679 PHE A C 1
ATOM 5473 O O . PHE A 1 679 ? -3.717 5.234 -19.391 1.00 94.50 679 PHE A O 1
ATOM 5480 N N . LEU A 1 680 ? -4.214 4.347 -17.373 1.00 89.75 680 LEU A N 1
ATOM 5481 C CA . LEU A 1 680 ? -5.246 5.333 -17.017 1.00 89.75 680 LEU A CA 1
ATOM 5482 C C . LEU A 1 680 ? -4.648 6.741 -16.882 1.00 89.75 680 LEU A C 1
ATOM 5484 O O . LEU A 1 680 ? -5.241 7.718 -17.324 1.00 89.75 680 LEU A O 1
ATOM 5488 N N . GLU A 1 681 ? -3.444 6.825 -16.312 1.00 91.88 681 GLU A N 1
ATOM 5489 C CA . GLU A 1 681 ? -2.600 8.017 -16.332 1.00 91.88 681 GLU A CA 1
ATOM 5490 C C . GLU A 1 681 ? -1.605 7.893 -17.493 1.00 91.88 681 GLU A C 1
ATOM 5492 O O . GLU A 1 681 ? -0.664 7.099 -17.440 1.00 91.88 681 GLU A O 1
ATOM 5497 N N . ARG A 1 682 ? -1.803 8.649 -18.578 1.00 90.56 682 ARG A N 1
ATOM 5498 C CA . ARG A 1 682 ? -1.038 8.429 -19.824 1.00 90.56 682 ARG A CA 1
ATOM 5499 C C . ARG A 1 682 ? 0.443 8.779 -19.719 1.00 90.56 682 ARG A C 1
ATOM 5501 O O . ARG A 1 682 ? 1.237 8.278 -20.505 1.00 90.56 682 ARG A O 1
ATOM 5508 N N . ASP A 1 683 ? 0.833 9.588 -18.741 1.00 92.88 683 ASP A N 1
ATOM 5509 C CA . ASP A 1 683 ? 2.226 9.918 -18.440 1.00 92.88 683 ASP A CA 1
ATOM 5510 C C . ASP A 1 683 ? 2.900 8.920 -17.472 1.00 92.88 683 ASP A C 1
ATOM 5512 O O . ASP A 1 683 ? 3.911 9.246 -16.860 1.00 92.88 683 ASP A O 1
ATOM 5516 N N . THR A 1 684 ? 2.378 7.693 -17.334 1.00 95.94 684 THR A N 1
ATOM 5517 C CA . THR A 1 684 ? 2.946 6.640 -16.460 1.00 95.94 684 THR A CA 1
ATOM 5518 C C . THR A 1 684 ? 3.519 5.430 -17.209 1.00 95.94 684 THR A C 1
ATOM 5520 O O . THR A 1 684 ? 3.831 4.400 -16.602 1.00 95.94 684 THR A O 1
ATOM 5523 N N . VAL A 1 685 ? 3.691 5.523 -18.528 1.00 97.69 685 VAL A N 1
ATOM 5524 C CA . VAL A 1 685 ? 4.090 4.380 -19.365 1.00 97.69 685 VAL A CA 1
ATOM 5525 C C . VAL A 1 685 ? 5.476 3.855 -18.991 1.00 97.69 685 VAL A C 1
ATOM 5527 O O . VAL A 1 685 ? 5.612 2.694 -18.592 1.00 97.69 685 VAL A O 1
ATOM 5530 N N . PHE A 1 686 ? 6.514 4.692 -19.050 1.00 98.06 686 PHE A N 1
ATOM 5531 C CA . PHE A 1 686 ? 7.853 4.286 -18.632 1.00 98.06 686 PHE A CA 1
ATOM 5532 C C . PHE A 1 686 ? 7.899 4.029 -17.127 1.00 98.06 686 PHE A C 1
ATOM 5534 O O . PHE A 1 686 ? 8.637 3.155 -16.682 1.00 98.06 686 PHE A O 1
ATOM 5541 N N . TYR A 1 687 ? 7.101 4.746 -16.334 1.00 96.81 687 TYR A N 1
ATOM 5542 C CA . TYR A 1 687 ? 7.029 4.528 -14.892 1.00 96.81 687 TYR A CA 1
ATOM 5543 C C . TYR A 1 687 ? 6.692 3.071 -14.547 1.00 96.81 687 TYR A C 1
ATOM 5545 O O . TYR A 1 687 ? 7.429 2.415 -13.807 1.00 96.81 687 TYR A O 1
ATOM 5553 N N . HIS A 1 688 ? 5.614 2.530 -15.116 1.00 97.12 688 HIS A N 1
ATOM 5554 C CA . HIS A 1 688 ? 5.213 1.151 -14.853 1.00 97.12 688 HIS A CA 1
ATOM 5555 C C . HIS A 1 688 ? 6.121 0.141 -15.559 1.00 97.12 688 HIS A C 1
ATOM 5557 O O . HIS A 1 688 ? 6.598 -0.798 -14.921 1.00 97.12 688 HIS A O 1
ATOM 5563 N N . LEU A 1 689 ? 6.409 0.342 -16.849 1.00 97.94 689 LEU A N 1
ATOM 5564 C CA . LEU A 1 689 ? 7.198 -0.616 -17.630 1.00 97.94 689 LEU A CA 1
ATOM 5565 C C . LEU A 1 689 ? 8.664 -0.653 -17.193 1.00 97.94 689 LEU A C 1
ATOM 5567 O O . LEU A 1 689 ? 9.257 -1.723 -17.093 1.00 97.94 689 LEU A O 1
ATOM 5571 N N . GLY A 1 690 ? 9.250 0.496 -16.865 1.00 97.12 690 GLY A N 1
ATOM 5572 C CA . GLY A 1 690 ? 10.612 0.583 -16.356 1.00 97.12 690 GLY A CA 1
ATOM 5573 C C . GLY A 1 690 ? 10.765 -0.109 -15.003 1.00 97.12 690 GLY A C 1
ATOM 5574 O O . GLY A 1 690 ? 11.741 -0.827 -14.793 1.00 97.12 690 GLY A O 1
ATOM 5575 N N . ARG A 1 691 ? 9.779 0.032 -14.105 1.00 95.25 691 ARG A N 1
ATOM 5576 C CA . ARG A 1 691 ? 9.764 -0.657 -12.800 1.00 95.25 691 ARG A CA 1
ATOM 5577 C C . ARG A 1 691 ? 9.458 -2.154 -12.891 1.00 95.25 691 ARG A C 1
ATOM 5579 O O . ARG A 1 691 ? 9.761 -2.868 -11.941 1.00 95.25 691 ARG A O 1
ATOM 5586 N N . TYR A 1 692 ? 8.868 -2.601 -13.995 1.00 96.31 692 TYR A N 1
ATOM 5587 C CA . TYR A 1 692 ? 8.645 -4.011 -14.309 1.00 96.31 692 TYR A CA 1
ATOM 5588 C C . TYR A 1 692 ? 9.890 -4.676 -14.922 1.00 96.31 692 TYR A C 1
ATOM 5590 O O . TYR A 1 692 ? 10.256 -5.789 -14.551 1.00 96.31 692 TYR A O 1
ATOM 5598 N N . LEU A 1 693 ? 10.564 -3.989 -15.851 1.00 96.94 693 LEU A N 1
ATOM 5599 C CA . LEU A 1 693 ? 11.688 -4.548 -16.606 1.00 96.94 693 LEU A CA 1
ATOM 5600 C C . LEU A 1 693 ? 13.030 -4.418 -15.877 1.00 96.94 693 LEU A C 1
ATOM 5602 O O . LEU A 1 693 ? 13.840 -5.343 -15.891 1.00 96.94 693 LEU A O 1
ATOM 5606 N N . PHE A 1 694 ? 13.309 -3.262 -15.270 1.00 97.06 694 PHE A N 1
ATOM 5607 C CA . PHE A 1 694 ? 14.666 -2.904 -14.855 1.00 97.06 694 PHE A CA 1
ATOM 5608 C C . PHE A 1 694 ? 14.877 -3.084 -13.355 1.00 97.06 694 PHE A C 1
ATOM 5610 O O . PHE A 1 694 ? 14.860 -2.132 -12.571 1.00 97.06 694 PHE A O 1
ATOM 5617 N N . HIS A 1 695 ? 15.153 -4.323 -12.961 1.00 96.50 695 HIS A N 1
ATOM 5618 C CA . HIS A 1 695 ? 15.603 -4.646 -11.610 1.00 96.50 695 HIS A CA 1
ATOM 5619 C C . HIS A 1 695 ? 17.132 -4.733 -11.563 1.00 96.50 695 HIS A C 1
ATOM 5621 O O . HIS A 1 695 ? 17.704 -5.518 -12.322 1.00 96.50 695 HIS A O 1
ATOM 5627 N N . PRO A 1 696 ? 17.817 -3.956 -10.700 1.00 96.50 696 PRO A N 1
ATOM 5628 C CA . PRO A 1 696 ? 19.259 -4.084 -10.520 1.00 96.50 696 PRO A CA 1
ATOM 5629 C C . PRO A 1 696 ? 19.659 -5.497 -10.098 1.00 96.50 696 PRO A C 1
ATOM 5631 O O . PRO A 1 696 ? 19.025 -6.075 -9.215 1.00 96.50 696 PRO A O 1
ATOM 5634 N N . SER A 1 697 ? 20.726 -6.035 -10.689 1.00 94.88 697 SER A N 1
ATOM 5635 C CA . SER A 1 697 ? 21.323 -7.288 -10.219 1.00 94.88 697 SER A CA 1
ATOM 5636 C C . SER A 1 697 ? 21.763 -7.187 -8.757 1.00 94.88 697 SER A C 1
ATOM 5638 O O . SER A 1 697 ? 21.909 -6.091 -8.217 1.00 94.88 697 SER A O 1
ATOM 5640 N N . ASN A 1 698 ? 22.010 -8.321 -8.099 1.00 92.50 698 ASN A N 1
ATOM 5641 C CA . ASN A 1 698 ? 22.446 -8.323 -6.699 1.00 92.50 698 ASN A CA 1
ATOM 5642 C C . ASN A 1 698 ? 23.744 -7.526 -6.476 1.00 92.50 698 ASN A C 1
ATOM 5644 O O . ASN A 1 698 ? 23.875 -6.855 -5.456 1.00 92.50 698 ASN A O 1
ATOM 5648 N N . GLU A 1 699 ? 24.666 -7.540 -7.445 1.00 90.94 699 GLU A N 1
ATOM 5649 C CA . GLU A 1 699 ? 25.898 -6.740 -7.409 1.00 90.94 699 GLU A CA 1
ATOM 5650 C C . GLU A 1 699 ? 25.581 -5.235 -7.420 1.00 90.94 699 GLU A C 1
ATOM 5652 O O . GLU A 1 699 ? 26.001 -4.502 -6.524 1.00 90.94 699 GLU A O 1
ATOM 5657 N N . ALA A 1 700 ? 24.751 -4.787 -8.370 1.00 91.94 700 ALA A N 1
ATOM 5658 C CA . ALA A 1 700 ? 24.284 -3.403 -8.444 1.00 91.94 700 ALA A CA 1
ATOM 5659 C C . ALA A 1 700 ? 23.528 -2.991 -7.171 1.00 91.94 700 ALA A C 1
ATOM 5661 O O . ALA A 1 700 ? 23.738 -1.917 -6.605 1.00 91.94 700 ALA A O 1
ATOM 5662 N N . TRP A 1 701 ? 22.632 -3.862 -6.709 1.00 93.75 701 TRP A N 1
ATOM 5663 C CA . TRP A 1 701 ? 21.761 -3.621 -5.571 1.00 93.75 701 TRP A CA 1
ATOM 5664 C C . TRP A 1 701 ? 22.529 -3.524 -4.258 1.00 93.75 701 TRP A C 1
ATOM 5666 O O . TRP A 1 701 ? 22.197 -2.682 -3.425 1.00 93.75 701 TRP A O 1
ATOM 5676 N N . GLY A 1 702 ? 23.584 -4.322 -4.080 1.00 86.62 702 GLY A N 1
ATOM 5677 C CA . GLY A 1 702 ? 24.483 -4.209 -2.935 1.00 86.62 702 GLY A CA 1
ATOM 5678 C C . GLY A 1 702 ? 25.102 -2.813 -2.836 1.00 86.62 702 GLY A C 1
ATOM 5679 O O . GLY A 1 702 ? 25.088 -2.208 -1.766 1.00 86.62 702 GLY A O 1
ATOM 5680 N N . LEU A 1 703 ? 25.555 -2.252 -3.963 1.00 89.06 703 LEU A N 1
ATOM 5681 C CA . LEU A 1 703 ? 26.115 -0.897 -4.013 1.00 89.06 703 LEU A CA 1
ATOM 5682 C C . LEU A 1 703 ? 25.052 0.177 -3.735 1.00 89.06 703 LEU A C 1
ATOM 5684 O O . LEU A 1 703 ? 25.271 1.070 -2.915 1.00 89.06 703 LEU A O 1
ATOM 5688 N N . ILE A 1 704 ? 23.879 0.064 -4.369 1.00 91.38 704 ILE A N 1
ATOM 5689 C CA . ILE A 1 704 ? 22.753 0.997 -4.193 1.00 91.38 704 ILE A CA 1
ATOM 5690 C C . ILE A 1 704 ? 22.277 1.010 -2.736 1.00 91.38 704 ILE A C 1
ATOM 5692 O O . ILE A 1 704 ? 22.171 2.071 -2.119 1.00 91.38 704 ILE A O 1
ATOM 5696 N N . SER A 1 705 ? 21.976 -0.166 -2.183 1.00 86.62 705 SER A N 1
ATOM 5697 C CA . SER A 1 705 ? 21.420 -0.309 -0.837 1.00 86.62 705 SER A CA 1
ATOM 5698 C C . SER A 1 705 ? 22.404 0.169 0.227 1.00 86.62 705 SER A C 1
ATOM 5700 O O . SER A 1 705 ? 21.996 0.910 1.123 1.00 86.62 705 SER A O 1
ATOM 5702 N N . LYS A 1 706 ? 23.693 -0.170 0.095 1.00 84.44 706 LYS A N 1
ATOM 5703 C CA . LYS A 1 706 ? 24.752 0.301 0.994 1.00 84.44 706 LYS A CA 1
ATOM 5704 C C . LYS A 1 706 ? 24.874 1.824 0.966 1.00 84.44 706 LYS A C 1
ATOM 5706 O O . LYS A 1 706 ? 24.759 2.455 2.014 1.00 84.44 706 LYS A O 1
ATOM 5711 N N . PHE A 1 707 ? 25.003 2.420 -0.222 1.00 90.19 707 PHE A N 1
ATOM 5712 C CA . PHE A 1 707 ? 25.122 3.873 -0.362 1.00 90.19 707 PHE A CA 1
ATOM 5713 C C . PHE A 1 707 ? 23.898 4.603 0.206 1.00 90.19 707 PHE A C 1
ATOM 5715 O O . PHE A 1 707 ? 24.029 5.595 0.925 1.00 90.19 707 PHE A O 1
ATOM 5722 N N . TYR A 1 708 ? 22.691 4.098 -0.070 1.00 90.31 708 TYR A N 1
ATOM 5723 C CA . TYR A 1 708 ? 21.467 4.677 0.475 1.00 90.31 708 TYR A CA 1
ATOM 5724 C C . TYR A 1 708 ? 21.457 4.634 2.007 1.00 90.31 708 TYR A C 1
ATOM 5726 O O . TYR A 1 708 ? 21.152 5.643 2.645 1.00 90.31 708 TYR A O 1
ATOM 5734 N N . GLN A 1 709 ? 21.798 3.491 2.608 1.00 83.81 709 GLN A N 1
ATOM 5735 C CA . GLN A 1 709 ? 21.792 3.347 4.063 1.00 83.81 709 GLN A CA 1
ATOM 5736 C C . GLN A 1 709 ? 22.839 4.237 4.740 1.00 83.81 709 GLN A C 1
ATOM 5738 O O . GLN A 1 709 ? 22.532 4.854 5.762 1.00 83.81 709 GLN A O 1
ATOM 5743 N N . GLU A 1 710 ? 24.031 4.363 4.157 1.00 86.12 710 GLU A N 1
ATOM 5744 C CA . GLU A 1 710 ? 25.131 5.162 4.709 1.00 86.12 710 GLU A CA 1
ATOM 5745 C C . GLU A 1 710 ? 24.898 6.675 4.568 1.00 86.12 710 GLU A C 1
ATOM 5747 O O . GLU A 1 710 ? 25.201 7.433 5.494 1.00 86.12 710 GLU A O 1
ATOM 5752 N N . HIS A 1 711 ? 24.322 7.124 3.446 1.00 89.69 711 HIS A N 1
ATOM 5753 C CA . HIS A 1 711 ? 24.317 8.546 3.083 1.00 89.69 711 HIS A CA 1
ATOM 5754 C C . HIS A 1 711 ? 22.928 9.183 2.942 1.00 89.69 711 HIS A C 1
ATOM 5756 O O . HIS A 1 711 ? 22.796 10.385 3.170 1.00 89.69 711 HIS A O 1
ATOM 5762 N N . LEU A 1 712 ? 21.885 8.421 2.590 1.00 88.69 712 LEU A N 1
ATOM 5763 C CA . LEU A 1 712 ? 20.567 8.971 2.222 1.00 88.69 712 LEU A CA 1
ATOM 5764 C C . LEU A 1 712 ? 19.452 8.679 3.245 1.00 88.69 712 LEU A C 1
ATOM 5766 O O . LEU A 1 712 ? 18.473 9.427 3.316 1.00 88.69 712 LEU A O 1
ATOM 5770 N N . SER A 1 713 ? 19.584 7.612 4.038 1.00 85.69 713 SER A N 1
ATOM 5771 C CA . SER A 1 713 ? 18.537 7.098 4.939 1.00 85.69 713 SER A CA 1
ATOM 5772 C C . SER A 1 713 ? 18.144 8.070 6.058 1.00 85.69 713 SER A C 1
ATOM 5774 O O . SER A 1 713 ? 16.977 8.134 6.438 1.00 85.69 713 SER A O 1
ATOM 5776 N N . LYS A 1 714 ? 19.104 8.854 6.562 1.00 84.31 714 LYS A N 1
ATOM 5777 C CA . LYS A 1 714 ? 18.930 9.781 7.698 1.00 84.31 714 LYS A CA 1
ATOM 5778 C C . LYS A 1 714 ? 18.447 11.179 7.291 1.00 84.31 714 LYS A C 1
ATOM 5780 O O . LYS A 1 714 ? 18.332 12.046 8.151 1.00 84.31 714 LYS A O 1
ATOM 5785 N N . ALA A 1 715 ? 18.236 11.423 5.999 1.00 86.62 715 ALA A N 1
ATOM 5786 C CA . ALA A 1 715 ? 17.829 12.727 5.488 1.00 86.62 715 ALA A CA 1
ATOM 5787 C C . ALA A 1 715 ? 16.324 12.961 5.682 1.00 86.62 715 ALA A C 1
ATOM 5789 O O . ALA A 1 715 ? 15.516 12.104 5.319 1.00 86.62 715 ALA A O 1
ATOM 5790 N N . ASP A 1 716 ? 15.946 14.155 6.144 1.00 88.38 716 ASP A N 1
ATOM 5791 C CA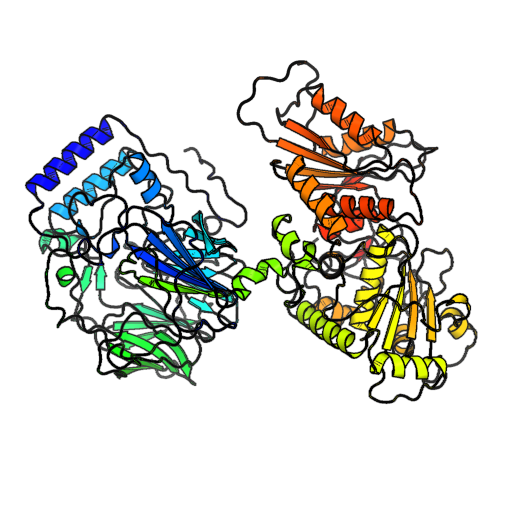 . ASP A 1 716 ? 14.549 14.610 6.139 1.00 88.38 716 ASP A CA 1
ATOM 5792 C C . ASP A 1 716 ? 14.065 14.884 4.705 1.00 88.38 716 ASP A C 1
ATOM 5794 O O . ASP A 1 716 ? 12.892 14.688 4.382 1.00 88.38 716 ASP A O 1
ATOM 5798 N N . LYS A 1 717 ? 14.982 15.327 3.830 1.00 91.69 717 LYS A N 1
ATOM 5799 C CA . LYS A 1 717 ? 14.728 15.548 2.401 1.00 91.69 717 LYS A CA 1
ATOM 5800 C C . LYS A 1 717 ? 15.953 15.207 1.546 1.00 91.69 717 LYS A C 1
ATOM 5802 O O . LYS A 1 717 ? 17.058 15.665 1.829 1.00 91.69 717 LYS A O 1
ATOM 5807 N N . ARG A 1 718 ? 15.752 14.445 0.472 1.00 96.12 718 ARG A N 1
ATOM 5808 C CA . ARG A 1 718 ? 16.758 14.044 -0.527 1.00 96.12 71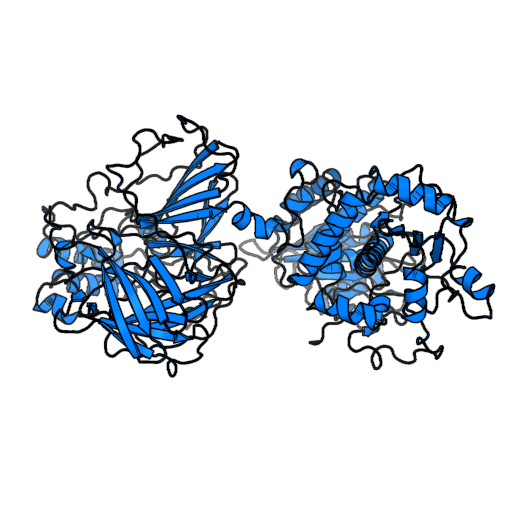8 ARG A CA 1
ATOM 5809 C C . ARG A 1 718 ? 16.566 14.835 -1.820 1.00 96.12 718 ARG A C 1
ATOM 5811 O O . ARG A 1 718 ? 15.472 14.836 -2.385 1.00 96.12 718 ARG A O 1
ATOM 5818 N N . ILE A 1 719 ? 17.619 15.480 -2.304 1.00 97.81 719 ILE A N 1
ATOM 5819 C CA . ILE A 1 719 ? 17.625 16.274 -3.537 1.00 97.81 719 ILE A CA 1
ATOM 5820 C C . ILE A 1 719 ? 18.619 15.633 -4.501 1.00 97.81 719 ILE A C 1
ATOM 5822 O O . ILE A 1 719 ? 19.804 15.566 -4.198 1.00 97.81 719 ILE A O 1
ATOM 5826 N N . GLY A 1 720 ? 18.143 15.157 -5.646 1.00 97.94 720 GLY A N 1
ATOM 5827 C CA . GLY A 1 720 ? 18.990 14.622 -6.705 1.00 97.94 720 GLY A CA 1
ATOM 5828 C C . GLY A 1 720 ? 19.356 15.715 -7.703 1.00 97.94 720 GLY A C 1
ATOM 5829 O O . GLY A 1 720 ? 18.470 16.417 -8.190 1.00 97.94 720 GLY A O 1
ATOM 5830 N N . LEU A 1 721 ? 20.641 15.849 -8.015 1.00 97.75 721 LEU A N 1
ATOM 5831 C CA . LEU A 1 721 ? 21.173 16.744 -9.037 1.00 97.75 721 LEU A CA 1
ATOM 5832 C C . LEU A 1 721 ? 21.861 15.897 -10.109 1.00 97.75 721 LEU A C 1
ATOM 5834 O O . LEU A 1 721 ? 22.942 15.343 -9.898 1.00 97.75 721 LEU A O 1
ATOM 5838 N N . GLN A 1 722 ? 21.210 15.781 -11.260 1.00 97.00 722 GLN A N 1
ATOM 5839 C CA . GLN A 1 722 ? 21.724 15.076 -12.422 1.00 97.00 722 GLN A CA 1
ATOM 5840 C C . GLN A 1 722 ? 22.305 16.086 -13.410 1.00 97.00 722 GLN A C 1
ATOM 5842 O O . GLN A 1 722 ? 21.577 16.839 -14.062 1.00 97.00 722 GLN A O 1
ATOM 5847 N N . ILE A 1 723 ? 23.634 16.102 -13.501 1.00 94.38 723 ILE A N 1
ATOM 5848 C CA . ILE A 1 723 ? 24.399 17.087 -14.263 1.00 94.38 723 ILE A CA 1
ATOM 5849 C C . ILE A 1 723 ? 25.067 16.383 -15.443 1.00 94.38 723 ILE A C 1
ATOM 5851 O O . ILE A 1 723 ? 25.839 15.437 -15.283 1.00 94.38 723 ILE A O 1
ATOM 5855 N N . ARG A 1 724 ? 24.779 16.853 -16.656 1.00 91.12 724 ARG A N 1
ATOM 5856 C CA . ARG A 1 724 ? 25.401 16.374 -17.889 1.00 91.12 724 ARG A CA 1
ATOM 5857 C C . ARG A 1 724 ? 25.904 17.558 -18.702 1.00 91.12 724 ARG A C 1
ATOM 5859 O O . ARG A 1 724 ? 25.145 18.456 -19.032 1.00 91.12 724 ARG A O 1
ATOM 5866 N N . VAL A 1 725 ? 27.171 17.522 -19.097 1.00 88.69 725 VAL A N 1
ATOM 5867 C CA . VAL A 1 725 ? 27.746 18.518 -20.009 1.00 88.69 725 VAL A CA 1
ATOM 5868 C C . VAL A 1 725 ? 27.963 17.853 -21.364 1.00 88.69 725 VAL A C 1
ATOM 5870 O O . VAL A 1 725 ? 28.656 16.843 -21.455 1.00 88.69 725 VAL A O 1
ATOM 5873 N N . PHE A 1 726 ? 27.305 18.362 -22.408 1.00 83.88 726 PHE A N 1
ATOM 5874 C CA . PHE A 1 726 ? 27.350 17.761 -23.750 1.00 83.88 726 PHE A CA 1
ATOM 5875 C C . PHE A 1 726 ? 28.550 18.221 -24.585 1.00 83.88 726 PHE A C 1
ATOM 5877 O O . PHE A 1 726 ? 28.984 17.477 -25.456 1.00 83.88 726 PHE A O 1
ATOM 5884 N N . ALA A 1 727 ? 29.070 19.422 -24.321 1.00 82.94 727 ALA A N 1
ATOM 5885 C CA . ALA A 1 727 ? 30.242 19.989 -24.986 1.00 82.94 727 ALA A CA 1
ATOM 5886 C C . ALA A 1 727 ? 31.237 20.485 -23.918 1.00 82.94 727 ALA A C 1
ATOM 5888 O O . ALA A 1 727 ? 31.300 21.688 -23.660 1.00 82.94 727 ALA A O 1
ATOM 5889 N N . PRO A 1 728 ? 31.932 19.566 -23.217 1.00 78.88 728 PRO A N 1
ATOM 5890 C CA . PRO A 1 728 ? 32.778 19.916 -22.074 1.00 78.88 728 PRO A CA 1
ATOM 5891 C C . PRO A 1 728 ? 33.902 20.888 -22.453 1.00 78.88 728 PRO A C 1
ATOM 5893 O O . PRO A 1 728 ? 34.149 21.827 -21.707 1.00 78.88 728 PRO A O 1
ATOM 5896 N N . ASP A 1 729 ? 34.483 20.744 -23.647 1.00 79.25 729 ASP A N 1
ATOM 5897 C CA . ASP A 1 729 ? 35.596 21.586 -24.115 1.00 79.25 729 ASP A CA 1
ATOM 5898 C C . ASP A 1 729 ? 35.203 23.053 -24.347 1.00 79.25 729 ASP A C 1
ATOM 5900 O O . ASP A 1 729 ? 36.048 23.943 -24.315 1.00 79.25 729 ASP A O 1
ATOM 5904 N N . SER A 1 730 ? 33.917 23.323 -24.591 1.00 79.00 730 SER A N 1
ATOM 5905 C CA . SER A 1 730 ? 33.407 24.658 -24.918 1.00 79.00 730 SER A CA 1
ATOM 5906 C C . SER A 1 730 ? 32.463 25.229 -23.861 1.00 79.00 730 SER A C 1
ATOM 5908 O O . SER A 1 730 ? 31.873 26.279 -24.097 1.00 79.00 730 SER A O 1
ATOM 5910 N N . THR A 1 731 ? 32.255 24.534 -22.738 1.00 81.75 731 THR A N 1
ATOM 5911 C CA . THR A 1 731 ? 31.309 24.948 -21.692 1.00 81.75 731 THR A CA 1
ATOM 5912 C C . THR A 1 731 ? 32.064 25.197 -20.386 1.00 81.75 731 THR A C 1
ATOM 5914 O O . THR A 1 731 ? 32.468 24.233 -19.735 1.00 81.75 731 THR A O 1
ATOM 5917 N N . PRO A 1 732 ? 32.234 26.462 -19.959 1.00 85.12 732 PRO A N 1
ATOM 5918 C CA . PRO A 1 732 ? 32.884 26.786 -18.700 1.00 85.12 732 PRO A CA 1
ATOM 5919 C C . PRO A 1 732 ? 32.159 26.133 -17.524 1.00 85.12 732 PRO A C 1
ATOM 5921 O O . PRO A 1 732 ? 30.955 26.313 -17.333 1.00 85.12 732 PRO A O 1
ATOM 5924 N N . GLN A 1 733 ? 32.914 25.422 -16.695 1.00 84.38 733 GLN A N 1
ATOM 5925 C CA . GLN A 1 733 ? 32.409 24.770 -15.490 1.00 84.38 733 GLN A CA 1
ATOM 5926 C C . GLN A 1 733 ? 31.684 25.755 -14.556 1.00 84.38 733 GLN A C 1
ATOM 5928 O O . GLN A 1 733 ? 30.621 25.433 -14.022 1.00 84.38 733 GLN A O 1
ATOM 5933 N N . GLN A 1 734 ? 32.217 26.974 -14.405 1.00 86.62 734 GLN A N 1
ATOM 5934 C CA . GLN A 1 734 ? 31.600 28.019 -13.586 1.00 86.62 734 GLN A CA 1
ATOM 5935 C C . GLN A 1 734 ? 30.202 28.398 -14.095 1.00 86.62 734 GLN A C 1
ATOM 5937 O O . GLN A 1 734 ? 29.286 28.540 -13.295 1.00 86.62 734 GLN A O 1
ATOM 5942 N N . ALA A 1 735 ? 29.996 28.461 -15.415 1.00 87.19 735 ALA A N 1
ATOM 5943 C CA . ALA A 1 735 ? 28.688 28.782 -15.986 1.00 87.19 735 ALA A CA 1
ATOM 5944 C C . ALA A 1 735 ? 27.637 27.704 -15.658 1.00 87.19 735 ALA A C 1
ATOM 5946 O O . ALA A 1 735 ? 26.484 28.023 -15.370 1.00 87.19 735 ALA A O 1
ATOM 5947 N N . VAL A 1 736 ? 28.032 26.424 -15.647 1.00 88.88 736 VAL A N 1
ATOM 5948 C CA . VAL A 1 736 ? 27.156 25.312 -15.233 1.00 88.88 736 VAL A CA 1
ATOM 5949 C C . VAL A 1 736 ? 26.843 25.394 -13.735 1.00 88.88 736 VAL A C 1
ATOM 5951 O O . VAL A 1 736 ? 25.695 25.185 -13.342 1.00 88.88 736 VAL A O 1
ATOM 5954 N N . MET A 1 737 ? 27.836 25.728 -12.903 1.00 90.38 737 MET A N 1
ATOM 5955 C CA . MET A 1 737 ? 27.645 25.939 -11.464 1.00 90.38 737 MET A CA 1
ATOM 5956 C C . MET A 1 737 ? 26.694 27.104 -11.170 1.00 90.38 737 MET A C 1
ATOM 5958 O O . MET A 1 737 ? 25.767 26.940 -10.378 1.00 90.38 737 MET A O 1
ATOM 5962 N N . ASP A 1 738 ? 26.863 28.245 -11.836 1.00 89.25 738 ASP A N 1
ATOM 5963 C CA . ASP A 1 738 ? 26.011 29.424 -11.655 1.00 89.25 738 ASP A CA 1
ATOM 5964 C C . ASP A 1 738 ? 24.565 29.132 -12.069 1.00 89.25 738 ASP A C 1
ATOM 5966 O O . ASP A 1 738 ? 23.620 29.508 -11.368 1.00 89.25 738 ASP A O 1
ATOM 5970 N N . LEU A 1 739 ? 24.381 28.400 -13.173 1.00 89.62 739 LEU A N 1
ATOM 5971 C CA . LEU A 1 739 ? 23.072 27.950 -13.638 1.00 89.62 739 LEU A CA 1
ATOM 5972 C C . LEU A 1 739 ? 22.416 26.997 -12.626 1.00 89.62 739 LEU A C 1
ATOM 5974 O O . LEU A 1 739 ? 21.241 27.159 -12.284 1.00 89.62 739 LEU A O 1
ATOM 5978 N N . LEU A 1 740 ? 23.177 26.027 -12.109 1.00 92.56 740 LEU A N 1
ATOM 5979 C CA . LEU A 1 740 ? 22.714 25.067 -11.108 1.00 92.56 740 LEU A CA 1
ATOM 5980 C C . LEU A 1 740 ? 22.282 25.773 -9.819 1.00 92.56 740 LEU A C 1
ATOM 5982 O O . LEU A 1 740 ? 21.170 25.546 -9.339 1.00 92.56 740 LEU A O 1
ATOM 5986 N N . LEU A 1 741 ? 23.124 26.660 -9.285 1.00 92.44 741 LEU A N 1
ATOM 5987 C CA . LEU A 1 741 ? 22.831 27.427 -8.075 1.00 92.44 741 LEU A CA 1
ATOM 5988 C C . LEU A 1 741 ? 21.616 28.327 -8.280 1.00 92.44 741 LEU A C 1
ATOM 5990 O O . LEU A 1 741 ? 20.679 28.263 -7.481 1.00 92.44 741 LEU A O 1
ATOM 5994 N N . SER A 1 742 ? 21.568 29.060 -9.396 1.00 92.06 742 SER A N 1
ATOM 5995 C CA . SER A 1 742 ? 20.425 29.898 -9.773 1.00 92.06 742 SER A CA 1
ATOM 5996 C C . SER A 1 742 ? 19.129 29.094 -9.835 1.00 92.06 742 SER A C 1
ATOM 5998 O O . SER A 1 742 ? 18.101 29.546 -9.333 1.00 92.06 742 SER A O 1
ATOM 6000 N N . CYS A 1 743 ? 19.164 27.880 -10.390 1.00 93.88 743 CYS A N 1
ATOM 6001 C CA . CYS A 1 743 ? 18.019 26.977 -10.405 1.00 93.88 743 CYS A CA 1
ATOM 6002 C C . CYS A 1 743 ? 17.613 26.541 -8.990 1.00 93.88 743 CYS A C 1
ATOM 6004 O O . CYS A 1 743 ? 16.449 26.668 -8.600 1.00 93.88 743 CYS A O 1
ATOM 6006 N N . THR A 1 744 ? 18.559 26.014 -8.211 1.00 95.00 744 THR A N 1
ATOM 6007 C CA . THR A 1 744 ? 18.254 25.388 -6.920 1.00 95.00 744 THR A CA 1
ATOM 6008 C C . THR A 1 744 ? 17.850 26.387 -5.843 1.00 95.00 744 THR A C 1
ATOM 6010 O O . THR A 1 744 ? 16.951 26.084 -5.059 1.00 95.00 744 THR A O 1
ATOM 6013 N N . ILE A 1 745 ? 18.464 27.571 -5.820 1.00 92.62 745 ILE A N 1
ATOM 6014 C CA . ILE A 1 745 ? 18.213 28.607 -4.816 1.00 92.62 745 ILE A CA 1
ATOM 6015 C C . ILE A 1 745 ? 16.892 29.315 -5.117 1.00 92.62 745 ILE A C 1
ATOM 6017 O O . ILE A 1 745 ? 15.999 29.338 -4.269 1.00 92.62 745 ILE A O 1
ATOM 6021 N N . LYS A 1 746 ? 16.700 29.793 -6.358 1.00 92.00 746 LYS A N 1
ATOM 6022 C CA . LYS A 1 746 ? 15.471 30.495 -6.774 1.00 92.00 746 LYS A CA 1
ATOM 6023 C C . LYS A 1 746 ? 14.216 29.655 -6.537 1.00 92.00 746 LYS A C 1
ATOM 6025 O O . LYS A 1 746 ? 13.185 30.177 -6.121 1.00 92.00 746 LYS A O 1
ATOM 6030 N N . ASN A 1 747 ? 14.313 28.344 -6.759 1.00 93.12 747 ASN A N 1
ATOM 6031 C CA . ASN A 1 747 ? 13.208 27.405 -6.562 1.00 93.12 747 ASN A CA 1
ATOM 6032 C C . ASN A 1 747 ? 13.168 26.782 -5.154 1.00 93.12 747 ASN A C 1
ATOM 6034 O O . ASN A 1 747 ? 12.432 25.819 -4.930 1.00 93.12 747 ASN A O 1
ATOM 6038 N N . LYS A 1 748 ? 13.933 27.325 -4.193 1.00 92.69 748 LYS A N 1
ATOM 6039 C CA . LYS A 1 748 ? 13.944 26.927 -2.773 1.00 92.69 748 LYS A CA 1
ATOM 6040 C C . LYS A 1 748 ? 14.242 25.438 -2.553 1.00 92.69 748 LYS A C 1
ATOM 6042 O O . LYS A 1 748 ? 13.762 24.820 -1.597 1.00 92.69 748 LYS A O 1
ATOM 6047 N N . LEU A 1 749 ? 15.016 24.838 -3.455 1.00 93.25 749 LEU A N 1
ATOM 6048 C CA . LEU A 1 749 ? 15.508 23.472 -3.309 1.00 93.25 749 LEU A CA 1
ATOM 6049 C C . LEU A 1 749 ? 16.664 23.461 -2.312 1.00 93.25 749 LEU A C 1
ATOM 6051 O O . LEU A 1 749 ? 16.612 22.729 -1.320 1.00 93.25 749 LEU A O 1
ATOM 6055 N N . LEU A 1 750 ? 17.639 24.339 -2.544 1.00 93.69 750 LEU A N 1
ATOM 6056 C CA . LEU A 1 750 ? 18.768 24.585 -1.657 1.00 93.69 750 LEU A CA 1
ATOM 6057 C C . LEU A 1 750 ? 18.665 25.986 -1.038 1.00 93.69 750 LEU A C 1
ATOM 6059 O O . LEU A 1 750 ? 18.151 26.895 -1.690 1.00 93.69 750 LEU A O 1
ATOM 6063 N N . PRO A 1 751 ? 19.091 26.160 0.222 1.00 90.94 751 PRO A N 1
ATOM 6064 C CA . PRO A 1 751 ? 19.055 27.456 0.882 1.00 90.94 751 PRO A CA 1
ATOM 6065 C C . PRO A 1 751 ? 20.209 28.357 0.432 1.00 90.94 751 PRO A C 1
ATOM 6067 O O . PRO A 1 751 ? 21.276 27.880 0.035 1.00 90.94 751 PRO A O 1
ATOM 6070 N N . GLU A 1 752 ? 19.991 29.663 0.563 1.00 89.75 752 GLU A N 1
ATOM 6071 C CA . GLU A 1 752 ? 21.041 30.678 0.461 1.00 89.75 752 GLU A CA 1
ATOM 6072 C C . GLU A 1 752 ? 22.029 30.561 1.629 1.00 89.75 752 GLU A C 1
ATOM 6074 O O . GLU A 1 752 ? 21.699 30.036 2.702 1.00 89.75 752 GLU A O 1
ATOM 6079 N N . LEU A 1 753 ? 23.248 31.047 1.410 1.00 86.25 753 LEU A N 1
ATOM 6080 C CA . LEU A 1 753 ? 24.304 31.084 2.419 1.00 86.25 753 LEU A CA 1
ATOM 6081 C C . LEU A 1 753 ? 24.297 32.433 3.131 1.00 86.25 753 LEU A C 1
ATOM 6083 O O . LEU A 1 753 ? 24.116 33.467 2.494 1.00 86.25 753 LEU A O 1
ATOM 6087 N N . ASP A 1 754 ? 24.527 32.407 4.438 1.00 78.62 754 ASP A N 1
ATOM 6088 C CA . ASP A 1 754 ? 24.719 33.606 5.245 1.00 78.62 754 ASP A CA 1
ATOM 6089 C C . ASP A 1 754 ? 26.100 34.207 4.924 1.00 78.62 754 ASP A C 1
ATOM 6091 O O . ASP A 1 754 ? 27.134 33.544 5.054 1.00 78.62 754 ASP A O 1
ATOM 6095 N N . THR A 1 755 ? 26.112 35.446 4.433 1.00 70.56 755 THR A N 1
ATOM 6096 C CA . THR A 1 755 ? 27.330 36.184 4.073 1.00 70.56 755 THR A CA 1
ATOM 6097 C C . THR A 1 755 ? 27.941 36.957 5.242 1.00 70.56 755 THR A C 1
ATOM 6099 O O . THR A 1 755 ? 29.057 37.451 5.099 1.00 70.56 755 THR A O 1
ATOM 6102 N N . GLU A 1 756 ? 27.249 37.063 6.381 1.00 64.88 756 GLU A N 1
ATOM 6103 C CA . GLU A 1 756 ? 27.660 37.881 7.531 1.00 64.88 756 GLU A CA 1
ATOM 6104 C C . GLU A 1 756 ? 28.210 37.048 8.705 1.00 64.88 756 GLU A C 1
ATOM 6106 O O . GLU A 1 756 ? 29.075 37.530 9.436 1.00 64.88 756 GLU A O 1
ATOM 6111 N N . ASN A 1 757 ? 27.792 35.785 8.867 1.00 56.78 757 ASN A N 1
ATOM 6112 C CA . ASN A 1 757 ? 28.261 34.907 9.951 1.00 56.78 757 ASN A CA 1
ATOM 6113 C C . ASN A 1 757 ? 29.126 33.737 9.453 1.00 56.78 757 ASN A C 1
ATOM 6115 O O . ASN A 1 757 ? 28.665 32.862 8.722 1.00 56.78 757 ASN A O 1
ATOM 6119 N N . SER A 1 758 ? 30.372 33.656 9.931 1.00 51.22 758 SER A N 1
ATOM 6120 C CA . SER A 1 758 ? 31.332 32.595 9.576 1.00 51.22 758 SER A CA 1
ATOM 6121 C C . SER A 1 758 ? 31.315 31.367 10.500 1.00 51.22 758 SER A C 1
ATOM 6123 O O . SER A 1 758 ? 32.064 30.423 10.257 1.00 51.22 758 SER A O 1
ATOM 6125 N N . MET A 1 759 ? 30.477 31.338 11.549 1.00 52.25 759 MET A N 1
ATOM 6126 C CA . MET A 1 759 ? 30.421 30.212 12.494 1.00 52.25 759 MET A CA 1
ATOM 6127 C C . MET A 1 759 ? 29.062 29.490 12.511 1.00 52.25 759 MET A C 1
ATOM 6129 O O . MET A 1 759 ? 28.019 30.137 12.637 1.00 52.25 759 MET A O 1
ATOM 6133 N N . PRO A 1 760 ? 29.039 28.141 12.464 1.00 51.59 760 PRO A N 1
ATOM 6134 C CA . PRO A 1 760 ? 27.808 27.379 12.620 1.00 51.59 760 PRO A CA 1
ATOM 6135 C C . PRO A 1 760 ? 27.260 27.527 14.049 1.00 51.59 760 PRO A C 1
ATOM 6137 O O . PRO A 1 760 ? 27.844 27.030 15.011 1.00 51.59 760 PRO A O 1
ATOM 6140 N N . TYR A 1 761 ? 26.108 28.187 14.197 1.00 48.53 761 TYR A N 1
ATOM 6141 C CA . TYR A 1 761 ? 25.379 28.258 15.468 1.00 48.53 761 TYR A CA 1
ATOM 6142 C C . TYR A 1 761 ? 25.027 26.858 16.014 1.00 48.53 761 TYR A C 1
ATOM 6144 O O . TYR A 1 761 ? 24.556 25.985 15.278 1.00 48.53 761 TYR A O 1
ATOM 6152 N N . SER A 1 762 ? 25.209 26.706 17.332 1.00 47.19 762 SER A N 1
ATOM 6153 C CA . SER A 1 762 ? 24.973 25.524 18.179 1.00 47.19 762 SER A CA 1
ATOM 6154 C C . SER A 1 762 ? 23.737 24.670 17.828 1.00 47.19 762 SER A C 1
ATOM 6156 O O . SER A 1 762 ? 22.652 25.164 17.515 1.00 47.19 762 SER A O 1
ATOM 6158 N N . MET A 1 763 ? 23.935 23.349 17.908 1.00 52.44 763 MET A N 1
ATOM 6159 C CA . MET A 1 763 ? 23.079 22.275 17.402 1.00 52.44 763 MET A CA 1
ATOM 6160 C C . MET A 1 763 ? 22.022 21.804 18.414 1.00 52.44 763 MET A C 1
ATOM 6162 O O . MET A 1 763 ? 22.357 21.041 19.316 1.00 52.44 763 MET A O 1
ATOM 6166 N N . LYS A 1 764 ? 20.734 22.116 18.196 1.00 41.91 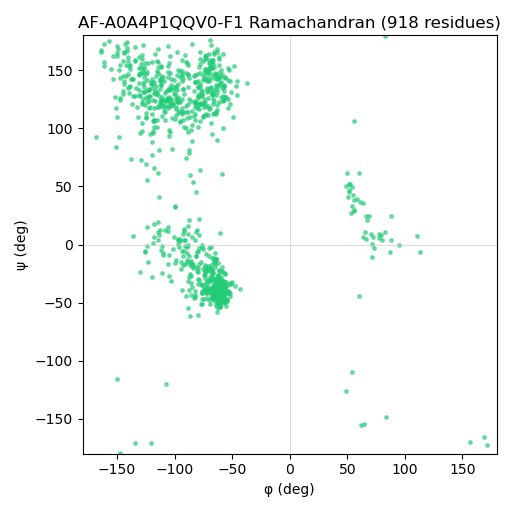764 LYS A N 1
ATOM 6167 C CA . LYS A 1 764 ? 19.603 21.229 18.562 1.00 41.91 764 LYS A CA 1
ATOM 6168 C C . LYS A 1 764 ? 18.438 21.383 17.564 1.00 41.91 764 LYS A C 1
ATOM 6170 O O . LYS A 1 764 ? 17.934 22.481 17.375 1.00 41.91 764 LYS A O 1
ATOM 6175 N N . ASN A 1 765 ? 18.010 20.260 16.967 1.00 53.56 765 ASN A N 1
ATOM 6176 C CA . ASN A 1 765 ? 16.829 20.071 16.097 1.00 53.56 765 ASN A CA 1
ATOM 6177 C C . ASN A 1 765 ? 16.755 20.888 14.786 1.00 53.56 765 ASN A C 1
ATOM 6179 O O . ASN A 1 765 ? 15.797 21.628 14.571 1.00 53.56 765 ASN A O 1
ATOM 6183 N N . LYS A 1 766 ? 17.713 20.704 13.869 1.00 68.88 766 LYS A N 1
ATOM 6184 C CA . LYS A 1 766 ? 17.654 21.270 12.505 1.00 68.88 766 LYS A CA 1
ATOM 6185 C C . LYS A 1 766 ? 17.409 20.178 11.456 1.00 68.88 766 LYS A C 1
ATOM 6187 O O . LYS A 1 766 ? 17.957 19.088 11.578 1.00 68.88 766 LYS A O 1
ATOM 6192 N N . SER A 1 767 ? 16.587 20.494 10.450 1.00 82.88 767 SER A N 1
ATOM 6193 C CA . SER A 1 767 ? 16.261 19.616 9.313 1.00 82.88 767 SER A CA 1
ATOM 6194 C C . SER A 1 767 ? 17.512 19.324 8.479 1.00 82.88 767 SER A C 1
ATOM 6196 O O . SER A 1 767 ? 18.231 20.253 8.098 1.00 82.88 767 SER A O 1
ATOM 6198 N N . ILE A 1 768 ? 17.750 18.052 8.165 1.00 88.88 768 ILE A N 1
ATOM 6199 C CA . ILE A 1 768 ? 18.879 17.572 7.364 1.00 88.88 768 ILE A CA 1
ATOM 6200 C C . ILE A 1 768 ? 18.411 17.349 5.926 1.00 88.88 768 ILE A C 1
ATOM 6202 O O . ILE A 1 768 ? 17.595 16.464 5.654 1.00 88.88 768 ILE A O 1
ATOM 6206 N N . LYS A 1 769 ? 18.969 18.112 4.984 1.00 93.62 769 LYS A N 1
ATOM 6207 C CA . LYS A 1 769 ? 18.816 17.849 3.551 1.00 93.62 769 LYS A CA 1
ATOM 6208 C C . LYS A 1 769 ? 20.076 17.184 3.018 1.00 93.62 769 LYS A C 1
ATOM 6210 O O . LYS A 1 769 ? 21.189 17.646 3.268 1.00 93.62 769 LYS A O 1
ATOM 6215 N N . VAL A 1 770 ? 19.896 16.119 2.251 1.00 95.88 770 VAL A N 1
ATOM 6216 C CA . VAL A 1 770 ? 20.992 15.458 1.544 1.00 95.88 770 VAL A CA 1
ATOM 6217 C C . VAL A 1 770 ? 20.870 15.730 0.053 1.00 95.88 770 VAL A C 1
ATOM 6219 O O . VAL A 1 770 ? 19.801 15.547 -0.529 1.00 95.88 770 VAL A O 1
ATOM 6222 N N . VAL A 1 771 ? 21.971 16.159 -0.553 1.00 97.25 771 VAL A N 1
ATOM 6223 C CA . VAL A 1 771 ? 22.110 16.416 -1.983 1.00 97.25 771 VAL A CA 1
ATOM 6224 C C . VAL A 1 771 ? 22.933 15.291 -2.592 1.00 97.25 771 VAL A C 1
ATOM 6226 O O . VAL A 1 771 ? 24.092 15.104 -2.227 1.00 97.25 771 VAL A O 1
ATOM 6229 N N . LEU A 1 772 ? 22.329 14.538 -3.505 1.00 97.56 772 LEU A N 1
ATOM 6230 C CA . LEU A 1 772 ? 23.004 13.528 -4.309 1.00 97.56 772 LEU A CA 1
ATOM 6231 C C . LEU A 1 772 ? 23.354 14.135 -5.666 1.00 97.56 772 LEU A C 1
ATOM 6233 O O . LEU A 1 772 ? 22.459 14.430 -6.454 1.00 97.56 772 LEU A O 1
ATOM 6237 N N . VAL A 1 773 ? 24.643 14.296 -5.940 1.00 96.69 773 VAL A N 1
ATOM 6238 C CA . VAL A 1 773 ? 25.153 14.795 -7.219 1.00 96.69 773 VAL A CA 1
ATOM 6239 C C . VAL A 1 773 ? 25.595 13.618 -8.079 1.00 96.69 773 VAL A C 1
ATOM 6241 O O . VAL A 1 773 ? 26.278 12.712 -7.605 1.00 96.69 773 VAL A O 1
ATOM 6244 N N . THR A 1 774 ? 25.206 13.639 -9.350 1.00 94.50 774 THR A N 1
ATOM 6245 C CA . THR A 1 774 ? 25.669 12.689 -10.369 1.00 94.50 774 THR A CA 1
ATOM 6246 C C . THR A 1 774 ? 26.179 13.481 -11.563 1.00 94.50 774 THR A C 1
ATOM 6248 O O . THR A 1 774 ? 25.466 14.317 -12.126 1.00 94.50 774 THR A O 1
ATOM 6251 N N . SER A 1 775 ? 27.445 13.271 -11.900 1.00 90.50 775 SER A N 1
ATOM 6252 C CA . SER A 1 775 ? 28.129 13.922 -13.012 1.00 90.50 775 SER A CA 1
ATOM 6253 C C . SER A 1 775 ? 29.369 13.114 -13.365 1.00 90.50 775 SER A C 1
ATOM 6255 O O . SER A 1 775 ? 29.952 12.456 -12.505 1.00 90.50 775 SER A O 1
ATOM 6257 N N . LEU A 1 776 ? 29.809 13.199 -14.621 1.00 84.94 776 LEU A N 1
ATOM 6258 C CA . LEU A 1 776 ? 31.112 12.649 -14.995 1.00 84.94 776 LEU A CA 1
ATOM 6259 C C . LEU A 1 776 ? 32.248 13.389 -14.277 1.00 84.94 776 LEU A C 1
ATOM 6261 O O . LEU A 1 776 ? 33.210 12.751 -13.860 1.00 84.94 776 LEU A O 1
ATOM 6265 N N . ASN A 1 777 ? 32.111 14.705 -14.100 1.00 84.25 777 ASN A N 1
ATOM 6266 C CA . ASN A 1 777 ? 33.114 15.551 -13.461 1.00 84.25 777 ASN A CA 1
ATOM 6267 C C . ASN A 1 777 ? 32.811 15.687 -11.944 1.00 84.25 777 ASN A C 1
ATOM 6269 O O . ASN A 1 777 ? 31.686 16.070 -11.594 1.00 84.25 777 ASN A O 1
ATOM 6273 N N . PRO A 1 778 ? 33.770 15.371 -11.047 1.00 85.62 778 PRO A N 1
ATOM 6274 C CA . PRO A 1 778 ? 33.586 15.455 -9.592 1.00 85.62 778 PRO A CA 1
ATOM 6275 C C . PRO A 1 778 ? 33.433 16.885 -9.060 1.00 85.62 778 PRO A C 1
ATOM 6277 O O . PRO A 1 778 ? 32.800 17.102 -8.024 1.00 85.62 778 PRO A O 1
ATOM 6280 N N . GLU A 1 779 ? 33.961 17.877 -9.771 1.00 87.44 779 GLU A N 1
ATOM 6281 C CA . GLU A 1 779 ? 34.118 19.233 -9.252 1.00 87.44 779 GLU A CA 1
ATOM 6282 C C . GLU A 1 779 ? 32.772 19.895 -8.918 1.00 87.44 779 GLU A C 1
ATOM 6284 O O . GLU A 1 779 ? 32.693 20.722 -8.018 1.00 87.44 779 GLU A O 1
ATOM 6289 N N . TYR A 1 780 ? 31.676 19.519 -9.589 1.00 90.50 780 TYR A N 1
ATOM 6290 C CA . TYR A 1 780 ? 30.341 20.034 -9.257 1.00 90.50 780 TYR A CA 1
ATOM 6291 C C . TYR A 1 780 ? 29.882 19.599 -7.858 1.00 90.50 780 TYR A C 1
ATOM 6293 O O . TYR A 1 780 ? 29.320 20.395 -7.102 1.00 90.50 780 TYR A O 1
ATOM 6301 N N . GLY A 1 781 ? 30.123 18.334 -7.501 1.00 91.38 781 GLY A N 1
ATOM 6302 C CA . GLY A 1 781 ? 29.808 17.802 -6.180 1.00 91.38 781 GLY A CA 1
ATOM 6303 C C . GLY A 1 781 ? 30.741 18.354 -5.106 1.00 91.38 781 GLY A C 1
ATOM 6304 O O . GLY A 1 781 ? 30.278 18.709 -4.021 1.00 91.38 781 GLY A O 1
ATOM 6305 N N . GLU A 1 782 ? 32.032 18.473 -5.415 1.00 90.44 782 GLU A N 1
ATOM 6306 C CA . GLU A 1 782 ? 33.043 19.032 -4.510 1.00 90.44 782 GLU A CA 1
ATOM 6307 C C . GLU A 1 782 ? 32.814 20.519 -4.236 1.00 90.44 782 GLU A C 1
ATOM 6309 O O . GLU A 1 782 ? 32.799 20.927 -3.077 1.00 90.44 782 GLU A O 1
ATOM 6314 N N . ASN A 1 783 ? 32.531 21.321 -5.264 1.00 90.69 783 ASN A N 1
ATOM 6315 C CA . ASN A 1 783 ? 32.244 22.745 -5.105 1.00 90.69 783 ASN A CA 1
ATOM 6316 C C . ASN A 1 783 ? 30.994 22.970 -4.250 1.00 90.69 783 ASN A C 1
ATOM 6318 O O . ASN A 1 783 ? 31.028 23.778 -3.323 1.00 90.69 783 ASN A O 1
ATOM 6322 N N . LEU A 1 784 ? 29.907 22.227 -4.499 1.00 92.06 784 LEU A N 1
ATOM 6323 C CA . LEU A 1 784 ? 28.705 22.297 -3.659 1.00 92.06 784 LEU A CA 1
ATOM 6324 C C . LEU A 1 784 ? 28.986 21.871 -2.216 1.00 92.06 784 LEU A C 1
ATOM 6326 O O . LEU A 1 784 ? 28.481 22.498 -1.284 1.00 92.06 784 LEU A O 1
ATOM 6330 N N . ARG A 1 785 ? 29.788 20.820 -2.019 1.00 92.81 785 ARG A N 1
ATOM 6331 C CA . ARG A 1 785 ? 30.181 20.354 -0.687 1.00 92.81 785 ARG A CA 1
ATOM 6332 C C . ARG A 1 785 ? 30.966 21.426 0.058 1.00 92.81 785 ARG A C 1
ATOM 6334 O O . ARG A 1 785 ? 30.533 21.849 1.124 1.00 92.81 785 ARG A O 1
ATOM 6341 N N . ASN A 1 786 ? 32.042 21.926 -0.544 1.00 90.12 786 ASN A N 1
ATOM 6342 C CA . ASN A 1 786 ? 32.880 22.984 0.017 1.00 90.12 786 ASN A CA 1
ATOM 6343 C C . ASN A 1 786 ? 32.058 24.236 0.338 1.00 90.12 786 ASN A C 1
ATOM 6345 O O . ASN A 1 786 ? 32.281 24.895 1.351 1.00 90.12 786 ASN A O 1
ATOM 6349 N N . MET A 1 787 ? 31.079 24.563 -0.503 1.00 88.31 787 MET A N 1
ATOM 6350 C CA . MET A 1 787 ? 30.227 25.727 -0.312 1.00 88.31 787 MET A CA 1
ATOM 6351 C C . MET A 1 787 ? 29.317 25.603 0.926 1.00 88.31 787 MET A C 1
ATOM 6353 O O . MET A 1 787 ? 29.196 26.568 1.679 1.00 88.31 787 MET A O 1
ATOM 6357 N N . TYR A 1 788 ? 28.711 24.433 1.163 1.00 88.88 788 TYR A N 1
ATOM 6358 C CA . TYR A 1 788 ? 27.793 24.204 2.291 1.00 88.88 788 TYR A CA 1
ATOM 6359 C C . TYR A 1 788 ? 28.465 23.690 3.576 1.00 88.88 788 TYR A C 1
ATOM 6361 O O . TYR A 1 788 ? 27.860 23.775 4.643 1.00 88.88 788 TYR A O 1
ATOM 6369 N N . GLU A 1 789 ? 29.696 23.179 3.508 1.00 85.00 789 GLU A N 1
ATOM 6370 C CA . GLU A 1 789 ? 30.486 22.819 4.695 1.00 85.00 789 GLU A CA 1
ATOM 6371 C C . GLU A 1 789 ? 31.142 24.046 5.343 1.00 85.00 789 GLU A C 1
ATOM 6373 O O . GLU A 1 789 ? 31.239 24.114 6.568 1.00 85.00 789 GLU A O 1
ATOM 6378 N N . ASN A 1 790 ? 31.539 25.040 4.540 1.00 77.69 790 ASN A N 1
ATOM 6379 C CA . ASN A 1 790 ? 32.300 26.200 5.015 1.00 77.69 790 ASN A CA 1
ATOM 6380 C C . ASN A 1 790 ? 31.442 27.414 5.405 1.00 77.69 790 ASN A C 1
ATOM 6382 O O . ASN A 1 790 ? 31.974 28.378 5.954 1.00 77.69 790 ASN A O 1
ATOM 6386 N N . LYS A 1 791 ? 30.138 27.417 5.100 1.00 78.38 791 LYS A N 1
ATOM 6387 C CA . LYS A 1 791 ? 29.243 28.560 5.349 1.00 78.38 791 LYS A CA 1
ATOM 6388 C C . LYS A 1 791 ? 27.915 28.115 5.948 1.00 78.38 791 LYS A C 1
ATOM 6390 O O . LYS A 1 791 ? 27.360 27.085 5.571 1.00 78.38 791 LYS A O 1
ATOM 6395 N N . ALA A 1 792 ? 27.383 28.917 6.870 1.00 78.94 792 ALA A N 1
ATOM 6396 C CA . ALA A 1 792 ? 26.055 28.687 7.423 1.00 78.94 792 ALA A CA 1
ATOM 6397 C C . ALA A 1 792 ? 24.970 28.985 6.375 1.00 78.94 792 ALA A C 1
ATOM 6399 O O . ALA A 1 792 ? 25.128 29.855 5.521 1.00 78.94 792 ALA A O 1
ATOM 6400 N N . THR A 1 793 ? 23.850 28.268 6.442 1.00 84.69 793 THR A N 1
ATOM 6401 C CA . THR A 1 793 ? 22.673 28.542 5.608 1.00 84.69 793 THR A CA 1
ATOM 6402 C C . THR A 1 793 ? 21.773 29.570 6.288 1.00 84.69 793 THR A C 1
ATOM 6404 O O . THR A 1 793 ? 21.573 29.507 7.503 1.00 84.69 793 THR A O 1
ATOM 6407 N N . VAL A 1 794 ? 21.158 30.469 5.514 1.00 83.06 794 VAL A N 1
ATOM 6408 C CA . VAL A 1 794 ? 20.222 31.492 6.032 1.00 83.06 794 VAL A CA 1
ATOM 6409 C C . VAL A 1 794 ? 19.030 30.849 6.755 1.00 83.06 794 VAL A C 1
ATOM 6411 O O . VAL A 1 794 ? 18.521 31.370 7.744 1.00 83.06 794 VAL A O 1
ATOM 6414 N N . THR A 1 795 ? 18.590 29.674 6.298 1.00 81.94 795 THR A N 1
ATOM 6415 C CA . THR A 1 795 ? 17.474 28.925 6.900 1.00 81.94 795 THR A CA 1
ATOM 6416 C C . THR A 1 795 ? 17.882 28.105 8.127 1.00 81.94 795 THR A C 1
ATOM 6418 O O . THR A 1 795 ? 17.022 27.558 8.819 1.00 81.94 795 THR A O 1
ATOM 6421 N N . GLY A 1 796 ? 19.184 27.975 8.400 1.00 79.94 796 GLY A N 1
ATOM 6422 C CA . GLY A 1 796 ? 19.725 27.106 9.438 1.00 79.94 796 GLY A CA 1
ATOM 6423 C C . GLY A 1 796 ? 19.611 25.606 9.138 1.00 79.94 796 GLY A C 1
ATOM 6424 O O . GLY A 1 796 ? 19.869 24.805 10.033 1.00 79.94 796 GLY A O 1
ATOM 6425 N N . GLU A 1 797 ? 19.222 25.207 7.927 1.00 84.56 797 GLU A N 1
ATOM 6426 C CA . GLU A 1 797 ? 19.170 23.807 7.492 1.00 84.56 797 GLU A CA 1
ATOM 6427 C C . GLU A 1 797 ? 20.579 23.227 7.305 1.00 84.56 797 GLU A C 1
ATOM 6429 O O . GLU A 1 797 ? 21.485 23.912 6.826 1.00 84.56 797 GLU A O 1
ATOM 6434 N N . VAL A 1 798 ? 20.760 21.948 7.645 1.00 88.06 798 VAL A N 1
ATOM 6435 C CA . VAL A 1 798 ? 22.036 21.246 7.440 1.00 88.06 798 VAL A CA 1
ATOM 6436 C C . VAL A 1 798 ? 22.019 20.591 6.065 1.00 88.06 798 VAL A C 1
ATOM 6438 O O . VAL A 1 798 ? 21.179 19.726 5.811 1.00 88.06 798 VAL A O 1
ATOM 6441 N N . ILE A 1 799 ? 22.949 20.986 5.195 1.00 92.19 799 ILE A N 1
ATOM 6442 C CA . ILE A 1 799 ? 23.088 20.440 3.842 1.00 92.19 799 ILE A CA 1
ATOM 6443 C C . ILE A 1 799 ? 24.299 19.512 3.806 1.00 92.19 799 ILE A C 1
ATOM 6445 O O . ILE A 1 799 ? 25.402 19.913 4.162 1.00 92.19 799 ILE A O 1
ATOM 6449 N N . LYS A 1 800 ? 24.096 18.266 3.377 1.00 92.62 800 LYS A N 1
ATOM 6450 C CA . LYS A 1 800 ? 25.181 17.309 3.129 1.00 92.62 800 LYS A CA 1
ATOM 6451 C C . LYS A 1 800 ? 25.197 16.932 1.661 1.00 92.62 800 LYS A C 1
ATOM 6453 O O . LYS A 1 800 ? 24.155 16.558 1.127 1.00 92.62 800 LYS A O 1
ATOM 6458 N N . VAL A 1 801 ? 26.359 17.015 1.025 1.00 94.75 801 VAL A N 1
ATOM 6459 C CA . VAL A 1 801 ? 26.512 16.758 -0.410 1.00 94.75 801 VAL A CA 1
ATOM 6460 C C . VAL A 1 801 ? 27.318 15.482 -0.614 1.00 94.75 801 VAL A C 1
ATOM 6462 O O . VAL A 1 801 ? 28.439 15.366 -0.124 1.00 94.75 801 VAL A O 1
ATOM 6465 N N . TYR A 1 802 ? 26.756 14.534 -1.357 1.00 93.94 802 TYR A N 1
ATOM 6466 C CA . TYR A 1 802 ? 27.408 13.281 -1.716 1.00 93.94 802 TYR A CA 1
ATOM 6467 C C . TYR A 1 802 ? 27.383 13.084 -3.227 1.00 93.94 802 TYR A C 1
ATOM 6469 O O . TYR A 1 802 ? 26.402 13.414 -3.890 1.00 93.94 802 TYR A O 1
ATOM 6477 N N . GLN A 1 803 ? 28.449 12.495 -3.754 1.00 89.81 803 GLN A N 1
ATOM 6478 C CA . GLN A 1 803 ? 28.544 12.049 -5.137 1.00 89.81 803 GLN A CA 1
ATOM 6479 C C . GLN A 1 803 ? 28.977 10.587 -5.116 1.00 89.81 803 GLN A C 1
ATOM 6481 O O . GLN A 1 803 ? 29.950 10.245 -4.446 1.00 89.81 803 GLN A O 1
ATOM 6486 N N . ALA A 1 804 ? 28.197 9.724 -5.766 1.00 77.50 804 ALA A N 1
ATOM 6487 C CA . ALA A 1 804 ? 28.385 8.278 -5.680 1.00 77.50 804 ALA A CA 1
ATOM 6488 C C . ALA A 1 804 ? 29.591 7.797 -6.492 1.00 77.50 804 ALA A C 1
ATOM 6490 O O . ALA A 1 804 ? 30.324 6.918 -6.040 1.00 77.50 804 ALA A O 1
ATOM 6491 N N . SER A 1 805 ? 29.813 8.381 -7.670 1.00 76.62 805 SER A N 1
ATOM 6492 C CA . SER A 1 805 ? 31.003 8.134 -8.472 1.00 76.62 805 SER A CA 1
ATOM 6493 C C . SER A 1 805 ? 31.391 9.347 -9.324 1.00 76.62 805 SER A C 1
ATOM 6495 O O . SER A 1 805 ? 30.618 10.293 -9.492 1.00 76.62 805 SER A O 1
ATOM 6497 N N . HIS A 1 806 ? 32.621 9.332 -9.833 1.00 68.81 806 HIS A N 1
ATOM 6498 C CA . HIS A 1 806 ? 33.113 10.242 -10.863 1.00 68.81 806 HIS A CA 1
ATOM 6499 C C . HIS A 1 806 ? 34.005 9.440 -11.820 1.00 68.81 806 HIS A C 1
ATOM 6501 O O . HIS A 1 806 ? 34.798 8.606 -11.382 1.00 68.81 806 HIS A O 1
ATOM 6507 N N . GLU A 1 807 ? 33.832 9.632 -13.127 1.00 60.28 807 GLU A N 1
ATOM 6508 C CA . GLU A 1 807 ? 34.540 8.860 -14.169 1.00 60.28 807 GLU A CA 1
ATOM 6509 C C . GLU A 1 807 ? 35.275 9.754 -15.178 1.00 60.28 807 GLU A C 1
ATOM 6511 O O . GLU A 1 807 ? 35.985 9.228 -16.032 1.00 60.28 807 GLU A O 1
ATOM 6516 N N . GLU A 1 808 ? 35.110 11.081 -15.074 1.00 57.94 808 GLU A N 1
ATOM 6517 C CA . GLU A 1 808 ? 35.630 12.166 -15.929 1.00 57.94 808 GLU A CA 1
ATOM 6518 C C . GLU A 1 808 ? 35.168 12.101 -17.396 1.00 57.94 808 GLU A C 1
ATOM 6520 O O . GLU A 1 808 ? 34.693 13.095 -17.942 1.00 57.94 808 GLU A O 1
ATOM 6525 N N . HIS A 1 809 ? 35.188 10.917 -18.008 1.00 52.66 809 HIS A N 1
ATOM 6526 C CA . HIS A 1 809 ? 34.798 10.642 -19.384 1.00 52.66 809 HIS A CA 1
ATOM 6527 C C . HIS A 1 809 ? 33.811 9.470 -19.468 1.00 52.66 809 HIS A C 1
ATOM 6529 O O . HIS A 1 809 ? 33.807 8.549 -18.649 1.00 52.66 809 HIS A O 1
ATOM 6535 N N . GLN A 1 810 ? 32.967 9.475 -20.502 1.00 55.31 810 GLN A N 1
ATOM 6536 C CA . GLN A 1 810 ? 32.111 8.329 -20.799 1.00 55.31 810 GLN A CA 1
ATOM 6537 C C . GLN A 1 810 ? 32.942 7.189 -21.399 1.00 55.31 810 GLN A C 1
ATOM 6539 O O . GLN A 1 810 ? 33.558 7.359 -22.450 1.00 55.31 810 GLN A O 1
ATOM 6544 N N . LYS A 1 811 ? 32.909 6.010 -20.767 1.00 65.31 811 LYS A N 1
ATOM 6545 C CA . LYS A 1 811 ? 33.604 4.808 -21.247 1.00 65.31 811 LYS A CA 1
ATOM 6546 C C . LYS A 1 811 ? 32.603 3.869 -21.911 1.00 65.31 811 LYS A C 1
ATOM 6548 O O . LYS A 1 811 ? 31.744 3.279 -21.259 1.00 65.31 811 LYS A O 1
ATOM 6553 N N . HIS A 1 812 ? 32.684 3.748 -23.232 1.00 58.06 812 HIS A N 1
ATOM 6554 C CA . HIS A 1 812 ? 31.886 2.771 -23.971 1.00 58.06 812 HIS A CA 1
ATOM 6555 C C . HIS A 1 812 ? 32.470 1.366 -23.777 1.00 58.06 812 HIS A C 1
ATOM 6557 O O . HIS A 1 812 ? 33.685 1.207 -23.790 1.00 58.06 812 HIS A O 1
ATOM 6563 N N . HIS A 1 813 ? 31.609 0.352 -23.649 1.00 60.34 813 HIS A N 1
ATOM 6564 C CA . HIS A 1 813 ? 32.007 -1.055 -23.501 1.00 60.34 813 HIS A CA 1
ATOM 6565 C C . HIS A 1 813 ? 32.704 -1.426 -22.175 1.00 60.34 813 HIS A C 1
ATOM 6567 O O . HIS A 1 813 ? 33.402 -2.434 -22.114 1.00 60.34 813 HIS A O 1
ATOM 6573 N N . ASP A 1 814 ? 32.468 -0.670 -21.097 1.00 72.12 814 ASP A N 1
ATOM 6574 C CA . ASP A 1 814 ? 33.004 -0.944 -19.755 1.00 72.12 814 ASP A CA 1
ATOM 6575 C C . ASP A 1 814 ? 31.891 -1.393 -18.783 1.00 72.12 814 ASP A C 1
ATOM 6577 O O . ASP A 1 814 ? 30.911 -0.678 -18.543 1.00 72.12 814 ASP A O 1
ATOM 6581 N N . LYS A 1 815 ? 32.045 -2.598 -18.212 1.00 78.62 815 LYS A N 1
ATOM 6582 C CA . LYS A 1 815 ? 31.063 -3.210 -17.302 1.00 78.62 815 LYS A CA 1
ATOM 6583 C C . LYS A 1 815 ? 30.903 -2.429 -15.996 1.00 78.62 815 LYS A C 1
ATOM 6585 O O . LYS A 1 815 ? 29.777 -2.229 -15.540 1.00 78.62 815 LYS A O 1
ATOM 6590 N N . MET A 1 816 ? 32.004 -1.981 -15.393 1.00 82.19 816 MET A N 1
ATOM 6591 C CA . MET A 1 816 ? 31.970 -1.256 -14.121 1.00 82.19 816 MET A CA 1
ATOM 6592 C C . MET A 1 816 ? 31.426 0.161 -14.318 1.00 82.19 816 MET A C 1
ATOM 6594 O O . MET A 1 816 ? 30.648 0.642 -13.494 1.00 82.19 816 MET A O 1
ATOM 6598 N N . HIS A 1 817 ? 31.754 0.797 -15.447 1.00 82.31 817 HIS A N 1
ATOM 6599 C CA . HIS A 1 817 ? 31.176 2.084 -15.834 1.00 82.31 817 HIS A CA 1
ATOM 6600 C C . HIS A 1 817 ? 29.644 2.014 -15.919 1.00 82.31 817 HIS A C 1
ATOM 6602 O O . HIS A 1 817 ? 28.949 2.821 -15.301 1.00 82.31 817 HIS A O 1
ATOM 6608 N N . ASN A 1 818 ? 29.096 1.017 -16.626 1.00 86.50 818 ASN A N 1
ATOM 6609 C CA . ASN A 1 818 ? 27.644 0.848 -16.723 1.00 86.50 818 ASN A CA 1
ATOM 6610 C C . ASN A 1 818 ? 27.002 0.496 -15.370 1.00 86.50 818 ASN A C 1
ATOM 6612 O O . ASN A 1 818 ? 25.887 0.937 -15.100 1.00 86.50 818 ASN A O 1
ATOM 6616 N N . MET A 1 819 ? 27.695 -0.268 -14.518 1.00 88.81 819 MET A N 1
ATOM 6617 C CA . MET A 1 819 ? 27.219 -0.610 -13.174 1.00 88.81 819 MET A CA 1
ATOM 6618 C C . MET A 1 819 ? 27.057 0.640 -12.301 1.00 88.81 819 MET A C 1
ATOM 6620 O O . MET A 1 819 ? 26.003 0.841 -11.697 1.00 88.81 819 MET A O 1
ATOM 6624 N N . LYS A 1 820 ? 28.068 1.519 -12.289 1.00 88.69 820 LYS A N 1
ATOM 6625 C CA . LYS A 1 820 ? 28.021 2.805 -11.578 1.00 88.69 820 LYS A CA 1
ATOM 6626 C C . LYS A 1 820 ? 26.944 3.727 -12.146 1.00 88.69 820 LYS A C 1
ATOM 6628 O O . LYS A 1 820 ? 26.147 4.269 -11.386 1.00 88.69 820 LYS A O 1
ATOM 6633 N N . ALA A 1 821 ? 26.850 3.834 -13.472 1.00 91.56 821 ALA A N 1
ATOM 6634 C CA . ALA A 1 821 ? 25.799 4.609 -14.128 1.00 91.56 821 ALA A CA 1
ATOM 6635 C C . ALA A 1 821 ? 24.396 4.107 -13.742 1.00 91.56 821 ALA A C 1
ATOM 6637 O O . ALA A 1 821 ? 23.503 4.906 -13.455 1.00 91.56 821 ALA A O 1
ATOM 6638 N N . TRP A 1 822 ? 24.197 2.786 -13.697 1.00 94.00 822 TRP A N 1
ATOM 6639 C CA . TRP A 1 822 ? 22.927 2.195 -13.286 1.00 94.00 822 TRP A CA 1
ATOM 6640 C C . TRP A 1 822 ? 22.607 2.469 -11.814 1.00 94.00 822 TRP A C 1
ATOM 6642 O O . TRP A 1 822 ? 21.495 2.893 -11.494 1.00 94.00 822 TRP A O 1
ATOM 6652 N N . MET A 1 823 ? 23.593 2.299 -10.931 1.00 94.12 823 MET A N 1
ATOM 6653 C CA . MET A 1 823 ? 23.491 2.648 -9.514 1.00 94.12 823 MET A CA 1
ATOM 6654 C C . MET A 1 823 ? 23.067 4.109 -9.323 1.00 94.12 823 MET A C 1
ATOM 6656 O O . MET A 1 823 ? 22.148 4.383 -8.553 1.00 94.12 823 MET A O 1
ATOM 6660 N N . GLU A 1 824 ? 23.697 5.042 -10.032 1.00 95.50 824 GLU A N 1
ATOM 6661 C CA . GLU A 1 824 ? 23.402 6.472 -9.939 1.00 95.50 824 GLU A CA 1
ATOM 6662 C C . GLU A 1 824 ? 21.994 6.823 -10.429 1.00 95.50 824 GLU A C 1
ATOM 6664 O O . GLU A 1 824 ? 21.259 7.502 -9.709 1.00 95.50 824 GLU A O 1
ATOM 6669 N N . MET A 1 825 ? 21.574 6.312 -11.596 1.00 97.81 825 MET A N 1
ATOM 6670 C CA . MET A 1 825 ? 20.195 6.485 -12.083 1.00 97.81 825 MET A CA 1
ATOM 6671 C C . MET A 1 825 ? 19.181 5.971 -11.059 1.00 97.81 825 MET A C 1
ATOM 6673 O O . MET A 1 825 ? 18.166 6.621 -10.791 1.00 97.81 825 MET A O 1
ATOM 6677 N N . TYR A 1 826 ? 19.469 4.821 -10.447 1.00 97.56 826 TYR A N 1
ATOM 6678 C CA . TYR A 1 826 ? 18.594 4.237 -9.446 1.00 97.56 826 TYR A CA 1
ATOM 6679 C C . TYR A 1 826 ? 18.547 5.079 -8.167 1.00 97.56 826 TYR A C 1
ATOM 6681 O O . TYR A 1 826 ? 17.454 5.357 -7.678 1.00 97.56 826 TYR A O 1
ATOM 6689 N N . LEU A 1 827 ? 19.689 5.528 -7.638 1.00 97.31 827 LEU A N 1
ATOM 6690 C CA . LEU A 1 827 ? 19.757 6.362 -6.432 1.00 97.31 827 LEU A CA 1
ATOM 6691 C C . LEU A 1 827 ? 19.053 7.712 -6.616 1.00 97.31 827 LEU A C 1
ATOM 6693 O O . LEU A 1 827 ? 18.314 8.129 -5.725 1.00 97.31 827 LEU A O 1
ATOM 6697 N N . LEU A 1 828 ? 19.209 8.358 -7.776 1.00 98.06 828 LEU A N 1
ATOM 6698 C CA . LEU A 1 828 ? 18.460 9.572 -8.118 1.00 98.06 828 LEU A CA 1
ATOM 6699 C C . LEU A 1 828 ? 16.945 9.334 -8.096 1.00 98.06 828 LEU A C 1
ATOM 6701 O O . LEU A 1 828 ? 16.197 10.188 -7.624 1.00 98.06 828 LEU A O 1
ATOM 6705 N N . SER A 1 829 ? 16.490 8.157 -8.543 1.00 97.44 829 SER A N 1
ATOM 6706 C CA . SER A 1 829 ? 15.069 7.782 -8.502 1.00 97.44 829 SER A CA 1
ATOM 6707 C C . SER A 1 829 ? 14.508 7.622 -7.079 1.00 97.44 829 SER A C 1
ATOM 6709 O O . SER A 1 829 ? 13.294 7.522 -6.910 1.00 97.44 829 SER A O 1
ATOM 6711 N N . LEU A 1 830 ? 15.371 7.579 -6.053 1.00 96.00 830 LEU A N 1
ATOM 6712 C CA . LEU A 1 830 ? 14.999 7.515 -4.632 1.00 96.00 830 LEU A CA 1
ATOM 6713 C C . LEU A 1 830 ? 14.986 8.900 -3.955 1.00 96.00 830 LEU A C 1
ATOM 6715 O O . LEU A 1 830 ? 14.678 9.011 -2.762 1.00 96.00 830 LEU A O 1
ATOM 6719 N N . CYS A 1 831 ? 15.346 9.962 -4.679 1.00 96.56 831 CYS A N 1
ATOM 6720 C CA . CYS A 1 831 ? 15.285 11.326 -4.167 1.00 96.56 831 CYS A CA 1
ATOM 6721 C C . CYS A 1 831 ? 13.838 11.842 -4.089 1.00 96.56 831 CYS A C 1
ATOM 6723 O O . CYS A 1 831 ? 12.932 11.345 -4.749 1.00 96.56 831 CYS A O 1
ATOM 6725 N N . ASP A 1 832 ? 13.613 12.869 -3.270 1.00 94.25 832 ASP A N 1
ATOM 6726 C CA . ASP A 1 832 ? 12.288 13.482 -3.108 1.00 94.25 832 ASP A CA 1
ATOM 6727 C C . ASP A 1 832 ? 12.037 14.587 -4.137 1.00 94.25 832 ASP A C 1
ATOM 6729 O O . ASP A 1 832 ? 10.897 14.894 -4.480 1.00 94.25 832 ASP A O 1
ATOM 6733 N N . VAL A 1 833 ? 13.115 15.222 -4.593 1.00 95.88 833 VAL A N 1
ATOM 6734 C CA . VAL A 1 833 ? 13.118 16.223 -5.656 1.00 95.88 833 VAL A CA 1
ATOM 6735 C C . VAL A 1 833 ? 14.296 15.933 -6.569 1.00 95.88 833 VAL A C 1
ATOM 6737 O O . VAL A 1 833 ? 15.366 15.567 -6.086 1.00 95.88 833 VAL A O 1
ATOM 6740 N N . LEU A 1 834 ? 14.102 16.133 -7.868 1.00 97.75 834 LEU A N 1
ATOM 6741 C CA . LEU A 1 834 ? 15.117 15.896 -8.880 1.00 97.75 834 LEU A CA 1
ATOM 6742 C C . LEU A 1 834 ? 15.306 17.144 -9.748 1.00 97.75 834 LEU A C 1
ATOM 6744 O O . LEU A 1 834 ? 14.329 17.767 -10.170 1.00 97.75 834 LEU A O 1
ATOM 6748 N N . VAL A 1 835 ? 16.562 17.494 -10.004 1.00 97.81 835 VAL A N 1
ATOM 6749 C CA . VAL A 1 835 ? 16.987 18.429 -11.048 1.00 97.81 835 VAL A CA 1
ATOM 6750 C C . VAL A 1 835 ? 17.726 17.607 -12.099 1.00 97.81 835 VAL A C 1
ATOM 6752 O O . VAL A 1 835 ? 18.642 16.864 -11.747 1.00 97.81 835 VAL A O 1
ATOM 6755 N N . THR A 1 836 ? 17.335 17.714 -13.365 1.00 96.94 836 THR A N 1
ATOM 6756 C CA . THR A 1 836 ? 17.945 16.973 -14.478 1.00 96.94 836 THR A CA 1
ATOM 6757 C C . THR A 1 836 ? 18.432 17.922 -15.555 1.00 96.94 836 THR A C 1
ATOM 6759 O O . THR A 1 836 ? 17.830 18.966 -15.796 1.00 96.94 836 THR A O 1
ATOM 6762 N N . THR A 1 837 ? 19.507 17.552 -16.244 1.00 95.06 837 THR A N 1
ATOM 6763 C CA . THR A 1 837 ? 19.973 18.323 -17.399 1.00 95.06 837 THR A CA 1
ATOM 6764 C C . THR A 1 837 ? 19.088 18.034 -18.608 1.00 95.06 837 THR A C 1
ATOM 6766 O O . THR A 1 837 ? 18.839 16.871 -18.931 1.00 95.06 837 THR A O 1
ATOM 6769 N N . SER A 1 838 ? 18.665 19.090 -19.301 1.00 91.81 838 SER A N 1
ATOM 6770 C CA . SER A 1 838 ? 17.915 19.024 -20.561 1.00 91.81 838 SER A CA 1
ATOM 6771 C C . SER A 1 838 ? 18.521 18.028 -21.556 1.00 91.81 838 SER A C 1
ATOM 6773 O O . SER A 1 838 ? 19.744 17.953 -21.688 1.00 91.81 838 SER A O 1
ATOM 6775 N N . VAL A 1 839 ? 17.676 17.277 -22.277 1.00 92.44 839 VAL A N 1
ATOM 6776 C CA . VAL A 1 839 ? 18.054 16.260 -23.289 1.00 92.44 839 VAL A CA 1
ATOM 6777 C C . VAL A 1 839 ? 18.676 14.980 -22.699 1.00 92.44 839 VAL A C 1
ATOM 6779 O O . VAL A 1 839 ? 18.846 13.983 -23.402 1.00 92.44 839 VAL A O 1
ATOM 6782 N N . SER A 1 840 ? 19.026 14.946 -21.408 1.00 95.50 840 SER A N 1
ATOM 6783 C CA . SER A 1 840 ? 19.722 13.797 -20.824 1.00 95.50 840 SER A CA 1
ATOM 6784 C C . SER A 1 840 ? 18.793 12.603 -20.593 1.00 95.50 840 SER A C 1
ATOM 6786 O O . SER A 1 840 ? 18.008 12.574 -19.647 1.00 95.50 840 SER A O 1
ATOM 6788 N N . THR A 1 841 ? 18.966 11.543 -21.385 1.00 96.75 841 THR A N 1
ATOM 6789 C CA . THR A 1 841 ? 18.214 10.289 -21.204 1.00 96.75 841 THR A CA 1
ATOM 6790 C C . THR A 1 841 ? 18.566 9.546 -19.916 1.00 96.75 841 THR A C 1
ATOM 6792 O O . THR A 1 841 ? 17.743 8.800 -19.396 1.00 96.75 841 THR A O 1
ATOM 6795 N N . PHE A 1 842 ? 19.743 9.807 -19.338 1.00 96.81 842 PHE A N 1
ATOM 6796 C CA . PHE A 1 842 ? 20.093 9.375 -17.981 1.00 96.81 842 PHE A CA 1
ATOM 6797 C C . PHE A 1 842 ? 19.145 9.993 -16.940 1.00 96.81 842 PHE A C 1
ATOM 6799 O O . PHE A 1 842 ? 18.638 9.297 -16.060 1.00 96.81 842 PHE A O 1
ATOM 6806 N N . GLY A 1 843 ? 18.861 11.294 -17.078 1.00 97.12 843 GLY A N 1
ATOM 6807 C CA . GLY A 1 843 ? 17.873 12.002 -16.265 1.00 97.12 843 GLY A CA 1
ATOM 6808 C C . GLY A 1 843 ? 16.462 11.449 -16.461 1.00 97.12 843 GLY A C 1
ATOM 6809 O O . GLY A 1 843 ? 15.778 11.192 -15.473 1.00 97.12 843 GLY A O 1
ATOM 6810 N N . TYR A 1 844 ? 16.063 11.167 -17.708 1.00 98.06 844 TYR A N 1
ATOM 6811 C CA . TYR A 1 844 ? 14.748 10.583 -17.998 1.00 98.06 844 TYR A CA 1
ATOM 6812 C C . TYR A 1 844 ? 14.542 9.240 -17.294 1.00 98.06 844 TYR A C 1
ATOM 6814 O O . TYR A 1 844 ? 13.523 9.036 -16.649 1.00 98.06 844 TYR A O 1
ATOM 6822 N N . VAL A 1 845 ? 15.521 8.333 -17.334 1.00 98.44 845 VAL A N 1
ATOM 6823 C CA . VAL A 1 845 ? 15.401 7.051 -16.623 1.00 98.44 845 VAL A CA 1
ATOM 6824 C C . VAL A 1 845 ? 15.210 7.272 -15.119 1.00 98.44 845 VAL A C 1
ATOM 6826 O O . VAL A 1 845 ? 14.299 6.696 -14.524 1.00 98.44 845 VAL A O 1
ATOM 6829 N N . ALA A 1 846 ? 16.033 8.122 -14.499 1.00 98.06 846 ALA A N 1
ATOM 6830 C CA . ALA A 1 846 ? 15.951 8.390 -13.065 1.00 98.06 846 ALA A CA 1
ATOM 6831 C C . ALA A 1 846 ? 14.600 9.001 -12.659 1.00 98.06 846 ALA A C 1
ATOM 6833 O O . ALA A 1 846 ? 13.967 8.542 -11.703 1.00 98.06 846 ALA A O 1
ATOM 6834 N N . GLN A 1 847 ? 14.142 10.014 -13.400 1.00 97.12 847 GLN A N 1
ATOM 6835 C CA . GLN A 1 847 ? 12.905 10.732 -13.102 1.00 97.12 847 GLN A CA 1
ATOM 6836 C C . GLN A 1 847 ? 11.683 9.822 -13.276 1.00 97.12 847 GLN A C 1
ATOM 6838 O O . GLN A 1 847 ? 10.800 9.801 -12.418 1.00 97.12 847 GLN A O 1
ATOM 6843 N N . SER A 1 848 ? 11.662 9.006 -14.334 1.00 97.06 848 SER A N 1
ATOM 6844 C CA . SER A 1 848 ? 10.537 8.133 -14.637 1.00 97.06 848 SER A CA 1
ATOM 6845 C C . SER A 1 848 ? 10.508 6.908 -13.722 1.00 97.06 848 SER A C 1
ATOM 6847 O O . SER A 1 848 ? 9.432 6.507 -13.311 1.00 97.06 848 SER A O 1
ATOM 6849 N N . LEU A 1 849 ? 11.648 6.339 -13.305 1.00 96.81 849 LEU A N 1
ATOM 6850 C CA . LEU A 1 849 ? 11.656 5.277 -12.280 1.00 96.81 849 LEU A CA 1
ATOM 6851 C C . LEU A 1 849 ? 11.198 5.785 -10.904 1.00 96.81 849 LEU A C 1
ATOM 6853 O O . LEU A 1 849 ? 10.661 5.016 -10.103 1.00 96.81 849 LEU A O 1
ATOM 6857 N N . GLY A 1 850 ? 11.443 7.066 -10.615 1.00 95.12 850 GLY A N 1
ATOM 6858 C CA . GLY A 1 850 ? 11.044 7.712 -9.367 1.00 95.12 850 GLY A CA 1
ATOM 6859 C C . GLY A 1 850 ? 9.608 8.242 -9.367 1.00 95.12 850 GLY A C 1
ATOM 6860 O O . GLY A 1 850 ? 9.071 8.500 -8.293 1.00 95.12 850 GLY A O 1
ATOM 6861 N N . GLY A 1 851 ? 8.979 8.409 -10.537 1.00 95.38 851 GLY A N 1
ATOM 6862 C CA . GLY A 1 851 ? 7.712 9.147 -10.663 1.00 95.38 851 GLY A CA 1
ATOM 6863 C C . GLY A 1 851 ? 7.874 10.623 -10.287 1.00 95.38 851 GLY A C 1
ATOM 6864 O O . GLY A 1 851 ? 7.017 11.215 -9.636 1.00 95.38 851 GLY A O 1
ATOM 6865 N N . LEU A 1 852 ? 9.030 11.208 -10.613 1.00 94.88 852 LEU A N 1
ATOM 6866 C CA . LEU A 1 852 ? 9.426 12.545 -10.185 1.00 94.88 852 LEU A CA 1
ATOM 6867 C C . LEU A 1 852 ? 9.370 13.498 -11.373 1.00 94.88 852 LEU A C 1
ATOM 6869 O O . LEU A 1 852 ? 10.192 13.395 -12.277 1.00 94.88 852 LEU A O 1
ATOM 6873 N N . ARG A 1 853 ? 8.460 14.479 -11.354 1.00 94.75 853 ARG A N 1
ATOM 6874 C CA . ARG A 1 853 ? 8.520 15.603 -12.308 1.00 94.75 853 ARG A CA 1
ATOM 6875 C C . ARG A 1 853 ? 9.786 16.420 -12.014 1.00 94.75 853 ARG A C 1
ATOM 6877 O O . ARG A 1 853 ? 9.844 16.988 -10.919 1.00 94.75 853 ARG A O 1
ATOM 6884 N N . PRO A 1 854 ? 10.795 16.474 -12.895 1.00 96.38 854 PRO A N 1
ATOM 6885 C CA . PRO A 1 854 ? 12.056 17.142 -12.588 1.00 96.38 854 PRO A CA 1
ATOM 6886 C C . PRO A 1 854 ? 11.951 18.670 -12.705 1.00 96.38 854 PRO A C 1
ATOM 6888 O O . PRO A 1 854 ? 11.018 19.220 -13.295 1.00 96.38 854 PRO A O 1
ATOM 6891 N N . TRP A 1 855 ? 12.953 19.361 -12.168 1.00 97.31 855 TRP A N 1
ATOM 6892 C CA . TRP A 1 855 ? 13.355 20.679 -12.660 1.00 97.31 855 TRP A CA 1
ATOM 6893 C C . TRP A 1 855 ? 14.387 20.494 -13.778 1.00 97.31 855 TRP A C 1
ATOM 6895 O O . TRP A 1 855 ? 15.437 19.898 -13.549 1.00 97.31 855 TRP A O 1
ATOM 6905 N N . LEU A 1 856 ? 14.087 20.988 -14.975 1.00 94.44 856 LEU A N 1
ATOM 6906 C CA . LEU A 1 856 ? 14.928 20.878 -16.162 1.00 94.44 856 LEU A CA 1
ATOM 6907 C C . LEU A 1 856 ? 15.932 22.024 -16.192 1.00 94.44 856 LEU A C 1
ATOM 6909 O O . LEU A 1 856 ? 15.559 23.173 -16.414 1.00 94.44 856 LEU A O 1
ATOM 6913 N N . LEU A 1 857 ? 17.202 21.710 -15.965 1.00 92.69 857 LEU A N 1
ATOM 6914 C CA . LEU A 1 857 ? 18.314 22.635 -16.142 1.00 92.69 857 LEU A CA 1
ATOM 6915 C C . LEU A 1 857 ? 18.575 22.799 -17.644 1.00 92.69 857 LEU A C 1
ATOM 6917 O O . LEU A 1 857 ? 18.827 21.799 -18.329 1.00 92.69 857 LEU A O 1
ATOM 6921 N N . TYR A 1 858 ? 18.485 24.021 -18.175 1.00 86.50 858 TYR A N 1
ATOM 6922 C CA . TYR A 1 858 ? 18.670 24.238 -19.612 1.00 86.50 858 TYR A CA 1
ATOM 6923 C C . TYR A 1 858 ? 20.089 23.894 -20.057 1.00 86.50 858 TYR A C 1
ATOM 6925 O O . TYR A 1 858 ? 21.072 24.129 -19.354 1.00 86.50 858 TYR A O 1
ATOM 6933 N N . LYS A 1 859 ? 20.195 23.316 -21.254 1.00 80.75 859 LYS A N 1
ATOM 6934 C CA . LYS A 1 859 ? 21.483 23.050 -21.888 1.00 80.75 859 LYS A CA 1
ATOM 6935 C C . LYS A 1 859 ? 22.137 24.387 -22.253 1.00 80.75 859 LYS A C 1
ATOM 6937 O O . LYS A 1 859 ? 21.515 25.196 -22.928 1.00 80.75 859 LYS A O 1
ATOM 6942 N N . LEU A 1 860 ? 23.396 24.585 -21.865 1.00 76.75 860 LEU A N 1
ATOM 6943 C CA . LEU A 1 860 ? 24.182 25.739 -22.307 1.00 76.75 860 LEU A CA 1
ATOM 6944 C C . LEU A 1 860 ? 24.664 25.525 -23.751 1.00 76.75 860 LEU A C 1
ATOM 6946 O O . LEU A 1 860 ? 25.269 24.498 -24.069 1.00 76.75 860 LEU A O 1
ATOM 6950 N N . THR A 1 861 ? 24.404 26.500 -24.619 1.00 62.12 861 THR A N 1
ATOM 6951 C CA . THR A 1 861 ? 24.981 26.607 -25.967 1.00 62.12 861 THR A CA 1
ATOM 6952 C C . THR A 1 861 ? 25.686 27.956 -26.085 1.00 62.12 861 THR A C 1
ATOM 6954 O O . THR A 1 861 ? 25.073 28.982 -25.823 1.00 62.12 861 THR A O 1
ATOM 6957 N N . ASN A 1 862 ? 26.966 27.965 -26.472 1.00 57.34 862 ASN A N 1
ATOM 6958 C CA . ASN A 1 862 ? 27.755 29.178 -26.753 1.00 57.34 862 ASN A CA 1
ATOM 6959 C C . ASN A 1 862 ? 27.949 30.170 -25.580 1.00 57.34 862 ASN A C 1
ATOM 6961 O O . ASN A 1 862 ? 27.994 31.373 -25.807 1.00 57.34 862 ASN A O 1
ATOM 6965 N N . ASN A 1 863 ? 28.109 29.692 -24.340 1.00 56.47 863 ASN A N 1
ATOM 6966 C CA . ASN A 1 863 ? 28.347 30.518 -23.136 1.00 56.47 863 ASN A CA 1
ATOM 6967 C C . ASN A 1 863 ? 27.219 31.483 -22.720 1.00 56.47 863 ASN A C 1
ATOM 6969 O O . ASN A 1 863 ? 27.407 32.238 -21.766 1.00 56.47 863 ASN A O 1
ATOM 6973 N N . GLU A 1 864 ? 26.048 31.452 -23.356 1.00 57.78 864 GLU A N 1
ATOM 6974 C CA . GLU A 1 864 ? 24.911 32.268 -22.922 1.00 57.78 864 GLU A CA 1
ATOM 6975 C C . GLU A 1 864 ? 24.164 31.587 -21.767 1.00 57.78 864 GLU A C 1
ATOM 6977 O O . GLU A 1 864 ? 23.693 30.451 -21.871 1.00 57.78 864 GLU A O 1
ATOM 6982 N N . THR A 1 865 ? 24.060 32.280 -20.632 1.00 57.75 865 THR A N 1
ATOM 6983 C CA . THR A 1 865 ? 23.232 31.854 -19.504 1.00 57.75 865 THR A CA 1
ATOM 6984 C C . THR A 1 865 ? 21.756 32.073 -19.843 1.00 57.75 865 THR A C 1
ATOM 6986 O O . THR A 1 865 ? 21.277 33.200 -19.946 1.00 57.75 865 THR A O 1
ATOM 6989 N N . HIS A 1 866 ? 21.009 30.981 -20.017 1.00 63.12 866 HIS A N 1
ATOM 6990 C CA . HIS A 1 866 ? 19.566 31.046 -20.250 1.00 63.12 866 HIS A CA 1
ATOM 6991 C C . HIS A 1 866 ? 18.815 31.458 -18.971 1.00 63.12 866 HIS A C 1
ATOM 6993 O O . HIS A 1 866 ? 19.021 30.879 -17.903 1.00 63.12 866 HIS A O 1
ATOM 6999 N N . PHE A 1 867 ? 17.909 32.437 -19.087 1.00 64.62 867 PHE A N 1
ATOM 7000 C CA . PHE A 1 867 ? 16.959 32.808 -18.035 1.00 64.62 867 PHE A CA 1
ATOM 7001 C C . PHE A 1 867 ? 15.520 32.483 -18.472 1.00 64.62 867 PHE A C 1
ATOM 7003 O O . PHE A 1 867 ? 15.099 32.954 -19.527 1.00 64.62 867 PHE A O 1
ATOM 7010 N N . PRO A 1 868 ? 14.735 31.743 -17.662 1.00 80.81 868 PRO A N 1
ATOM 7011 C CA . PRO A 1 868 ? 15.078 31.195 -16.343 1.00 80.81 868 PRO A CA 1
ATOM 7012 C C . PRO A 1 868 ? 16.132 30.074 -16.414 1.00 80.81 868 PRO A C 1
ATOM 7014 O O . PRO A 1 868 ? 16.211 29.384 -17.412 1.00 80.81 868 PRO A O 1
ATOM 7017 N N . ALA A 1 869 ? 16.923 29.874 -15.350 1.00 85.88 869 ALA A N 1
ATOM 7018 C CA . ALA A 1 869 ? 18.003 28.871 -15.323 1.00 85.88 869 ALA A CA 1
ATOM 7019 C C . ALA A 1 869 ? 17.506 27.415 -15.424 1.00 85.88 869 ALA A C 1
ATOM 7021 O O . ALA A 1 869 ? 18.190 26.529 -15.936 1.00 85.88 869 ALA A O 1
ATOM 7022 N N . CYS A 1 870 ? 16.305 27.170 -14.906 1.00 92.75 870 CYS A N 1
ATOM 7023 C CA . CYS A 1 870 ? 15.597 25.912 -15.042 1.00 92.75 870 CYS A CA 1
ATOM 7024 C C . CYS A 1 870 ? 14.093 26.145 -14.944 1.00 92.75 870 CYS A C 1
ATOM 7026 O O . CYS A 1 870 ? 13.641 27.154 -14.391 1.00 92.75 870 CYS A O 1
ATOM 7028 N N . GLU A 1 871 ? 13.321 25.175 -15.412 1.00 93.06 871 GLU A N 1
ATOM 7029 C CA . GLU A 1 871 ? 11.869 25.174 -15.283 1.00 93.06 871 GLU A CA 1
ATOM 7030 C C . GLU A 1 871 ? 11.338 23.816 -14.829 1.00 93.06 871 GLU A C 1
ATOM 7032 O O . GLU A 1 871 ? 11.995 22.788 -14.980 1.00 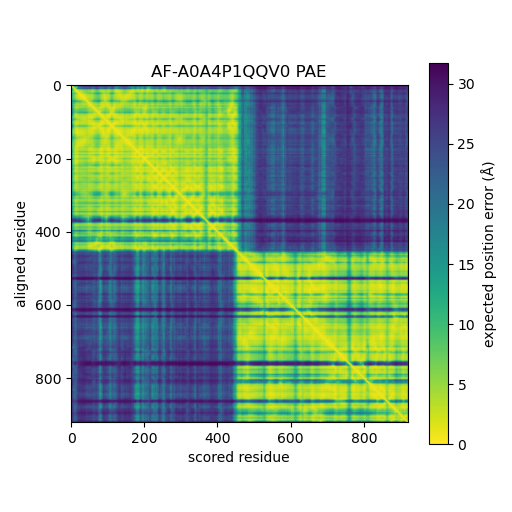93.06 871 GLU A O 1
ATOM 7037 N N . ARG A 1 872 ? 10.139 23.790 -14.242 1.00 94.25 872 ARG A N 1
ATOM 7038 C CA . ARG A 1 872 ? 9.504 22.530 -13.849 1.00 94.25 872 ARG A CA 1
ATOM 7039 C C . ARG A 1 872 ? 8.936 21.838 -15.087 1.00 94.25 872 ARG A C 1
ATOM 7041 O O . ARG A 1 872 ? 8.188 22.464 -15.844 1.00 94.25 872 ARG A O 1
ATOM 7048 N N . ASP A 1 873 ? 9.254 20.560 -15.271 1.00 93.44 873 ASP A N 1
ATOM 7049 C CA . ASP A 1 873 ? 8.637 19.761 -16.331 1.00 93.44 873 ASP A CA 1
ATOM 7050 C C . ASP A 1 873 ? 7.163 19.464 -15.999 1.00 93.44 873 ASP A C 1
ATOM 7052 O O . ASP A 1 873 ? 6.778 19.361 -14.827 1.00 93.44 873 ASP A O 1
ATOM 7056 N N . PHE A 1 874 ? 6.331 19.337 -17.031 1.00 91.12 874 PHE A N 1
ATOM 7057 C CA . PHE A 1 874 ? 4.905 19.027 -16.889 1.00 91.12 874 PHE A CA 1
ATOM 7058 C C . PHE A 1 874 ? 4.657 17.529 -16.656 1.00 91.12 874 PHE A C 1
ATOM 7060 O O . PHE A 1 874 ? 3.651 17.160 -16.056 1.00 91.12 874 PHE A O 1
ATOM 7067 N N . SER A 1 875 ? 5.592 16.677 -17.079 1.00 91.75 875 SER A N 1
ATOM 7068 C CA . SER A 1 875 ? 5.501 15.217 -17.034 1.00 91.75 875 SER A CA 1
ATOM 7069 C C . SER A 1 875 ? 6.845 14.616 -16.623 1.00 91.75 875 SER A C 1
ATOM 7071 O O . SER A 1 875 ? 7.897 15.221 -16.823 1.00 91.75 875 SER A O 1
ATOM 7073 N N . PHE A 1 876 ? 6.821 13.429 -16.020 1.00 94.00 876 PHE A N 1
ATOM 7074 C CA . PHE A 1 876 ? 8.036 12.661 -15.745 1.00 94.00 876 PHE A CA 1
ATOM 7075 C C . PHE A 1 876 ? 8.334 11.623 -16.830 1.00 94.00 876 PHE A C 1
ATOM 7077 O O . PHE A 1 876 ? 9.310 10.893 -16.687 1.00 94.00 876 PHE A O 1
ATOM 7084 N N . GLU A 1 877 ? 7.575 11.569 -17.925 1.00 96.25 877 GLU A N 1
ATOM 7085 C CA . GLU A 1 877 ? 7.892 10.701 -19.064 1.00 96.25 877 GLU A CA 1
ATOM 7086 C C . GLU A 1 877 ? 9.193 11.119 -19.773 1.00 96.25 877 GLU A C 1
ATOM 7088 O O . GLU A 1 877 ? 9.568 12.300 -19.754 1.00 96.25 877 GLU A O 1
ATOM 7093 N N . PRO A 1 878 ? 9.898 10.179 -20.425 1.00 97.44 878 PRO A N 1
ATOM 7094 C CA . PRO A 1 878 ? 10.999 10.509 -21.321 1.00 97.44 878 PRO A CA 1
ATOM 7095 C C . PRO A 1 878 ? 10.517 11.285 -22.556 1.00 97.44 878 PRO A C 1
ATOM 7097 O O . PRO A 1 878 ? 9.410 11.083 -23.052 1.00 97.44 878 PRO A O 1
ATOM 7100 N N . CYS A 1 879 ? 11.362 12.176 -23.078 1.00 96.12 879 CYS A N 1
ATOM 7101 C CA . CYS A 1 879 ? 11.090 12.853 -24.346 1.00 96.12 879 CYS A CA 1
ATOM 7102 C C . CYS A 1 879 ? 11.430 11.940 -25.537 1.00 96.12 879 CYS A C 1
ATOM 7104 O O . CYS A 1 879 ? 12.509 11.343 -25.565 1.00 96.12 879 CYS A O 1
ATOM 7106 N N . TYR A 1 880 ? 10.559 11.879 -26.547 1.00 94.75 880 TYR A N 1
ATOM 7107 C CA . TYR A 1 880 ? 10.908 11.343 -27.860 1.00 94.75 880 TYR A CA 1
ATOM 7108 C C . TYR A 1 880 ? 11.551 12.454 -28.691 1.00 94.75 880 TYR A C 1
ATOM 7110 O O . TYR A 1 880 ? 10.849 13.335 -29.181 1.00 94.75 880 TYR A O 1
ATOM 7118 N N . HIS A 1 881 ? 12.882 12.440 -28.823 1.00 93.00 881 HIS A N 1
ATOM 7119 C CA . HIS A 1 881 ? 13.619 13.546 -29.446 1.00 93.00 881 HIS A CA 1
ATOM 7120 C C . HIS A 1 881 ? 13.326 13.702 -30.937 1.00 93.00 881 HIS A C 1
ATOM 7122 O O . HIS A 1 881 ? 13.167 14.825 -31.393 1.00 93.00 881 HIS A O 1
ATOM 7128 N N . ILE A 1 882 ? 13.239 12.607 -31.697 1.00 89.50 882 ILE A N 1
ATOM 7129 C CA . ILE A 1 882 ? 13.021 12.657 -33.153 1.00 89.50 882 ILE A CA 1
ATOM 7130 C C . ILE A 1 882 ? 11.717 11.926 -33.522 1.00 89.50 882 ILE A C 1
ATOM 7132 O O . ILE A 1 882 ? 11.773 10.778 -33.975 1.00 89.50 882 ILE A O 1
ATOM 7136 N N . PRO A 1 883 ? 10.537 12.542 -33.305 1.00 88.94 883 PRO A N 1
ATOM 7137 C CA . PRO A 1 883 ? 9.258 11.947 -33.674 1.00 88.94 883 PRO A CA 1
ATOM 7138 C C . PRO A 1 883 ? 9.014 11.952 -35.193 1.00 88.94 883 PRO A C 1
ATOM 7140 O O . PRO A 1 883 ? 9.631 12.738 -35.921 1.00 88.94 883 PRO A O 1
ATOM 7143 N N . PRO A 1 884 ? 8.090 11.106 -35.693 1.00 87.44 884 PRO A N 1
ATOM 7144 C CA . PRO A 1 884 ? 7.687 11.107 -37.096 1.00 87.44 884 PRO A CA 1
ATOM 7145 C C . PRO A 1 884 ? 7.159 12.474 -37.535 1.00 87.44 884 PRO A C 1
ATOM 7147 O O . PRO A 1 884 ? 6.348 13.074 -36.841 1.00 87.44 884 PRO A O 1
ATOM 7150 N N . LYS A 1 885 ? 7.581 12.952 -38.711 1.00 84.06 885 LYS A N 1
ATOM 7151 C CA . LYS A 1 885 ? 7.227 14.296 -39.210 1.00 84.06 885 LYS A CA 1
ATOM 7152 C C . LYS A 1 885 ? 6.001 14.342 -40.121 1.00 84.06 885 LYS A C 1
ATOM 7154 O O . LYS A 1 885 ? 5.598 15.425 -40.533 1.00 84.06 885 LYS A O 1
ATOM 7159 N N . HIS A 1 886 ? 5.434 13.193 -40.475 1.00 84.81 886 HIS A N 1
ATOM 7160 C CA . HIS A 1 886 ? 4.369 13.086 -41.472 1.00 84.81 886 HIS A CA 1
ATOM 7161 C C . HIS A 1 886 ? 3.150 12.392 -40.873 1.00 84.81 886 HIS A C 1
ATOM 7163 O O . HIS A 1 886 ? 3.310 11.428 -40.139 1.00 84.81 886 HIS A O 1
ATOM 7169 N N . TYR A 1 887 ? 1.950 12.848 -41.220 1.00 84.44 887 TYR A N 1
ATOM 7170 C CA . TYR A 1 887 ? 0.708 12.112 -41.014 1.00 84.44 887 TYR A CA 1
ATOM 7171 C C . TYR A 1 887 ? 0.691 10.849 -41.881 1.00 84.44 887 TYR A C 1
ATOM 7173 O O . TYR A 1 887 ? 1.382 10.762 -42.896 1.00 84.44 887 TYR A O 1
ATOM 7181 N N . CYS A 1 888 ? -0.205 9.915 -41.571 1.00 84.19 888 CYS A N 1
ATOM 7182 C CA . CYS A 1 888 ? -0.370 8.687 -42.351 1.00 84.19 888 CYS A CA 1
ATOM 7183 C C . CYS A 1 888 ? -0.855 8.889 -43.794 1.00 84.19 888 CYS A C 1
ATOM 7185 O O . CYS A 1 888 ? -0.764 7.963 -44.592 1.00 84.19 888 CYS A O 1
ATOM 7187 N N . ASN A 1 889 ? -1.331 10.088 -44.145 1.00 81.62 889 ASN A N 1
ATOM 7188 C CA . ASN A 1 889 ? -1.658 10.484 -45.520 1.00 81.62 889 ASN A CA 1
ATOM 7189 C C . ASN A 1 889 ? -0.478 11.146 -46.266 1.00 81.62 889 ASN A C 1
ATOM 7191 O O . ASN A 1 889 ? -0.657 11.625 -47.382 1.00 81.62 889 ASN A O 1
ATOM 7195 N N . GLY A 1 890 ? 0.708 11.215 -45.653 1.00 80.19 890 GLY A N 1
ATOM 7196 C CA . GLY A 1 890 ? 1.919 11.788 -46.242 1.00 80.19 890 GLY A CA 1
ATOM 7197 C C . GLY A 1 890 ? 2.097 13.297 -46.048 1.00 80.19 890 GLY A C 1
ATOM 7198 O O . GLY A 1 890 ? 3.165 13.811 -46.371 1.00 80.19 890 GLY A O 1
ATOM 7199 N N . ASN A 1 891 ? 1.115 14.017 -45.496 1.00 83.88 891 ASN A N 1
ATOM 7200 C CA . ASN A 1 891 ? 1.254 15.448 -45.207 1.00 83.88 891 ASN A CA 1
ATOM 7201 C C . ASN A 1 891 ? 2.163 15.697 -43.995 1.00 83.88 891 ASN A C 1
ATOM 7203 O O . ASN A 1 891 ? 2.206 14.885 -43.078 1.00 83.88 891 ASN A O 1
ATOM 7207 N N . LEU A 1 892 ? 2.853 16.840 -43.951 1.00 84.25 892 LEU A N 1
ATOM 7208 C CA . LEU A 1 892 ? 3.701 17.209 -42.813 1.00 84.25 892 LEU A CA 1
ATOM 7209 C C . LEU A 1 892 ? 2.852 17.528 -41.569 1.00 84.25 892 LEU A C 1
ATOM 7211 O O . LEU A 1 892 ? 1.881 18.284 -41.660 1.00 84.25 892 LEU A O 1
ATOM 7215 N N . ILE A 1 893 ? 3.252 17.008 -40.409 1.00 81.81 893 ILE A N 1
ATOM 7216 C CA . ILE A 1 893 ? 2.662 17.361 -39.116 1.00 81.81 893 ILE A CA 1
ATOM 7217 C C . ILE A 1 893 ? 3.128 18.770 -38.761 1.00 81.81 893 ILE A C 1
ATOM 7219 O O . ILE A 1 893 ? 4.313 19.006 -38.537 1.00 81.81 893 ILE A O 1
ATOM 7223 N N . LYS A 1 894 ? 2.188 19.719 -38.750 1.00 75.62 894 LYS A N 1
ATOM 7224 C CA . LYS A 1 894 ? 2.475 21.126 -38.430 1.00 75.62 894 LYS A CA 1
ATOM 7225 C C . LYS A 1 894 ? 2.433 21.402 -36.931 1.00 75.62 894 LYS A C 1
ATOM 7227 O O . LYS A 1 894 ? 3.186 22.242 -36.457 1.00 75.62 894 LYS A O 1
ATOM 7232 N N . ASP A 1 895 ? 1.560 20.702 -36.210 1.00 75.88 895 ASP A N 1
ATOM 7233 C CA . ASP A 1 895 ? 1.425 20.818 -34.763 1.00 75.88 895 ASP A CA 1
ATOM 7234 C C . ASP A 1 895 ? 0.934 19.493 -34.158 1.00 75.88 895 ASP A C 1
ATOM 7236 O O . ASP A 1 895 ? -0.163 19.007 -34.451 1.00 75.88 895 ASP A O 1
ATOM 7240 N N . PHE A 1 896 ? 1.766 18.901 -33.301 1.00 75.06 896 PHE A N 1
ATOM 7241 C CA . PHE A 1 896 ? 1.423 17.678 -32.579 1.00 75.06 896 PHE A CA 1
ATOM 7242 C C . PHE A 1 896 ? 0.345 17.919 -31.518 1.00 75.06 896 PHE A C 1
ATOM 7244 O O . PHE A 1 896 ? -0.444 17.014 -31.257 1.00 75.06 896 PHE A O 1
ATOM 7251 N N . VAL A 1 897 ? 0.289 19.120 -30.932 1.00 70.69 897 VAL A N 1
ATOM 7252 C CA . VAL A 1 897 ? -0.559 19.444 -29.776 1.00 70.69 897 VAL A CA 1
ATOM 7253 C C . VAL A 1 897 ? -2.032 19.509 -30.162 1.00 70.69 897 VAL A C 1
ATOM 7255 O O . VAL A 1 897 ? -2.870 18.929 -29.477 1.00 70.69 897 VAL A O 1
ATOM 7258 N N . SER A 1 898 ? -2.355 20.176 -31.272 1.00 68.75 898 SER A N 1
ATOM 7259 C CA . SER A 1 898 ? -3.729 20.240 -31.790 1.00 68.75 898 SER A CA 1
ATOM 7260 C C . SER A 1 898 ? -4.218 18.925 -32.398 1.00 68.75 898 SER A C 1
ATOM 7262 O O . SER A 1 898 ? -5.425 18.702 -32.463 1.00 68.75 898 SER A O 1
ATOM 7264 N N . THR A 1 899 ? -3.307 18.047 -32.827 1.00 76.75 899 THR A N 1
ATOM 7265 C CA . THR A 1 899 ? -3.682 16.780 -33.471 1.00 76.75 899 THR A CA 1
ATOM 7266 C C . THR A 1 899 ? -3.852 15.643 -32.460 1.00 76.75 899 THR A C 1
ATOM 7268 O O . THR A 1 899 ? -4.804 14.870 -32.546 1.00 76.75 899 THR A O 1
ATOM 7271 N N . PHE A 1 900 ? -2.935 15.517 -31.499 1.00 82.31 900 PHE A N 1
ATOM 7272 C CA . PHE A 1 900 ? -2.910 14.406 -30.553 1.00 82.31 900 PHE A CA 1
ATOM 7273 C C . PHE A 1 900 ? -3.097 14.935 -29.134 1.00 82.31 900 PHE A C 1
ATOM 7275 O O . PHE A 1 900 ? -2.184 15.510 -28.542 1.00 82.31 900 PHE A O 1
ATOM 7282 N N . LEU A 1 901 ? -4.285 14.694 -28.571 1.00 80.88 901 LEU A N 1
ATOM 7283 C CA . LEU A 1 901 ? -4.725 15.262 -27.291 1.00 80.88 901 LEU A CA 1
ATOM 7284 C C . LEU A 1 901 ? -3.713 15.057 -26.148 1.00 80.88 901 LEU A C 1
ATOM 7286 O O . LEU A 1 901 ? -3.537 15.949 -25.318 1.00 80.88 901 LEU A O 1
ATOM 7290 N N . TYR A 1 902 ? -3.007 13.925 -26.160 1.00 86.38 902 TYR A N 1
ATOM 7291 C CA . TYR A 1 902 ? -2.119 13.463 -25.086 1.00 86.38 902 TYR A CA 1
ATOM 7292 C C . TYR A 1 902 ? -0.632 13.719 -25.343 1.00 86.38 902 TYR A C 1
ATOM 7294 O O . TYR A 1 902 ? 0.212 13.245 -24.581 1.00 86.38 902 TYR A O 1
ATOM 7302 N N . LEU A 1 903 ? -0.291 14.439 -26.415 1.00 89.94 903 LEU A N 1
ATOM 7303 C CA . LEU A 1 903 ? 1.087 14.776 -26.756 1.00 89.94 903 LEU A CA 1
ATOM 7304 C C . LEU A 1 903 ? 1.330 16.271 -26.592 1.00 89.94 903 LEU A C 1
ATOM 7306 O O . LEU A 1 903 ? 0.520 17.113 -26.987 1.00 89.94 903 LEU A O 1
ATOM 7310 N N . ARG A 1 904 ? 2.479 16.606 -26.011 1.00 90.81 904 ARG A N 1
ATOM 7311 C CA . ARG A 1 904 ? 2.990 17.976 -25.929 1.00 90.81 904 ARG A CA 1
ATOM 7312 C C . ARG A 1 904 ? 4.441 18.013 -26.385 1.00 90.81 904 ARG A C 1
ATOM 7314 O O . ARG A 1 904 ? 5.159 17.021 -26.257 1.00 90.81 904 ARG A O 1
ATOM 7321 N N . GLY A 1 905 ? 4.863 19.159 -26.916 1.00 91.44 905 GLY A N 1
ATOM 7322 C CA . GLY A 1 905 ? 6.271 19.403 -27.221 1.00 91.44 905 GLY A CA 1
ATOM 7323 C C . GLY A 1 905 ? 7.120 19.311 -25.952 1.00 91.44 905 GLY A C 1
ATOM 7324 O O . GLY A 1 905 ? 6.698 19.764 -24.884 1.00 91.44 905 GLY A O 1
ATOM 7325 N N . CYS A 1 906 ? 8.297 18.700 -26.043 1.00 92.12 906 CYS A N 1
ATOM 7326 C CA . CYS A 1 906 ? 9.208 18.622 -24.908 1.00 92.12 906 CYS A CA 1
ATOM 7327 C C . CYS A 1 906 ? 9.769 20.005 -24.577 1.00 92.12 906 CYS A C 1
ATOM 7329 O O . CYS A 1 906 ? 10.237 20.727 -25.454 1.00 92.12 906 CYS A O 1
ATOM 7331 N N . LYS A 1 907 ? 9.798 20.341 -23.288 1.00 90.19 907 LYS A N 1
ATOM 7332 C CA . LYS A 1 907 ? 10.412 21.583 -22.798 1.00 90.19 907 LYS A CA 1
ATOM 7333 C C . LYS A 1 907 ? 11.919 21.648 -23.040 1.00 90.19 907 LYS A C 1
ATOM 7335 O O . LYS A 1 907 ? 12.479 22.720 -23.236 1.00 90.19 907 LYS A O 1
ATOM 7340 N N . ASP A 1 908 ? 12.578 20.495 -23.032 1.00 88.56 908 ASP A N 1
ATOM 7341 C CA . ASP A 1 908 ? 14.029 20.381 -23.098 1.00 88.56 908 ASP A CA 1
ATOM 7342 C C . ASP A 1 908 ? 14.579 20.005 -24.482 1.00 88.56 908 ASP A C 1
ATOM 7344 O O . ASP A 1 908 ? 15.797 19.976 -24.658 1.00 88.56 908 ASP A O 1
ATOM 7348 N N . PHE A 1 909 ? 13.714 19.738 -25.467 1.00 89.06 909 PHE A N 1
ATOM 7349 C CA . PHE A 1 909 ? 14.104 19.462 -26.853 1.00 89.06 909 PHE A CA 1
ATOM 7350 C C . PHE A 1 909 ? 13.005 19.925 -27.821 1.00 89.06 909 PHE A C 1
ATOM 7352 O O . PHE A 1 909 ? 11.941 19.312 -27.878 1.00 89.06 909 PHE A O 1
ATOM 7359 N N . SER A 1 910 ? 13.264 20.992 -28.585 1.00 84.81 910 SER A N 1
ATOM 7360 C CA . SER A 1 910 ? 12.245 21.720 -29.367 1.00 84.81 910 SER A CA 1
ATOM 7361 C C . SER A 1 910 ? 11.479 20.868 -30.379 1.00 84.81 910 SER A C 1
ATOM 7363 O O . SER A 1 910 ? 10.285 21.070 -30.567 1.00 84.81 910 SER A O 1
ATOM 7365 N N . ASP A 1 911 ? 12.159 19.914 -31.013 1.00 85.81 911 ASP A N 1
ATOM 7366 C CA . ASP A 1 911 ? 11.565 19.057 -32.047 1.00 85.81 911 ASP A CA 1
ATOM 7367 C C . ASP A 1 911 ? 10.920 17.791 -31.455 1.00 85.81 911 ASP A C 1
ATOM 7369 O O . ASP A 1 911 ? 10.374 16.965 -32.186 1.00 85.81 911 ASP A O 1
ATOM 7373 N N . GLY A 1 912 ? 11.019 17.613 -30.136 1.00 90.88 912 GLY A N 1
ATOM 7374 C CA . GLY A 1 912 ? 10.627 16.398 -29.443 1.00 90.88 912 GLY A CA 1
ATOM 7375 C C . GLY A 1 912 ? 9.203 16.451 -28.912 1.00 90.88 912 GLY A C 1
ATOM 7376 O O . GLY A 1 912 ? 8.643 17.519 -28.669 1.00 90.88 912 GLY A O 1
ATOM 7377 N N . VAL A 1 913 ? 8.628 15.275 -28.665 1.00 92.62 913 VAL A N 1
ATOM 7378 C CA . VAL A 1 913 ? 7.289 15.128 -28.074 1.00 92.62 913 VAL A CA 1
ATOM 7379 C C . VAL A 1 913 ? 7.302 14.202 -26.865 1.00 92.62 913 VAL A C 1
ATOM 7381 O O . VAL A 1 913 ? 8.079 13.249 -26.787 1.00 92.62 913 VAL A O 1
ATOM 7384 N N . LYS A 1 914 ? 6.418 14.479 -25.911 1.00 93.62 914 LYS A N 1
ATOM 7385 C CA . LYS A 1 914 ? 6.270 13.738 -24.657 1.00 93.62 914 LYS A CA 1
ATOM 7386 C C . LYS A 1 914 ? 4.790 13.562 -24.319 1.00 93.62 914 LYS A C 1
ATOM 7388 O O . LYS A 1 914 ? 3.957 14.388 -24.696 1.00 93.62 914 LYS A O 1
ATOM 7393 N N . LEU A 1 915 ? 4.483 12.480 -23.609 1.00 93.75 915 LEU A N 1
ATOM 7394 C CA . LEU A 1 915 ? 3.140 12.189 -23.114 1.00 93.75 915 LEU A CA 1
ATOM 7395 C C . LEU A 1 915 ? 2.756 13.088 -21.935 1.00 93.75 915 LEU A C 1
ATOM 7397 O O . LEU A 1 915 ? 3.578 13.372 -21.055 1.00 93.75 915 LEU A O 1
ATOM 7401 N N . VAL A 1 916 ? 1.483 13.476 -21.911 1.00 90.44 916 VAL A N 1
ATOM 7402 C CA . VAL A 1 916 ? 0.839 14.211 -20.816 1.00 90.44 916 VAL A CA 1
ATOM 7403 C C . VAL A 1 916 ? -0.454 13.539 -20.378 1.00 90.44 916 VAL A C 1
ATOM 7405 O O . VAL A 1 916 ? -1.090 12.822 -21.154 1.00 90.44 916 VAL A O 1
ATOM 7408 N N . ASN A 1 917 ? -0.845 13.789 -19.132 1.00 86.31 917 ASN A N 1
ATOM 7409 C CA . ASN A 1 917 ? -2.128 13.351 -18.598 1.00 86.31 917 ASN A CA 1
ATOM 7410 C C . ASN A 1 917 ? -3.221 14.411 -18.848 1.00 86.31 917 ASN A C 1
ATOM 7412 O O . ASN A 1 917 ? -2.913 15.593 -18.965 1.00 86.31 917 ASN A O 1
ATOM 7416 N N . ASP A 1 918 ? -4.498 14.018 -18.883 1.00 65.31 918 ASP A N 1
ATOM 7417 C CA . ASP A 1 918 ? -5.626 14.917 -19.234 1.00 65.31 918 ASP A CA 1
ATOM 7418 C C . ASP A 1 918 ? -5.856 16.078 -18.253 1.00 65.31 918 ASP A C 1
ATOM 7420 O O . ASP A 1 918 ? -6.609 17.003 -18.547 1.00 65.31 918 ASP A O 1
ATOM 7424 N N . THR A 1 919 ? -5.230 16.032 -17.079 1.00 46.16 919 THR A N 1
ATOM 7425 C CA . THR A 1 919 ? -5.419 16.999 -15.991 1.00 46.16 919 THR A CA 1
ATOM 7426 C C . THR A 1 919 ? -4.367 18.113 -15.945 1.00 46.16 919 THR A C 1
ATOM 7428 O O . THR A 1 919 ? -4.402 18.916 -15.010 1.00 46.16 919 THR A O 1
ATOM 7431 N N . THR A 1 920 ? -3.433 18.171 -16.906 1.00 40.97 920 THR A N 1
ATOM 7432 C CA . THR A 1 920 ? -2.366 19.198 -16.970 1.00 40.97 920 THR A CA 1
ATOM 7433 C C . THR A 1 920 ? -2.589 20.280 -18.006 1.00 40.97 920 THR A C 1
ATOM 7435 O O . THR A 1 920 ? -2.931 19.927 -19.159 1.00 40.97 920 THR A O 1
#

Radius of gyration: 33.63 Å; Cα contacts (8 Å, |Δi|>4): 1891; chains: 1; bounding box: 78×74×108 Å

Organism: Lupinus angustifolius (NCBI:txid3871)

Nearest PDB structures (foldseek):
  7vud-assembly1_A  TM=9.602E-01  e=3.613E-68  Osmanthus fragrans
  5kor-assembly2_D  TM=9.466E-01  e=4.292E-54  Arabidopsis thaliana
  5kwk-assembly2_B  TM=9.519E-01  e=6.903E-53  Arabidopsis thaliana
  5kx6-assembly3_A-2  TM=9.478E-01  e=1.078E-49  Arabidopsis thaliana
  3npe-assembly1_A  TM=8.861E-01  e=1.154E-39  Zea mays

Sequence (920 aa):
MGDEKKKKINGGIVKVEPKPKKGFSCKVIDLLEKLVVKLFYDSSIPHHYLDANFGPIFHETPPTINLPLKGYLPDCLNGEFVRVGPNPKFAPVAGYHWFDGDGMIHGLRIKDGKATYVSRFVRTSRLQQEEYFGSAKFMKIGDLKGIFGLLMVNINMLRNKLKVVDESYGRGTANTALIYHHGNLLALNEGDKPYAIKVFEDGDLQTLGMVDYDKRLAHPFTAHPKVDPFTGEMFTFGYSQTPPYVTYRVISEDGYMHDPVPITISDPVMMHDFAITENYAIFMDLPLYFRPKEMVKENKLIFSFDSTKKARFGVLPRYAKDEQHIRWFELPNCFIFHNANAWEEEDEVVLITCRIENPDLDMVNGAVKEKLDSFTNELYEMRFNIKTGQASQKKLSAPAVDFPRVNESYTGRKSYVHVVDAKTMSADPVAVVELPHRVPYGFHAFFVTEVSMKKEKLIGGVLASGFDETSCISRFQSHLYRKASPHKPSPYLIYKLRNYEELHTRCGPNTRAYTRSMMKIVNSENNGNAGMCKYLVCVPVNGLGNQMISIAATFLYAVLTDRVLLVRFGEDKYGLFCEPFLNSTWLLPKNFPFWNYKLVETYQSMLQKDKGNISKEDLPSTLFLNLQHTKNDHDKFFHCDHSQDLLQNVPLLILKSDQYFVPALFMNPSFNSEITKMFLERDTVFYHLGRYLFHPSNEAWGLISKFYQEHLSKADKRIGLQIRVFAPDSTPQQAVMDLLLSCTIKNKLLPELDTENSMPYSMKNKSIKVVLVTSLNPEYGENLRNMYENKATVTGEVIKVYQASHEEHQKHHDKMHNMKAWMEMYLLSLCDVLVTTSVSTFGYVAQSLGGLRPWLLYKLTNNETHFPACERDFSFEPCYHIPPKHYCNGNLIKDFVSTFLYLRGCKDFSDGVKLVNDTT

Secondary structure (DSSP, 8-state):
-----PPBPTTSEEP-------SHHHHHHHHHHHHHHHHH--TTS--GGGSGGGS---S-EEEE----EEE---TT--EEEEEEEE--SS--SS---GGGSPEEEEEEEEETTEEEEEEEE---HHHHHHHHHTS--S--GGG-SHHHHHHHHHHHHHHHHTTSS--TT------SEEEEETTEEEEE-TTS--EEEEEPTTS-EEEEEEE-TTTT--S---S--EE-TTT--EEEEEE-SSSS-EEEEEE-TTS-BPPPEEE--SS-B-----EE-SSEEEEEE-SEEE-HHHHHHT---SEEE-TTSPEEEEEEETT-SSGGG-EEEEESS-EEEEEEEEEEETTEEEEEEEEESS--GGGGSTT--S-GGG---EEEEEEEETTT--EEEEE--SS---S----GGGTTS--------TTTS-SS-SEEEPPSS-----S-EEEEEHHHHHTTTTGGGTSPS-S-TTT-HHHHHGGGTSPPPS-PPPHHHHHHHHHHHHHHHHHSTTSHHHHHHHHHHHTT-----TTPPPEEEEEE-SSHHHHHHHHHHHHHHHHHTT-EEEE---GGGTTSB---STTS--BPPTT-TTSSGGGSPBHHHHHHH-SSPPPTTS--SEEEEEESS-SS-TTTTTTSHHHHHHHHH-SEEEEEESS--HHHHHHSHHHHHHHHHH-SSGGGHHHHHHHHH-PBPHHHHHHHHHHIIIIITT-SEEEEEE---S-GGGS-HHHHHHHHHHHHHHTTSSPPBPSS--S----SS-PEEEEEEE-SSTHHHHHHHHHHHSS-BTT--EEEEEES---SS--TT-HHHHHHHHHHHHHHTTSSEEEEETT-HHHHHHHHHHT---EEEPPP-TT---SSSEEE-S--SPPBSS---B-TTS-B-S-HHHH-TTEEE-SS-TT-EEE--TT-

Solvent-accessible surface area (backbone atoms only — not comparable to full-atom values): 50493 Å² total; per-residue (Å²): 138,82,86,78,79,74,58,68,46,91,89,53,30,31,52,78,78,71,71,57,40,90,52,70,69,44,54,54,51,52,52,49,48,52,51,49,43,69,75,64,48,75,82,87,62,62,52,59,55,55,38,81,58,42,25,58,70,84,74,71,40,66,60,39,66,84,47,57,67,48,74,58,52,60,67,84,57,41,30,34,42,35,35,24,11,39,32,42,79,45,73,67,91,68,47,54,31,64,87,60,16,33,8,32,37,41,33,40,21,27,48,82,51,40,51,24,39,23,33,39,67,50,79,31,50,39,53,56,48,26,61,73,67,73,40,64,76,76,80,43,72,38,35,40,39,23,65,50,15,55,53,48,53,52,50,44,52,49,33,47,76,70,40,33,43,49,63,91,73,40,70,40,38,39,17,44,18,53,50,78,56,62,92,30,37,31,27,15,13,62,78,15,66,34,32,35,33,46,79,46,96,76,34,41,72,43,65,69,25,35,45,34,50,82,70,69,58,83,67,34,35,36,41,48,58,48,57,35,66,85,74,50,26,37,40,40,44,20,62,34,92,53,85,70,34,28,37,35,37,46,23,44,40,85,54,51,63,53,76,72,25,56,44,93,68,97,65,37,45,64,62,57,43,54,45,40,31,85,61,34,30,39,43,55,57,29,41,36,29,67,37,66,72,41,10,56,76,69,58,33,44,40,61,47,60,45,80,88,41,58,18,35,37,34,43,25,53,63,80,55,78,52,53,88,66,49,46,78,35,70,46,76,56,41,44,61,64,45,54,48,49,18,21,74,55,95,60,27,41,38,38,33,32,25,38,30,59,74,66,61,70,68,72,73,39,30,72,65,86,86,79,67,84,63,69,55,29,28,33,30,42,34,41,37,30,74,79,82,63,51,57,52,75,44,80,74,47,90,63,72,41,72,85,62,71,54,64,58,85,34,47,19,36,86,73,73,75,83,86,76,60,77,90,72,48,75,90,75,66,65,51,46,75,56,68,99,61,91,78,53,64,58,61,36,60,42,74,48,40,46,66,67,71,37,41,62,44,22,61,73,53,65,44,78,86,84,67,62,60,84,80,29,41,37,60,57,50,46,57,81,67,42,77,88,70,88,78,72,73,32,72,55,34,36,51,52,50,53,55,47,36,55,49,31,50,55,43,24,71,95,28,73,50,29,57,55,34,54,55,35,42,75,69,56,61,74,74,89,56,92,88,67,64,36,37,33,34,41,40,49,38,86,57,70,33,26,25,53,40,16,48,46,32,50,45,53,54,20,66,77,66,71,27,42,59,24,38,52,73,57,85,36,49,72,71,50,50,40,73,61,43,70,92,39,55,47,62,50,63,93,83,46,91,64,72,68,53,89,80,46,54,37,57,50,58,57,57,69,75,47,97,62,89,83,56,91,85,76,63,56,35,50,40,32,45,72,58,45,92,59,98,66,79,63,59,52,49,66,42,24,62,77,48,43,63,55,54,70,71,35,40,32,37,39,39,33,24,41,35,34,55,49,61,41,45,58,67,13,68,74,51,29,64,54,49,52,58,30,34,80,55,51,38,40,58,58,34,54,49,39,65,49,47,63,30,40,13,53,72,41,31,52,54,41,53,50,50,37,61,77,67,50,65,85,37,79,42,37,37,18,38,40,50,72,76,91,52,63,95,72,47,60,67,65,59,55,49,52,36,50,49,51,33,32,40,78,69,66,73,41,77,55,68,39,90,86,51,83,65,80,77,84,91,80,93,64,59,36,36,27,36,42,34,43,34,43,54,53,62,67,40,49,52,52,28,56,55,46,75,67,36,32,35,69,82,58,50,44,62,46,59,45,56,89,63,61,64,69,59,90,64,83,83,36,46,66,57,48,40,51,53,50,33,50,32,52,53,43,24,55,33,79,42,42,36,22,29,37,77,38,41,51,36,28,52,14,25,15,64,40,71,34,56,30,32,36,31,64,72,78,62,89,80,52,84,61,84,72,35,40,47,74,48,95,42,26,44,54,57,15,59,80,58,72,57,43,43,87,85,70,47,72,63,87,55,63,50,86,72,37,88,48,37,38,69,28,94,58,39,86,76,10,36,23,41,38,42,95,90,113

Mean predicted aligned error: 15.28 Å

Foldseek 3Di:
DDPPPFDDDAQQFTAQDWDADDDPLVVVLVVVLLVLCVVPADPVFDFQCCDDLSNADQDWDFWAWDFDKDFWDDQQQFFKWKFWFFHANADDPGFDARQFHAIKMWIWGDHRRTTIITIDTQPALQVVLCVVVVHHDDDHLRQLFAPSNVVNVVSNVSCVVVRNTGCVQHNHRLGAAWDDAQLFIWRFDQFHFTWTWDQDPSGDIDTPHTHCQNVQNPGHWAREWAAQLVQSKIKTKHADQDPLGIWIWIAGSNRHIDHIERDDDDANADWRYWAAAPFKTKGKPAQFHQQSVCRHVVRARRTDGDQVDWIKIWIAGRPDPYSPRTQIATDHHWDFNDWQAWYDDDQKIKTKTFIADRDGVRQSGRRDDDDCVRGATFIKIKIAGNPPRHIDMDTDDPHRDDPWYWDSNQHNHDGDTDDDDPVPPPPDDSMDGDDPDRNRDGHYMDTGHVVSNCCLQCQNQLADPDDDCVQFVLSRCVSVLFRNDPFHWFPLLSVLSVVLLVLCLAQAPPHPLVVVLLVCLVVFPLPPDPRHAFAEEEEEDDDPLLRLLSLLLSVLVCSLLVHQAAYDDFPLCPQFFDALHPNHHSHDDPVRPCPVVVPFAEPLNVVVVDPDDDDLVPARLEYEAEAEPDPDCRPLCPLEPVSVVNVSSRRYYYYYYSFNQNVSLCLYPSSVVSVCSRGVFFLQSCQSSVSSGGRGGPVLVVLLVVCCVVAPVPAPFEEEEADEAPCVVQEDPVLSLVLVCLLCDVVVVDAAFDPPDQDQPDDDDAGEYEYEYEYQDCVSQVVVQCVQVRTAGPRRHRYHGDYSDHNNDDDPSHNVSSSSLSSSLCNLLSGPAYAHEFPDSSQLSSLSNNQHFHWYQAHDDRSDCDPVRTHTWQGSHDKRQAHNQADNVGHGDPDPVVVRVQWDAGPRHRNIIHGGGNVD